Protein AF-0000000069408347 (afdb_homodimer)

Sequence (1266 aa):
MLLSGHFARQALRRQLYFKTQTVCLVPVTSVNNNTSKCRAQSTQAAKESRSFAMNLFRGNVISDQVFPFPEVLNEDQKQTLSELVDPCAKFFEEVNDATKNDQLEKVDNASMDGLKEMGAFGLQVPFDYGGLGLTNTMYARLVEIVGAHDLGVAITLGAHQSIGFKGILLFGNHEQKTKYLPTLATGEKIAAFCLTESSSGSDASSIRTTATLSADGSHYILNGSKLWISNGGLAEIFTVFAQTRVQDKKSGTEKDKVSAFIVERSFGGVTSGSPEKKMGIKASNTAEVYFDNVKVPKENLLGEAGEGFKVAMNILNNGRFGMAACLSGTMKTCIQAAAAHASQRTQFGRRIDSFGTIQEKLARMSMYQYVTESMAYMVSANMDQGSTEFQIEAAISKIYASESAWYCADEAVQILGGMGYMKDAELERVVRDLRIFRIFEGTNDILRLFVALTGIQYAGSHLKELQKALKNPTANLGLIFDVGAVRAKRLVGLNSGPSLKEYVHPDLTKVADKTSKAISLFGSTVESLLMQYGMKIIDEQFILNRVADSAIDIYAMVSILSRSSRSLAQRLPSAQHESLICNVFCDEALENVENKLKAARDPESKKNFQKMSLISRDIVESGCVAAKHPLGFMLLSGHFARQALRRQLYFKTQTVCLVPVTSVNNNTSKCRAQSTQAAKESRSFAMNLFRGNVISDQVFPFPEVLNEDQKQTLSELVDPCAKFFEEVNDATKNDQLEKVDNASMDGLKEMGAFGLQVPFDYGGLGLTNTMYARLVEIVGAHDLGVAITLGAHQSIGFKGILLFGNHEQKTKYLPTLATGEKIAAFCLTESSSGSDASSIRTTATLSADGSHYILNGSKLWISNGGLAEIFTVFAQTRVQDKKSGTEKDKVSAFIVERSFGGVTSGSPEKKMGIKASNTAEVYFDNVKVPKENLLGEAGEGFKVAMNILNNGRFGMAACLSGTMKTCIQAAAAHASQRTQFGRRIDSFGTIQEKLARMSMYQYVTESMAYMVSANMDQGSTEFQIEAAISKIYASESAWYCADEAVQILGGMGYMKDAELERVVRDLRIFRIFEGTNDILRLFVALTGIQYAGSHLKELQKALKNPTANLGLIFDVGAVRAKRLVGLNSGPSLKEYVHPDLTKVADKTSKAISLFGSTVESLLMQYGMKIIDEQFILNRVADSAIDIYAMVSILSRSSRSLAQRLPSAQHESLICNVFCDEALENVENKLKAARDPESKKNFQKMSLISRDIVESGCVAAKHPLGF

Radius of gyration: 33.11 Å; Cα contacts (8 Å, |Δi|>4): 2320; chains: 2; bounding box: 71×125×76 Å

Organism: NCBI:txid2607531

InterPro domains:
  IPR006089 Acyl-CoA dehydrogenase, conserved site [PS00072] (194-206)
  IPR006089 Acyl-CoA dehydrogenase, conserved site [PS00073] (414-433)
  IPR006091 Acyl-CoA dehydrogenase/oxidase, middle domain [PF02770] (192-294)
  IPR009075 Acyl-CoA dehydrogenase/oxidase, C-terminal [PF00441] (306-452)
  IPR009100 Acyl-CoA dehydrogenase/oxidase, N-terminal and middle domain superfamily [SSF56645] (68-319)
  IPR013786 Acyl-CoA dehydrogenase/oxidase, N-terminal [PF02771] (83-188)
  IPR036250 Acyl-CoA dehydrogenase-like, C-terminal [SSF47203] (304-452)
  IPR037069 Acyl-CoA dehydrogenase/oxidase, N-terminal domain superfamily [G3DSA:1.10.540.10] (70-190)
  IPR046373 Acyl-CoA oxidase/dehydrogenase, middle domain superfamily [G3DSA:2.40.110.10] (191-305)
  IPR049448 ACAD9/ACADV-like, C-terminal domain [PF21343] (506-623)

Nearest PDB structures (foldseek):
  8ca1-assembly1_A  TM=9.875E-01  e=2.074E-56  Mus musculus
  3owa-assembly2_C  TM=8.174E-01  e=3.434E-33  Bacillus anthracis str. 'Ames Ancestor'
  1rx0-assembly1_C  TM=9.298E-01  e=2.507E-25  Homo sapiens
  8i4p-assembly1_A  TM=9.357E-01  e=6.987E-25  Thermobifida fusca YX
  3oib-assembly1_A  TM=9.086E-01  e=9.119E-22  Mycolicibacterium smegmatis MC2 155

Secondary structure (DSSP, 8-state):
---GGGGGGSHHHHHT----------------S------------PPP---HHHHHTTT----TTTSSPP----HHHHHHHHHHHHHHHHHHHHT--HHHHHHHTS--HHHHHHHHHHTTT-SSS-GGGTS----HHHHHHHHHHHHHH-HHHHHHHHIIIIIITHHHHHH--HHHHHHHHHHHHHTSS-EEEE---SS-SS-GGG---EEEE-TTSSEEEEEEEEEEEETTTT-SEEEEEEEEEEE-TTT--EEEEEEEEEEEGGGTTEEE-PPPPBSS-TTS-EEEEEEEEEEEEGGGEESSTT-HHHHHHHHHHHHHHHHHHHHHHHHHHHHHHHHHHHHH-EETTEEGGGSHHHHHHHHHHHHHHHHHHHHHHHHHHHHHTT----HHHHHHHHHHHHHHHHHHHHHHHHHHTHHHHBGGGSHHHHHHHHGGGGTSSS-HHHHHHHHHHHHHHHHHHHHHHHHHHHHSTTT-HHHHHHHHHHHHHHHTT----S--GGGS-GGGHHHHHHHHHHHHHHHHHHHHHHHHHGGGGGG-HHHHHHHHHHHHHHHHHHHHHHHHHHHHHTT-TTHHHHHHHHHHHHHHHHHHHHHHHHHHH-HHHHHHHHHHHHHHHHHHHHTS--SPPTT--/----TTGGGSHHHHHT-----------------------------PPP---HHHHHTTT----TTTSSPP----HHHHHHHHHHHHHHHHHHHHT--HHHHHHHTS--HHHHHHHHHHTTT-SSS-GGGTS----HHHHHHHHHHHHHH-HHHHHHHHIIIIIITHHHHHH--HHHHHHHHHHHHHTSS-EEEE---SS-SS-GGG---EEEE-TTSSEEEEEEEEEEEETTTT-SEEEEEEEEEEE-TTT--EEEEEEEEEEEGGGTTEEE-PPPPBSS-TTS-EEEEEEEEEEEEGGGEESSTT-HHHHHHHHHHHHHHHHHHHHHHHHHHHHHHHHHHHHH-EETTEEGGGSHHHHHHHHHHHHHHHHHHHHHHHHHHHHHTT----HHHHHHHHHHHHHHHHHHHHHHHHHHTHHHHBGGGSHHHHHHHHGGGGTSSS-HHHHHHHHHHHHHHHHHHHHHHHHHHHHSTTT-HHHHHHHHHHHHHHHTT----S--GGGS-GGGHHHHHHHHHHHHHHHHHHHHHHHHHGGGGGG-HHHHHHHHHHHHHHHHHHHHHHHHHHHHHTT-TTHHHHHHHHHHHHHHHHHHHHHHHHHHH-HHHHHHHHHHHHHHHHHHHHTS--SPPTT--

Foldseek 3Di:
DPPDPPPPPPPVVPPVPPPPDCPVPPDPPDDDDDPPCPPPPPLPPQDDALDQLLCLLQLDGNCVLFFQQDDFDDPVLVVVLVVLQVVLLVCLVPFFDQLVLFVVLAGDPRNLQVCLVSLLQAACPDVVLPHVNHALLSLLSSLLSCLLRHLLVSLQSCQFDLQFCVLCVPFNDPVSSNPPRNCRSSVVFGGKEFQADPVDDLNRFPDAWAWEQDPVRFWTFTFDKGFFIWCLQPGQKGWYKHWYWDQDPVPRDTDTAIWIFIAGPVLPQKDWDDFDDALASSNIGTTMIGGDRRTGGPSRTGHDHRCHVVSNLVSLLRNLLSLLSSLLSNLVNLLVLLVVQQQPDDDPRGRNCVDPVSVVLSLLSVLLSLLSNLLSNSLSSCVSVPRPPCSLSSLLSLLSSLVSSLSSLVVSLVSNDPVSCDCVSVSSNVNSSSNCSCPPSAHNLRSLLVSLVSSLVSSVSNVVVLVVCVVVVVVNVPSCVVVVVQVVCVVVVVNQADQPCVRFAVVCRVLSSLLSVLSSLLSVLSVVLCVVQPVNVSVVSLLSNLSSLSSSLSSSLSSLRSVLRVCVVVVPPCSVVSSVSSVVSSVVSSVSSVVSSCLSPPPVSVVVVVVVVVLVVCCVVVVHHNDADPVND/DPPDPPPPPPPVVPPVPPPDPCPVPPDPPDCPPPPPPPPPPPLPPQDDALDQLLCLLQLDGNCVLFFQQDDFDDPVLVVVLVVLQVVLLVCLVPFFDQLVLFVVLAGDPRNLQVCLVSLLQAACPDVVLPHVNHALLSLLSSLLSCLLRHLLVSLQSCQFDLFFCVLCVPFNDPVSSNPPRNCRSSVVFGGKEFQADPVDDLNRFPDAWAWEQDPVRFWTFTFDKGFFIWCLQPGQKGWYKHWYWDQDPVPRDTDTAIWIFIAGPVLPQKDWDDFDDALASSNIGTTMIGGDRRTGGPSRTGHDHRCHVVSNLVSLLRNLLSLLSSLLSNLVNLLVLLVVQQQPDDDPRGRNCVDPVSVVLSLLSVLLSLLSNLLSNSLSSCVSVPRPPCSLSSLLSLLSSLVSSLSSLVVSLVSNDPVSCDCVSVSSNVNSSSNCSCPPSAHNLRSLLVSLVVSLVSSVSNVVVLVVCVVVVVVNVPSCVVVVVQVVCVVVVVNQADQPCVRFAVVCRVLSSLLSVLSSLLSVLSVVLCVVQPVNVSVVSLLSNLSSLSSSLSSSLSSLRSVLRVCVVVVPPCSVVSVVSSVVSSVVSSVSSVVSSCLSPPPVSVVVVVVVVVLVVCCVVVVHHNDADPVND

pLDDT: mean 89.81, std 20.33, range [18.75, 98.94]

Solvent-accessible surface area (backbone atoms only — not comparable to full-atom values): 63419 Å² total; per-residue (Å²): 143,82,76,84,76,75,71,74,71,61,59,63,62,53,72,74,44,66,84,65,77,80,73,72,77,68,72,86,63,83,83,74,83,80,73,70,73,71,65,69,70,72,72,72,70,68,79,84,74,64,28,37,60,50,29,34,38,59,32,41,83,43,52,78,59,47,47,63,48,71,81,75,72,50,71,67,54,48,52,53,46,61,66,45,49,57,57,52,49,48,42,55,71,72,59,38,49,52,69,58,14,46,74,66,46,29,66,45,65,68,38,49,52,50,38,31,73,68,35,62,42,8,45,62,36,47,56,93,37,57,21,67,46,37,52,52,47,57,45,28,56,55,37,15,50,38,23,40,65,27,56,22,58,40,48,46,44,36,32,24,47,42,45,8,45,28,51,44,72,76,48,38,53,72,68,55,36,66,67,46,39,38,44,34,10,44,46,77,38,39,24,11,44,40,68,32,25,93,76,12,60,94,33,59,87,62,51,78,24,33,34,45,72,40,94,83,60,58,26,27,40,30,37,40,59,30,40,76,15,39,30,34,67,68,33,43,35,32,32,37,54,25,31,25,82,37,68,36,86,84,78,64,47,73,43,79,26,36,18,27,31,57,41,52,41,84,56,42,45,52,49,51,49,72,68,64,61,53,56,33,34,40,20,28,46,26,7,34,32,39,34,52,71,18,60,36,51,50,86,31,49,41,64,48,89,49,42,16,56,60,52,51,52,50,33,52,50,68,33,28,34,44,50,6,18,15,31,26,20,32,27,43,44,27,46,21,53,30,29,50,43,27,70,64,41,54,46,78,90,34,47,43,52,75,38,41,60,48,13,46,51,50,22,50,43,45,44,44,34,50,36,23,39,36,39,19,48,37,52,20,31,36,46,68,70,62,54,84,62,50,61,52,56,24,43,40,33,32,42,51,15,35,55,39,29,52,49,26,40,51,48,22,28,57,72,43,35,73,53,20,43,21,49,87,61,45,49,34,55,50,47,37,34,53,59,51,55,50,38,56,97,59,29,43,70,56,38,29,50,48,40,28,51,55,19,46,50,54,30,46,50,46,48,51,51,48,50,56,29,62,74,40,42,87,82,25,51,66,59,49,54,53,50,48,51,55,48,52,32,45,73,70,67,57,53,72,27,59,82,42,52,91,68,41,38,80,93,44,38,68,56,29,51,48,50,19,41,46,38,33,53,45,10,52,49,47,51,51,46,44,70,73,40,51,80,58,47,79,70,38,33,65,40,36,47,30,50,19,52,34,52,43,41,50,52,41,40,48,37,34,46,20,44,30,22,48,28,50,73,67,63,42,94,30,19,65,63,34,44,47,43,41,50,45,50,41,56,52,38,39,53,50,32,54,52,33,53,45,45,54,69,33,67,68,44,49,51,41,51,52,44,26,46,51,46,21,49,44,23,47,74,61,43,23,74,54,60,66,50,94,79,73,110,144,81,77,86,76,77,74,73,72,63,62,64,64,52,75,76,44,68,81,65,80,78,74,72,75,66,71,84,60,83,80,68,77,75,71,70,74,70,70,70,71,74,74,75,72,70,80,86,73,65,30,36,61,50,30,34,36,60,33,42,81,44,50,79,61,48,46,63,50,72,79,76,71,50,72,67,55,46,54,53,47,59,66,46,50,58,58,52,50,47,40,54,71,72,58,39,49,53,69,57,14,46,75,66,47,28,65,47,66,68,38,48,52,51,38,30,74,70,35,62,40,8,45,62,36,46,58,93,38,57,22,66,46,38,52,52,47,57,46,27,56,56,37,15,51,37,23,40,64,27,56,21,57,39,49,47,44,36,31,24,45,42,43,8,45,28,51,44,72,76,48,37,52,72,67,54,36,66,68,47,39,38,44,34,10,44,48,77,37,39,25,11,44,40,66,34,27,94,75,12,59,94,34,58,88,63,51,78,25,34,33,44,73,38,94,84,62,60,26,26,40,28,38,40,58,29,39,75,16,41,30,34,66,67,34,43,36,33,32,38,54,25,30,25,82,35,68,36,87,85,77,64,47,76,42,78,25,35,18,28,30,56,41,50,42,84,56,42,45,51,48,52,49,71,68,65,60,51,55,33,34,39,21,27,46,26,7,33,31,38,32,51,69,18,60,37,52,50,86,31,48,42,64,49,89,47,42,15,56,60,52,50,52,51,33,53,50,68,33,29,36,44,48,5,17,16,32,27,20,33,29,42,43,27,45,22,54,29,28,50,42,27,68,65,42,53,46,79,90,33,46,42,53,75,38,40,60,48,15,46,51,49,22,50,41,45,44,44,34,51,35,24,40,35,39,19,48,38,53,21,31,36,46,67,72,63,56,84,64,50,59,54,57,24,43,40,32,31,45,53,15,35,55,40,32,52,50,27,42,51,48,23,29,58,70,44,34,75,54,18,42,20,49,88,61,45,48,34,56,51,48,39,34,51,60,52,55,50,38,56,95,57,28,43,70,57,39,30,49,47,40,29,50,54,20,47,51,54,29,46,50,48,48,51,52,47,52,56,27,61,75,40,40,88,83,25,50,67,59,48,53,53,50,47,52,55,49,52,33,45,73,70,67,59,51,71,29,59,80,43,51,89,68,41,36,78,91,44,39,68,56,28,51,50,50,19,42,47,38,33,54,47,10,52,48,46,51,52,47,44,72,71,41,50,80,58,47,80,69,38,33,65,40,34,47,31,51,20,52,33,52,43,41,49,53,42,40,48,36,33,47,21,44,30,22,47,29,50,73,66,63,41,93,30,19,66,62,35,43,45,43,39,52,46,50,41,56,52,38,39,53,51,34,53,53,32,53,46,45,55,68,34,68,68,44,48,51,40,51,53,43,27,45,51,46,21,50,44,22,48,74,60,43,24,74,54,60,67,51,94,80,73,108

Structure (mmCIF, N/CA/C/O backbone):
data_AF-0000000069408347-model_v1
#
loop_
_entity.id
_entity.type
_entity.pdbx_description
1 polymer 'Very long-chain specific acyl-CoA dehydrogenase, mitochondrial'
#
loop_
_atom_site.group_PDB
_atom_site.id
_atom_site.type_symbol
_atom_site.label_atom_id
_atom_site.label_alt_id
_atom_site.label_comp_id
_atom_site.label_asym_id
_atom_site.label_entity_id
_atom_site.label_seq_id
_atom_site.pdbx_PDB_ins_code
_atom_site.Cartn_x
_atom_site.Cartn_y
_atom_site.Cartn_z
_atom_site.occupancy
_atom_site.B_iso_or_equiv
_atom_site.auth_seq_id
_atom_site.auth_comp_id
_atom_site.auth_asym_id
_atom_site.auth_atom_id
_atom_site.pdbx_PDB_model_num
ATOM 1 N N . MET A 1 1 ? 12.18 -31.609 36.781 1 19.52 1 MET A N 1
ATOM 2 C CA . MET A 1 1 ? 11.18 -32.312 36 1 19.52 1 MET A CA 1
ATOM 3 C C . MET A 1 1 ? 11.383 -32.094 34.5 1 19.52 1 MET A C 1
ATOM 5 O O . MET A 1 1 ? 10.914 -31.078 33.969 1 19.52 1 MET A O 1
ATOM 9 N N . LEU A 1 2 ? 12.609 -32.062 33.969 1 21.55 2 LEU A N 1
ATOM 10 C CA . LEU A 1 2 ? 13.68 -31.453 33.188 1 21.55 2 LEU A CA 1
ATOM 11 C C . LEU A 1 2 ? 13.75 -32.062 31.797 1 21.55 2 LEU A C 1
ATOM 13 O O . LEU A 1 2 ? 14.586 -31.656 30.969 1 21.55 2 LEU A O 1
ATOM 17 N N . LEU A 1 3 ? 13.016 -33.25 31.594 1 20.95 3 LEU A N 1
ATOM 18 C CA . LEU A 1 3 ? 13.5 -34.25 30.641 1 20.95 3 LEU A CA 1
ATOM 19 C C . LEU A 1 3 ? 13.195 -33.844 29.219 1 20.95 3 LEU A C 1
ATOM 21 O O . LEU A 1 3 ? 13.945 -34.156 28.297 1 20.95 3 LEU A O 1
ATOM 25 N N . SER A 1 4 ? 11.961 -33.344 28.891 1 22.08 4 SER A N 1
ATOM 26 C CA . SER A 1 4 ? 11.219 -33.719 27.703 1 22.08 4 SER A CA 1
ATOM 27 C C . SER A 1 4 ? 11.633 -32.906 26.5 1 22.08 4 SER A C 1
ATOM 29 O O . SER A 1 4 ? 10.93 -32.875 25.484 1 22.08 4 SER A O 1
ATOM 31 N N . GLY A 1 5 ? 12.695 -32.094 26.531 1 21.47 5 GLY A N 1
ATOM 32 C CA . GLY A 1 5 ? 12.93 -31 25.609 1 21.47 5 GLY A CA 1
ATOM 33 C C . GLY A 1 5 ? 13.383 -31.469 24.234 1 21.47 5 GLY A C 1
ATOM 34 O O . GLY A 1 5 ? 13.656 -30.641 23.344 1 21.47 5 GLY A O 1
ATOM 35 N N . HIS A 1 6 ? 13.891 -32.719 24.078 1 22.58 6 HIS A N 1
ATOM 36 C CA . HIS A 1 6 ? 14.836 -33.094 23.016 1 22.58 6 HIS A CA 1
ATOM 37 C C . HIS A 1 6 ? 14.117 -33.281 21.688 1 22.58 6 HIS A C 1
ATOM 39 O O . HIS A 1 6 ? 14.758 -33.281 20.625 1 22.58 6 HIS A O 1
ATOM 45 N N . PHE A 1 7 ? 12.781 -33.594 21.562 1 20.23 7 PHE A N 1
ATOM 46 C CA . PHE A 1 7 ? 12.234 -34.281 20.406 1 20.23 7 PHE A CA 1
ATOM 47 C C . PHE A 1 7 ? 11.953 -33.312 19.266 1 20.23 7 PHE A C 1
ATOM 49 O O . PHE A 1 7 ? 11.484 -33.719 18.203 1 20.23 7 PHE A O 1
ATOM 56 N N . ALA A 1 8 ? 11.945 -31.969 19.453 1 22.97 8 ALA A N 1
ATOM 57 C CA . ALA A 1 8 ? 11.289 -31.094 18.484 1 22.97 8 ALA A CA 1
ATOM 58 C C . ALA A 1 8 ? 12.141 -30.938 17.219 1 22.97 8 ALA A C 1
ATOM 60 O O . ALA A 1 8 ? 11.719 -30.297 16.25 1 22.97 8 ALA A O 1
ATOM 61 N N . ARG A 1 9 ? 13.445 -31.234 17.375 1 22.67 9 ARG A N 1
ATOM 62 C CA . ARG A 1 9 ? 14.312 -30.828 16.266 1 22.67 9 ARG A CA 1
ATOM 63 C C . ARG A 1 9 ? 14.047 -31.656 15.023 1 22.67 9 ARG A C 1
ATOM 65 O O . ARG A 1 9 ? 14.484 -31.297 13.93 1 22.67 9 ARG A O 1
ATOM 72 N N . GLN A 1 10 ? 13.516 -32.875 15.25 1 20.92 10 GLN A N 1
ATOM 73 C CA . GLN A 1 10 ? 13.633 -33.844 14.164 1 20.92 10 GLN A CA 1
ATOM 74 C C . GLN A 1 10 ? 12.633 -33.531 13.047 1 20.92 10 GLN A C 1
ATOM 76 O O . GLN A 1 10 ? 12.805 -34 11.914 1 20.92 10 GLN A O 1
ATOM 81 N N . ALA A 1 11 ? 11.5 -32.844 13.336 1 23.72 11 ALA A N 1
ATOM 82 C CA . ALA A 1 11 ? 10.398 -32.938 12.375 1 23.72 11 ALA A CA 1
ATOM 83 C C . ALA A 1 11 ? 10.656 -32.031 11.164 1 23.72 11 ALA A C 1
ATOM 85 O O . ALA A 1 11 ? 10.242 -32.375 10.047 1 23.72 11 ALA A O 1
ATOM 86 N N . LEU A 1 12 ? 11.242 -30.891 11.375 1 26.48 12 LEU A N 1
ATOM 87 C CA . LEU A 1 12 ? 11.312 -30.016 10.211 1 26.48 12 LEU A CA 1
ATOM 88 C C . LEU A 1 12 ? 12.242 -30.594 9.148 1 26.48 12 LEU A C 1
ATOM 90 O O . LEU A 1 12 ? 12.164 -30.219 7.98 1 26.48 12 LEU A O 1
ATOM 94 N N . ARG A 1 13 ? 13.312 -31.422 9.555 1 24.31 13 ARG A N 1
ATOM 95 C CA . ARG A 1 13 ? 14.25 -31.953 8.57 1 24.31 13 ARG A CA 1
ATOM 96 C C . ARG A 1 13 ? 13.539 -32.844 7.559 1 24.31 13 ARG A C 1
ATOM 98 O O . ARG A 1 13 ? 14.016 -33 6.434 1 24.31 13 ARG A O 1
ATOM 105 N N . ARG A 1 14 ? 12.484 -33.5 8.07 1 26.53 14 ARG A N 1
ATOM 106 C CA . ARG A 1 14 ? 11.984 -34.531 7.176 1 26.53 14 ARG A CA 1
ATOM 107 C C . ARG A 1 14 ? 11.227 -33.906 6.004 1 26.53 14 ARG A C 1
ATOM 109 O O . ARG A 1 14 ? 11.156 -34.5 4.926 1 26.53 14 ARG A O 1
ATOM 116 N N . GLN A 1 15 ? 10.359 -32.844 6.32 1 25.91 15 GLN A N 1
ATOM 117 C CA . GLN A 1 15 ? 9.422 -32.531 5.246 1 25.91 15 GLN A CA 1
ATOM 118 C C . GLN A 1 15 ? 10.117 -31.828 4.082 1 25.91 15 GLN A C 1
ATOM 120 O O . GLN A 1 15 ? 9.609 -31.828 2.959 1 25.91 15 GLN A O 1
ATOM 125 N N . LEU A 1 16 ? 11.133 -31.016 4.379 1 27.39 16 LEU A N 1
ATOM 126 C CA . LEU A 1 16 ? 11.812 -30.5 3.195 1 27.39 16 LEU A CA 1
ATOM 127 C C . LEU A 1 16 ? 12.578 -31.625 2.486 1 27.39 16 LEU A C 1
ATOM 129 O O . LEU A 1 16 ? 13.289 -31.375 1.512 1 27.39 16 LEU A O 1
ATOM 133 N N . TYR A 1 17 ? 12.859 -32.812 3.244 1 24.05 17 TYR A N 1
ATOM 134 C CA . TYR A 1 17 ? 13.625 -33.844 2.564 1 24.05 17 TYR A CA 1
ATOM 135 C C . TYR A 1 17 ? 12.836 -34.438 1.398 1 24.05 17 TYR A C 1
ATOM 137 O O . TYR A 1 17 ? 11.82 -35.094 1.601 1 24.05 17 TYR A O 1
ATOM 145 N N . PHE A 1 18 ? 12.664 -33.844 0.317 1 21.59 18 PHE A N 1
ATOM 146 C CA . PHE A 1 18 ? 12.469 -34.688 -0.848 1 21.59 18 PHE A CA 1
ATOM 147 C C . PHE A 1 18 ? 13.289 -35.969 -0.729 1 21.59 18 PHE A C 1
ATOM 149 O O . PHE A 1 18 ? 14.445 -35.938 -0.301 1 21.59 18 PHE A O 1
ATOM 156 N N . LYS A 1 19 ? 12.609 -37.156 -0.572 1 24.44 19 LYS A N 1
ATOM 157 C CA . LYS A 1 19 ? 13.188 -38.5 -0.542 1 24.44 19 LYS A CA 1
ATOM 158 C C . LYS A 1 19 ? 14.375 -38.625 -1.487 1 24.44 19 LYS A C 1
ATOM 160 O O . LYS A 1 19 ? 14.203 -38.781 -2.697 1 24.44 19 LYS A O 1
ATOM 165 N N . THR A 1 20 ? 15.484 -37.75 -1.451 1 22.19 20 THR A N 1
ATOM 166 C CA . THR A 1 20 ? 16.625 -38.312 -2.15 1 22.19 20 THR A CA 1
ATOM 167 C C . THR A 1 20 ? 16.812 -39.781 -1.775 1 22.19 20 THR A C 1
ATOM 169 O O . THR A 1 20 ? 16.375 -40.219 -0.7 1 22.19 20 THR A O 1
ATOM 172 N N . GLN A 1 21 ? 17.031 -40.75 -2.736 1 22.39 21 GLN A N 1
ATOM 173 C CA . GLN A 1 21 ? 17.469 -42.125 -2.639 1 22.39 21 GLN A CA 1
ATOM 174 C C . GLN A 1 21 ? 18.391 -42.344 -1.438 1 22.39 21 GLN A C 1
ATOM 176 O O . GLN A 1 21 ? 19.141 -41.438 -1.066 1 22.39 21 GLN A O 1
ATOM 181 N N . THR A 1 22 ? 17.953 -43.281 -0.49 1 23.42 22 THR A N 1
ATOM 182 C CA . THR A 1 22 ? 18.562 -43.875 0.684 1 23.42 22 THR A CA 1
ATOM 183 C C . THR A 1 22 ? 20.062 -44.094 0.454 1 23.42 22 THR A C 1
ATOM 185 O O . THR A 1 22 ? 20.453 -44.969 -0.313 1 23.42 22 THR A O 1
ATOM 188 N N . VAL A 1 23 ? 20.812 -43.031 0.128 1 22.59 23 VAL A N 1
ATOM 189 C CA . VAL A 1 23 ? 22.219 -43.438 0.184 1 22.59 23 VAL A CA 1
ATOM 190 C C . VAL A 1 23 ? 22.531 -44.062 1.536 1 22.59 23 VAL A C 1
ATOM 192 O O . VAL A 1 23 ? 22.375 -43.438 2.58 1 22.59 23 VAL A O 1
ATOM 195 N N . CYS A 1 24 ? 22.172 -45.438 1.675 1 21.36 24 CYS A N 1
ATOM 196 C CA . CYS A 1 24 ? 22.562 -46.344 2.732 1 21.36 24 CYS A CA 1
ATOM 197 C C . CYS A 1 24 ? 23.969 -46.062 3.232 1 21.36 24 CYS A C 1
ATOM 199 O O . CYS A 1 24 ? 24.938 -46.219 2.494 1 21.36 24 CYS A O 1
ATOM 201 N N . LEU A 1 25 ? 24.062 -45.031 3.943 1 22.59 25 LEU A N 1
ATOM 202 C CA . LEU A 1 25 ? 25.375 -44.938 4.57 1 22.59 25 LEU A CA 1
ATOM 203 C C . LEU A 1 25 ? 25.719 -46.188 5.34 1 22.59 25 LEU A C 1
ATOM 205 O O . LEU A 1 25 ? 25.094 -46.5 6.352 1 22.59 25 LEU A O 1
ATOM 209 N N . VAL A 1 26 ? 26.078 -47.344 4.57 1 23.17 26 VAL A N 1
ATOM 210 C CA . VAL A 1 26 ? 26.562 -48.625 5.09 1 23.17 26 VAL A CA 1
ATOM 211 C C . VAL A 1 26 ? 27.641 -48.375 6.137 1 23.17 26 VAL A C 1
ATOM 213 O O . VAL A 1 26 ? 28.578 -47.594 5.902 1 23.17 26 VAL A O 1
ATOM 216 N N . PRO A 1 27 ? 27.25 -48.656 7.324 1 24.23 27 PRO A N 1
ATOM 217 C CA . PRO A 1 27 ? 28.281 -48.625 8.359 1 24.23 27 PRO A CA 1
ATOM 218 C C . PRO A 1 27 ? 29.516 -49.438 7.984 1 24.23 27 PRO A C 1
ATOM 220 O O . PRO A 1 27 ? 29.391 -50.469 7.32 1 24.23 27 PRO A O 1
ATOM 223 N N . VAL A 1 28 ? 30.672 -48.781 7.855 1 23.3 28 VAL A N 1
ATOM 224 C CA . VAL A 1 28 ? 31.953 -49.406 7.52 1 23.3 28 VAL A CA 1
ATOM 225 C C . VAL A 1 28 ? 32.219 -50.594 8.438 1 23.3 28 VAL A C 1
ATOM 227 O O . VAL A 1 28 ? 32.562 -50.438 9.609 1 23.3 28 VAL A O 1
ATOM 230 N N . THR A 1 29 ? 31.156 -51.594 8.617 1 23.72 29 THR A N 1
ATOM 231 C CA . THR A 1 29 ? 31.688 -52.75 9.344 1 23.72 29 THR A CA 1
ATOM 232 C C . THR A 1 29 ? 33 -53.219 8.742 1 23.72 29 THR A C 1
ATOM 234 O O . THR A 1 29 ? 33.344 -52.844 7.609 1 23.72 29 THR A O 1
ATOM 237 N N . SER A 1 30 ? 33.75 -54.219 9.383 1 24.75 30 SER A N 1
ATOM 238 C CA . SER A 1 30 ? 34.969 -54.969 9.188 1 24.75 30 SER A CA 1
ATOM 239 C C . SER A 1 30 ? 35.094 -55.438 7.75 1 24.75 30 SER A C 1
ATOM 241 O O . SER A 1 30 ? 34.094 -55.656 7.062 1 24.75 30 SER A O 1
ATOM 243 N N . VAL A 1 31 ? 36.375 -55.406 7.113 1 26.66 31 VAL A N 1
ATOM 244 C CA . VAL A 1 31 ? 37.031 -55.438 5.805 1 26.66 31 VAL A CA 1
ATOM 245 C C . VAL A 1 31 ? 36.688 -56.75 5.094 1 26.66 31 VAL A C 1
ATOM 247 O O . VAL A 1 31 ? 37.406 -57.156 4.176 1 26.66 31 VAL A O 1
ATOM 250 N N . ASN A 1 32 ? 35.875 -57.688 5.695 1 23.98 32 ASN A N 1
ATOM 251 C CA . ASN A 1 32 ? 36.125 -58.938 4.98 1 23.98 32 ASN A CA 1
ATOM 252 C C . ASN A 1 32 ? 36.031 -58.75 3.471 1 23.98 32 ASN A C 1
ATOM 254 O O . ASN A 1 32 ? 35.469 -57.781 3.002 1 23.98 32 ASN A O 1
ATOM 258 N N . ASN A 1 33 ? 35.938 -59.938 2.604 1 25.78 33 ASN A N 1
ATOM 259 C CA . ASN A 1 33 ? 36.125 -60.438 1.236 1 25.78 33 ASN A CA 1
ATOM 260 C C . ASN A 1 33 ? 35.281 -59.625 0.251 1 25.78 33 ASN A C 1
ATOM 262 O O . ASN A 1 33 ? 35.781 -59.188 -0.788 1 25.78 33 ASN A O 1
ATOM 266 N N . ASN A 1 34 ? 34.031 -60 0.113 1 24.84 34 ASN A N 1
ATOM 267 C CA . ASN A 1 34 ? 33.281 -60.031 -1.143 1 24.84 34 ASN A CA 1
ATOM 268 C C . ASN A 1 34 ? 32.781 -58.656 -1.559 1 24.84 34 ASN A C 1
ATOM 270 O O . ASN A 1 34 ? 31.781 -58.156 -1.054 1 24.84 34 ASN A O 1
ATOM 274 N N . THR A 1 35 ? 33.656 -57.719 -1.607 1 27.09 35 THR A N 1
ATOM 275 C CA . THR A 1 35 ? 33.188 -56.375 -1.798 1 27.09 35 THR A CA 1
ATOM 276 C C . THR A 1 35 ? 32.344 -56.281 -3.068 1 27.09 35 THR A C 1
ATOM 278 O O . THR A 1 35 ? 32.844 -56.469 -4.172 1 27.09 35 THR A O 1
ATOM 281 N N . SER A 1 36 ? 31.031 -56.75 -3.057 1 23.52 36 SER A N 1
ATOM 282 C CA . SER A 1 36 ? 30.031 -56.406 -4.059 1 23.52 36 SER A CA 1
ATOM 283 C C . SER A 1 36 ? 30.188 -54.969 -4.547 1 23.52 36 SER A C 1
ATOM 285 O O . SER A 1 36 ? 30.391 -54.062 -3.746 1 23.52 36 SER A O 1
ATOM 287 N N . LYS A 1 37 ? 30.625 -54.844 -5.742 1 28.08 37 LYS A N 1
ATOM 288 C CA . LYS A 1 37 ? 30.672 -53.625 -6.523 1 28.08 37 LYS A CA 1
ATOM 289 C C . LYS A 1 37 ? 29.453 -52.75 -6.254 1 28.08 37 LYS A C 1
ATOM 291 O O . LYS A 1 37 ? 28.328 -53.094 -6.605 1 28.08 37 LYS A O 1
ATOM 296 N N . CYS A 1 38 ? 29.375 -52.25 -5.004 1 27.81 38 CYS A N 1
ATOM 297 C CA . CYS A 1 38 ? 28.406 -51.156 -4.957 1 27.81 38 CYS A CA 1
ATOM 298 C C . CYS A 1 38 ? 28.375 -50.406 -6.277 1 27.81 38 CYS A C 1
ATOM 300 O O . CYS A 1 38 ? 29.359 -49.781 -6.676 1 27.81 38 CYS A O 1
ATOM 302 N N . ARG A 1 39 ? 27.734 -51.031 -7.238 1 27.27 39 ARG A N 1
ATOM 303 C CA . ARG A 1 39 ? 27.469 -50.188 -8.406 1 27.27 39 ARG A CA 1
ATOM 304 C C . ARG A 1 39 ? 27.281 -48.719 -8.008 1 27.27 39 ARG A C 1
ATOM 306 O O . ARG A 1 39 ? 26.5 -48.438 -7.094 1 27.27 39 ARG A O 1
ATOM 313 N N . ALA A 1 40 ? 28.359 -48.094 -8.156 1 33.78 40 ALA A N 1
ATOM 314 C CA . ALA A 1 40 ? 28.266 -46.625 -8.203 1 33.78 40 ALA A CA 1
ATOM 315 C C . ALA A 1 40 ? 26.859 -46.188 -8.594 1 33.78 40 ALA A C 1
ATOM 317 O O . ALA A 1 40 ? 26.391 -46.469 -9.703 1 33.78 40 ALA A O 1
ATOM 318 N N . GLN A 1 41 ? 25.906 -46.375 -7.637 1 29.73 41 GLN A N 1
ATOM 319 C CA . GLN A 1 41 ? 24.672 -45.688 -8 1 29.73 41 GLN A CA 1
ATOM 320 C C . GLN A 1 41 ? 24.938 -44.562 -8.992 1 29.73 41 GLN A C 1
ATOM 322 O O . GLN A 1 41 ? 25.812 -43.719 -8.766 1 29.73 41 GLN A O 1
ATOM 327 N N . SER A 1 42 ? 24.766 -44.75 -10.18 1 33.72 42 SER A N 1
ATOM 328 C CA . SER A 1 42 ? 24.828 -43.75 -11.242 1 33.72 42 SER A CA 1
ATOM 329 C C . SER A 1 42 ? 24.406 -42.406 -10.742 1 33.72 42 SER A C 1
ATOM 331 O O . SER A 1 42 ? 23.312 -42.25 -10.18 1 33.72 42 SER A O 1
ATOM 333 N N . THR A 1 43 ? 25.234 -41.656 -10.008 1 41.03 43 THR A N 1
ATOM 334 C CA . THR A 1 43 ? 25.031 -40.25 -9.742 1 41.03 43 THR A CA 1
ATOM 335 C C . THR A 1 43 ? 24.172 -39.594 -10.828 1 41.03 43 THR A C 1
ATOM 337 O O . THR A 1 43 ? 24.578 -39.531 -11.992 1 41.03 43 THR A O 1
ATOM 340 N N . GLN A 1 44 ? 22.938 -39.875 -10.812 1 45.03 44 GLN A N 1
ATOM 341 C CA . GLN A 1 44 ? 22.016 -39.219 -11.727 1 45.03 44 GLN A CA 1
ATOM 342 C C . GLN A 1 44 ? 22.438 -37.75 -11.977 1 45.03 44 GLN A C 1
ATOM 344 O O . GLN A 1 44 ? 22.609 -37 -11.039 1 45.03 44 GLN A O 1
ATOM 349 N N . ALA A 1 45 ? 23.156 -37.5 -13.062 1 56.5 45 ALA A N 1
ATOM 350 C CA . ALA A 1 45 ? 23.516 -36.156 -13.547 1 56.5 45 ALA A CA 1
ATOM 351 C C . ALA A 1 45 ? 22.391 -35.188 -13.305 1 56.5 45 ALA A C 1
ATOM 353 O O . ALA A 1 45 ? 21.219 -35.531 -13.406 1 56.5 45 ALA A O 1
ATOM 354 N N . ALA A 1 46 ? 22.828 -33.969 -12.641 1 68.25 46 ALA A N 1
ATOM 355 C CA . ALA A 1 46 ? 21.844 -32.906 -12.438 1 68.25 46 ALA A CA 1
ATOM 356 C C . ALA A 1 46 ? 21.047 -32.656 -13.711 1 68.25 46 ALA A C 1
ATOM 358 O O . ALA A 1 46 ? 21.625 -32.531 -14.789 1 68.25 46 ALA A O 1
ATOM 359 N N . LYS A 1 47 ? 19.781 -32.906 -13.578 1 80 47 LYS A N 1
ATOM 360 C CA . LYS A 1 47 ? 18.891 -32.688 -14.711 1 80 47 LYS A CA 1
ATOM 361 C C . LYS A 1 47 ? 19 -31.234 -15.219 1 80 47 LYS A C 1
ATOM 363 O O . LYS A 1 47 ? 19 -30.297 -14.43 1 80 47 LYS A O 1
ATOM 368 N N . GLU A 1 48 ? 19.188 -31.062 -16.484 1 89.44 48 GLU A N 1
ATOM 369 C CA . GLU A 1 48 ? 19.25 -29.734 -17.094 1 89.44 48 GLU A CA 1
ATOM 370 C C . GLU A 1 48 ? 17.859 -29.156 -17.312 1 89.44 48 GLU A C 1
ATOM 372 O O . GLU A 1 48 ? 16.922 -29.875 -17.656 1 89.44 48 GLU A O 1
ATOM 377 N N . SER A 1 49 ? 17.797 -27.906 -16.969 1 93.25 49 SER A N 1
ATOM 378 C CA . SER A 1 49 ? 16.531 -27.188 -17.141 1 93.25 49 SER A CA 1
ATOM 379 C C . SER A 1 49 ? 16.641 -26.141 -18.25 1 93.25 49 SER A C 1
ATOM 381 O O . SER A 1 49 ? 17.688 -25.516 -18.422 1 93.25 49 SER A O 1
ATOM 383 N N . ARG A 1 50 ? 15.539 -25.953 -18.938 1 94.56 50 ARG A N 1
ATOM 384 C CA . ARG A 1 50 ? 15.492 -24.906 -19.969 1 94.56 50 ARG A CA 1
ATOM 385 C C . ARG A 1 50 ? 14.875 -23.625 -19.406 1 94.56 50 ARG A C 1
ATOM 387 O O . ARG A 1 50 ? 14.797 -22.625 -20.109 1 94.56 50 ARG A O 1
ATOM 394 N N . SER A 1 51 ? 14.461 -23.719 -18.172 1 96.31 51 SER A N 1
ATOM 395 C CA . SER A 1 51 ? 13.914 -22.547 -17.5 1 96.31 51 SER A CA 1
ATOM 396 C C . SER A 1 51 ? 14.984 -21.469 -17.297 1 96.31 51 SER A C 1
ATOM 398 O O . SER A 1 51 ? 16.078 -21.766 -16.797 1 96.31 51 SER A O 1
ATOM 400 N N . PHE A 1 52 ? 14.672 -20.266 -17.75 1 97.25 52 PHE A N 1
ATOM 401 C CA . PHE A 1 52 ? 15.586 -19.156 -17.516 1 97.25 52 PHE A CA 1
ATOM 402 C C . PHE A 1 52 ? 15.828 -18.953 -16.031 1 97.25 52 PHE A C 1
ATOM 404 O O . PHE A 1 52 ? 16.969 -18.797 -15.594 1 97.25 52 PHE A O 1
ATOM 411 N N . ALA A 1 53 ? 14.742 -18.938 -15.242 1 97.81 53 ALA A N 1
ATOM 412 C CA . ALA A 1 53 ? 14.82 -18.641 -13.82 1 97.81 53 ALA A CA 1
ATOM 413 C C . ALA A 1 53 ? 15.633 -19.703 -13.078 1 97.81 53 ALA A C 1
ATOM 415 O O . ALA A 1 53 ? 16.406 -19.375 -12.172 1 97.81 53 ALA A O 1
ATOM 416 N N . MET A 1 54 ? 15.438 -20.969 -13.414 1 96.88 54 MET A N 1
ATOM 417 C CA . MET A 1 54 ? 16.25 -22.016 -12.805 1 96.88 54 MET A CA 1
ATOM 418 C C . MET A 1 54 ? 17.734 -21.75 -13.055 1 96.88 54 MET A C 1
ATOM 420 O O . MET A 1 54 ? 18.547 -21.828 -12.125 1 96.88 54 MET A O 1
ATOM 424 N N . ASN A 1 55 ? 18.062 -21.422 -14.258 1 96.38 55 ASN A N 1
ATOM 425 C CA . ASN A 1 55 ? 19.453 -21.25 -14.641 1 96.38 55 ASN A CA 1
ATOM 426 C C . ASN A 1 55 ? 20.016 -19.938 -14.125 1 96.38 55 ASN A C 1
ATOM 428 O O . ASN A 1 55 ? 21.234 -19.797 -13.945 1 96.38 55 ASN A O 1
ATOM 432 N N . LEU A 1 56 ? 19.125 -18.953 -13.922 1 97.81 56 LEU A N 1
ATOM 433 C CA . LEU A 1 56 ? 19.516 -17.703 -13.273 1 97.81 56 LEU A CA 1
ATOM 434 C C . LEU A 1 56 ? 20.234 -17.984 -11.961 1 97.81 56 LEU A C 1
ATOM 436 O O . LEU A 1 56 ? 21.234 -17.328 -11.641 1 97.81 56 LEU A O 1
ATOM 440 N N . PHE A 1 57 ? 19.781 -18.922 -11.211 1 97.62 57 PHE A N 1
ATOM 441 C CA . PHE A 1 57 ? 20.344 -19.219 -9.891 1 97.62 57 PHE A CA 1
ATOM 442 C C . PHE A 1 57 ? 21.734 -19.812 -10.016 1 97.62 57 PHE A C 1
ATOM 444 O O . PHE A 1 57 ? 22.484 -19.891 -9.039 1 97.62 57 PHE A O 1
ATOM 451 N N . ARG A 1 58 ? 22.109 -20.219 -11.203 1 94.31 58 ARG A N 1
ATOM 452 C CA . ARG A 1 58 ? 23.453 -20.703 -11.484 1 94.31 58 ARG A CA 1
ATOM 453 C C . ARG A 1 58 ? 24.312 -19.594 -12.102 1 94.31 58 ARG A C 1
ATOM 455 O O . ARG A 1 58 ? 25.484 -19.812 -12.422 1 94.31 58 ARG A O 1
ATOM 462 N N . GLY A 1 59 ? 23.672 -18.438 -12.336 1 94.38 59 GLY A N 1
ATOM 463 C CA . GLY A 1 59 ? 24.359 -17.344 -13.008 1 94.38 59 GLY A CA 1
ATOM 464 C C . GLY A 1 59 ? 24.516 -17.562 -14.5 1 94.38 59 GLY A C 1
ATOM 465 O O . GLY A 1 59 ? 25.391 -16.969 -15.133 1 94.38 59 GLY A O 1
ATOM 466 N N . ASN A 1 60 ? 23.672 -18.453 -15.039 1 91.94 60 ASN A N 1
ATOM 467 C CA . ASN A 1 60 ? 23.703 -18.797 -16.453 1 91.94 60 ASN A CA 1
ATOM 468 C C . ASN A 1 60 ? 22.484 -18.266 -17.203 1 91.94 60 ASN A C 1
ATOM 470 O O . ASN A 1 60 ? 21.453 -18 -16.594 1 91.94 60 ASN A O 1
ATOM 474 N N . VAL A 1 61 ? 22.734 -18.062 -18.5 1 94.06 61 VAL A N 1
ATOM 475 C CA . VAL A 1 61 ? 21.625 -17.625 -19.328 1 94.06 61 VAL A CA 1
ATOM 476 C C . VAL A 1 61 ? 21.25 -18.734 -20.328 1 94.06 61 VAL A C 1
ATOM 478 O O . VAL A 1 61 ? 22.031 -19.062 -21.219 1 94.06 61 VAL A O 1
ATOM 481 N N . ILE A 1 62 ? 20.203 -19.375 -20.047 1 94.19 62 ILE A N 1
ATOM 482 C CA . ILE A 1 62 ? 19.5 -20.156 -21.062 1 94.19 62 ILE A CA 1
ATOM 483 C C . ILE A 1 62 ? 18.359 -19.344 -21.656 1 94.19 62 ILE A C 1
ATOM 485 O O . ILE A 1 62 ? 17.375 -19.062 -20.953 1 94.19 62 ILE A O 1
ATOM 489 N N . SER A 1 63 ? 18.469 -19.031 -22.906 1 94.38 63 SER A N 1
ATOM 490 C CA . SER A 1 63 ? 17.656 -17.938 -23.469 1 94.38 63 SER A CA 1
ATOM 491 C C . SER A 1 63 ? 16.375 -18.469 -24.094 1 94.38 63 SER A C 1
ATOM 493 O O . SER A 1 63 ? 15.484 -17.688 -24.438 1 94.38 63 SER A O 1
ATOM 495 N N . ASP A 1 64 ? 16.109 -19.719 -24.156 1 92.12 64 ASP A N 1
ATOM 496 C CA . ASP A 1 64 ? 15.062 -20.344 -24.953 1 92.12 64 ASP A CA 1
ATOM 497 C C . ASP A 1 64 ? 13.68 -19.812 -24.578 1 92.12 64 ASP A C 1
ATOM 499 O O . ASP A 1 64 ? 12.805 -19.656 -25.422 1 92.12 64 ASP A O 1
ATOM 503 N N . GLN A 1 65 ? 13.578 -19.516 -23.344 1 95.88 65 GLN A N 1
ATOM 504 C CA . GLN A 1 65 ? 12.25 -19.172 -22.844 1 95.88 65 GLN A CA 1
ATOM 505 C C . GLN A 1 65 ? 12.086 -17.656 -22.703 1 95.88 65 GLN A C 1
ATOM 507 O O . GLN A 1 65 ? 11.047 -17.188 -22.25 1 95.88 65 GLN A O 1
ATOM 512 N N . VAL A 1 66 ? 13.133 -16.859 -23.156 1 97.75 66 VAL A N 1
ATOM 513 C CA . VAL A 1 66 ? 13.008 -15.43 -22.875 1 97.75 66 VAL A CA 1
ATOM 514 C C . VAL A 1 66 ? 13.375 -14.617 -24.109 1 97.75 66 VAL A C 1
ATOM 516 O O . VAL A 1 66 ? 12.961 -13.461 -24.25 1 97.75 66 VAL A O 1
ATOM 519 N N . PHE A 1 67 ? 14.148 -15.117 -25.047 1 97.25 67 PHE A N 1
ATOM 520 C CA . PHE A 1 67 ? 14.508 -14.406 -26.266 1 97.25 67 PHE A CA 1
ATOM 521 C C . PHE A 1 67 ? 14.305 -15.289 -27.484 1 97.25 67 PHE A C 1
ATOM 523 O O . PHE A 1 67 ? 14.711 -16.453 -27.5 1 97.25 67 PHE A O 1
ATOM 530 N N . PRO A 1 68 ? 13.836 -14.773 -28.531 1 97.31 68 PRO A N 1
ATOM 531 C CA . PRO A 1 68 ? 13.125 -13.492 -28.578 1 97.31 68 PRO A CA 1
ATOM 532 C C . PRO A 1 68 ? 11.805 -13.523 -27.812 1 97.31 68 PRO A C 1
ATOM 534 O O . PRO A 1 68 ? 11.367 -14.586 -27.375 1 97.31 68 PRO A O 1
ATOM 537 N N . PHE A 1 69 ? 11.25 -12.367 -27.609 1 98.31 69 PHE A N 1
ATOM 538 C CA . PHE A 1 69 ? 9.93 -12.344 -27 1 98.31 69 PHE A CA 1
ATOM 539 C C . PHE A 1 69 ? 8.953 -13.195 -27.797 1 98.31 69 PHE A C 1
ATOM 541 O O . PHE A 1 69 ? 8.805 -13.023 -29 1 98.31 69 PHE A O 1
ATOM 548 N N . PRO A 1 70 ? 8.242 -14.039 -27.172 1 96.06 70 PRO A N 1
ATOM 549 C CA . PRO A 1 70 ? 7.574 -15.117 -27.906 1 96.06 70 PRO A CA 1
ATOM 550 C C . PRO A 1 70 ? 6.344 -14.633 -28.672 1 96.06 70 PRO A C 1
ATOM 552 O O . PRO A 1 70 ? 5.621 -13.758 -28.188 1 96.06 70 PRO A O 1
ATOM 555 N N . GLU A 1 71 ? 6.152 -15.141 -29.781 1 94.75 71 GLU A N 1
ATOM 556 C CA . GLU A 1 71 ? 4.965 -15.062 -30.625 1 94.75 71 GLU A CA 1
ATOM 557 C C . GLU A 1 71 ? 4.445 -16.453 -30.984 1 94.75 71 GLU A C 1
ATOM 559 O O . GLU A 1 71 ? 4.879 -17.047 -31.969 1 94.75 71 GLU A O 1
ATOM 564 N N . VAL A 1 72 ? 3.4 -16.844 -30.328 1 96.81 72 VAL A N 1
ATOM 565 C CA . VAL A 1 72 ? 3.123 -18.281 -30.344 1 96.81 72 VAL A CA 1
ATOM 566 C C . VAL A 1 72 ? 1.818 -18.547 -31.094 1 96.81 72 VAL A C 1
ATOM 568 O O . VAL A 1 72 ? 1.573 -19.656 -31.562 1 96.81 72 VAL A O 1
ATOM 571 N N . LEU A 1 73 ? 1 -17.531 -31.328 1 97.88 73 LEU A N 1
ATOM 572 C CA . LEU A 1 73 ? -0.296 -17.75 -31.953 1 97.88 73 LEU A CA 1
ATOM 573 C C . LEU A 1 73 ? -0.144 -17.938 -33.469 1 97.88 73 LEU A C 1
ATOM 575 O O . LEU A 1 73 ? 0.545 -17.141 -34.125 1 97.88 73 LEU A O 1
ATOM 579 N N . ASN A 1 74 ? -0.749 -18.906 -34.031 1 96.94 74 ASN A N 1
ATOM 580 C CA . ASN A 1 74 ? -0.848 -19 -35.469 1 96.94 74 ASN A CA 1
ATOM 581 C C . ASN A 1 74 ? -1.958 -18.094 -36.031 1 96.94 74 ASN A C 1
ATOM 583 O O . ASN A 1 74 ? -2.67 -17.453 -35.25 1 96.94 74 ASN A O 1
ATOM 587 N N . GLU A 1 75 ? -2.07 -18.047 -37.281 1 97 75 GLU A N 1
ATOM 588 C CA . GLU A 1 75 ? -2.982 -17.094 -37.906 1 97 75 GLU A CA 1
ATOM 589 C C . GLU A 1 75 ? -4.434 -17.406 -37.562 1 97 75 GLU A C 1
ATOM 591 O O . GLU A 1 75 ? -5.227 -16.484 -37.344 1 97 75 GLU A O 1
ATOM 596 N N . ASP A 1 76 ? -4.777 -18.625 -37.5 1 96.94 76 ASP A N 1
ATOM 597 C CA . ASP A 1 76 ? -6.141 -19.016 -37.125 1 96.94 76 ASP A CA 1
ATOM 598 C C . ASP A 1 76 ? -6.465 -18.625 -35.688 1 96.94 76 ASP A C 1
ATOM 600 O O . ASP A 1 76 ? -7.555 -18.125 -35.406 1 96.94 76 ASP A O 1
ATOM 604 N N . GLN A 1 77 ? -5.523 -18.891 -34.812 1 97.5 77 GLN A N 1
ATOM 605 C CA . GLN A 1 77 ? -5.691 -18.547 -33.406 1 97.5 77 GLN A CA 1
ATOM 606 C C . GLN A 1 77 ? -5.809 -17.047 -33.219 1 97.5 77 GLN A C 1
ATOM 608 O O . GLN A 1 77 ? -6.629 -16.562 -32.438 1 97.5 77 GLN A O 1
ATOM 613 N N . LYS A 1 78 ? -5 -16.328 -33.906 1 97.38 78 LYS A N 1
ATOM 614 C CA . LYS A 1 78 ? -5.051 -14.867 -33.875 1 97.38 78 LYS A CA 1
ATOM 615 C C . LYS A 1 78 ? -6.406 -14.344 -34.344 1 97.38 78 LYS A C 1
ATOM 617 O O . LYS A 1 78 ? -6.973 -13.445 -33.719 1 97.38 78 LYS A O 1
ATOM 622 N N . GLN A 1 79 ? -6.836 -14.844 -35.438 1 96.94 79 GLN A N 1
ATOM 623 C CA . GLN A 1 79 ? -8.125 -14.43 -35.969 1 96.94 79 GLN A CA 1
ATOM 624 C C . GLN A 1 79 ? -9.258 -14.75 -35 1 96.94 79 GLN A C 1
ATOM 626 O O . GLN A 1 79 ? -10.109 -13.898 -34.75 1 96.94 79 GLN A O 1
ATOM 631 N N . THR A 1 80 ? -9.234 -15.914 -34.469 1 96.62 80 THR A N 1
ATOM 632 C CA . THR A 1 80 ? -10.25 -16.328 -33.5 1 96.62 80 THR A CA 1
ATOM 633 C C . THR A 1 80 ? -10.25 -15.406 -32.281 1 96.62 80 THR A C 1
ATOM 635 O O . THR A 1 80 ? -11.305 -14.945 -31.859 1 96.62 80 THR A O 1
ATOM 638 N N . LEU A 1 81 ? -9.102 -15.211 -31.781 1 97.81 81 LEU A N 1
ATOM 639 C CA . LEU A 1 81 ? -8.969 -14.383 -30.594 1 97.81 81 LEU A CA 1
ATOM 640 C C . LEU A 1 81 ? -9.422 -12.953 -30.859 1 97.81 81 LEU A C 1
ATOM 642 O O . LEU A 1 81 ? -10.094 -12.344 -30.047 1 97.81 81 LEU A O 1
ATOM 646 N N . SER A 1 82 ? -9.031 -12.406 -31.969 1 96.62 82 SER A N 1
ATOM 647 C CA . SER A 1 82 ? -9.406 -11.039 -32.344 1 96.62 82 SER A CA 1
ATOM 648 C C . SER A 1 82 ? -10.922 -10.883 -32.406 1 96.62 82 SER A C 1
ATOM 650 O O . SER A 1 82 ? -11.453 -9.812 -32.094 1 96.62 82 SER A O 1
ATOM 652 N N . GLU A 1 83 ? -11.609 -11.938 -32.75 1 96.44 83 GLU A N 1
ATOM 653 C CA . GLU A 1 83 ? -13.07 -11.906 -32.844 1 96.44 83 GLU A CA 1
ATOM 654 C C . GLU A 1 83 ? -13.711 -11.984 -31.453 1 96.44 83 GLU A C 1
ATOM 656 O O . GLU A 1 83 ? -14.867 -11.602 -31.281 1 96.44 83 GLU A O 1
ATOM 661 N N . LEU A 1 84 ? -12.984 -12.453 -30.5 1 97.5 84 LEU A N 1
ATOM 662 C CA . LEU A 1 84 ? -13.508 -12.625 -29.141 1 97.5 84 LEU A CA 1
ATOM 663 C C . LEU A 1 84 ? -13.258 -11.375 -28.297 1 97.5 84 LEU A C 1
ATOM 665 O O . LEU A 1 84 ? -14.023 -11.086 -27.375 1 97.5 84 LEU A O 1
ATOM 669 N N . VAL A 1 85 ? -12.25 -10.688 -28.578 1 97.94 85 VAL A N 1
ATOM 670 C CA . VAL A 1 85 ? -11.742 -9.617 -27.734 1 97.94 85 VAL A CA 1
ATOM 671 C C . VAL A 1 85 ? -12.781 -8.5 -27.641 1 97.94 85 VAL A C 1
ATOM 673 O O . VAL A 1 85 ? -13.18 -8.094 -26.547 1 97.94 85 VAL A O 1
ATOM 676 N N . ASP A 1 86 ? -13.289 -7.988 -28.75 1 96.88 86 ASP A N 1
ATOM 677 C CA . ASP A 1 86 ? -14.195 -6.844 -28.766 1 96.88 86 ASP A CA 1
ATOM 678 C C . ASP A 1 86 ? -15.531 -7.191 -28.109 1 96.88 86 ASP A C 1
ATOM 680 O O . ASP A 1 86 ? -16.031 -6.438 -27.266 1 96.88 86 ASP A O 1
ATOM 684 N N . PRO A 1 87 ? -16.109 -8.336 -28.484 1 96.88 87 PRO A N 1
ATOM 685 C CA . PRO A 1 87 ? -17.344 -8.711 -27.797 1 96.88 87 PRO A CA 1
ATOM 686 C C . PRO A 1 87 ? -17.172 -8.875 -26.297 1 96.88 87 PRO A C 1
ATOM 688 O O . PRO A 1 87 ? -18.062 -8.508 -25.516 1 96.88 87 PRO A O 1
ATOM 691 N N . CYS A 1 88 ? -16.109 -9.422 -25.922 1 97.88 88 CYS A N 1
ATOM 692 C CA . CYS A 1 88 ? -15.828 -9.578 -24.5 1 97.88 88 CYS A CA 1
ATOM 693 C C . CYS A 1 88 ? -15.742 -8.219 -23.797 1 97.88 88 CYS A C 1
ATOM 695 O O . CYS A 1 88 ? -16.391 -8 -22.766 1 97.88 88 CYS A O 1
ATOM 697 N N . ALA A 1 89 ? -14.984 -7.332 -24.344 1 97.81 89 ALA A N 1
ATOM 698 C CA . ALA A 1 89 ? -14.852 -5.992 -23.797 1 97.81 89 ALA A CA 1
ATOM 699 C C . ALA A 1 89 ? -16.203 -5.285 -23.734 1 97.81 89 ALA A C 1
ATOM 701 O O . ALA A 1 89 ? -16.547 -4.66 -22.719 1 97.81 89 ALA A O 1
ATOM 702 N N . LYS A 1 90 ? -16.984 -5.371 -24.797 1 97.81 90 LYS A N 1
ATOM 703 C CA . LYS A 1 90 ? -18.297 -4.723 -24.875 1 97.81 90 LYS A CA 1
ATOM 704 C C . LYS A 1 90 ? -19.25 -5.277 -23.812 1 97.81 90 LYS A C 1
ATOM 706 O O . LYS A 1 90 ? -20.047 -4.535 -23.25 1 97.81 90 LYS A O 1
ATOM 711 N N . PHE A 1 91 ? -19.203 -6.555 -23.625 1 98.06 91 PHE A N 1
ATOM 712 C CA . PHE A 1 91 ? -20.031 -7.18 -22.594 1 98.06 91 PHE A CA 1
ATOM 713 C C . PHE A 1 91 ? -19.75 -6.551 -21.219 1 98.06 91 PHE A C 1
ATOM 715 O O . PHE A 1 91 ? -20.688 -6.238 -20.484 1 98.06 91 PHE A O 1
ATOM 722 N N . PHE A 1 92 ? -18.531 -6.332 -20.891 1 98.19 92 PHE A N 1
ATOM 723 C CA . PHE A 1 92 ? -18.188 -5.805 -19.578 1 98.19 92 PHE A CA 1
ATOM 724 C C . PHE A 1 92 ? -18.484 -4.312 -19.5 1 98.19 92 PHE A C 1
ATOM 726 O O . PHE A 1 92 ? -18.688 -3.779 -18.406 1 98.19 92 PHE A O 1
ATOM 733 N N . GLU A 1 93 ? -18.562 -3.641 -20.609 1 97.12 93 GLU A N 1
ATOM 734 C CA . GLU A 1 93 ? -18.875 -2.215 -20.641 1 97.12 93 GLU A CA 1
ATOM 735 C C . GLU A 1 93 ? -20.391 -1.979 -20.594 1 97.12 93 GLU A C 1
ATOM 737 O O . GLU A 1 93 ? -20.844 -0.996 -20 1 97.12 93 GLU A O 1
ATOM 742 N N . GLU A 1 94 ? -21.109 -2.961 -21.156 1 97.5 94 GLU A N 1
ATOM 743 C CA . GLU A 1 94 ? -22.5 -2.641 -21.422 1 97.5 94 GLU A CA 1
ATOM 744 C C . GLU A 1 94 ? -23.438 -3.521 -20.594 1 97.5 94 GLU A C 1
ATOM 746 O O . GLU A 1 94 ? -24.578 -3.146 -20.312 1 97.5 94 GLU A O 1
ATOM 751 N N . VAL A 1 95 ? -22.938 -4.672 -20.219 1 97.81 95 VAL A N 1
ATOM 752 C CA . VAL A 1 95 ? -23.828 -5.629 -19.547 1 97.81 95 VAL A CA 1
ATOM 753 C C . VAL A 1 95 ? -23.391 -5.824 -18.109 1 97.81 95 VAL A C 1
ATOM 755 O O . VAL A 1 95 ? -24.188 -5.66 -17.172 1 97.81 95 VAL A O 1
ATOM 758 N N . ASN A 1 96 ? -22.172 -6.176 -17.938 1 98.38 96 ASN A N 1
ATOM 759 C CA . ASN A 1 96 ? -21.656 -6.332 -16.578 1 98.38 96 ASN A CA 1
ATOM 760 C C . ASN A 1 96 ? -21.641 -5 -15.828 1 98.38 96 ASN A C 1
ATOM 762 O O . ASN A 1 96 ? -21.391 -3.951 -16.422 1 98.38 96 ASN A O 1
ATOM 766 N N . ASP A 1 97 ? -22 -5.027 -14.586 1 98.06 97 ASP A N 1
ATOM 767 C CA . ASP A 1 97 ? -21.938 -3.865 -13.703 1 98.06 97 ASP A CA 1
ATOM 768 C C . ASP A 1 97 ? -21.203 -4.199 -12.406 1 98.06 97 ASP A C 1
ATOM 770 O O . ASP A 1 97 ? -21.812 -4.691 -11.453 1 98.06 97 ASP A O 1
ATOM 774 N N . ALA A 1 98 ? -19.922 -3.85 -12.406 1 98.38 98 ALA A N 1
ATOM 775 C CA . ALA A 1 98 ? -19.062 -4.23 -11.281 1 98.38 98 ALA A CA 1
ATOM 776 C C . ALA A 1 98 ? -19.562 -3.605 -9.984 1 98.38 98 ALA A C 1
ATOM 778 O O . ALA A 1 98 ? -19.484 -4.227 -8.922 1 98.38 98 ALA A O 1
ATOM 779 N N . THR A 1 99 ? -19.953 -2.352 -10.047 1 97.62 99 THR A N 1
ATOM 780 C CA . THR A 1 99 ? -20.453 -1.661 -8.867 1 97.62 99 THR A CA 1
ATOM 781 C C . THR A 1 99 ? -21.703 -2.355 -8.336 1 97.62 99 THR A C 1
ATOM 783 O O . THR A 1 99 ? -21.844 -2.557 -7.125 1 97.62 99 THR A O 1
ATOM 786 N N . LYS A 1 100 ? -22.594 -2.689 -9.211 1 98.06 100 LYS A N 1
ATOM 787 C CA . LYS A 1 100 ? -23.812 -3.398 -8.82 1 98.06 100 LYS A CA 1
ATOM 788 C C . LYS A 1 100 ? -23.484 -4.762 -8.219 1 98.06 100 LYS A C 1
ATOM 790 O O . LYS A 1 100 ? -24.062 -5.148 -7.199 1 98.06 100 LYS A O 1
ATOM 795 N N . ASN A 1 101 ? -22.578 -5.504 -8.867 1 98.75 101 ASN A N 1
ATOM 796 C CA . ASN A 1 101 ? -22.141 -6.793 -8.344 1 98.75 101 ASN A CA 1
ATOM 797 C C . ASN A 1 101 ? -21.594 -6.66 -6.922 1 98.75 101 ASN A C 1
ATOM 799 O O . ASN A 1 101 ? -21.891 -7.496 -6.062 1 98.75 101 ASN A O 1
ATOM 803 N N . ASP A 1 102 ? -20.844 -5.641 -6.672 1 98.31 102 ASP A N 1
ATOM 804 C CA . ASP A 1 102 ? -20.266 -5.371 -5.359 1 98.31 102 ASP A CA 1
ATOM 805 C C . ASP A 1 102 ? -21.359 -5.086 -4.328 1 98.31 102 ASP A C 1
ATOM 807 O O . ASP A 1 102 ? -21.312 -5.605 -3.211 1 98.31 102 ASP A O 1
ATOM 811 N N . GLN A 1 103 ? -22.297 -4.289 -4.676 1 97.25 103 GLN A N 1
ATOM 812 C CA . GLN A 1 103 ? -23.391 -3.906 -3.785 1 97.25 103 GLN A CA 1
ATOM 813 C C . GLN A 1 103 ? -24.266 -5.105 -3.445 1 97.25 103 GLN A C 1
ATOM 815 O O . GLN A 1 103 ? -24.703 -5.266 -2.301 1 97.25 103 GLN A O 1
ATOM 820 N N . LEU A 1 104 ? -24.453 -5.977 -4.43 1 97.94 104 LEU A N 1
ATOM 821 C CA . LEU A 1 104 ? -25.312 -7.145 -4.258 1 97.94 104 LEU A CA 1
ATOM 822 C C . LEU A 1 104 ? -24.578 -8.258 -3.516 1 97.94 104 LEU A C 1
ATOM 824 O O . LEU A 1 104 ? -25.203 -9.195 -3.014 1 97.94 104 LEU A O 1
ATOM 828 N N . GLU A 1 105 ? -23.266 -8.203 -3.518 1 98 105 GLU A N 1
ATOM 829 C CA . GLU A 1 105 ? -22.391 -9.258 -3.008 1 98 105 GLU A CA 1
ATOM 830 C C . GLU A 1 105 ? -22.641 -10.578 -3.725 1 98 105 GLU A C 1
ATOM 832 O O . GLU A 1 105 ? -22.703 -11.633 -3.088 1 98 105 GLU A O 1
ATOM 837 N N . LYS A 1 106 ? -22.891 -10.469 -4.969 1 98.06 106 LYS A N 1
ATOM 838 C CA . LYS A 1 106 ? -23.016 -11.562 -5.926 1 98.06 106 LYS A CA 1
ATOM 839 C C . LYS A 1 106 ? -22.953 -11.055 -7.359 1 98.06 106 LYS A C 1
ATOM 841 O O . LYS A 1 106 ? -23.172 -9.867 -7.609 1 98.06 106 LYS A O 1
ATOM 846 N N . VAL A 1 107 ? -22.656 -11.883 -8.289 1 98.44 107 VAL A N 1
ATOM 847 C CA . VAL A 1 107 ? -22.75 -11.508 -9.695 1 98.44 107 VAL A CA 1
ATOM 848 C C . VAL A 1 107 ? -24.219 -11.391 -10.102 1 98.44 107 VAL A C 1
ATOM 850 O O . VAL A 1 107 ? -24.984 -12.336 -9.938 1 98.44 107 VAL A O 1
ATOM 853 N N . ASP A 1 108 ? -24.531 -10.289 -10.609 1 97.88 108 ASP A N 1
ATOM 854 C CA . ASP A 1 108 ? -25.906 -10.047 -11.023 1 97.88 108 ASP A CA 1
ATOM 855 C C . ASP A 1 108 ? -26.359 -11.062 -12.07 1 97.88 108 ASP A C 1
ATOM 857 O O . ASP A 1 108 ? -25.547 -11.523 -12.883 1 97.88 108 ASP A O 1
ATOM 861 N N . ASN A 1 109 ? -27.656 -11.406 -12.078 1 97.38 109 ASN A N 1
ATOM 862 C CA . ASN A 1 109 ? -28.188 -12.469 -12.922 1 97.38 109 ASN A CA 1
ATOM 863 C C . ASN A 1 109 ? -27.922 -12.203 -14.398 1 97.38 109 ASN A C 1
ATOM 865 O O . ASN A 1 109 ? -27.578 -13.117 -15.148 1 97.38 109 ASN A O 1
ATOM 869 N N . ALA A 1 110 ? -28.109 -11.023 -14.766 1 97.5 110 ALA A N 1
ATOM 870 C CA . ALA A 1 110 ? -27.875 -10.68 -16.172 1 97.5 110 ALA A CA 1
ATOM 871 C C . ALA A 1 110 ? -26.422 -10.883 -16.547 1 97.5 110 ALA A C 1
ATOM 873 O O . ALA A 1 110 ? -26.125 -11.391 -17.641 1 97.5 110 ALA A O 1
ATOM 874 N N . SER A 1 111 ? -25.531 -10.461 -15.688 1 98.12 111 SER A N 1
ATOM 875 C CA . SER A 1 111 ? -24.094 -10.664 -15.914 1 98.12 111 SER A CA 1
ATOM 876 C C . SER A 1 111 ? -23.75 -12.156 -15.938 1 98.12 111 SER A C 1
ATOM 878 O O . SER A 1 111 ? -23.016 -12.609 -16.812 1 98.12 111 SER A O 1
ATOM 880 N N . MET A 1 112 ? -24.297 -12.898 -15.047 1 98.12 112 MET A N 1
ATOM 881 C CA . MET A 1 112 ? -24.047 -14.328 -14.961 1 98.12 112 MET A CA 1
ATOM 882 C C . MET A 1 112 ? -24.516 -15.055 -16.219 1 98.12 112 MET A C 1
ATOM 884 O O . MET A 1 112 ? -23.797 -15.867 -16.781 1 98.12 112 MET A O 1
ATOM 888 N N . ASP A 1 113 ? -25.734 -14.758 -16.594 1 97.81 113 ASP A N 1
ATOM 889 C CA . ASP A 1 113 ? -26.297 -15.375 -17.781 1 97.81 113 ASP A CA 1
ATOM 890 C C . ASP A 1 113 ? -25.5 -15.016 -19.031 1 97.81 113 ASP A C 1
ATOM 892 O O . ASP A 1 113 ? -25.25 -15.867 -19.891 1 97.81 113 ASP A O 1
ATOM 896 N N . GLY A 1 114 ? -25.156 -13.75 -19.109 1 98.06 114 GLY A N 1
ATOM 897 C CA . GLY A 1 114 ? -24.344 -13.312 -20.234 1 98.06 114 GLY A CA 1
ATOM 898 C C . GLY A 1 114 ? -23 -14 -20.297 1 98.06 114 GLY A C 1
ATOM 899 O O . GLY A 1 114 ? -22.516 -14.336 -21.391 1 98.06 114 GLY A O 1
ATOM 900 N N . LEU A 1 115 ? -22.359 -14.203 -19.172 1 98.44 115 LEU A N 1
ATOM 901 C CA . LEU A 1 115 ? -21.078 -14.906 -19.109 1 98.44 115 LEU A CA 1
ATOM 902 C C . LEU A 1 115 ? -21.219 -16.344 -19.594 1 98.44 115 LEU A C 1
ATOM 904 O O . LEU A 1 115 ? -20.375 -16.859 -20.328 1 98.44 115 LEU A O 1
ATOM 908 N N . LYS A 1 116 ? -22.297 -16.969 -19.188 1 98.12 116 LYS A N 1
ATOM 909 C CA . LYS A 1 116 ? -22.562 -18.344 -19.625 1 98.12 116 LYS A CA 1
ATOM 910 C C . LYS A 1 116 ? -22.766 -18.391 -21.141 1 98.12 116 LYS A C 1
ATOM 912 O O . LYS A 1 116 ? -22.188 -19.25 -21.812 1 98.12 116 LYS A O 1
ATOM 917 N N . GLU A 1 117 ? -23.5 -17.469 -21.625 1 97.19 117 GLU A N 1
ATOM 918 C CA . GLU A 1 117 ? -23.812 -17.422 -23.062 1 97.19 117 GLU A CA 1
ATOM 919 C C . GLU A 1 117 ? -22.562 -17.188 -23.891 1 97.19 117 GLU A C 1
ATOM 921 O O . GLU A 1 117 ? -22.422 -17.734 -24.984 1 97.19 117 GLU A O 1
ATOM 926 N N . MET A 1 118 ? -21.641 -16.5 -23.312 1 96.88 118 MET A N 1
ATOM 927 C CA . MET A 1 118 ? -20.422 -16.156 -24.047 1 96.88 118 MET A CA 1
ATOM 928 C C . MET A 1 118 ? -19.406 -17.281 -23.969 1 96.88 118 MET A C 1
ATOM 930 O O . MET A 1 118 ? -18.391 -17.266 -24.656 1 96.88 118 MET A O 1
ATOM 934 N N . GLY A 1 119 ? -19.688 -18.297 -23.172 1 97.56 119 GLY A N 1
ATOM 935 C CA . GLY A 1 119 ? -18.75 -19.406 -23.016 1 97.56 119 GLY A CA 1
ATOM 936 C C . GLY A 1 119 ? -17.625 -19.094 -22.031 1 97.56 119 GLY A C 1
ATOM 937 O O . GLY A 1 119 ? -16.594 -19.75 -22.062 1 97.56 119 GLY A O 1
ATOM 938 N N . ALA A 1 120 ? -17.828 -18.125 -21.156 1 98.44 120 ALA A N 1
ATOM 939 C CA . ALA A 1 120 ? -16.781 -17.609 -20.281 1 98.44 120 ALA A CA 1
ATOM 940 C C . ALA A 1 120 ? -16.406 -18.641 -19.203 1 98.44 120 ALA A C 1
ATOM 942 O O . ALA A 1 120 ? -15.375 -18.516 -18.547 1 98.44 120 ALA A O 1
ATOM 943 N N . PHE A 1 121 ? -17.125 -19.688 -19.031 1 98.62 121 PHE A N 1
ATOM 944 C CA . PHE A 1 121 ? -16.906 -20.672 -17.969 1 98.62 121 PHE A CA 1
ATOM 945 C C . PHE A 1 121 ? -16.062 -21.844 -18.469 1 98.62 121 PHE A C 1
ATOM 947 O O . PHE A 1 121 ? -15.633 -22.688 -17.688 1 98.62 121 PHE A O 1
ATOM 954 N N . GLY A 1 122 ? -15.812 -21.969 -19.75 1 98.56 122 GLY A N 1
ATOM 955 C CA . GLY A 1 122 ? -15.047 -23.078 -20.312 1 98.56 122 GLY A CA 1
ATOM 956 C C . GLY A 1 122 ? -14.062 -22.641 -21.375 1 98.56 122 GLY A C 1
ATOM 957 O O . GLY A 1 122 ? -14.023 -23.219 -22.469 1 98.56 122 GLY A O 1
ATOM 958 N N . LEU A 1 123 ? -13.273 -21.578 -21.078 1 98.38 123 LEU A N 1
ATOM 959 C CA . LEU A 1 123 ? -12.422 -20.938 -22.094 1 98.38 123 LEU A CA 1
ATOM 960 C C . LEU A 1 123 ? -11.383 -21.922 -22.609 1 98.38 123 LEU A C 1
ATOM 962 O O . LEU A 1 123 ? -11.125 -21.984 -23.812 1 98.38 123 LEU A O 1
ATOM 966 N N . GLN A 1 124 ? -10.781 -22.75 -21.719 1 97.88 124 GLN A N 1
ATOM 967 C CA . GLN A 1 124 ? -9.703 -23.625 -22.156 1 97.88 124 GLN A CA 1
ATOM 968 C C . GLN A 1 124 ? -10.18 -25.062 -22.281 1 97.88 124 GLN A C 1
ATOM 970 O O . GLN A 1 124 ? -9.398 -25.969 -22.594 1 97.88 124 GLN A O 1
ATOM 975 N N . VAL A 1 125 ? -11.492 -25.359 -22.031 1 98.62 125 VAL A N 1
ATOM 976 C CA . VAL A 1 125 ? -12.055 -26.688 -22.234 1 98.62 125 VAL A CA 1
ATOM 977 C C . VAL A 1 125 ? -12.094 -27 -23.734 1 98.62 125 VAL A C 1
ATOM 979 O O . VAL A 1 125 ? -12.523 -26.172 -24.531 1 98.62 125 VAL A O 1
ATOM 982 N N . PRO A 1 126 ? -11.648 -28.234 -24.109 1 97.94 126 PRO A N 1
ATOM 983 C CA . PRO A 1 126 ? -11.695 -28.594 -25.531 1 97.94 126 PRO A CA 1
ATOM 984 C C . PRO A 1 126 ? -13.102 -28.5 -26.125 1 97.94 126 PRO A C 1
ATOM 986 O O . PRO A 1 126 ? -14.086 -28.719 -25.406 1 97.94 126 PRO A O 1
ATOM 989 N N . PHE A 1 127 ? -13.125 -28.344 -27.391 1 97.12 127 PHE A N 1
ATOM 990 C CA . PHE A 1 127 ? -14.383 -28.203 -28.125 1 97.12 127 PHE A CA 1
ATOM 991 C C . PHE A 1 127 ? -15.242 -29.438 -27.953 1 97.12 127 PHE A C 1
ATOM 993 O O . PHE A 1 127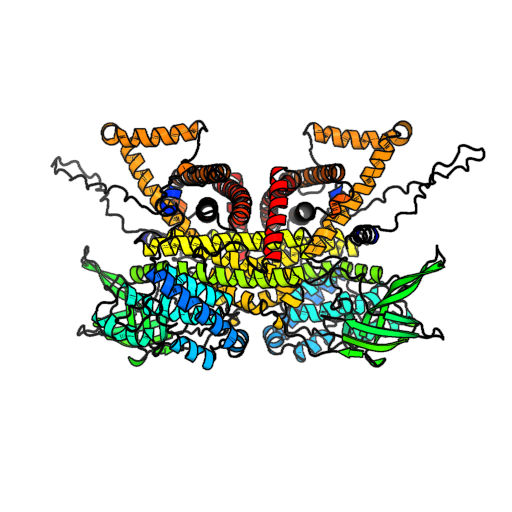 ? -16.469 -29.344 -27.844 1 97.12 127 PHE A O 1
ATOM 1000 N N . ASP A 1 128 ? -14.555 -30.531 -27.922 1 97.25 128 ASP A N 1
ATOM 1001 C CA . ASP A 1 128 ? -15.258 -31.812 -27.812 1 97.25 128 ASP A CA 1
ATOM 1002 C C . ASP A 1 128 ? -16.031 -31.922 -26.516 1 97.25 128 ASP A C 1
ATOM 1004 O O . ASP A 1 128 ? -16.969 -32.719 -26.406 1 97.25 128 ASP A O 1
ATOM 1008 N N . TYR A 1 129 ? -15.711 -31.078 -25.562 1 98.12 129 TYR A N 1
ATOM 1009 C CA . TYR A 1 129 ? -16.391 -31.094 -24.281 1 98.12 129 TYR A CA 1
ATOM 1010 C C . TYR A 1 129 ? -17.203 -29.812 -24.078 1 98.12 129 TYR A C 1
ATOM 1012 O O . TYR A 1 129 ? -17.594 -29.5 -22.953 1 98.12 129 TYR A O 1
ATOM 1020 N N . GLY A 1 130 ? -17.359 -29.062 -25.125 1 97.06 130 GLY A N 1
ATOM 1021 C CA . GLY A 1 130 ? -18.25 -27.922 -25.078 1 97.06 130 GLY A CA 1
ATOM 1022 C C . GLY A 1 130 ? -17.547 -26.625 -24.719 1 97.06 130 GLY A C 1
ATOM 1023 O O . GLY A 1 130 ? -18.203 -25.609 -24.469 1 97.06 130 GLY A O 1
ATOM 1024 N N . GLY A 1 131 ? -16.234 -26.641 -24.672 1 98.31 131 GLY A N 1
ATOM 1025 C CA . GLY A 1 131 ? -15.5 -25.422 -24.375 1 98.31 131 GLY A CA 1
ATOM 1026 C C . GLY A 1 131 ? -15.055 -24.656 -25.609 1 98.31 131 GLY A C 1
ATOM 1027 O O . GLY A 1 131 ? -15.547 -24.922 -26.703 1 98.31 131 GLY A O 1
ATOM 1028 N N . LEU A 1 132 ? -14.219 -23.594 -25.375 1 97.69 132 LEU A N 1
ATOM 1029 C CA . LEU A 1 132 ? -13.766 -22.75 -26.484 1 97.69 132 LEU A CA 1
ATOM 1030 C C . LEU A 1 132 ? -12.398 -23.203 -26.969 1 97.69 132 LEU A C 1
ATOM 1032 O O . LEU A 1 132 ? -11.914 -22.719 -28 1 97.69 132 LEU A O 1
ATOM 1036 N N . GLY A 1 133 ? -11.719 -24.078 -26.266 1 97.62 133 GLY A N 1
ATOM 1037 C CA . GLY A 1 133 ? -10.461 -24.672 -26.703 1 97.62 133 GLY A CA 1
ATOM 1038 C C . GLY A 1 133 ? -9.328 -23.656 -26.781 1 97.62 133 GLY A C 1
ATOM 1039 O O . GLY A 1 133 ? -8.406 -23.828 -27.594 1 97.62 133 GLY A O 1
ATOM 1040 N N . LEU A 1 134 ? -9.32 -22.641 -26 1 98.06 134 LEU A N 1
ATOM 1041 C CA . LEU A 1 134 ? -8.312 -21.594 -26.078 1 98.06 134 LEU A CA 1
ATOM 1042 C C . LEU A 1 134 ? -6.992 -22.062 -25.469 1 98.06 134 LEU A C 1
ATOM 1044 O O . LEU A 1 134 ? -6.984 -22.844 -24.516 1 98.06 134 LEU A O 1
ATOM 1048 N N . THR A 1 135 ? -5.883 -21.594 -26.047 1 97.56 135 THR A N 1
ATOM 1049 C CA . THR A 1 135 ? -4.562 -21.812 -25.469 1 97.56 135 THR A CA 1
ATOM 1050 C C . THR A 1 135 ? -4.355 -20.906 -24.25 1 97.56 135 THR A C 1
ATOM 1052 O O . THR A 1 135 ? -5.211 -20.078 -23.938 1 97.56 135 THR A O 1
ATOM 1055 N N . ASN A 1 136 ? -3.217 -21.062 -23.562 1 97.62 136 ASN A N 1
ATOM 1056 C CA . ASN A 1 136 ? -2.916 -20.234 -22.406 1 97.62 136 ASN A CA 1
ATOM 1057 C C . ASN A 1 136 ? -2.799 -18.766 -22.797 1 97.62 136 ASN A C 1
ATOM 1059 O O . ASN A 1 136 ? -3.271 -17.875 -22.078 1 97.62 136 ASN A O 1
ATOM 1063 N N . THR A 1 137 ? -2.168 -18.453 -23.875 1 98.5 137 THR A N 1
ATOM 1064 C CA . THR A 1 137 ? -1.995 -17.078 -24.344 1 98.5 137 THR A CA 1
ATOM 1065 C C . THR A 1 137 ? -3.344 -16.453 -24.688 1 98.5 137 THR A C 1
ATOM 1067 O O . THR A 1 137 ? -3.598 -15.289 -24.359 1 98.5 137 THR A O 1
ATOM 1070 N N . MET A 1 138 ? -4.191 -17.234 -25.391 1 98.44 138 MET A N 1
ATOM 1071 C CA . MET A 1 138 ? -5.527 -16.734 -25.719 1 98.44 138 MET A CA 1
ATOM 1072 C C . MET A 1 138 ? -6.352 -16.5 -24.453 1 98.44 138 MET A C 1
ATOM 1074 O O . MET A 1 138 ? -7.047 -15.492 -24.344 1 98.44 138 MET A O 1
ATOM 1078 N N . TYR A 1 139 ? -6.262 -17.422 -23.531 1 98.25 139 TYR A N 1
ATOM 1079 C CA . TYR A 1 139 ? -6.898 -17.281 -22.234 1 98.25 139 TYR A CA 1
ATOM 1080 C C . TYR A 1 139 ? -6.434 -16.016 -21.531 1 98.25 139 TYR A C 1
ATOM 1082 O O . TYR A 1 139 ? -7.25 -15.25 -21 1 98.25 139 TYR A O 1
ATOM 1090 N N . ALA A 1 140 ? -5.16 -15.789 -21.547 1 98.25 140 ALA A N 1
ATOM 1091 C CA . ALA A 1 140 ? -4.566 -14.625 -20.891 1 98.25 140 ALA A CA 1
ATOM 1092 C C . ALA A 1 140 ? -5.168 -13.328 -21.422 1 98.25 140 ALA A C 1
ATOM 1094 O O . ALA A 1 140 ? -5.445 -12.406 -20.656 1 98.25 140 ALA A O 1
ATOM 1095 N N . ARG A 1 141 ? -5.398 -13.242 -22.672 1 98.62 141 ARG A N 1
ATOM 1096 C CA . ARG A 1 141 ? -5.902 -12.023 -23.297 1 98.62 141 ARG A CA 1
ATOM 1097 C C . ARG A 1 141 ? -7.316 -11.711 -22.812 1 98.62 141 ARG A C 1
ATOM 1099 O O . ARG A 1 141 ? -7.648 -10.555 -22.562 1 98.62 141 ARG A O 1
ATOM 1106 N N . LEU A 1 142 ? -8.156 -12.711 -22.734 1 98.62 142 LEU A N 1
ATOM 1107 C CA . LEU A 1 142 ? -9.523 -12.484 -22.297 1 98.62 142 LEU A CA 1
ATOM 1108 C C . LEU A 1 142 ? -9.578 -12.172 -20.812 1 98.62 142 LEU A C 1
ATOM 1110 O O . LEU A 1 142 ? -10.352 -11.32 -20.375 1 98.62 142 LEU A O 1
ATOM 1114 N N . VAL A 1 143 ? -8.742 -12.82 -20.047 1 98.31 143 VAL A N 1
ATOM 1115 C CA . VAL A 1 143 ? -8.703 -12.602 -18.609 1 98.31 143 VAL A CA 1
ATOM 1116 C C . VAL A 1 143 ? -8.211 -11.188 -18.312 1 98.31 143 VAL A C 1
ATOM 1118 O O . VAL A 1 143 ? -8.656 -10.555 -17.359 1 98.31 143 VAL A O 1
ATOM 1121 N N . GLU A 1 144 ? -7.328 -10.703 -19.125 1 98.44 144 GLU A N 1
ATOM 1122 C CA . GLU A 1 144 ? -6.883 -9.312 -19.031 1 98.44 144 GLU A CA 1
ATOM 1123 C C . GLU A 1 144 ? -8.055 -8.344 -19.125 1 98.44 144 GLU A C 1
ATOM 1125 O O . GLU A 1 144 ? -8.125 -7.371 -18.375 1 98.44 144 GLU A O 1
ATOM 1130 N N . ILE A 1 145 ? -8.984 -8.617 -20 1 98.62 145 ILE A N 1
ATOM 1131 C CA . ILE A 1 145 ? -10.172 -7.777 -20.172 1 98.62 145 ILE A CA 1
ATOM 1132 C C . ILE A 1 145 ? -11.047 -7.855 -18.938 1 98.62 145 ILE A C 1
ATOM 1134 O O . ILE A 1 145 ? -11.539 -6.832 -18.453 1 98.62 145 ILE A O 1
ATOM 1138 N N . VAL A 1 146 ? -11.25 -9.039 -18.422 1 98.69 146 VAL A N 1
ATOM 1139 C CA . VAL A 1 146 ? -12.055 -9.203 -17.219 1 98.69 146 VAL A CA 1
ATOM 1140 C C . VAL A 1 146 ? -11.438 -8.406 -16.062 1 98.69 146 VAL A C 1
ATOM 1142 O O . VAL A 1 146 ? -12.141 -7.684 -15.359 1 98.69 146 VAL A O 1
ATOM 1145 N N . GLY A 1 147 ? -10.094 -8.523 -15.914 1 98.75 147 GLY A N 1
ATOM 1146 C CA . GLY A 1 147 ? -9.383 -7.836 -14.844 1 98.75 147 GLY A CA 1
ATOM 1147 C C . GLY A 1 147 ? -9.477 -6.324 -14.945 1 98.75 147 GLY A C 1
ATOM 1148 O O . GLY A 1 147 ? -9.445 -5.629 -13.922 1 98.75 147 GLY A O 1
ATOM 1149 N N . ALA A 1 148 ? -9.609 -5.836 -16.141 1 98.75 148 ALA A N 1
ATOM 1150 C CA . ALA A 1 148 ? -9.727 -4.398 -16.359 1 98.75 148 ALA A CA 1
ATOM 1151 C C . ALA A 1 148 ? -11.07 -3.873 -15.867 1 98.75 148 ALA A C 1
ATOM 1153 O O . ALA A 1 148 ? -11.234 -2.672 -15.648 1 98.75 148 ALA A O 1
ATOM 1154 N N . HIS A 1 149 ? -12.039 -4.801 -15.672 1 98.62 149 HIS A N 1
ATOM 1155 C CA . HIS A 1 149 ? -13.398 -4.309 -15.469 1 98.62 149 HIS A CA 1
ATOM 1156 C C . HIS A 1 149 ? -13.945 -4.746 -14.117 1 98.62 149 HIS A C 1
ATOM 1158 O O . HIS A 1 149 ? -14.625 -3.973 -13.438 1 98.62 149 HIS A O 1
ATOM 1164 N N . ASP A 1 150 ? -13.703 -6.039 -13.742 1 98.81 150 ASP A N 1
ATOM 1165 C CA . ASP A 1 150 ? -14.383 -6.535 -12.547 1 98.81 150 ASP A CA 1
ATOM 1166 C C . ASP A 1 150 ? -13.617 -7.703 -11.93 1 98.81 150 ASP A C 1
ATOM 1168 O O . ASP A 1 150 ? -13.781 -8.852 -12.344 1 98.81 150 ASP A O 1
ATOM 1172 N N . LEU A 1 151 ? -12.945 -7.434 -10.828 1 98.81 151 LEU A N 1
ATOM 1173 C CA . LEU A 1 151 ? -12.117 -8.445 -10.18 1 98.81 151 LEU A CA 1
ATOM 1174 C C . LEU A 1 151 ? -12.984 -9.461 -9.445 1 98.81 151 LEU A C 1
ATOM 1176 O O . LEU A 1 151 ? -12.594 -10.617 -9.281 1 98.81 151 LEU A O 1
ATOM 1180 N N . GLY A 1 152 ? -14.211 -9.055 -8.953 1 98.69 152 GLY A N 1
ATOM 1181 C CA . GLY A 1 152 ? -15.125 -10.023 -8.383 1 98.69 152 GLY A CA 1
ATOM 1182 C C . GLY A 1 152 ? -15.547 -11.109 -9.359 1 98.69 152 GLY A C 1
ATOM 1183 O O . GLY A 1 152 ? -15.547 -12.297 -9.023 1 98.69 152 GLY A O 1
ATOM 1184 N N . VAL A 1 153 ? -15.844 -10.711 -10.562 1 98.81 153 VAL A N 1
ATOM 1185 C CA . VAL A 1 153 ? -16.203 -11.648 -11.617 1 98.81 153 VAL A CA 1
ATOM 1186 C C . VAL A 1 153 ? -14.984 -12.477 -12.016 1 98.81 153 VAL A C 1
ATOM 1188 O O . VAL A 1 153 ? -15.094 -13.68 -12.266 1 98.81 153 VAL A O 1
ATOM 1191 N N . ALA A 1 154 ? -13.828 -11.828 -12.055 1 98.69 154 ALA A N 1
ATOM 1192 C CA . ALA A 1 154 ? -12.594 -12.547 -12.391 1 98.69 154 ALA A CA 1
ATOM 1193 C C . ALA A 1 154 ? -12.367 -13.711 -11.438 1 98.69 154 ALA A C 1
ATOM 1195 O O . ALA A 1 154 ? -11.992 -14.812 -11.867 1 98.69 154 ALA A O 1
ATOM 1196 N N . ILE A 1 155 ? -12.602 -13.469 -10.172 1 98.31 155 ILE A N 1
ATOM 1197 C CA . ILE A 1 155 ? -12.367 -14.516 -9.188 1 98.31 155 ILE A CA 1
ATOM 1198 C C . ILE A 1 155 ? -13.445 -15.586 -9.305 1 98.31 155 ILE A C 1
ATOM 1200 O O . ILE A 1 155 ? -13.164 -16.781 -9.156 1 98.31 155 ILE A O 1
ATOM 1204 N N . THR A 1 156 ? -14.656 -15.203 -9.586 1 98.62 156 THR A N 1
ATOM 1205 C CA . THR A 1 156 ? -15.719 -16.172 -9.797 1 98.62 156 THR A CA 1
ATOM 1206 C C . THR A 1 156 ? -15.367 -17.125 -10.938 1 98.62 156 THR A C 1
ATOM 1208 O O . THR A 1 156 ? -15.469 -18.344 -10.797 1 98.62 156 THR A O 1
ATOM 1211 N N . LEU A 1 157 ? -14.961 -16.547 -12.016 1 98.62 157 LEU A N 1
ATOM 1212 C CA . LEU A 1 157 ? -14.609 -17.328 -13.195 1 98.62 157 LEU A CA 1
ATOM 1213 C C . LEU A 1 157 ? -13.328 -18.125 -12.961 1 98.62 157 LEU A C 1
ATOM 1215 O O . LEU A 1 157 ? -13.242 -19.297 -13.328 1 98.62 157 LEU A O 1
ATOM 1219 N N . GLY A 1 158 ? -12.32 -17.469 -12.336 1 97.94 158 GLY A N 1
ATOM 1220 C CA . GLY A 1 158 ? -11.047 -18.125 -12.086 1 97.94 158 GLY A CA 1
ATOM 1221 C C . GLY A 1 158 ? -11.164 -19.297 -11.133 1 97.94 158 GLY A C 1
ATOM 1222 O O . GLY A 1 158 ? -10.602 -20.359 -11.383 1 97.94 158 GLY A O 1
ATOM 1223 N N . ALA A 1 159 ? -11.898 -19.109 -10.07 1 98.06 159 ALA A N 1
ATOM 1224 C CA . ALA A 1 159 ? -12.094 -20.188 -9.102 1 98.06 159 ALA A CA 1
ATOM 1225 C C . ALA A 1 159 ? -12.789 -21.391 -9.742 1 98.06 159 ALA A C 1
ATOM 1227 O O . ALA A 1 159 ? -12.547 -22.531 -9.359 1 98.06 159 ALA A O 1
ATOM 1228 N N . HIS A 1 160 ? -13.57 -21.109 -10.727 1 98.56 160 HIS A N 1
ATOM 1229 C CA . HIS A 1 160 ? -14.305 -22.141 -11.445 1 98.56 160 HIS A CA 1
ATOM 1230 C C . HIS A 1 160 ? -13.391 -22.906 -12.406 1 98.56 160 HIS A C 1
ATOM 1232 O O . HIS A 1 160 ? -13.328 -24.141 -12.367 1 98.56 160 HIS A O 1
ATOM 1238 N N . GLN A 1 161 ? -12.594 -22.188 -13.133 1 97.88 161 GLN A N 1
ATOM 1239 C CA . GLN A 1 161 ? -12.023 -22.859 -14.289 1 97.88 161 GLN A CA 1
ATOM 1240 C C . GLN A 1 161 ? -10.5 -22.875 -14.219 1 97.88 161 GLN A C 1
ATOM 1242 O O . GLN A 1 161 ? -9.852 -23.719 -14.836 1 97.88 161 GLN A O 1
ATOM 1247 N N . SER A 1 162 ? -9.898 -21.953 -13.43 1 96.69 162 SER A N 1
ATOM 1248 C CA . SER A 1 162 ? -8.445 -21.938 -13.312 1 96.69 162 SER A CA 1
ATOM 1249 C C . SER A 1 162 ? -7.973 -22.875 -12.203 1 96.69 162 SER A C 1
ATOM 1251 O O . SER A 1 162 ? -6.82 -23.312 -12.203 1 96.69 162 SER A O 1
ATOM 1253 N N . ILE A 1 163 ? -8.867 -23.141 -11.234 1 96.56 163 ILE A N 1
ATOM 1254 C CA . ILE A 1 163 ? -8.461 -24.062 -10.18 1 96.56 163 ILE A CA 1
ATOM 1255 C C . ILE A 1 163 ? -9.57 -25.078 -9.93 1 96.56 163 ILE A C 1
ATOM 1257 O O . ILE A 1 163 ? -9.312 -26.281 -9.812 1 96.56 163 ILE A O 1
ATOM 1261 N N . GLY A 1 164 ? -10.812 -24.703 -10.031 1 98.25 164 GLY A N 1
ATOM 1262 C CA . GLY A 1 164 ? -11.938 -25.547 -9.656 1 98.25 164 GLY A CA 1
ATOM 1263 C C . GLY A 1 164 ? -11.969 -26.875 -10.406 1 98.25 164 GLY A C 1
ATOM 1264 O O . GLY A 1 164 ? -11.883 -27.938 -9.797 1 98.25 164 GLY A O 1
ATOM 1265 N N . PHE A 1 165 ? -12.078 -26.781 -11.719 1 98.62 165 PHE A N 1
ATOM 1266 C CA . PHE A 1 165 ? -12.125 -28.031 -12.453 1 98.62 165 PHE A CA 1
ATOM 1267 C C . PHE A 1 165 ? -10.844 -28.25 -13.242 1 98.62 165 PHE A C 1
ATOM 1269 O O . PHE A 1 165 ? -10.773 -29.141 -14.094 1 98.62 165 PHE A O 1
ATOM 1276 N N . LYS A 1 166 ? -9.797 -27.453 -12.961 1 97.88 166 LYS A N 1
ATOM 1277 C CA . LYS A 1 166 ? -8.531 -27.578 -13.68 1 97.88 166 LYS A CA 1
ATOM 1278 C C . LYS A 1 166 ? -7.906 -28.953 -13.484 1 97.88 166 LYS A C 1
ATOM 1280 O O . LYS A 1 166 ? -7.273 -29.484 -14.398 1 97.88 166 LYS A O 1
ATOM 1285 N N . GLY A 1 167 ? -8.109 -29.469 -12.289 1 97.69 167 GLY A N 1
ATOM 1286 C CA . GLY A 1 167 ? -7.621 -30.828 -12.047 1 97.69 167 GLY A CA 1
ATOM 1287 C C . GLY A 1 167 ? -8.211 -31.844 -13 1 97.69 167 GLY A C 1
ATOM 1288 O O . GLY A 1 167 ? -7.512 -32.75 -13.445 1 97.69 167 GLY A O 1
ATOM 1289 N N . ILE A 1 168 ? -9.477 -31.719 -13.297 1 98.56 168 ILE A N 1
ATOM 1290 C CA . ILE A 1 168 ? -10.133 -32.625 -14.227 1 98.56 168 ILE A CA 1
ATOM 1291 C C . ILE A 1 168 ? -9.547 -32.438 -15.625 1 98.56 168 ILE A C 1
ATOM 1293 O O . ILE A 1 168 ? -9.297 -33.438 -16.328 1 98.56 168 ILE A O 1
ATOM 1297 N N . LEU A 1 169 ? -9.32 -31.25 -15.938 1 97.19 169 LEU A N 1
ATOM 1298 C CA . LEU A 1 169 ? -8.758 -30.938 -17.25 1 97.19 169 LEU A CA 1
ATOM 1299 C C . LEU A 1 169 ? -7.355 -31.531 -17.391 1 97.19 169 LEU A C 1
ATOM 1301 O O . LEU A 1 169 ? -7.012 -32.094 -18.438 1 97.19 169 LEU A O 1
ATOM 1305 N N . LEU A 1 170 ? -6.516 -31.453 -16.359 1 95.81 170 LEU A N 1
ATOM 1306 C CA . LEU A 1 170 ? -5.102 -31.797 -16.438 1 95.81 170 LEU A CA 1
ATOM 1307 C C . LEU A 1 170 ? -4.898 -33.281 -16.172 1 95.81 170 LEU A C 1
ATOM 1309 O O . LEU A 1 170 ? -4.043 -33.938 -16.781 1 95.81 170 LEU A O 1
ATOM 1313 N N . PHE A 1 171 ? -5.723 -33.844 -15.281 1 97.31 171 PHE A N 1
ATOM 1314 C CA . PHE A 1 171 ? -5.391 -35.156 -14.773 1 97.31 171 PHE A CA 1
ATOM 1315 C C . PHE A 1 171 ? -6.562 -36.125 -14.953 1 97.31 171 PHE A C 1
ATOM 1317 O O . PHE A 1 171 ? -6.418 -37.344 -14.742 1 97.31 171 PHE A O 1
ATOM 1324 N N . GLY A 1 172 ? -7.691 -35.688 -15.359 1 98.44 172 GLY A N 1
ATOM 1325 C CA . GLY A 1 172 ? -8.844 -36.531 -15.531 1 98.44 172 GLY A CA 1
ATOM 1326 C C . GLY A 1 172 ? -8.664 -37.562 -16.641 1 98.44 172 GLY A C 1
ATOM 1327 O O . GLY A 1 172 ? -8.047 -37.281 -17.672 1 98.44 172 GLY A O 1
ATOM 1328 N N . ASN A 1 173 ? -9.188 -38.75 -16.375 1 97.94 173 ASN A N 1
ATOM 1329 C CA . ASN A 1 173 ? -9.258 -39.719 -17.469 1 97.94 173 ASN A CA 1
ATOM 1330 C C . ASN A 1 173 ? -10.406 -39.406 -18.422 1 97.94 173 ASN A C 1
ATOM 1332 O O . ASN A 1 173 ? -11.148 -38.469 -18.219 1 97.94 173 ASN A O 1
ATOM 1336 N N . HIS A 1 174 ? -10.547 -40.219 -19.438 1 97.81 174 HIS A N 1
ATOM 1337 C CA . HIS A 1 174 ? -11.539 -39.969 -20.469 1 97.81 174 HIS A CA 1
ATOM 1338 C C . HIS A 1 174 ? -12.953 -39.969 -19.891 1 97.81 174 HIS A C 1
ATOM 1340 O O . HIS A 1 174 ? -13.766 -39.094 -20.234 1 97.81 174 HIS A O 1
ATOM 1346 N N . GLU A 1 175 ? -13.258 -40.875 -19.031 1 98.44 175 GLU A N 1
ATOM 1347 C CA . GLU A 1 175 ? -14.586 -41 -18.438 1 98.44 175 GLU A CA 1
ATOM 1348 C C . GLU A 1 175 ? -14.906 -39.781 -17.562 1 98.44 175 GLU A C 1
ATOM 1350 O O . GLU A 1 175 ? -16.016 -39.25 -17.609 1 98.44 175 GLU A O 1
ATOM 1355 N N . GLN A 1 176 ? -13.977 -39.406 -16.75 1 98.75 176 GLN A N 1
ATOM 1356 C CA . GLN A 1 176 ? -14.148 -38.25 -15.875 1 98.75 176 GLN A CA 1
ATOM 1357 C C . GLN A 1 176 ? -14.367 -36.969 -16.688 1 98.75 176 GLN A C 1
ATOM 1359 O O . GLN A 1 176 ? -15.273 -36.188 -16.391 1 98.75 176 GLN A O 1
ATOM 1364 N N . LYS A 1 177 ? -13.562 -36.75 -17.703 1 98.81 177 LYS A N 1
ATOM 1365 C CA . LYS A 1 177 ? -13.695 -35.562 -18.547 1 98.81 177 LYS A CA 1
ATOM 1366 C C . LYS A 1 177 ? -15.047 -35.531 -19.266 1 98.81 177 LYS A C 1
ATOM 1368 O O . LYS A 1 177 ? -15.711 -34.5 -19.312 1 98.81 177 LYS A O 1
ATOM 1373 N N . THR A 1 178 ? -15.398 -36.688 -19.781 1 98.56 178 THR A N 1
ATOM 1374 C CA . THR A 1 178 ? -16.656 -36.781 -20.5 1 98.56 178 THR A CA 1
ATOM 1375 C C . THR A 1 178 ? -17.828 -36.5 -19.578 1 98.56 178 THR A C 1
ATOM 1377 O O . THR A 1 178 ? -18.828 -35.875 -19.984 1 98.56 178 THR A O 1
ATOM 1380 N N . LYS A 1 179 ? -17.688 -36.906 -18.406 1 98.62 179 LYS A N 1
ATOM 1381 C CA . LYS A 1 179 ? -18.781 -36.781 -17.453 1 98.62 179 LYS A CA 1
ATOM 1382 C C . LYS A 1 179 ? -18.922 -35.344 -16.953 1 98.62 179 LYS A C 1
ATOM 1384 O O . LYS A 1 179 ? -20.031 -34.844 -16.766 1 98.62 179 LYS A O 1
ATOM 1389 N N . TYR A 1 180 ? -17.875 -34.656 -16.734 1 98.81 180 TYR A N 1
ATOM 1390 C CA . TYR A 1 180 ? -17.953 -33.438 -15.914 1 98.81 180 TYR A CA 1
ATOM 1391 C C . TYR A 1 180 ? -17.719 -32.188 -16.766 1 98.81 180 TYR A C 1
ATOM 1393 O O . TYR A 1 180 ? -18.344 -31.156 -16.547 1 98.81 180 TYR A O 1
ATOM 1401 N N . LEU A 1 181 ? -16.875 -32.188 -17.75 1 98.81 181 LEU A N 1
ATOM 1402 C CA . LEU A 1 181 ? -16.406 -30.984 -18.422 1 98.81 181 LEU A CA 1
ATOM 1403 C C . LEU A 1 181 ? -17.531 -30.312 -19.188 1 98.81 181 LEU A C 1
ATOM 1405 O O . LEU A 1 181 ? -17.625 -29.094 -19.234 1 98.81 181 LEU A O 1
ATOM 1409 N N . PRO A 1 182 ? -18.422 -31.078 -19.844 1 98.69 182 PRO A N 1
ATOM 1410 C CA . PRO A 1 182 ? -19.453 -30.406 -20.641 1 98.69 182 PRO A CA 1
ATOM 1411 C C . PRO A 1 182 ? -20.328 -29.469 -19.812 1 98.69 182 PRO A C 1
ATOM 1413 O O . PRO A 1 182 ? -20.562 -28.328 -20.219 1 98.69 182 PRO A O 1
ATOM 1416 N N . THR A 1 183 ? -20.797 -29.844 -18.641 1 98.69 183 THR A N 1
ATOM 1417 C CA . THR A 1 183 ? -21.672 -29 -17.828 1 98.69 183 THR A CA 1
ATOM 1418 C C . THR A 1 183 ? -20.875 -27.891 -17.156 1 98.69 183 THR A C 1
ATOM 1420 O O . THR A 1 183 ? -21.391 -26.797 -16.922 1 98.69 183 THR A O 1
ATOM 1423 N N . LEU A 1 184 ? -19.625 -28.156 -16.875 1 98.81 184 LEU A N 1
ATOM 1424 C CA . LEU A 1 184 ? -18.75 -27.141 -16.297 1 98.81 184 LEU A CA 1
ATOM 1425 C C . LEU A 1 184 ? -18.406 -26.078 -17.344 1 98.81 184 LEU A C 1
ATOM 1427 O O . LEU A 1 184 ? -18.375 -24.891 -17.016 1 98.81 184 LEU A O 1
ATOM 1431 N N . ALA A 1 185 ? -18.203 -26.484 -18.578 1 98.69 185 ALA A N 1
ATOM 1432 C CA . ALA A 1 185 ? -17.797 -25.578 -19.656 1 98.69 185 ALA A CA 1
ATOM 1433 C C . ALA A 1 185 ? -18.906 -24.562 -19.953 1 98.69 185 ALA A C 1
ATOM 1435 O O . ALA A 1 185 ? -18.625 -23.422 -20.281 1 98.69 185 ALA A O 1
ATOM 1436 N N . THR A 1 186 ? -20.188 -24.984 -19.766 1 98.12 186 THR A N 1
ATOM 1437 C CA . THR A 1 186 ? -21.312 -24.125 -20.094 1 98.12 186 THR A CA 1
ATOM 1438 C C . THR A 1 186 ? -21.688 -23.25 -18.891 1 98.12 186 THR A C 1
ATOM 1440 O O . THR A 1 186 ? -22.422 -22.266 -19.047 1 98.12 186 THR A O 1
ATOM 1443 N N . GLY A 1 187 ? -21.203 -23.578 -17.781 1 98.25 187 GLY A N 1
ATOM 1444 C CA . GLY A 1 187 ? -21.578 -22.875 -16.578 1 98.25 187 GLY A CA 1
ATOM 1445 C C . GLY A 1 187 ? -22.859 -23.391 -15.953 1 98.25 187 GLY A C 1
ATOM 1446 O O . GLY A 1 187 ? -23.406 -22.781 -15.023 1 98.25 187 GLY A O 1
ATOM 1447 N N . GLU A 1 188 ? -23.359 -24.453 -16.484 1 98.31 188 GLU A N 1
ATOM 1448 C CA . GLU A 1 188 ? -24.516 -25.078 -15.867 1 98.31 188 GLU A CA 1
ATOM 1449 C C . GLU A 1 188 ? -24.219 -25.5 -14.43 1 98.31 188 GLU A C 1
ATOM 1451 O O . GLU A 1 188 ? -25.047 -25.344 -13.539 1 98.31 188 GLU A O 1
ATOM 1456 N N . LYS A 1 189 ? -23.109 -26.078 -14.258 1 98.69 189 LYS A N 1
ATOM 1457 C CA . LYS A 1 189 ? -22.594 -26.375 -12.922 1 98.69 189 LYS A CA 1
ATOM 1458 C C . LYS A 1 189 ? -21.328 -25.578 -12.633 1 98.69 189 LYS A C 1
ATOM 1460 O O . LYS A 1 189 ? -20.516 -25.344 -13.539 1 98.69 189 LYS A O 1
ATOM 1465 N N . ILE A 1 190 ? -21.234 -25.172 -11.414 1 98.75 190 ILE A N 1
ATOM 1466 C CA . ILE A 1 190 ? -20.078 -24.406 -10.961 1 98.75 190 ILE A CA 1
ATOM 1467 C C . ILE A 1 190 ? -19.141 -25.312 -10.156 1 98.75 190 ILE A C 1
ATOM 1469 O O . ILE A 1 190 ? -19.609 -26.188 -9.414 1 98.75 190 ILE A O 1
ATOM 1473 N N . ALA A 1 191 ? -17.875 -25.078 -10.352 1 98.94 191 ALA A N 1
ATOM 1474 C CA . ALA A 1 191 ? -16.891 -25.875 -9.648 1 98.94 191 ALA A CA 1
ATOM 1475 C C . ALA A 1 191 ? -16.156 -25.047 -8.586 1 98.94 191 ALA A C 1
ATOM 1477 O O . ALA A 1 191 ? -16.172 -23.812 -8.633 1 98.94 191 ALA A O 1
ATOM 1478 N N . ALA A 1 192 ? -15.562 -25.703 -7.605 1 98.88 192 ALA A N 1
ATOM 1479 C CA . ALA A 1 192 ? -14.734 -25.094 -6.566 1 98.88 192 ALA A CA 1
ATOM 1480 C C . ALA A 1 192 ? -13.523 -25.953 -6.238 1 98.88 192 ALA A C 1
ATOM 1482 O O . ALA A 1 192 ? -13.562 -27.172 -6.43 1 98.88 192 ALA A O 1
ATOM 1483 N N . PHE A 1 193 ? -12.469 -25.359 -5.848 1 98.62 193 PHE A N 1
ATOM 1484 C CA . PHE A 1 193 ? -11.211 -25.969 -5.418 1 98.62 193 PHE A CA 1
ATOM 1485 C C . PHE A 1 193 ? -11.125 -26.016 -3.896 1 98.62 193 PHE A C 1
ATOM 1487 O O . PHE A 1 193 ? -11.117 -24.984 -3.236 1 98.62 193 PHE A O 1
ATOM 1494 N N . CYS A 1 194 ? -11.031 -27.203 -3.293 1 98.75 194 CYS A N 1
ATOM 1495 C CA . CYS A 1 194 ? -11.117 -27.375 -1.847 1 98.75 194 CYS A CA 1
ATOM 1496 C C . CYS A 1 194 ? -9.812 -27.922 -1.278 1 98.75 194 CYS A C 1
ATOM 1498 O O . CYS A 1 194 ? -9.664 -29.125 -1.099 1 98.75 194 CYS A O 1
ATOM 1500 N N . LEU A 1 195 ? -8.953 -27 -0.807 1 98.44 195 LEU A N 1
ATOM 1501 C CA . LEU A 1 195 ? -7.656 -27.375 -0.258 1 98.44 195 LEU A CA 1
ATOM 1502 C C . LEU A 1 195 ? -7.484 -26.844 1.159 1 98.44 195 LEU A C 1
ATOM 1504 O O . LEU A 1 195 ? -7.32 -27.609 2.105 1 98.44 195 LEU A O 1
ATOM 1508 N N . THR A 1 196 ? -7.664 -25.562 1.391 1 98.19 196 THR A N 1
ATOM 1509 C CA . THR A 1 196 ? -7.344 -24.859 2.623 1 98.19 196 THR A CA 1
ATOM 1510 C C . THR A 1 196 ? -8.25 -25.312 3.762 1 98.19 196 THR A C 1
ATOM 1512 O O . THR A 1 196 ? -9.453 -25.516 3.562 1 98.19 196 THR A O 1
ATOM 1515 N N . GLU A 1 197 ? -7.672 -25.578 4.828 1 98.25 197 GLU A N 1
ATOM 1516 C CA . GLU A 1 197 ? -8.391 -25.891 6.059 1 98.25 197 GLU A CA 1
ATOM 1517 C C . GLU A 1 197 ? -8.016 -24.938 7.18 1 98.25 197 GLU A C 1
ATOM 1519 O O . GLU A 1 197 ? -7.074 -24.156 7.047 1 98.25 197 GLU A O 1
ATOM 1524 N N . SER A 1 198 ? -8.766 -24.938 8.258 1 96.25 198 SER A N 1
ATOM 1525 C CA . SER A 1 198 ? -8.523 -24.031 9.375 1 96.25 198 SER A CA 1
ATOM 1526 C C . SER A 1 198 ? -7.109 -24.188 9.914 1 96.25 198 SER A C 1
ATOM 1528 O O . SER A 1 198 ? -6.465 -23.188 10.273 1 96.25 198 SER A O 1
ATOM 1530 N N . SER A 1 199 ? -6.586 -25.344 9.938 1 95.5 199 SER A N 1
ATOM 1531 C CA . SER A 1 199 ? -5.266 -25.594 10.508 1 95.5 199 SER A CA 1
ATOM 1532 C C . SER A 1 199 ? -4.195 -25.641 9.422 1 95.5 199 SER A C 1
ATOM 1534 O O . SER A 1 199 ? -2.998 -25.609 9.719 1 95.5 199 SER A O 1
ATOM 1536 N N . SER A 1 200 ? -4.621 -25.703 8.133 1 95.88 200 SER A N 1
ATOM 1537 C CA . SER A 1 200 ? -3.676 -25.906 7.039 1 95.88 200 SER A CA 1
ATOM 1538 C C . SER A 1 200 ? -3.895 -24.891 5.922 1 95.88 200 SER A C 1
ATOM 1540 O O . SER A 1 200 ? -4.879 -24.969 5.188 1 95.88 200 SER A O 1
ATOM 1542 N N . GLY A 1 201 ? -2.971 -23.953 5.801 1 95.38 201 GLY A N 1
ATOM 1543 C CA . GLY A 1 201 ? -2.918 -23 4.703 1 95.38 201 GLY A CA 1
ATOM 1544 C C . GLY A 1 201 ? -1.71 -23.188 3.807 1 95.38 201 GLY A C 1
ATOM 1545 O O . GLY A 1 201 ? -1.702 -24.078 2.943 1 95.38 201 GLY A O 1
ATOM 1546 N N . SER A 1 202 ? -0.662 -22.453 4.082 1 93.75 202 SER A N 1
ATOM 1547 C CA . SER A 1 202 ? 0.587 -22.578 3.338 1 93.75 202 SER A CA 1
ATOM 1548 C C . SER A 1 202 ? 1.186 -23.969 3.488 1 93.75 202 SER A C 1
ATOM 1550 O O . SER A 1 202 ? 1.844 -24.469 2.574 1 93.75 202 SER A O 1
ATOM 1552 N N . ASP A 1 203 ? 0.956 -24.547 4.586 1 93.56 203 ASP A N 1
ATOM 1553 C CA . ASP A 1 203 ? 1.368 -25.938 4.828 1 93.56 203 ASP A CA 1
ATOM 1554 C C . ASP A 1 203 ? 0.31 -26.922 4.332 1 93.56 203 ASP A C 1
ATOM 1556 O O . ASP A 1 203 ? -0.237 -27.688 5.117 1 93.56 203 ASP A O 1
ATOM 1560 N N . ALA A 1 204 ? 0.147 -27.031 3.078 1 92.31 204 ALA A N 1
ATOM 1561 C CA . ALA A 1 204 ? -0.976 -27.719 2.453 1 92.31 204 ALA A CA 1
ATOM 1562 C C . ALA A 1 204 ? -0.858 -29.234 2.633 1 92.31 204 ALA A C 1
ATOM 1564 O O . ALA A 1 204 ? -1.859 -29.953 2.58 1 92.31 204 ALA A O 1
ATOM 1565 N N . SER A 1 205 ? 0.287 -29.719 2.891 1 92.06 205 SER A N 1
ATOM 1566 C CA . SER A 1 205 ? 0.47 -31.156 3.045 1 92.06 205 SER A CA 1
ATOM 1567 C C . SER A 1 205 ? -0.07 -31.641 4.387 1 92.06 205 SER A C 1
ATOM 1569 O O . SER A 1 205 ? -0.243 -32.844 4.594 1 92.06 205 SER A O 1
ATOM 1571 N N . SER A 1 206 ? -0.387 -30.688 5.258 1 94.81 206 SER A N 1
ATOM 1572 C CA . SER A 1 206 ? -0.8 -31.062 6.605 1 94.81 206 SER A CA 1
ATOM 1573 C C . SER A 1 206 ? -2.32 -31.094 6.727 1 94.81 206 SER A C 1
ATOM 1575 O O . SER A 1 206 ? -2.857 -31.141 7.836 1 94.81 206 SER A O 1
ATOM 1577 N N . ILE A 1 207 ? -3.02 -31.109 5.668 1 97.69 207 ILE A N 1
ATOM 1578 C CA . ILE A 1 207 ? -4.477 -31.109 5.727 1 97.69 207 ILE A CA 1
ATOM 1579 C C . ILE A 1 207 ? -4.957 -32.344 6.512 1 97.69 207 ILE A C 1
ATOM 1581 O O . ILE A 1 207 ? -4.25 -33.344 6.598 1 97.69 207 ILE A O 1
ATOM 1585 N N . ARG A 1 208 ? -6.25 -32.219 7.086 1 97.81 208 ARG A N 1
ATOM 1586 C CA . ARG A 1 208 ? -6.723 -33.219 8.016 1 97.81 208 ARG A CA 1
ATOM 1587 C C . ARG A 1 208 ? -7.957 -33.938 7.469 1 97.81 208 ARG A C 1
ATOM 1589 O O . ARG A 1 208 ? -8.359 -34.969 7.984 1 97.81 208 ARG A O 1
ATOM 1596 N N . THR A 1 209 ? -8.578 -33.375 6.422 1 98.75 209 THR A N 1
ATOM 1597 C CA . THR A 1 209 ? -9.656 -34.094 5.758 1 98.75 209 THR A CA 1
ATOM 1598 C C . THR A 1 209 ? -9.195 -35.5 5.367 1 98.75 209 THR A C 1
ATOM 1600 O O . THR A 1 209 ? -8.086 -35.688 4.875 1 98.75 209 THR A O 1
ATOM 1603 N N . THR A 1 210 ? -10.125 -36.469 5.602 1 98.69 210 THR A N 1
ATOM 1604 C CA . THR A 1 210 ? -9.742 -37.875 5.336 1 98.69 210 THR A CA 1
ATOM 1605 C C . THR A 1 210 ? -10.695 -38.5 4.34 1 98.69 210 THR A C 1
ATOM 1607 O O . THR A 1 210 ? -11.875 -38.156 4.27 1 98.69 210 THR A O 1
ATOM 1610 N N . ALA A 1 211 ? -10.141 -39.344 3.545 1 98.75 211 ALA A N 1
ATOM 1611 C CA . ALA A 1 211 ? -10.891 -40.25 2.684 1 98.75 211 ALA A CA 1
ATOM 1612 C C . ALA A 1 211 ? -10.477 -41.719 2.92 1 98.75 211 ALA A C 1
ATOM 1614 O O . ALA A 1 211 ? -9.344 -42.094 2.623 1 98.75 211 ALA A O 1
ATOM 1615 N N . THR A 1 212 ? -11.391 -42.469 3.447 1 98.19 212 THR A N 1
ATOM 1616 C CA . THR A 1 212 ? -11.117 -43.875 3.766 1 98.19 212 THR A CA 1
ATOM 1617 C C . THR A 1 212 ? -11.836 -44.812 2.791 1 98.19 212 THR A C 1
ATOM 1619 O O . THR A 1 212 ? -13.047 -44.688 2.598 1 98.19 212 THR A O 1
ATOM 1622 N N . LEU A 1 213 ? -11.062 -45.75 2.199 1 97.12 213 LEU A N 1
ATOM 1623 C CA . LEU A 1 213 ? -11.656 -46.688 1.271 1 97.12 213 LEU A CA 1
ATOM 1624 C C . LEU A 1 213 ? -12.617 -47.625 1.995 1 97.12 213 LEU A C 1
ATOM 1626 O O . LEU A 1 213 ? -12.305 -48.125 3.074 1 97.12 213 LEU A O 1
ATOM 1630 N N . SER A 1 214 ? -13.797 -47.812 1.379 1 97.31 214 SER A N 1
ATOM 1631 C CA . SER A 1 214 ? -14.789 -48.719 1.958 1 97.31 214 SER A CA 1
ATOM 1632 C C . SER A 1 214 ? -14.289 -50.156 1.959 1 97.31 214 SER A C 1
ATOM 1634 O O . SER A 1 214 ? -13.391 -50.5 1.188 1 97.31 214 SER A O 1
ATOM 1636 N N . ALA A 1 215 ? -14.922 -50.938 2.76 1 96.25 215 ALA A N 1
ATOM 1637 C CA . ALA A 1 215 ? -14.508 -52.344 2.902 1 96.25 215 ALA A CA 1
ATOM 1638 C C . ALA A 1 215 ? -14.625 -53.094 1.573 1 96.25 215 ALA A C 1
ATOM 1640 O O . ALA A 1 215 ? -13.805 -53.938 1.268 1 96.25 215 ALA A O 1
ATOM 1641 N N . ASP A 1 216 ? -15.578 -52.75 0.819 1 96.75 216 ASP A N 1
ATOM 1642 C CA . ASP A 1 216 ? -15.805 -53.438 -0.449 1 96.75 216 ASP A CA 1
ATOM 1643 C C . ASP A 1 216 ? -15.016 -52.781 -1.58 1 96.75 216 ASP A C 1
ATOM 1645 O O . ASP A 1 216 ? -15.086 -53.219 -2.729 1 96.75 216 ASP A O 1
ATOM 1649 N N . GLY A 1 217 ? -14.367 -51.688 -1.342 1 96.06 217 GLY A N 1
ATOM 1650 C CA . GLY A 1 217 ? -13.492 -51.031 -2.301 1 96.06 217 GLY A CA 1
ATOM 1651 C C . GLY A 1 217 ? -14.242 -50.219 -3.336 1 96.06 217 GLY A C 1
ATOM 1652 O O . GLY A 1 217 ? -13.648 -49.719 -4.297 1 96.06 217 GLY A O 1
ATOM 1653 N N . SER A 1 218 ? -15.484 -50 -3.1 1 97.44 218 SER A N 1
ATOM 1654 C CA . SER A 1 218 ? -16.312 -49.375 -4.133 1 97.44 218 SER A CA 1
ATOM 1655 C C . SER A 1 218 ? -16.281 -47.875 -4.055 1 97.44 218 SER A C 1
ATOM 1657 O O . SER A 1 218 ? -16.531 -47.188 -5.047 1 97.44 218 SER A O 1
ATOM 1659 N N . HIS A 1 219 ? -16.078 -47.375 -2.908 1 98.38 219 HIS A N 1
ATOM 1660 C CA . HIS A 1 219 ? -16.094 -45.938 -2.717 1 98.38 219 HIS A CA 1
ATOM 1661 C C . HIS A 1 219 ? -15.219 -45.531 -1.535 1 98.38 219 HIS A C 1
ATOM 1663 O O . HIS A 1 219 ? -14.758 -46.375 -0.774 1 98.38 219 HIS A O 1
ATOM 1669 N N . TYR A 1 220 ? -14.852 -44.219 -1.472 1 98.62 220 TYR A N 1
ATOM 1670 C CA . TYR A 1 220 ? -14.211 -43.594 -0.315 1 98.62 220 TYR A CA 1
ATOM 1671 C C . TYR A 1 220 ? -15.227 -42.906 0.565 1 98.62 220 TYR A C 1
ATOM 1673 O O . TYR A 1 220 ? -16.203 -42.344 0.065 1 98.62 220 TYR A O 1
ATOM 1681 N N . ILE A 1 221 ? -15 -42.906 1.856 1 98.81 221 ILE A N 1
ATOM 1682 C CA . ILE A 1 221 ? -15.773 -42.125 2.799 1 98.81 221 ILE A CA 1
ATOM 1683 C C . ILE A 1 221 ? -14.992 -40.875 3.18 1 98.81 221 ILE A C 1
ATOM 1685 O O . ILE A 1 221 ? -13.961 -40.938 3.85 1 98.81 221 ILE A O 1
ATOM 1689 N N . LEU A 1 222 ? -15.539 -39.719 2.752 1 98.88 222 LEU A N 1
ATOM 1690 C CA . LEU A 1 222 ? -14.867 -38.438 2.904 1 98.88 222 LEU A CA 1
ATOM 1691 C C . LEU A 1 222 ? -15.406 -37.688 4.109 1 98.88 222 LEU A C 1
ATOM 1693 O O . LEU A 1 222 ? -16.625 -37.5 4.242 1 98.88 222 LEU A O 1
ATOM 1697 N N . ASN A 1 223 ? -14.547 -37.281 5.047 1 98.88 223 ASN A N 1
ATOM 1698 C CA . ASN A 1 223 ? -14.883 -36.469 6.223 1 98.88 223 ASN A CA 1
ATOM 1699 C C . ASN A 1 223 ? -13.914 -35.312 6.418 1 98.88 223 ASN A C 1
ATOM 1701 O O . ASN A 1 223 ? -12.695 -35.5 6.285 1 98.88 223 ASN A O 1
ATOM 1705 N N . GLY A 1 224 ? -14.469 -34.188 6.641 1 98.75 224 GLY A N 1
ATOM 1706 C CA . GLY A 1 224 ? -13.617 -33.031 6.926 1 98.75 224 GLY A CA 1
ATOM 1707 C C . GLY A 1 224 ? -14.273 -31.719 6.578 1 98.75 224 GLY A C 1
ATOM 1708 O O . GLY A 1 224 ? -15.492 -31.641 6.441 1 98.75 224 GLY A O 1
ATOM 1709 N N . SER A 1 225 ? -13.508 -30.641 6.582 1 98.75 225 SER A N 1
ATOM 1710 C CA . SER A 1 225 ? -13.984 -29.297 6.234 1 98.75 225 SER A CA 1
ATOM 1711 C C . SER A 1 225 ? -12.883 -28.484 5.566 1 98.75 225 SER A C 1
ATOM 1713 O O . SER A 1 225 ? -11.695 -28.688 5.832 1 98.75 225 SER A O 1
ATOM 1715 N N . LYS A 1 226 ? -13.297 -27.719 4.711 1 98.81 226 LYS A N 1
ATOM 1716 C CA . LYS A 1 226 ? -12.422 -26.781 3.992 1 98.81 226 LYS A CA 1
ATOM 1717 C C . LYS A 1 226 ? -12.852 -25.344 4.223 1 98.81 226 LYS A C 1
ATOM 1719 O O . LYS A 1 226 ? -14.031 -25.062 4.406 1 98.81 226 LYS A O 1
ATOM 1724 N N . LEU A 1 227 ? -11.859 -24.453 4.215 1 98.25 227 LEU A N 1
ATOM 1725 C CA . LEU A 1 227 ? -12.062 -23.047 4.562 1 98.25 227 LEU A CA 1
ATOM 1726 C C . LEU A 1 227 ? -11.664 -22.141 3.41 1 98.25 227 LEU A C 1
ATOM 1728 O O . LEU A 1 227 ? -10.734 -22.453 2.662 1 98.25 227 LEU A O 1
ATOM 1732 N N . TRP A 1 228 ? -12.391 -21 3.225 1 98.25 228 TRP A N 1
ATOM 1733 C CA . TRP A 1 228 ? -12.125 -19.969 2.229 1 98.25 228 TRP A CA 1
ATOM 1734 C C . TRP A 1 228 ? -12.328 -20.516 0.817 1 98.25 228 TRP A C 1
ATOM 1736 O O . TRP A 1 228 ? -11.508 -20.266 -0.071 1 98.25 228 TRP A O 1
ATOM 1746 N N . ILE A 1 229 ? -13.312 -21.219 0.633 1 98.75 229 ILE A N 1
ATOM 1747 C CA . ILE A 1 229 ? -13.508 -21.859 -0.667 1 98.75 229 ILE A CA 1
ATOM 1748 C C . ILE A 1 229 ? -14.297 -20.922 -1.581 1 98.75 229 ILE A C 1
ATOM 1750 O O . ILE A 1 229 ? -15.5 -20.719 -1.388 1 98.75 229 ILE A O 1
ATOM 1754 N N . SER A 1 230 ? -13.594 -20.344 -2.574 1 98.56 230 SER A N 1
ATOM 1755 C CA . SER A 1 230 ? -14.281 -19.547 -3.582 1 98.56 230 SER A CA 1
ATOM 1756 C C . SER A 1 230 ? -15.289 -20.391 -4.363 1 98.56 230 SER A C 1
ATOM 1758 O O . SER A 1 230 ? -14.961 -21.484 -4.828 1 98.56 230 SER A O 1
ATOM 1760 N N . ASN A 1 231 ? -16.484 -19.953 -4.488 1 98.75 231 ASN A N 1
ATOM 1761 C CA . ASN A 1 231 ? -17.641 -20.609 -5.105 1 98.75 231 ASN A CA 1
ATOM 1762 C C . ASN A 1 231 ? -18.172 -21.734 -4.234 1 98.75 231 ASN A C 1
ATOM 1764 O O . ASN A 1 231 ? -19.031 -22.5 -4.668 1 98.75 231 ASN A O 1
ATOM 1768 N N . GLY A 1 232 ? -17.672 -21.891 -3.02 1 98.75 232 GLY A N 1
ATOM 1769 C CA . GLY A 1 232 ? -18.062 -23 -2.172 1 98.75 232 GLY A CA 1
ATOM 1770 C C . GLY A 1 232 ? -19.547 -23.062 -1.893 1 98.75 232 GLY A C 1
ATOM 1771 O O . GLY A 1 232 ? -20.109 -24.141 -1.711 1 98.75 232 GLY A O 1
ATOM 1772 N N . GLY A 1 233 ? -20.172 -21.922 -1.86 1 98.38 233 GLY A N 1
ATOM 1773 C CA . GLY A 1 233 ? -21.609 -21.859 -1.603 1 98.38 233 GLY A CA 1
ATOM 1774 C C . GLY A 1 233 ? -22.453 -22.125 -2.836 1 98.38 233 GLY A C 1
ATOM 1775 O O . GLY A 1 233 ? -23.641 -22.391 -2.73 1 98.38 233 GLY A O 1
ATOM 1776 N N . LEU A 1 234 ? -21.828 -22.125 -3.971 1 97.81 234 LEU A N 1
ATOM 1777 C CA . LEU A 1 234 ? -22.547 -22.203 -5.238 1 97.81 234 LEU A CA 1
ATOM 1778 C C . LEU A 1 234 ? -22.219 -23.516 -5.957 1 97.81 234 LEU A C 1
ATOM 1780 O O . LEU A 1 234 ? -23 -23.969 -6.789 1 97.81 234 LEU A O 1
ATOM 1784 N N . ALA A 1 235 ? -21.141 -24.125 -5.68 1 98.81 235 ALA A N 1
ATOM 1785 C CA . ALA A 1 235 ? -20.547 -25.172 -6.504 1 98.81 235 ALA A CA 1
ATOM 1786 C C . ALA A 1 235 ? -21.359 -26.469 -6.387 1 98.81 235 ALA A C 1
ATOM 1788 O O . ALA A 1 235 ? -21.875 -26.781 -5.312 1 98.81 235 ALA A O 1
ATOM 1789 N N . GLU A 1 236 ? -21.391 -27.172 -7.504 1 98.81 236 GLU A N 1
ATOM 1790 C CA . GLU A 1 236 ? -21.953 -28.516 -7.555 1 98.81 236 GLU A CA 1
ATOM 1791 C C . GLU A 1 236 ? -20.859 -29.562 -7.719 1 98.81 236 GLU A C 1
ATOM 1793 O O . GLU A 1 236 ? -21.078 -30.75 -7.465 1 98.81 236 GLU A O 1
ATOM 1798 N N . ILE A 1 237 ? -19.766 -29.125 -8.203 1 98.94 237 ILE A N 1
ATOM 1799 C CA . ILE A 1 237 ? -18.609 -30 -8.391 1 98.94 237 ILE A CA 1
ATOM 1800 C C . ILE A 1 237 ? -17.406 -29.438 -7.641 1 98.94 237 ILE A C 1
ATOM 1802 O O . ILE A 1 237 ? -17.094 -28.25 -7.762 1 98.94 237 ILE A O 1
ATOM 1806 N N . PHE A 1 238 ? -16.75 -30.297 -6.883 1 98.94 238 PHE A N 1
ATOM 1807 C CA . PHE A 1 238 ? -15.617 -29.891 -6.07 1 98.94 238 PHE A CA 1
ATOM 1808 C C . PHE A 1 238 ? -14.383 -30.719 -6.387 1 98.94 238 PHE A C 1
ATOM 1810 O O . PHE A 1 238 ? -14.484 -31.938 -6.57 1 98.94 238 PHE A O 1
ATOM 1817 N N . THR A 1 239 ? -13.25 -30.109 -6.574 1 98.88 239 THR A N 1
ATOM 1818 C CA . THR A 1 239 ? -11.977 -30.797 -6.434 1 98.88 239 THR A CA 1
ATOM 1819 C C . THR A 1 239 ? -11.492 -30.766 -4.984 1 98.88 239 THR A C 1
ATOM 1821 O O . THR A 1 239 ? -11.117 -29.703 -4.477 1 98.88 239 THR A O 1
ATOM 1824 N N . VAL A 1 240 ? -11.484 -31.922 -4.332 1 98.94 240 VAL A N 1
ATOM 1825 C CA . VAL A 1 240 ? -11.227 -31.984 -2.896 1 98.94 240 VAL A CA 1
ATOM 1826 C C . VAL A 1 240 ? -9.945 -32.781 -2.639 1 98.94 240 VAL A C 1
ATOM 1828 O O . VAL A 1 240 ? -9.711 -33.812 -3.26 1 98.94 240 VAL A O 1
ATOM 1831 N N . PHE A 1 241 ? -9.141 -32.312 -1.747 1 98.88 241 PHE A N 1
ATOM 1832 C CA . PHE A 1 241 ? -7.914 -32.969 -1.343 1 98.88 241 PHE A CA 1
ATOM 1833 C C . PHE A 1 241 ? -8.047 -33.531 0.066 1 98.88 241 PHE A C 1
ATOM 1835 O O . PHE A 1 241 ? -8.508 -32.844 0.977 1 98.88 241 PHE A O 1
ATOM 1842 N N . ALA A 1 242 ? -7.66 -34.781 0.212 1 98.81 242 ALA A N 1
ATOM 1843 C CA . ALA A 1 242 ? -7.836 -35.469 1.488 1 98.81 242 ALA A CA 1
ATOM 1844 C C . ALA A 1 242 ? -6.723 -36.5 1.715 1 98.81 242 ALA A C 1
ATOM 1846 O O . ALA A 1 242 ? -6.148 -37 0.759 1 98.81 242 ALA A O 1
ATOM 1847 N N . GLN A 1 243 ? -6.5 -36.75 2.992 1 98.19 243 GLN A N 1
ATOM 1848 C CA . GLN A 1 243 ? -5.562 -37.781 3.369 1 98.19 243 GLN A CA 1
ATOM 1849 C C . GLN A 1 243 ? -6.156 -39.156 3.111 1 98.19 243 GLN A C 1
ATOM 1851 O O . GLN A 1 243 ? -7.305 -39.438 3.469 1 98.19 243 GLN A O 1
ATOM 1856 N N . THR A 1 244 ? -5.332 -40 2.473 1 97.75 244 THR A N 1
ATOM 1857 C CA . THR A 1 244 ? -5.664 -41.406 2.264 1 97.75 244 THR A CA 1
ATOM 1858 C C . THR A 1 244 ? -4.535 -42.312 2.756 1 97.75 244 THR A C 1
ATOM 1860 O O . THR A 1 244 ? -3.369 -41.938 2.738 1 97.75 244 THR A O 1
ATOM 1863 N N . ARG A 1 245 ? -4.988 -43.469 3.24 1 94.75 245 ARG A N 1
ATOM 1864 C CA . ARG A 1 245 ? -3.99 -44.5 3.594 1 94.75 245 ARG A CA 1
ATOM 1865 C C . ARG A 1 245 ? -3.49 -45.219 2.355 1 94.75 245 ARG A C 1
ATOM 1867 O O . ARG A 1 245 ? -4.277 -45.844 1.64 1 94.75 245 ARG A O 1
ATOM 1874 N N . VAL A 1 246 ? -2.197 -45.031 2.117 1 93.94 246 VAL A N 1
ATOM 1875 C CA . VAL A 1 246 ? -1.612 -45.688 0.944 1 93.94 246 VAL A CA 1
ATOM 1876 C C . VAL A 1 246 ? -0.437 -46.562 1.367 1 93.94 246 VAL A C 1
ATOM 1878 O O . VAL A 1 246 ? 0.274 -46.219 2.322 1 93.94 246 VAL A O 1
ATOM 1881 N N . GLN A 1 247 ? -0.341 -47.719 0.722 1 88.88 247 GLN A N 1
ATOM 1882 C CA . GLN A 1 247 ? 0.78 -48.594 0.988 1 88.88 247 GLN A CA 1
ATOM 1883 C C . GLN A 1 247 ? 2.031 -48.156 0.239 1 88.88 247 GLN A C 1
ATOM 1885 O O . GLN A 1 247 ? 1.986 -47.906 -0.969 1 88.88 247 GLN A O 1
ATOM 1890 N N . ASP A 1 248 ? 3.059 -47.938 1.028 1 83.69 248 ASP A N 1
ATOM 1891 C CA . ASP A 1 248 ? 4.336 -47.625 0.391 1 83.69 248 ASP A CA 1
ATOM 1892 C C . ASP A 1 248 ? 4.828 -48.812 -0.435 1 83.69 248 ASP A C 1
ATOM 1894 O O . ASP A 1 248 ? 4.891 -49.938 0.063 1 83.69 248 ASP A O 1
ATOM 1898 N N . LYS A 1 249 ? 5.195 -48.625 -1.63 1 75.94 249 LYS A N 1
ATOM 1899 C CA . LYS A 1 249 ? 5.57 -49.719 -2.529 1 75.94 249 LYS A CA 1
ATOM 1900 C C . LYS A 1 249 ? 6.898 -50.344 -2.111 1 75.94 249 LYS A C 1
ATOM 1902 O O . LYS A 1 249 ? 7.16 -51.5 -2.406 1 75.94 249 LYS A O 1
ATOM 1907 N N . LYS A 1 250 ? 7.672 -49.406 -1.521 1 71.19 250 LYS A N 1
ATOM 1908 C CA . LYS A 1 250 ? 9 -49.906 -1.161 1 71.19 250 LYS A CA 1
ATOM 1909 C C . LYS A 1 250 ? 8.984 -50.594 0.197 1 71.19 250 LYS A C 1
ATOM 1911 O O . LYS A 1 250 ? 9.516 -51.688 0.342 1 71.19 250 LYS A O 1
ATOM 1916 N N . SER A 1 251 ? 8.422 -50.25 1.117 1 81.12 251 SER A N 1
ATOM 1917 C CA . SER A 1 251 ? 8.508 -50.719 2.492 1 81.12 251 SER A CA 1
ATOM 1918 C C . SER A 1 251 ? 7.293 -51.562 2.857 1 81.12 251 SER A C 1
ATOM 1920 O O . SER A 1 251 ? 7.32 -52.312 3.848 1 81.12 251 SER A O 1
ATOM 1922 N N . GLY A 1 252 ? 6.285 -51.438 2.047 1 82.88 252 GLY A N 1
ATOM 1923 C CA . GLY A 1 252 ? 5.047 -52.156 2.354 1 82.88 252 GLY A CA 1
ATOM 1924 C C . GLY A 1 252 ? 4.277 -51.531 3.502 1 82.88 252 GLY A C 1
ATOM 1925 O O . GLY A 1 252 ? 3.16 -51.938 3.811 1 82.88 252 GLY A O 1
ATOM 1926 N N . THR A 1 253 ? 4.863 -50.531 4.145 1 89.06 253 THR A N 1
ATOM 1927 C CA . THR A 1 253 ? 4.211 -49.844 5.266 1 89.06 253 THR A CA 1
ATOM 1928 C C . THR A 1 253 ? 3.158 -48.875 4.77 1 89.06 253 THR A C 1
ATOM 1930 O O . THR A 1 253 ? 3.295 -48.312 3.684 1 89.06 253 THR A O 1
ATOM 1933 N N . GLU A 1 254 ? 2.08 -48.719 5.535 1 90.31 254 GLU A N 1
ATOM 1934 C CA . GLU A 1 254 ? 1.016 -47.781 5.211 1 90.31 254 GLU A CA 1
ATOM 1935 C C . GLU A 1 254 ? 1.351 -46.375 5.711 1 90.31 254 GLU A C 1
ATOM 1937 O O . GLU A 1 254 ? 1.869 -46.219 6.816 1 90.31 254 GLU A O 1
ATOM 1942 N N . LYS A 1 255 ? 1.164 -45.438 4.828 1 92.12 255 LYS A N 1
ATOM 1943 C CA . LYS A 1 255 ? 1.369 -44.031 5.18 1 92.12 255 LYS A CA 1
ATOM 1944 C C . LYS A 1 255 ? 0.212 -43.156 4.688 1 92.12 255 LYS A C 1
ATOM 1946 O O . LYS A 1 255 ? -0.435 -43.5 3.689 1 92.12 255 LYS A O 1
ATOM 1951 N N . ASP A 1 256 ? -0.102 -42.156 5.43 1 94.38 256 ASP A N 1
ATOM 1952 C CA . ASP A 1 256 ? -1.086 -41.156 4.977 1 94.38 256 ASP A CA 1
ATOM 1953 C C . ASP A 1 256 ? -0.492 -40.219 3.922 1 94.38 256 ASP A C 1
ATOM 1955 O O . ASP A 1 256 ? 0.596 -39.688 4.109 1 94.38 256 ASP A O 1
ATOM 1959 N N . LYS A 1 257 ? -1.131 -40.156 2.783 1 96.38 257 LYS A N 1
ATOM 1960 C CA . LYS A 1 257 ? -0.761 -39.219 1.707 1 96.38 257 LYS A CA 1
ATOM 1961 C C . LYS A 1 257 ? -1.989 -38.531 1.138 1 96.38 257 LYS A C 1
ATOM 1963 O O . LYS A 1 257 ? -3.086 -39.094 1.127 1 96.38 257 LYS A O 1
ATOM 1968 N N . VAL A 1 258 ? -1.751 -37.375 0.643 1 97.81 258 VAL A N 1
ATOM 1969 C CA . VAL A 1 258 ? -2.852 -36.562 0.098 1 97.81 258 VAL A CA 1
ATOM 1970 C C . VAL A 1 258 ? -3.275 -37.156 -1.254 1 97.81 258 VAL A C 1
ATOM 1972 O O . VAL A 1 258 ? -2.43 -37.469 -2.092 1 97.81 258 VAL A O 1
ATOM 1975 N N . SER A 1 259 ? -4.5 -37.344 -1.439 1 98.44 259 SER A N 1
ATOM 1976 C CA . SER A 1 259 ? -5.113 -37.719 -2.713 1 98.44 259 SER A CA 1
ATOM 1977 C C . SER A 1 259 ? -6.109 -36.656 -3.168 1 98.44 259 SER A C 1
ATOM 1979 O O . SER A 1 259 ? -6.535 -35.812 -2.371 1 98.44 259 SER A O 1
ATOM 1981 N N . ALA A 1 260 ? -6.438 -36.656 -4.465 1 98.81 260 ALA A N 1
ATOM 1982 C CA . ALA A 1 260 ? -7.383 -35.719 -5.047 1 98.81 260 ALA A CA 1
ATOM 1983 C C . ALA A 1 260 ? -8.656 -36.406 -5.5 1 98.81 260 ALA A C 1
ATOM 1985 O O . ALA A 1 260 ? -8.602 -37.5 -6.047 1 98.81 260 ALA A O 1
ATOM 1986 N N . PHE A 1 261 ? -9.82 -35.75 -5.293 1 98.88 261 PHE A N 1
ATOM 1987 C CA . PHE A 1 261 ? -11.109 -36.344 -5.621 1 98.88 261 PHE A CA 1
ATOM 1988 C C . PHE A 1 261 ? -12.008 -35.344 -6.344 1 98.88 261 PHE A C 1
ATOM 1990 O O . PHE A 1 261 ? -12.008 -34.156 -6.02 1 98.88 261 PHE A O 1
ATOM 1997 N N . ILE A 1 262 ? -12.758 -35.844 -7.301 1 98.94 262 ILE A N 1
ATOM 1998 C CA . ILE A 1 262 ? -13.922 -35.125 -7.805 1 98.94 262 ILE A CA 1
ATOM 1999 C C . ILE A 1 262 ? -15.141 -35.438 -6.941 1 98.94 262 ILE A C 1
ATOM 2001 O O . ILE A 1 262 ? -15.57 -36.594 -6.863 1 98.94 262 ILE A O 1
ATOM 2005 N N . VAL A 1 263 ? -15.703 -34.469 -6.301 1 98.94 263 VAL A N 1
ATOM 2006 C CA . VAL A 1 263 ? -16.828 -34.688 -5.398 1 98.94 263 VAL A CA 1
ATOM 2007 C C . VAL A 1 263 ? -18.031 -33.875 -5.883 1 98.94 263 VAL A C 1
ATOM 2009 O O . VAL A 1 263 ? -17.906 -32.719 -6.23 1 98.94 263 VAL A O 1
ATOM 2012 N N . GLU A 1 264 ? -19.188 -34.5 -5.918 1 98.88 264 GLU A N 1
ATOM 2013 C CA . GLU A 1 264 ? -20.422 -33.812 -6.262 1 98.88 264 GLU A CA 1
ATOM 2014 C C . GLU A 1 264 ? -21.219 -33.438 -5.008 1 98.88 264 GLU A C 1
ATOM 2016 O O . GLU A 1 264 ? -21.25 -34.188 -4.039 1 98.88 264 GLU A O 1
ATOM 2021 N N . ARG A 1 265 ? -21.734 -32.281 -5.059 1 98.75 265 ARG A N 1
ATOM 2022 C CA . ARG A 1 265 ? -22.609 -31.891 -3.951 1 98.75 265 ARG A CA 1
ATOM 2023 C C . ARG A 1 265 ? -23.75 -32.906 -3.771 1 98.75 265 ARG A C 1
ATOM 2025 O O . ARG A 1 265 ? -24.172 -33.156 -2.648 1 98.75 265 ARG A O 1
ATOM 2032 N N . SER A 1 266 ? -24.219 -33.531 -4.785 1 98.38 266 SER A N 1
ATOM 2033 C CA . SER A 1 266 ? -25.375 -34.406 -4.801 1 98.38 266 SER A CA 1
ATOM 2034 C C . SER A 1 266 ? -25.031 -35.781 -4.199 1 98.38 266 SER A C 1
ATOM 2036 O O . SER A 1 266 ? -25.922 -36.594 -3.988 1 98.38 266 SER A O 1
ATOM 2038 N N . PHE A 1 267 ? -23.797 -36.031 -3.891 1 98.56 267 PHE A N 1
ATOM 2039 C CA . PHE A 1 267 ? -23.422 -37.312 -3.287 1 98.56 267 PHE A CA 1
ATOM 2040 C C . PHE A 1 267 ? -24.016 -37.438 -1.89 1 98.56 267 PHE A C 1
ATOM 2042 O O . PHE A 1 267 ? -24.031 -38.531 -1.321 1 98.56 267 PHE A O 1
ATOM 2049 N N . GLY A 1 268 ? -24.562 -36.312 -1.359 1 97.94 268 GLY A N 1
ATOM 2050 C CA . GLY A 1 268 ? -25.016 -36.281 0.019 1 97.94 268 GLY A CA 1
ATOM 2051 C C . GLY A 1 268 ? -23.906 -36.094 1.022 1 97.94 268 GLY A C 1
ATOM 2052 O O . GLY A 1 268 ? -22.797 -36.562 0.834 1 97.94 268 GLY A O 1
ATOM 2053 N N . GLY A 1 269 ? -24.203 -35.281 2.035 1 98.62 269 GLY A N 1
ATOM 2054 C CA . GLY A 1 269 ? -23.234 -35.031 3.084 1 98.62 269 GLY A CA 1
ATOM 2055 C C . GLY A 1 269 ? -22.359 -33.812 2.809 1 98.62 269 GLY A C 1
ATOM 2056 O O . GLY A 1 269 ? -21.484 -33.5 3.613 1 98.62 269 GLY A O 1
ATOM 2057 N N . VAL A 1 270 ? -22.5 -33.188 1.683 1 98.88 270 VAL A N 1
ATOM 2058 C CA . VAL A 1 270 ? -21.766 -31.984 1.349 1 98.88 270 VAL A CA 1
ATOM 2059 C C . VAL A 1 270 ? -22.609 -30.766 1.678 1 98.88 270 VAL A C 1
ATOM 2061 O O . VAL A 1 270 ? -23.703 -30.578 1.128 1 98.88 270 VAL A O 1
ATOM 2064 N N . THR A 1 271 ? -22.094 -29.859 2.613 1 98.75 271 THR A N 1
ATOM 2065 C CA . THR A 1 271 ? -22.797 -28.625 2.967 1 98.75 271 THR A CA 1
ATOM 2066 C C . THR A 1 271 ? -21.812 -27.453 3.014 1 98.75 271 THR A C 1
ATOM 2068 O O . THR A 1 271 ? -20.594 -27.656 2.986 1 98.75 271 THR A O 1
ATOM 2071 N N . SER A 1 272 ? -22.344 -26.266 2.924 1 98.62 272 SER A N 1
ATOM 2072 C CA . SER A 1 272 ? -21.516 -25.078 3.014 1 98.62 272 SER A CA 1
ATOM 2073 C C . SER A 1 272 ? -22.047 -24.109 4.066 1 98.62 272 SER A C 1
ATOM 2075 O O . SER A 1 272 ? -23.25 -24.094 4.348 1 98.62 272 SER A O 1
ATOM 2077 N N . GLY A 1 273 ? -21.188 -23.359 4.684 1 97.88 273 GLY A N 1
ATOM 2078 C CA . GLY A 1 273 ? -21.594 -22.266 5.543 1 97.88 273 GLY A CA 1
ATOM 2079 C C . GLY A 1 273 ? -22.125 -21.078 4.773 1 97.88 273 GLY A C 1
ATOM 2080 O O . GLY A 1 273 ? -22.234 -21.125 3.545 1 97.88 273 GLY A O 1
ATOM 2081 N N . SER A 1 274 ? -22.516 -20.031 5.535 1 97.62 274 SER A N 1
ATOM 2082 C CA . SER A 1 274 ? -22.906 -18.766 4.914 1 97.62 274 SER A CA 1
ATOM 2083 C C . SER A 1 274 ? -21.734 -18.125 4.188 1 97.62 274 SER A C 1
ATOM 2085 O O . SER A 1 274 ? -20.578 -18.344 4.551 1 97.62 274 SER A O 1
ATOM 2087 N N . PRO A 1 275 ? -21.984 -17.328 3.152 1 98 275 PRO A N 1
ATOM 2088 C CA . PRO A 1 275 ? -20.891 -16.625 2.488 1 98 275 PRO A CA 1
ATOM 2089 C C . PRO A 1 275 ? -20.109 -15.727 3.445 1 98 275 PRO A C 1
ATOM 2091 O O . PRO A 1 275 ? -20.703 -15.023 4.27 1 98 275 PRO A O 1
ATOM 2094 N N . GLU A 1 276 ? -18.812 -15.758 3.311 1 97.81 276 GLU A N 1
ATOM 2095 C CA . GLU A 1 276 ? -17.938 -14.922 4.121 1 97.81 276 GLU A CA 1
ATOM 2096 C C . GLU A 1 276 ? -18.172 -13.438 3.836 1 97.81 276 GLU A C 1
ATOM 2098 O O . GLU A 1 276 ? -18.453 -13.055 2.703 1 97.81 276 GLU A O 1
ATOM 2103 N N . LYS A 1 277 ? -18.094 -12.57 4.855 1 98 277 LYS A N 1
ATOM 2104 C CA . LYS A 1 277 ? -18.031 -11.117 4.695 1 98 277 LYS A CA 1
ATOM 2105 C C . LYS A 1 277 ? -16.594 -10.641 4.586 1 98 277 LYS A C 1
ATOM 2107 O O . LYS A 1 277 ? -15.812 -10.781 5.531 1 98 277 LYS A O 1
ATOM 2112 N N . LYS A 1 278 ? -16.266 -10.008 3.457 1 98.25 278 LYS A N 1
ATOM 2113 C CA . LYS A 1 278 ? -14.867 -9.773 3.096 1 98.25 278 LYS A CA 1
ATOM 2114 C C . LYS A 1 278 ? -14.602 -8.289 2.846 1 98.25 278 LYS A C 1
ATOM 2116 O O . LYS A 1 278 ? -15.547 -7.5 2.73 1 98.25 278 LYS A O 1
ATOM 2121 N N . MET A 1 279 ? -13.344 -7.922 2.768 1 98.25 279 MET A N 1
ATOM 2122 C CA . MET A 1 279 ? -12.898 -6.586 2.389 1 98.25 279 MET A CA 1
ATOM 2123 C C . MET A 1 279 ? -13.367 -6.227 0.984 1 98.25 279 MET A C 1
ATOM 2125 O O . MET A 1 279 ? -13.828 -5.109 0.743 1 98.25 279 MET A O 1
ATOM 2129 N N . GLY A 1 280 ? -13.203 -7.133 0.09 1 98.56 280 GLY A N 1
ATOM 2130 C CA . GLY A 1 280 ? -13.523 -6.949 -1.316 1 98.56 280 GLY A CA 1
ATOM 2131 C C . GLY A 1 280 ? -13.891 -8.25 -2.018 1 98.56 280 GLY A C 1
ATOM 2132 O O . GLY A 1 280 ? -14.289 -9.219 -1.37 1 98.56 280 GLY A O 1
ATOM 2133 N N . ILE A 1 281 ? -13.922 -8.156 -3.365 1 98.69 281 ILE A N 1
ATOM 2134 C CA . ILE A 1 281 ? -14.398 -9.227 -4.238 1 98.69 281 ILE A CA 1
ATOM 2135 C C . ILE A 1 281 ? -15.734 -9.75 -3.719 1 98.69 281 ILE A C 1
ATOM 2137 O O . ILE A 1 281 ? -15.922 -10.969 -3.605 1 98.69 281 ILE A O 1
ATOM 2141 N N . LYS A 1 282 ? -16.516 -8.891 -3.355 1 98.25 282 LYS A N 1
ATOM 2142 C CA . LYS A 1 282 ? -17.766 -9.258 -2.689 1 98.25 282 LYS A CA 1
ATOM 2143 C C . LYS A 1 282 ? -18.672 -10.055 -3.621 1 98.25 282 LYS A C 1
ATOM 2145 O O . LYS A 1 282 ? -19.484 -10.867 -3.166 1 98.25 282 LYS A O 1
ATOM 2150 N N . ALA A 1 283 ? -18.5 -9.828 -4.914 1 98.38 283 ALA A N 1
ATOM 2151 C CA . ALA A 1 283 ? -19.312 -10.547 -5.891 1 98.38 283 ALA A CA 1
ATOM 2152 C C . ALA A 1 283 ? -18.953 -12.031 -5.914 1 98.38 283 ALA A C 1
ATOM 2154 O O . ALA A 1 283 ? -19.781 -12.867 -6.285 1 98.38 283 ALA A O 1
ATOM 2155 N N . SER A 1 284 ? -17.734 -12.375 -5.605 1 98.5 284 SER A N 1
ATOM 2156 C CA . SER A 1 284 ? -17.297 -13.758 -5.562 1 98.5 284 SER A CA 1
ATOM 2157 C C . SER A 1 284 ? -17.719 -14.438 -4.27 1 98.5 284 SER A C 1
ATOM 2159 O O . SER A 1 284 ? -17.406 -13.969 -3.176 1 98.5 284 SER A O 1
ATOM 2161 N N . ASN A 1 285 ? -18.406 -15.508 -4.41 1 98.56 285 ASN A N 1
ATOM 2162 C CA . ASN A 1 285 ? -18.812 -16.297 -3.248 1 98.56 285 ASN A CA 1
ATOM 2163 C C . ASN A 1 285 ? -17.625 -17 -2.602 1 98.56 285 ASN A C 1
ATOM 2165 O O . ASN A 1 285 ? -16.75 -17.516 -3.299 1 98.56 285 ASN A O 1
ATOM 2169 N N . THR A 1 286 ? -17.438 -16.922 -1.351 1 98.69 286 THR A N 1
ATOM 2170 C CA . THR A 1 286 ? -16.469 -17.656 -0.544 1 98.69 286 THR A CA 1
ATOM 2171 C C . THR A 1 286 ? -17.141 -18.281 0.673 1 98.69 286 THR A C 1
ATOM 2173 O O . THR A 1 286 ? -17.875 -17.609 1.402 1 98.69 286 THR A O 1
ATOM 2176 N N . ALA A 1 287 ? -16.922 -19.562 0.901 1 98.75 287 ALA A N 1
ATOM 2177 C CA . ALA A 1 287 ? -17.594 -20.234 2.01 1 98.75 287 ALA A CA 1
ATOM 2178 C C . ALA A 1 287 ? -16.766 -21.391 2.551 1 98.75 287 ALA A C 1
ATOM 2180 O O . ALA A 1 287 ? -15.828 -21.844 1.896 1 98.75 287 ALA A O 1
ATOM 2181 N N . GLU A 1 288 ? -17.078 -21.75 3.754 1 98.56 288 GLU A N 1
ATOM 2182 C CA . GLU A 1 288 ? -16.641 -23.047 4.27 1 98.56 288 GLU A CA 1
ATOM 2183 C C . GLU A 1 288 ? -17.422 -24.188 3.646 1 98.56 288 GLU A C 1
ATOM 2185 O O . GLU A 1 288 ? -18.625 -24.047 3.371 1 98.56 288 GLU A O 1
ATOM 2190 N N . VAL A 1 289 ? -16.766 -25.25 3.424 1 98.88 289 VAL A N 1
ATOM 2191 C CA . VAL A 1 289 ? -17.438 -26.453 2.904 1 98.88 289 VAL A CA 1
ATOM 2192 C C . VAL A 1 289 ? -17.188 -27.625 3.85 1 98.88 289 VAL A C 1
ATOM 2194 O O . VAL A 1 289 ? -16.062 -27.844 4.309 1 98.88 289 VAL A O 1
ATOM 2197 N N . TYR A 1 290 ? -18.219 -28.359 4.121 1 98.88 290 TYR A N 1
ATOM 2198 C CA . TYR A 1 290 ? -18.172 -29.484 5.051 1 98.88 290 TYR A CA 1
ATOM 2199 C C . TYR A 1 290 ? -18.469 -30.797 4.336 1 98.88 290 TYR A C 1
ATOM 2201 O O . TYR A 1 290 ? -19.328 -30.844 3.457 1 98.88 290 TYR A O 1
ATOM 2209 N N . PHE A 1 291 ? -17.766 -31.797 4.723 1 98.94 291 PHE A N 1
ATOM 2210 C CA . PHE A 1 291 ? -17.984 -33.156 4.258 1 98.94 291 PHE A CA 1
ATOM 2211 C C . PHE A 1 291 ? -18.281 -34.094 5.43 1 98.94 291 PHE A C 1
ATOM 2213 O O . PHE A 1 291 ? -17.422 -34.281 6.305 1 98.94 291 PHE A O 1
ATOM 2220 N N . ASP A 1 292 ? -19.438 -34.656 5.395 1 98.88 292 ASP A N 1
ATOM 2221 C CA . ASP A 1 292 ? -19.891 -35.562 6.449 1 98.88 292 ASP A CA 1
ATOM 2222 C C . ASP A 1 292 ? -20.25 -36.938 5.887 1 98.88 292 ASP A C 1
ATOM 2224 O O . ASP A 1 292 ? -21.359 -37.125 5.414 1 98.88 292 ASP A O 1
ATOM 2228 N N . ASN A 1 293 ? -19.375 -37.812 6.016 1 98.69 293 ASN A N 1
ATOM 2229 C CA . ASN A 1 293 ? -19.531 -39.188 5.535 1 98.69 293 ASN A CA 1
ATOM 2230 C C . ASN A 1 293 ? -19.984 -39.219 4.082 1 98.69 293 ASN A C 1
ATOM 2232 O O . ASN A 1 293 ? -20.953 -39.906 3.752 1 98.69 293 ASN A O 1
ATOM 2236 N N . VAL A 1 294 ? -19.312 -38.5 3.258 1 98.88 294 VAL A N 1
ATOM 2237 C CA . VAL A 1 294 ? -19.656 -38.438 1.843 1 98.88 294 VAL A CA 1
ATOM 2238 C C . VAL A 1 294 ? -19.125 -39.688 1.126 1 98.88 294 VAL A C 1
ATOM 2240 O O . VAL A 1 294 ? -17.922 -39.969 1.197 1 98.88 294 VAL A O 1
ATOM 2243 N N . LYS A 1 295 ? -19.953 -40.344 0.471 1 98.81 295 LYS A N 1
ATOM 2244 C CA . LYS A 1 295 ? -19.516 -41.5 -0.326 1 98.81 295 LYS A CA 1
ATOM 2245 C C . LYS A 1 295 ? -19.062 -41.062 -1.713 1 98.81 295 LYS A C 1
ATOM 2247 O O . LYS A 1 295 ? -19.875 -40.688 -2.551 1 98.81 295 LYS A O 1
ATOM 2252 N N . VAL A 1 296 ? -17.797 -41.156 -1.922 1 98.88 296 VAL A N 1
ATOM 2253 C CA . VAL A 1 296 ? -17.203 -40.781 -3.197 1 98.88 296 VAL A CA 1
ATOM 2254 C C . VAL A 1 296 ? -16.828 -42.031 -3.994 1 98.88 296 VAL A C 1
ATOM 2256 O O . VAL A 1 296 ? -15.969 -42.812 -3.58 1 98.88 296 VAL A O 1
ATOM 2259 N N . PRO A 1 297 ? -17.406 -42.219 -5.086 1 98.75 297 PRO A N 1
ATOM 2260 C CA . PRO A 1 297 ? -17.078 -43.406 -5.875 1 98.75 297 PRO A CA 1
ATOM 2261 C C . PRO A 1 297 ? -15.57 -43.531 -6.145 1 98.75 297 PRO A C 1
ATOM 2263 O O . PRO A 1 297 ? -14.898 -42.531 -6.379 1 98.75 297 PRO A O 1
ATOM 2266 N N . LYS A 1 298 ? -15.102 -44.719 -6.227 1 98.19 298 LYS A N 1
ATOM 2267 C CA . LYS A 1 298 ? -13.688 -45 -6.457 1 98.19 298 LYS A CA 1
ATOM 2268 C C . LYS A 1 298 ? -13.211 -44.375 -7.762 1 98.19 298 LYS A C 1
ATOM 2270 O O . LYS A 1 298 ? -12.078 -43.875 -7.848 1 98.19 298 LYS A O 1
ATOM 2275 N N . GLU A 1 299 ? -14.047 -44.344 -8.742 1 98.25 299 GLU A N 1
ATOM 2276 C CA . GLU A 1 299 ? -13.703 -43.812 -10.062 1 98.25 299 GLU A CA 1
ATOM 2277 C C . GLU A 1 299 ? -13.539 -42.312 -10.039 1 98.25 299 GLU A C 1
ATOM 2279 O O . GLU A 1 299 ? -13.031 -41.719 -11 1 98.25 299 GLU A O 1
ATOM 2284 N N . ASN A 1 300 ? -13.844 -41.688 -8.914 1 98.81 300 ASN A N 1
ATOM 2285 C CA . ASN A 1 300 ? -13.727 -40.25 -8.805 1 98.81 300 ASN A CA 1
ATOM 2286 C C . ASN A 1 300 ? -12.383 -39.844 -8.195 1 98.81 300 ASN A C 1
ATOM 2288 O O . ASN A 1 300 ? -12.117 -38.656 -8 1 98.81 300 ASN A O 1
ATOM 2292 N N . LEU A 1 301 ? -11.578 -40.781 -7.902 1 98.56 301 LEU A N 1
ATOM 2293 C CA . LEU A 1 301 ? -10.188 -40.469 -7.605 1 98.56 301 LEU A CA 1
ATOM 2294 C C . LEU A 1 301 ? -9.508 -39.812 -8.797 1 98.56 301 LEU A C 1
ATOM 2296 O O . LEU A 1 301 ? -9.539 -40.344 -9.906 1 98.56 301 LEU A O 1
ATOM 2300 N N . LEU A 1 302 ? -9.062 -38.656 -8.617 1 98.44 302 LEU A N 1
ATOM 2301 C CA . LEU A 1 302 ? -8.375 -37.906 -9.664 1 98.44 302 LEU A CA 1
ATOM 2302 C C . LEU A 1 302 ? -6.875 -38.219 -9.641 1 98.44 302 LEU A C 1
ATOM 2304 O O . LEU A 1 302 ? -6.176 -37.812 -8.711 1 98.44 302 LEU A O 1
ATOM 2308 N N . GLY A 1 303 ? -6.363 -38.812 -10.641 1 96.94 303 GLY A N 1
ATOM 2309 C CA . GLY A 1 303 ? -5 -39.312 -10.609 1 96.94 303 GLY A CA 1
ATOM 2310 C C . GLY A 1 303 ? -4.855 -40.594 -9.781 1 96.94 303 GLY A C 1
ATOM 2311 O O . GLY A 1 303 ? -5.691 -41.469 -9.867 1 96.94 303 GLY A O 1
ATOM 2312 N N . GLU A 1 304 ? -3.719 -40.625 -9.07 1 96 304 GLU A N 1
ATOM 2313 C CA . GLU A 1 304 ? -3.443 -41.812 -8.266 1 96 304 GLU A CA 1
ATOM 2314 C C . GLU A 1 304 ? -3.527 -41.5 -6.773 1 96 304 GLU A C 1
ATOM 2316 O O . GLU A 1 304 ? -3.301 -40.344 -6.363 1 96 304 GLU A O 1
ATOM 2321 N N . ALA A 1 305 ? -3.924 -42.594 -6.039 1 96.31 305 ALA A N 1
ATOM 2322 C CA . ALA A 1 305 ? -3.945 -42.438 -4.59 1 96.31 305 ALA A CA 1
ATOM 2323 C C . ALA A 1 305 ? -2.576 -42 -4.062 1 96.31 305 ALA A C 1
ATOM 2325 O O . ALA A 1 305 ? -1.551 -42.562 -4.473 1 96.31 305 ALA A O 1
ATOM 2326 N N . GLY A 1 306 ? -2.584 -41 -3.297 1 96 306 GLY A N 1
ATOM 2327 C CA . GLY A 1 306 ? -1.349 -40.531 -2.688 1 96 306 GLY A CA 1
ATOM 2328 C C . GLY A 1 306 ? -0.636 -39.5 -3.514 1 96 306 GLY A C 1
ATOM 2329 O O . GLY A 1 306 ? 0.357 -38.906 -3.068 1 96 306 GLY A O 1
ATOM 2330 N N . GLU A 1 307 ? -1.179 -39.125 -4.637 1 96.25 307 GLU A N 1
ATOM 2331 C CA . GLU A 1 307 ? -0.508 -38.156 -5.512 1 96.25 307 GLU A CA 1
ATOM 2332 C C . GLU A 1 307 ? -1.241 -36.812 -5.527 1 96.25 307 GLU A C 1
ATOM 2334 O O . GLU A 1 307 ? -1.005 -36 -6.406 1 96.25 307 GLU A O 1
ATOM 2339 N N . GLY A 1 308 ? -2.119 -36.656 -4.617 1 97.06 308 GLY A N 1
ATOM 2340 C CA . GLY A 1 308 ? -2.965 -35.469 -4.582 1 97.06 308 GLY A CA 1
ATOM 2341 C C . GLY A 1 308 ? -2.182 -34.188 -4.41 1 97.06 308 GLY A C 1
ATOM 2342 O O . GLY A 1 308 ? -2.566 -33.156 -4.949 1 97.06 308 GLY A O 1
ATOM 2343 N N . PHE A 1 309 ? -1.138 -34.219 -3.658 1 94.44 309 PHE A N 1
ATOM 2344 C CA . PHE A 1 309 ? -0.339 -33.031 -3.447 1 94.44 309 PHE A CA 1
ATOM 2345 C C . PHE A 1 309 ? 0.298 -32.562 -4.75 1 94.44 309 PHE A C 1
ATOM 2347 O O . PHE A 1 309 ? 0.33 -31.375 -5.043 1 94.44 309 PHE A O 1
ATOM 2354 N N . LYS A 1 310 ? 0.786 -33.438 -5.461 1 93.69 310 LYS A N 1
ATOM 2355 C CA . LYS A 1 310 ? 1.327 -33.125 -6.781 1 93.69 310 LYS A CA 1
ATOM 2356 C C . LYS A 1 310 ? 0.256 -32.531 -7.688 1 93.69 310 LYS A C 1
ATOM 2358 O O . LYS A 1 310 ? 0.517 -31.562 -8.414 1 93.69 310 LYS A O 1
ATOM 2363 N N . VAL A 1 311 ? -0.91 -33.125 -7.645 1 95.5 311 VAL A N 1
ATOM 2364 C CA . VAL A 1 311 ? -2.039 -32.594 -8.422 1 95.5 311 VAL A CA 1
ATOM 2365 C C . VAL A 1 311 ? -2.332 -31.156 -8.023 1 95.5 311 VAL A C 1
ATOM 2367 O O . VAL A 1 311 ? -2.467 -30.297 -8.891 1 95.5 311 VAL A O 1
ATOM 2370 N N . ALA A 1 312 ? -2.365 -30.922 -6.746 1 95.69 312 ALA A N 1
ATOM 2371 C CA . ALA A 1 312 ? -2.654 -29.578 -6.238 1 95.69 312 ALA A CA 1
ATOM 2372 C C . ALA A 1 312 ? -1.606 -28.578 -6.711 1 95.69 312 ALA A C 1
ATOM 2374 O O . ALA A 1 312 ? -1.947 -27.5 -7.203 1 95.69 312 ALA A O 1
ATOM 2375 N N . MET A 1 313 ? -0.374 -28.859 -6.621 1 91.81 313 MET A N 1
ATOM 2376 C CA . MET A 1 313 ? 0.71 -27.953 -6.984 1 91.81 313 MET A CA 1
ATOM 2377 C C . MET A 1 313 ? 0.692 -27.656 -8.477 1 91.81 313 MET A C 1
ATOM 2379 O O . MET A 1 313 ? 0.938 -26.531 -8.898 1 91.81 313 MET A O 1
ATOM 2383 N N . ASN A 1 314 ? 0.42 -28.672 -9.211 1 92.69 314 ASN A N 1
ATOM 2384 C CA . ASN A 1 314 ? 0.357 -28.484 -10.656 1 92.69 314 ASN A CA 1
ATOM 2385 C C . ASN A 1 314 ? -0.801 -27.562 -11.047 1 92.69 314 ASN A C 1
ATOM 2387 O O . ASN A 1 314 ? -0.666 -26.734 -11.953 1 92.69 314 ASN A O 1
ATOM 2391 N N . ILE A 1 315 ? -1.931 -27.75 -10.406 1 94.75 315 ILE A N 1
ATOM 2392 C CA . ILE A 1 315 ? -3.086 -26.906 -10.656 1 94.75 315 ILE A CA 1
ATOM 2393 C C . ILE A 1 315 ? -2.729 -25.453 -10.352 1 94.75 315 ILE A C 1
ATOM 2395 O O . ILE A 1 315 ? -2.963 -24.562 -11.164 1 94.75 315 ILE A O 1
ATOM 2399 N N . LEU A 1 316 ? -2.096 -25.219 -9.211 1 91.94 316 LEU A N 1
ATOM 2400 C CA . LEU A 1 316 ? -1.781 -23.875 -8.758 1 91.94 316 LEU A CA 1
ATOM 2401 C C . LEU A 1 316 ? -0.704 -23.234 -9.641 1 91.94 316 LEU A C 1
ATOM 2403 O O . LEU A 1 316 ? -0.797 -22.062 -10 1 91.94 316 LEU A O 1
ATOM 2407 N N . ASN A 1 317 ? 0.236 -23.953 -10.023 1 88.31 317 ASN A N 1
ATOM 2408 C CA . ASN A 1 317 ? 1.283 -23.438 -10.906 1 88.31 317 ASN A CA 1
ATOM 2409 C C . ASN A 1 317 ? 0.738 -23.109 -12.289 1 88.31 317 ASN A C 1
ATOM 2411 O O . ASN A 1 317 ? 1.174 -22.141 -12.914 1 88.31 317 ASN A O 1
ATOM 2415 N N . ASN A 1 318 ? -0.183 -23.828 -12.695 1 88.12 318 ASN A N 1
ATOM 2416 C CA . ASN A 1 318 ? -0.752 -23.656 -14.023 1 88.12 318 ASN A CA 1
ATOM 2417 C C . ASN A 1 318 ? -1.673 -22.438 -14.086 1 88.12 318 ASN A C 1
ATOM 2419 O O . ASN A 1 318 ? -1.891 -21.859 -15.156 1 88.12 318 ASN A O 1
ATOM 2423 N N . GLY A 1 319 ? -2.133 -22.031 -12.969 1 86.88 319 GLY A N 1
ATOM 2424 C CA . GLY A 1 319 ? -3.117 -20.953 -12.961 1 86.88 319 GLY A CA 1
ATOM 2425 C C . GLY A 1 319 ? -2.51 -19.594 -12.703 1 86.88 319 GLY A C 1
ATOM 2426 O O . GLY A 1 319 ? -3.107 -18.578 -13.047 1 86.88 319 GLY A O 1
ATOM 2427 N N . ARG A 1 320 ? -1.292 -19.5 -12.273 1 87.06 320 ARG A N 1
ATOM 2428 C CA . ARG A 1 320 ? -0.709 -18.266 -11.758 1 87.06 320 ARG A CA 1
ATOM 2429 C C . ARG A 1 320 ? -0.461 -17.266 -12.875 1 87.06 320 ARG A C 1
ATOM 2431 O O . ARG A 1 320 ? -0.544 -16.047 -12.664 1 87.06 320 ARG A O 1
ATOM 2438 N N . PHE A 1 321 ? -0.143 -17.703 -14.117 1 87.25 321 PHE A N 1
ATOM 2439 C CA . PHE A 1 321 ? 0.077 -16.766 -15.211 1 87.25 321 PHE A CA 1
ATOM 2440 C C . PHE A 1 321 ? -1.177 -15.953 -15.484 1 87.25 321 PHE A C 1
ATOM 2442 O O . PHE A 1 321 ? -1.088 -14.789 -15.883 1 87.25 321 PHE A O 1
ATOM 2449 N N . GLY A 1 322 ? -2.309 -16.547 -15.312 1 94.94 322 GLY A N 1
ATOM 2450 C CA . GLY A 1 322 ? -3.568 -15.852 -15.531 1 94.94 322 GLY A CA 1
ATOM 2451 C C . GLY A 1 322 ? -3.756 -14.648 -14.625 1 94.94 322 GLY A C 1
ATOM 2452 O O . GLY A 1 322 ? -4.391 -13.664 -15.016 1 94.94 322 GLY A O 1
ATOM 2453 N N . MET A 1 323 ? -3.145 -14.727 -13.508 1 96.94 323 MET A N 1
ATOM 2454 C CA . MET A 1 323 ? -3.268 -13.617 -12.562 1 96.94 323 MET A CA 1
ATOM 2455 C C . MET A 1 323 ? -2.461 -12.414 -13.031 1 96.94 323 MET A C 1
ATOM 2457 O O . MET A 1 323 ? -2.873 -11.266 -12.836 1 96.94 323 MET A O 1
ATOM 2461 N N . ALA A 1 324 ? -1.3 -12.68 -13.648 1 98.19 324 ALA A N 1
ATOM 2462 C CA . ALA A 1 324 ? -0.509 -11.586 -14.203 1 98.19 324 ALA A CA 1
ATOM 2463 C C . ALA A 1 324 ? -1.271 -10.867 -15.312 1 98.19 324 ALA A C 1
ATOM 2465 O O . ALA A 1 324 ? -1.287 -9.633 -15.359 1 98.19 324 ALA A O 1
ATOM 2466 N N . ALA A 1 325 ? -1.922 -11.648 -16.156 1 98.62 325 ALA A N 1
ATOM 2467 C CA . ALA A 1 325 ? -2.717 -11.047 -17.219 1 98.62 325 ALA A CA 1
ATOM 2468 C C . ALA A 1 325 ? -3.887 -10.25 -16.656 1 98.62 325 ALA A C 1
ATOM 2470 O O . ALA A 1 325 ? -4.125 -9.117 -17.062 1 98.62 325 ALA A O 1
ATOM 2471 N N . CYS A 1 326 ? -4.582 -10.844 -15.734 1 98.75 326 CYS A N 1
ATOM 2472 C CA . CYS A 1 326 ? -5.73 -10.219 -15.086 1 98.75 326 CYS A CA 1
ATOM 2473 C C . CYS A 1 326 ? -5.348 -8.875 -14.477 1 98.75 326 CYS A C 1
ATOM 2475 O O . CYS A 1 326 ? -5.996 -7.863 -14.742 1 98.75 326 CYS A O 1
ATOM 2477 N N . LEU A 1 327 ? -4.273 -8.867 -13.773 1 98.88 327 LEU A N 1
ATOM 2478 C CA . LEU A 1 327 ? -3.885 -7.684 -13.016 1 98.88 327 LEU A CA 1
ATOM 2479 C C . LEU A 1 327 ? -3.234 -6.648 -13.93 1 98.88 327 LEU A C 1
ATOM 2481 O O . LEU A 1 327 ? -3.264 -5.453 -13.633 1 98.88 327 LEU A O 1
ATOM 2485 N N . SER A 1 328 ? -2.633 -7.094 -15.031 1 98.81 328 SER A N 1
ATOM 2486 C CA . SER A 1 328 ? -2.215 -6.125 -16.031 1 98.81 328 SER A CA 1
ATOM 2487 C C . SER A 1 328 ? -3.396 -5.301 -16.531 1 98.81 328 SER A C 1
ATOM 2489 O O . SER A 1 328 ? -3.279 -4.086 -16.719 1 98.81 328 SER A O 1
ATOM 2491 N N . GLY A 1 329 ? -4.531 -5.98 -16.75 1 98.88 329 GLY A N 1
ATOM 2492 C CA . GLY A 1 329 ? -5.75 -5.273 -17.109 1 98.88 329 GLY A CA 1
ATOM 2493 C C . GLY A 1 329 ? -6.223 -4.305 -16.047 1 98.88 329 GLY A C 1
ATOM 2494 O O . GLY A 1 329 ? -6.602 -3.174 -16.344 1 98.88 329 GLY A O 1
ATOM 2495 N N . THR A 1 330 ? -6.164 -4.738 -14.828 1 98.94 330 THR A N 1
ATOM 2496 C CA . THR A 1 330 ? -6.543 -3.885 -13.711 1 98.94 330 THR A CA 1
ATOM 2497 C C . THR A 1 330 ? -5.691 -2.619 -13.68 1 98.94 330 THR A C 1
ATOM 2499 O O . THR A 1 330 ? -6.211 -1.519 -13.492 1 98.94 330 THR A O 1
ATOM 2502 N N . MET A 1 331 ? -4.395 -2.789 -13.883 1 98.94 331 MET A N 1
ATOM 2503 C CA . MET A 1 331 ? -3.469 -1.661 -13.867 1 98.94 331 MET A CA 1
ATOM 2504 C C . MET A 1 331 ? -3.787 -0.682 -14.992 1 98.94 331 MET A C 1
ATOM 2506 O O . MET A 1 331 ? -3.68 0.532 -14.812 1 98.94 331 MET A O 1
ATOM 2510 N N . LYS A 1 332 ? -4.164 -1.203 -16.125 1 98.81 332 LYS A N 1
ATOM 2511 C CA . LYS A 1 332 ? -4.52 -0.337 -17.25 1 98.81 332 LYS A CA 1
ATOM 2512 C C . LYS A 1 332 ? -5.688 0.578 -16.891 1 98.81 332 LYS A C 1
ATOM 2514 O O . LYS A 1 332 ? -5.672 1.768 -17.203 1 98.81 332 LYS A O 1
ATOM 2519 N N . THR A 1 333 ? -6.641 0.018 -16.234 1 98.75 333 THR A N 1
ATOM 2520 C CA . THR A 1 333 ? -7.797 0.807 -15.82 1 98.75 333 THR A CA 1
ATOM 2521 C C . THR A 1 333 ? -7.387 1.874 -14.805 1 98.75 333 THR A C 1
ATOM 2523 O O . THR A 1 333 ? -7.852 3.014 -14.875 1 98.75 333 THR A O 1
ATOM 2526 N N . CYS A 1 334 ? -6.578 1.553 -13.898 1 98.88 334 CYS A N 1
ATOM 2527 C CA . CYS A 1 334 ? -6.082 2.51 -12.914 1 98.88 334 CYS A CA 1
ATOM 2528 C C . CYS A 1 334 ? -5.297 3.629 -13.586 1 98.88 334 CYS A C 1
ATOM 2530 O O . CYS A 1 334 ? -5.477 4.805 -13.266 1 98.88 334 CYS A O 1
ATOM 2532 N N . ILE A 1 335 ? -4.422 3.281 -14.539 1 98.94 335 ILE A N 1
ATOM 2533 C CA . ILE A 1 335 ? -3.6 4.246 -15.258 1 98.94 335 ILE A CA 1
ATOM 2534 C C . ILE A 1 335 ? -4.492 5.168 -16.078 1 98.94 335 ILE A C 1
ATOM 2536 O O . ILE A 1 335 ? -4.262 6.379 -16.141 1 98.94 335 ILE A O 1
ATOM 2540 N N . GLN A 1 336 ? -5.457 4.59 -16.672 1 98.88 336 GLN A N 1
ATOM 2541 C CA . GLN A 1 336 ? -6.398 5.379 -17.469 1 98.88 336 GLN A CA 1
ATOM 2542 C C . GLN A 1 336 ? -7.109 6.418 -16.609 1 98.88 336 GLN A C 1
ATOM 2544 O O . GLN A 1 336 ? -7.223 7.582 -16.984 1 98.88 336 GLN A O 1
ATOM 2549 N N . ALA A 1 337 ? -7.609 6.008 -15.477 1 98.88 337 ALA A N 1
ATOM 2550 C CA . ALA A 1 337 ? -8.297 6.922 -14.57 1 98.88 337 ALA A CA 1
ATOM 2551 C C . ALA A 1 337 ? -7.359 8.031 -14.094 1 98.88 337 ALA A C 1
ATOM 2553 O O . ALA A 1 337 ? -7.746 9.203 -14.062 1 98.88 337 ALA A O 1
ATOM 2554 N N . ALA A 1 338 ? -6.164 7.688 -13.758 1 98.88 338 ALA A N 1
ATOM 2555 C CA . ALA A 1 338 ? -5.176 8.648 -13.273 1 98.88 338 ALA A CA 1
ATOM 2556 C C . ALA A 1 338 ? -4.809 9.648 -14.367 1 98.88 338 ALA A C 1
ATOM 2558 O O . ALA A 1 338 ? -4.738 10.852 -14.125 1 98.88 338 ALA A O 1
ATOM 2559 N N . ALA A 1 339 ? -4.539 9.133 -15.539 1 98.88 339 ALA A N 1
ATOM 2560 C CA . ALA A 1 339 ? -4.168 9.984 -16.672 1 98.88 339 ALA A CA 1
ATOM 2561 C C . ALA A 1 339 ? -5.297 10.938 -17.031 1 98.88 339 ALA A C 1
ATOM 2563 O O . ALA A 1 339 ? -5.059 12.117 -17.312 1 98.88 339 ALA A O 1
ATOM 2564 N N . ALA A 1 340 ? -6.496 10.398 -17.062 1 98.75 340 ALA A N 1
ATOM 2565 C CA . ALA A 1 340 ? -7.652 11.234 -17.375 1 98.75 340 ALA A CA 1
ATOM 2566 C C . ALA A 1 340 ? -7.789 12.375 -16.375 1 98.75 340 ALA A C 1
ATOM 2568 O O . ALA A 1 340 ? -8.008 13.523 -16.766 1 98.75 340 ALA A O 1
ATOM 2569 N N . HIS A 1 341 ? -7.672 12.07 -15.148 1 98.56 341 HIS A N 1
ATOM 2570 C CA . HIS A 1 341 ? -7.773 13.094 -14.117 1 98.56 341 HIS A CA 1
ATOM 2571 C C . HIS A 1 341 ? -6.633 14.109 -14.234 1 98.56 341 HIS A C 1
ATOM 2573 O O . HIS A 1 341 ? -6.859 15.312 -14.148 1 98.56 341 HIS A O 1
ATOM 2579 N N . ALA A 1 342 ? -5.445 13.633 -14.391 1 98.62 342 ALA A N 1
ATOM 2580 C CA . ALA A 1 342 ? -4.262 14.484 -14.422 1 98.62 342 ALA A CA 1
ATOM 2581 C C . ALA A 1 342 ? -4.301 15.438 -15.609 1 98.62 342 ALA A C 1
ATOM 2583 O O . ALA A 1 342 ? -3.801 16.562 -15.531 1 98.62 342 ALA A O 1
ATOM 2584 N N . SER A 1 343 ? -4.906 14.984 -16.688 1 98.19 343 SER A N 1
ATOM 2585 C CA . SER A 1 343 ? -4.93 15.781 -17.922 1 98.19 343 SER A CA 1
ATOM 2586 C C . SER A 1 343 ? -6.047 16.828 -17.875 1 98.19 343 SER A C 1
ATOM 2588 O O . SER A 1 343 ? -6.105 17.703 -18.734 1 98.19 343 SER A O 1
ATOM 2590 N N . GLN A 1 344 ? -6.887 16.766 -16.891 1 97.81 344 GLN A N 1
ATOM 2591 C CA . GLN A 1 344 ? -8.031 17.672 -16.828 1 97.81 344 GLN A CA 1
ATOM 2592 C C . GLN A 1 344 ? -7.945 18.594 -15.609 1 97.81 344 GLN A C 1
ATOM 2594 O O . GLN A 1 344 ? -8.344 19.75 -15.672 1 97.81 344 GLN A O 1
ATOM 2599 N N . ARG A 1 345 ? -7.461 18.094 -14.562 1 97.81 345 ARG A N 1
ATOM 2600 C CA . ARG A 1 345 ? -7.426 18.828 -13.297 1 97.81 345 ARG A CA 1
ATOM 2601 C C . ARG A 1 345 ? -6.363 19.922 -13.328 1 97.81 345 ARG A C 1
ATOM 2603 O O . ARG A 1 345 ? -5.215 19.672 -13.711 1 97.81 345 ARG A O 1
ATOM 2610 N N . THR A 1 346 ? -6.758 21.125 -12.992 1 97.31 346 THR A N 1
ATOM 2611 C CA . THR A 1 346 ? -5.836 22.25 -12.93 1 97.31 346 THR A CA 1
ATOM 2612 C C . THR A 1 346 ? -5.645 22.719 -11.492 1 97.31 346 THR A C 1
ATOM 2614 O O . THR A 1 346 ? -6.617 22.875 -10.742 1 97.31 346 THR A O 1
ATOM 2617 N N . GLN A 1 347 ? -4.488 22.875 -11.031 1 96.38 347 GLN A N 1
ATOM 2618 C CA . GLN A 1 347 ? -4.039 23.484 -9.797 1 96.38 347 GLN A CA 1
ATOM 2619 C C . GLN A 1 347 ? -2.816 24.375 -10.031 1 96.38 347 GLN A C 1
ATOM 2621 O O . GLN A 1 347 ? -1.995 24.078 -10.906 1 96.38 347 GLN A O 1
ATOM 2626 N N . PHE A 1 348 ? -2.715 25.438 -9.312 1 94.94 348 PHE A N 1
ATOM 2627 C CA . PHE A 1 348 ? -1.613 26.391 -9.43 1 94.94 348 PHE A CA 1
ATOM 2628 C C . PHE A 1 348 ? -1.475 26.891 -10.859 1 94.94 348 PHE A C 1
ATOM 2630 O O . PHE A 1 348 ? -0.36 27.047 -11.367 1 94.94 348 PHE A O 1
ATOM 2637 N N . GLY A 1 349 ? -2.576 26.938 -11.523 1 94.56 349 GLY A N 1
ATOM 2638 C CA . GLY A 1 349 ? -2.646 27.562 -12.836 1 94.56 349 GLY A CA 1
ATOM 2639 C C . GLY A 1 349 ? -2.244 26.641 -13.961 1 94.56 349 GLY A C 1
ATOM 2640 O O . GLY A 1 349 ? -2.201 27.031 -15.125 1 94.56 349 GLY A O 1
ATOM 2641 N N . ARG A 1 350 ? -1.999 25.391 -13.594 1 96.19 350 ARG A N 1
ATOM 2642 C CA . ARG A 1 350 ? -1.58 24.438 -14.609 1 96.19 350 ARG A CA 1
ATOM 2643 C C . ARG A 1 350 ? -2.26 23.078 -14.414 1 96.19 350 ARG A C 1
ATOM 2645 O O . ARG A 1 350 ? -2.695 22.766 -13.305 1 96.19 350 ARG A O 1
ATOM 2652 N N . ARG A 1 351 ? -2.33 22.344 -15.562 1 97.81 351 ARG A N 1
ATOM 2653 C CA . ARG A 1 351 ? -2.77 20.953 -15.422 1 97.81 351 ARG A CA 1
ATOM 2654 C C . ARG A 1 351 ? -1.81 20.172 -14.539 1 97.81 351 ARG A C 1
ATOM 2656 O O . ARG A 1 351 ? -0.592 20.344 -14.633 1 97.81 351 ARG A O 1
ATOM 2663 N N . ILE A 1 352 ? -2.371 19.234 -13.773 1 98.19 352 ILE A N 1
ATOM 2664 C CA . ILE A 1 352 ? -1.499 18.625 -12.781 1 98.19 352 ILE A CA 1
ATOM 2665 C C . ILE A 1 352 ? -0.559 17.641 -13.453 1 98.19 352 ILE A C 1
ATOM 2667 O O . ILE A 1 352 ? 0.454 17.234 -12.875 1 98.19 352 ILE A O 1
ATOM 2671 N N . ASP A 1 353 ? -0.812 17.156 -14.703 1 98.5 353 ASP A N 1
ATOM 2672 C CA . ASP A 1 353 ? 0.108 16.266 -15.406 1 98.5 353 ASP A CA 1
ATOM 2673 C C . ASP A 1 353 ? 1.413 16.969 -15.75 1 98.5 353 ASP A C 1
ATOM 2675 O O . ASP A 1 353 ? 2.398 16.344 -16.125 1 98.5 353 ASP A O 1
ATOM 2679 N N . SER A 1 354 ? 1.488 18.297 -15.586 1 98.19 354 SER A N 1
ATOM 2680 C CA . SER A 1 354 ? 2.689 19.062 -15.891 1 98.19 354 SER A CA 1
ATOM 2681 C C . SER A 1 354 ? 3.668 19.047 -14.719 1 98.19 354 SER A C 1
ATOM 2683 O O . SER A 1 354 ? 4.832 19.438 -14.875 1 98.19 354 SER A O 1
ATOM 2685 N N . PHE A 1 355 ? 3.271 18.641 -13.539 1 98.06 355 PHE A N 1
ATOM 2686 C CA . PHE A 1 355 ? 4.117 18.625 -12.352 1 98.06 355 PHE A CA 1
ATOM 2687 C C . PHE A 1 355 ? 4.926 17.344 -12.281 1 98.06 355 PHE A C 1
ATOM 2689 O O . PHE A 1 355 ? 4.391 16.25 -12.492 1 98.06 355 PHE A O 1
ATOM 2696 N N . GLY A 1 356 ? 6.23 17.5 -11.93 1 98.62 356 GLY A N 1
ATOM 2697 C CA . GLY A 1 356 ? 7.156 16.375 -11.898 1 98.62 356 GLY A CA 1
ATOM 2698 C C . GLY A 1 356 ? 6.707 15.25 -10.992 1 98.62 356 GLY A C 1
ATOM 2699 O O . GLY A 1 356 ? 6.906 14.07 -11.297 1 98.62 356 GLY A O 1
ATOM 2700 N N . THR A 1 357 ? 6.09 15.531 -9.898 1 98.56 357 THR A N 1
ATOM 2701 C CA . THR A 1 357 ? 5.613 14.523 -8.961 1 98.56 357 THR A CA 1
ATOM 2702 C C . THR A 1 357 ? 4.574 13.617 -9.617 1 98.56 357 THR A C 1
ATOM 2704 O O . THR A 1 357 ? 4.629 12.391 -9.484 1 98.56 357 THR A O 1
ATOM 2707 N N . ILE A 1 358 ? 3.623 14.211 -10.352 1 98.81 358 ILE A N 1
ATOM 2708 C CA . ILE A 1 358 ? 2.572 13.461 -11.031 1 98.81 358 ILE A CA 1
ATOM 2709 C C . ILE A 1 358 ? 3.166 12.68 -12.203 1 98.81 358 ILE A C 1
ATOM 2711 O O . ILE A 1 358 ? 2.793 11.523 -12.438 1 98.81 358 ILE A O 1
ATOM 2715 N N . GLN A 1 359 ? 4.102 13.305 -12.898 1 98.88 359 GLN A N 1
ATOM 2716 C CA . GLN A 1 359 ? 4.766 12.648 -14.016 1 98.88 359 GLN A CA 1
ATOM 2717 C C . GLN A 1 359 ? 5.488 11.383 -13.555 1 98.88 359 GLN A C 1
ATOM 2719 O O . GLN A 1 359 ? 5.434 10.352 -14.227 1 98.88 359 GLN A O 1
ATOM 2724 N N . GLU A 1 360 ? 6.164 11.477 -12.445 1 98.88 360 GLU A N 1
ATOM 2725 C CA . GLU A 1 360 ? 6.863 10.305 -11.938 1 98.88 360 GLU A CA 1
ATOM 2726 C C . GLU A 1 360 ? 5.883 9.18 -11.594 1 98.88 360 GLU A C 1
ATOM 2728 O O . GLU A 1 360 ? 6.148 8.016 -11.883 1 98.88 360 GLU A O 1
ATOM 2733 N N . LYS A 1 361 ? 4.773 9.516 -10.992 1 98.88 361 LYS A N 1
ATOM 2734 C CA . LYS A 1 361 ? 3.775 8.516 -10.633 1 98.88 361 LYS A CA 1
ATOM 2735 C C . LYS A 1 361 ? 3.236 7.805 -11.875 1 98.88 361 LYS A C 1
ATOM 2737 O O . LYS A 1 361 ? 3.189 6.574 -11.922 1 98.88 361 LYS A O 1
ATOM 2742 N N . LEU A 1 362 ? 2.877 8.578 -12.867 1 98.94 362 LEU A N 1
ATOM 2743 C CA . LEU A 1 362 ? 2.326 8.008 -14.086 1 98.94 362 LEU A CA 1
ATOM 2744 C C . LEU A 1 362 ? 3.361 7.137 -14.797 1 98.94 362 LEU A C 1
ATOM 2746 O O . LEU A 1 362 ? 3.033 6.055 -15.289 1 98.94 362 LEU A O 1
ATOM 2750 N N . ALA A 1 363 ? 4.582 7.594 -14.805 1 98.94 363 ALA A N 1
ATOM 2751 C CA . ALA A 1 363 ? 5.648 6.84 -15.461 1 98.94 363 ALA A CA 1
ATOM 2752 C C . ALA A 1 363 ? 5.875 5.5 -14.766 1 98.94 363 ALA A C 1
ATOM 2754 O O . ALA A 1 363 ? 5.988 4.465 -15.422 1 98.94 363 ALA A O 1
ATOM 2755 N N . ARG A 1 364 ? 5.949 5.523 -13.477 1 98.88 364 ARG A N 1
ATOM 2756 C CA . ARG A 1 364 ? 6.199 4.301 -12.727 1 98.88 364 ARG A CA 1
ATOM 2757 C C . ARG A 1 364 ? 5.035 3.322 -12.867 1 98.88 364 ARG A C 1
ATOM 2759 O O . ARG A 1 364 ? 5.242 2.115 -12.992 1 98.88 364 ARG A O 1
ATOM 2766 N N . MET A 1 365 ? 3.773 3.82 -12.805 1 98.88 365 MET A N 1
ATOM 2767 C CA . MET A 1 365 ? 2.609 2.969 -13.039 1 98.88 365 MET A CA 1
ATOM 2768 C C . MET A 1 365 ? 2.711 2.268 -14.391 1 98.88 365 MET A C 1
ATOM 2770 O O . MET A 1 365 ? 2.477 1.062 -14.492 1 98.88 365 MET A O 1
ATOM 2774 N N . SER A 1 366 ? 3.129 2.998 -15.328 1 98.81 366 SER A N 1
ATOM 2775 C CA . SER A 1 366 ? 3.256 2.451 -16.672 1 98.81 366 SER A CA 1
ATOM 2776 C C . SER A 1 366 ? 4.355 1.397 -16.75 1 98.81 366 SER A C 1
ATOM 2778 O O . SER A 1 366 ? 4.191 0.363 -17.391 1 98.81 366 SER A O 1
ATOM 2780 N N . MET A 1 367 ? 5.449 1.655 -16.141 1 98.88 367 MET A N 1
ATOM 2781 C CA . MET A 1 367 ? 6.555 0.703 -16.125 1 98.88 367 MET A CA 1
ATOM 2782 C C . MET A 1 367 ? 6.129 -0.619 -15.492 1 98.88 367 MET A C 1
ATOM 2784 O O . MET A 1 367 ? 6.398 -1.688 -16.047 1 98.88 367 MET A O 1
ATOM 2788 N N . TYR A 1 368 ? 5.449 -0.529 -14.383 1 98.94 368 TYR A N 1
ATOM 2789 C CA . TYR A 1 368 ? 5.047 -1.732 -13.664 1 98.94 368 TYR A CA 1
ATOM 2790 C C . TYR A 1 368 ? 4.012 -2.52 -14.461 1 98.94 368 TYR A C 1
ATOM 2792 O O . TYR A 1 368 ? 4.039 -3.752 -14.477 1 98.94 368 TYR A O 1
ATOM 2800 N N . GLN A 1 369 ? 3.141 -1.771 -15.078 1 98.94 369 GLN A N 1
ATOM 2801 C CA . GLN A 1 369 ? 2.164 -2.439 -15.938 1 98.94 369 GLN A CA 1
ATOM 2802 C C . GLN A 1 369 ? 2.844 -3.119 -17.125 1 98.94 369 GLN A C 1
ATOM 2804 O O . GLN A 1 369 ? 2.5 -4.25 -17.469 1 98.94 369 GLN A O 1
ATOM 2809 N N . TYR A 1 370 ? 3.816 -2.473 -17.719 1 98.94 370 TYR A N 1
ATOM 2810 C CA . TYR A 1 370 ? 4.539 -3.002 -18.875 1 98.94 370 TYR A CA 1
ATOM 2811 C C . TYR A 1 370 ? 5.289 -4.281 -18.5 1 98.94 370 TYR A C 1
ATOM 2813 O O . TYR A 1 370 ? 5.262 -5.258 -19.25 1 98.94 370 TYR A O 1
ATOM 2821 N N . VAL A 1 371 ? 5.891 -4.289 -17.391 1 98.94 371 VAL A N 1
ATOM 2822 C CA . VAL A 1 371 ? 6.613 -5.465 -16.922 1 98.94 371 VAL A CA 1
ATOM 2823 C C . VAL A 1 371 ? 5.633 -6.609 -16.672 1 98.94 371 VAL A C 1
ATOM 2825 O O . VAL A 1 371 ? 5.863 -7.738 -17.109 1 98.94 371 VAL A O 1
ATOM 2828 N N . THR A 1 372 ? 4.531 -6.34 -16.016 1 98.88 372 THR A N 1
ATOM 2829 C CA . THR A 1 372 ? 3.535 -7.348 -15.672 1 98.88 372 THR A CA 1
ATOM 2830 C C . THR A 1 372 ? 2.967 -8 -16.938 1 98.88 372 THR A C 1
ATOM 2832 O O . THR A 1 372 ? 2.873 -9.227 -17.016 1 98.88 372 THR A O 1
ATOM 2835 N N . GLU A 1 373 ? 2.637 -7.125 -17.797 1 98.81 373 GLU A N 1
ATOM 2836 C CA . GLU A 1 373 ? 2.084 -7.625 -19.047 1 98.81 373 GLU A CA 1
ATOM 2837 C C . GLU A 1 373 ? 3.111 -8.453 -19.812 1 98.81 373 GLU A C 1
ATOM 2839 O O . GLU A 1 373 ? 2.771 -9.484 -20.406 1 98.81 373 GLU A O 1
ATOM 2844 N N . SER A 1 374 ? 4.352 -8.039 -19.812 1 98.88 374 SER A N 1
ATOM 2845 C CA . SER A 1 374 ? 5.422 -8.789 -20.469 1 98.88 374 SER A CA 1
ATOM 2846 C C . SER A 1 374 ? 5.582 -10.172 -19.844 1 98.88 374 SER A C 1
ATOM 2848 O O . SER A 1 374 ? 5.719 -11.172 -20.547 1 98.88 374 SER A O 1
ATOM 2850 N N . MET A 1 375 ? 5.531 -10.266 -18.547 1 98.62 375 MET A N 1
ATOM 2851 C CA . MET A 1 375 ? 5.656 -11.547 -17.875 1 98.62 375 MET A CA 1
ATOM 2852 C C . MET A 1 375 ? 4.484 -12.461 -18.219 1 98.62 375 MET A C 1
ATOM 2854 O O . MET A 1 375 ? 4.672 -13.656 -18.469 1 98.62 375 MET A O 1
ATOM 2858 N N . ALA A 1 376 ? 3.275 -11.891 -18.203 1 98.38 376 ALA A N 1
ATOM 2859 C CA . ALA A 1 376 ? 2.08 -12.688 -18.453 1 98.38 376 ALA A CA 1
ATOM 2860 C C . ALA A 1 376 ? 2.174 -13.406 -19.812 1 98.38 376 ALA A C 1
ATOM 2862 O O . ALA A 1 376 ? 1.924 -14.609 -19.891 1 98.38 376 ALA A O 1
ATOM 2863 N N . TYR A 1 377 ? 2.588 -12.68 -20.766 1 98.44 377 TYR A N 1
ATOM 2864 C CA . TYR A 1 377 ? 2.551 -13.234 -22.109 1 98.44 377 TYR A CA 1
ATOM 2865 C C . TYR A 1 377 ? 3.826 -14.008 -22.422 1 98.44 377 TYR A C 1
ATOM 2867 O O . TYR A 1 377 ? 3.846 -14.859 -23.312 1 98.44 377 TYR A O 1
ATOM 2875 N N . MET A 1 378 ? 4.918 -13.773 -21.656 1 98.31 378 MET A N 1
ATOM 2876 C CA . MET A 1 378 ? 6.098 -14.625 -21.75 1 98.31 378 MET A CA 1
ATOM 2877 C C . MET A 1 378 ? 5.816 -16 -21.172 1 98.31 378 MET A C 1
ATOM 2879 O O . MET A 1 378 ? 6.082 -17.016 -21.812 1 98.31 378 MET A O 1
ATOM 2883 N N . VAL A 1 379 ? 5.215 -16.062 -20.016 1 97.94 379 VAL A N 1
ATOM 2884 C CA . VAL A 1 379 ? 4.965 -17.328 -19.328 1 97.94 379 VAL A CA 1
ATOM 2885 C C . VAL A 1 379 ? 3.898 -18.125 -20.094 1 97.94 379 VAL A C 1
ATOM 2887 O O . VAL A 1 379 ? 4.062 -19.328 -20.328 1 97.94 379 VAL A O 1
ATOM 2890 N N . SER A 1 380 ? 2.791 -17.453 -20.5 1 97.81 380 SER A N 1
ATOM 2891 C CA . SER A 1 380 ? 1.73 -18.172 -21.219 1 97.81 380 SER A CA 1
ATOM 2892 C C . SER A 1 380 ? 2.227 -18.719 -22.547 1 97.81 380 SER A C 1
ATOM 2894 O O . SER A 1 380 ? 1.879 -19.844 -22.938 1 97.81 380 SER A O 1
ATOM 2896 N N . ALA A 1 381 ? 3.051 -17.938 -23.219 1 98.06 381 ALA A N 1
ATOM 2897 C CA . ALA A 1 381 ? 3.598 -18.391 -24.484 1 98.06 381 ALA A CA 1
ATOM 2898 C C . ALA A 1 381 ? 4.52 -19.594 -24.297 1 98.06 381 ALA A C 1
ATOM 2900 O O . ALA A 1 381 ? 4.512 -20.531 -25.094 1 98.06 381 ALA A O 1
ATOM 2901 N N . ASN A 1 382 ? 5.355 -19.547 -23.281 1 96.94 382 ASN A N 1
ATOM 2902 C CA . ASN A 1 382 ? 6.227 -20.672 -22.984 1 96.94 382 ASN A CA 1
ATOM 2903 C C . ASN A 1 382 ? 5.418 -21.938 -22.719 1 96.94 382 ASN A C 1
ATOM 2905 O O . ASN A 1 382 ? 5.781 -23.016 -23.172 1 96.94 382 ASN A O 1
ATOM 2909 N N . MET A 1 383 ? 4.348 -21.781 -22.031 1 96.31 383 MET A N 1
ATOM 2910 C CA . MET A 1 383 ? 3.459 -22.922 -21.766 1 96.31 383 MET A CA 1
ATOM 2911 C C . MET A 1 383 ? 2.883 -23.469 -23.062 1 96.31 383 MET A C 1
ATOM 2913 O O . MET A 1 383 ? 2.859 -24.688 -23.281 1 96.31 383 MET A O 1
ATOM 2917 N N . ASP A 1 384 ? 2.447 -22.578 -23.922 1 97.25 384 ASP A N 1
ATOM 2918 C CA . ASP A 1 384 ? 1.839 -22.969 -25.188 1 97.25 384 ASP A CA 1
ATOM 2919 C C . ASP A 1 384 ? 2.859 -23.656 -26.094 1 97.25 384 ASP A C 1
ATOM 2921 O O . ASP A 1 384 ? 2.494 -24.469 -26.938 1 97.25 384 ASP A O 1
ATOM 2925 N N . GLN A 1 385 ? 4.113 -23.297 -25.844 1 96.38 385 GLN A N 1
ATOM 2926 C CA . GLN A 1 385 ? 5.176 -23.891 -26.656 1 96.38 385 GLN A CA 1
ATOM 2927 C C . GLN A 1 385 ? 5.645 -25.219 -26.078 1 96.38 385 GLN A C 1
ATOM 2929 O O . GLN A 1 385 ? 6.566 -25.844 -26.609 1 96.38 385 GLN A O 1
ATOM 2934 N N . GLY A 1 386 ? 5.125 -25.609 -24.984 1 93.81 386 GLY A N 1
ATOM 2935 C CA . GLY A 1 386 ? 5.371 -26.953 -24.484 1 93.81 386 GLY A CA 1
ATOM 2936 C C . GLY A 1 386 ? 6.309 -26.984 -23.297 1 93.81 386 GLY A C 1
ATOM 2937 O O . GLY A 1 386 ? 6.648 -28.062 -22.797 1 93.81 386 GLY A O 1
ATOM 2938 N N . SER A 1 387 ? 6.68 -25.797 -22.828 1 93.56 387 SER A N 1
ATOM 2939 C CA . SER A 1 387 ? 7.535 -25.781 -21.641 1 93.56 387 SER A CA 1
ATOM 2940 C C . SER A 1 387 ? 6.836 -26.406 -20.438 1 93.56 387 SER A C 1
ATOM 2942 O O . SER A 1 387 ? 5.668 -26.125 -20.188 1 93.56 387 SER A O 1
ATOM 2944 N N . THR A 1 388 ? 7.609 -27.281 -19.734 1 90.81 388 THR A N 1
ATOM 2945 C CA . THR A 1 388 ? 7.039 -27.938 -18.562 1 90.81 388 THR A CA 1
ATOM 2946 C C . THR A 1 388 ? 7.629 -27.359 -17.281 1 90.81 388 THR A C 1
ATOM 2948 O O . THR A 1 388 ? 7.094 -27.578 -16.188 1 90.81 388 THR A O 1
ATOM 2951 N N . GLU A 1 389 ? 8.719 -26.672 -17.469 1 92.94 389 GLU A N 1
ATOM 2952 C CA . GLU A 1 389 ? 9.336 -26.031 -16.297 1 92.94 389 GLU A CA 1
ATOM 2953 C C . GLU A 1 389 ? 9.172 -24.516 -16.359 1 92.94 389 GLU A C 1
ATOM 2955 O O . GLU A 1 389 ? 9.898 -23.844 -17.078 1 92.94 389 GLU A O 1
ATOM 2960 N N . PHE A 1 390 ? 8.227 -24 -15.594 1 94.88 390 PHE A N 1
ATOM 2961 C CA . PHE A 1 390 ? 7.945 -22.578 -15.547 1 94.88 390 PHE A CA 1
ATOM 2962 C C . PHE A 1 390 ? 7.48 -22.156 -14.164 1 94.88 390 PHE A C 1
ATOM 2964 O O . PHE A 1 390 ? 6.926 -21.062 -13.984 1 94.88 390 PHE A O 1
ATOM 2971 N N . GLN A 1 391 ? 7.637 -23.031 -13.203 1 94.88 391 GLN A N 1
ATOM 2972 C CA . GLN A 1 391 ? 7.027 -22.812 -11.891 1 94.88 391 GLN A CA 1
ATOM 2973 C C . GLN A 1 391 ? 7.613 -21.578 -11.203 1 94.88 391 GLN A C 1
ATOM 2975 O O . GLN A 1 391 ? 6.891 -20.828 -10.547 1 94.88 391 GLN A O 1
ATOM 2980 N N . ILE A 1 392 ? 8.945 -21.312 -11.344 1 97.44 392 ILE A N 1
ATOM 2981 C CA . ILE A 1 392 ? 9.555 -20.141 -10.727 1 97.44 392 ILE A CA 1
ATOM 2982 C C . ILE A 1 392 ? 9.086 -18.875 -11.438 1 97.44 392 ILE A C 1
ATOM 2984 O O . ILE A 1 392 ? 8.711 -17.891 -10.789 1 97.44 392 ILE A O 1
ATOM 2988 N N . GLU A 1 393 ? 9.039 -18.938 -12.789 1 97.94 393 GLU A N 1
ATOM 2989 C CA . GLU A 1 393 ? 8.57 -17.797 -13.578 1 97.94 393 GLU A CA 1
ATOM 2990 C C . GLU A 1 393 ? 7.121 -17.469 -13.25 1 97.94 393 GLU A C 1
ATOM 2992 O O . GLU A 1 393 ? 6.766 -16.297 -13.125 1 97.94 393 GLU A O 1
ATOM 2997 N N . ALA A 1 394 ? 6.289 -18.5 -13.07 1 97.31 394 ALA A N 1
ATOM 2998 C CA . ALA A 1 394 ? 4.883 -18.297 -12.727 1 97.31 394 ALA A CA 1
ATOM 2999 C C . ALA A 1 394 ? 4.734 -17.672 -11.344 1 97.31 394 ALA A C 1
ATOM 3001 O O . ALA A 1 394 ? 3.928 -16.75 -11.156 1 97.31 394 ALA A O 1
ATOM 3002 N N . ALA A 1 395 ? 5.523 -18.141 -10.414 1 97.94 395 ALA A N 1
ATOM 3003 C CA . ALA A 1 395 ? 5.496 -17.578 -9.062 1 97.94 395 ALA A CA 1
ATOM 3004 C C . ALA A 1 395 ? 5.938 -16.109 -9.07 1 97.94 395 ALA A C 1
ATOM 3006 O O . ALA A 1 395 ? 5.305 -15.266 -8.43 1 97.94 395 ALA A O 1
ATOM 3007 N N . ILE A 1 396 ? 6.996 -15.828 -9.805 1 98.62 396 ILE A N 1
ATOM 3008 C CA . ILE A 1 396 ? 7.508 -14.469 -9.922 1 98.62 396 ILE A CA 1
ATOM 3009 C C . ILE A 1 396 ? 6.43 -13.562 -10.516 1 98.62 396 ILE A C 1
ATOM 3011 O O . ILE A 1 396 ? 6.203 -12.453 -10.023 1 98.62 396 ILE A O 1
ATOM 3015 N N . SER A 1 397 ? 5.773 -14.039 -11.531 1 98.38 397 SER A N 1
ATOM 3016 C CA . SER A 1 397 ? 4.777 -13.227 -12.219 1 98.38 397 SER A CA 1
ATOM 3017 C C . SER A 1 397 ? 3.617 -12.875 -11.289 1 98.38 397 SER A C 1
ATOM 3019 O O . SER A 1 397 ? 3.09 -11.766 -11.336 1 98.38 397 SER A O 1
ATOM 3021 N N . LYS A 1 398 ? 3.203 -13.812 -10.453 1 98 398 LYS A N 1
ATOM 3022 C CA . LYS A 1 398 ? 2.123 -13.531 -9.508 1 98 398 LYS A CA 1
ATOM 3023 C C . LYS A 1 398 ? 2.553 -12.5 -8.469 1 98 398 LYS A C 1
ATOM 3025 O O . LYS A 1 398 ? 1.812 -11.562 -8.18 1 98 398 LYS A O 1
ATOM 3030 N N . ILE A 1 399 ? 3.75 -12.719 -7.883 1 98.69 399 ILE A N 1
ATOM 3031 C CA . ILE A 1 399 ? 4.25 -11.789 -6.875 1 98.69 399 ILE A CA 1
ATOM 3032 C C . ILE A 1 399 ? 4.316 -10.375 -7.465 1 98.69 399 ILE A C 1
ATOM 3034 O O . ILE A 1 399 ? 3.766 -9.438 -6.895 1 98.69 399 ILE A O 1
ATOM 3038 N N . TYR A 1 400 ? 4.953 -10.273 -8.648 1 98.75 400 TYR A N 1
ATOM 3039 C CA . TYR A 1 400 ? 5.191 -8.977 -9.266 1 98.75 400 TYR A CA 1
ATOM 3040 C C . TYR A 1 400 ? 3.877 -8.312 -9.656 1 98.75 400 TYR A C 1
ATOM 3042 O O . TYR A 1 400 ? 3.688 -7.113 -9.43 1 98.75 400 TYR A O 1
ATOM 3050 N N . ALA A 1 401 ? 2.992 -9.07 -10.219 1 98.88 401 ALA A N 1
ATOM 3051 C CA . ALA A 1 401 ? 1.724 -8.531 -10.703 1 98.88 401 ALA A CA 1
ATOM 3052 C C . ALA A 1 401 ? 0.874 -8 -9.555 1 98.88 401 ALA A C 1
ATOM 3054 O O . ALA A 1 401 ? 0.342 -6.891 -9.625 1 98.88 401 ALA A O 1
ATOM 3055 N N . SER A 1 402 ? 0.736 -8.789 -8.555 1 98.75 402 SER A N 1
ATOM 3056 C CA . SER A 1 402 ? -0.144 -8.422 -7.449 1 98.75 402 SER A CA 1
ATOM 3057 C C . SER A 1 402 ? 0.397 -7.211 -6.695 1 98.75 402 SER A C 1
ATOM 3059 O O . SER A 1 402 ? -0.358 -6.297 -6.352 1 98.75 402 SER A O 1
ATOM 3061 N N . GLU A 1 403 ? 1.702 -7.129 -6.48 1 98.81 403 GLU A N 1
ATOM 3062 C CA . GLU A 1 403 ? 2.295 -5.992 -5.785 1 98.81 403 GLU A CA 1
ATOM 3063 C C . GLU A 1 403 ? 2.318 -4.75 -6.676 1 98.81 403 GLU A C 1
ATOM 3065 O O . GLU A 1 403 ? 2.119 -3.633 -6.195 1 98.81 403 GLU A O 1
ATOM 3070 N N . SER A 1 404 ? 2.541 -4.93 -7.973 1 98.88 404 SER A N 1
ATOM 3071 C CA . SER A 1 404 ? 2.514 -3.811 -8.906 1 98.88 404 SER A CA 1
ATOM 3072 C C . SER A 1 404 ? 1.104 -3.25 -9.062 1 98.88 404 SER A C 1
ATOM 3074 O O . SER A 1 404 ? 0.92 -2.033 -9.148 1 98.88 404 SER A O 1
ATOM 3076 N N . ALA A 1 405 ? 0.149 -4.141 -9.117 1 98.94 405 ALA A N 1
ATOM 3077 C CA . ALA A 1 405 ? -1.235 -3.686 -9.219 1 98.94 405 ALA A CA 1
ATOM 3078 C C . ALA A 1 405 ? -1.657 -2.92 -7.969 1 98.94 405 ALA A C 1
ATOM 3080 O O . ALA A 1 405 ? -2.395 -1.936 -8.055 1 98.94 405 ALA A O 1
ATOM 3081 N N . TRP A 1 406 ? -1.223 -3.424 -6.82 1 98.81 406 TRP A N 1
ATOM 3082 C CA . TRP A 1 406 ? -1.467 -2.721 -5.566 1 98.81 406 TRP A CA 1
ATOM 3083 C C . TRP A 1 406 ? -0.912 -1.301 -5.621 1 98.81 406 TRP A C 1
ATOM 3085 O O . TRP A 1 406 ? -1.595 -0.345 -5.246 1 98.81 406 TRP A O 1
ATOM 3095 N N . TYR A 1 407 ? 0.273 -1.162 -6.113 1 98.75 407 TYR A N 1
ATOM 3096 C CA . TYR A 1 407 ? 0.906 0.143 -6.266 1 98.75 407 TYR A CA 1
ATOM 3097 C C . TYR A 1 407 ? 0.102 1.03 -7.211 1 98.75 407 TYR A C 1
ATOM 3099 O O . TYR A 1 407 ? -0.161 2.195 -6.902 1 98.75 407 TYR A O 1
ATOM 3107 N N . CYS A 1 408 ? -0.274 0.542 -8.359 1 98.88 408 CYS A N 1
ATOM 3108 C CA . CYS A 1 408 ? -0.971 1.322 -9.383 1 98.88 408 CYS A CA 1
ATOM 3109 C C . CYS A 1 408 ? -2.322 1.807 -8.867 1 98.88 408 CYS A C 1
ATOM 3111 O O . CYS A 1 408 ? -2.688 2.967 -9.07 1 98.88 408 CYS A O 1
ATOM 3113 N N . ALA A 1 409 ? -3.068 0.899 -8.227 1 98.88 409 ALA A N 1
ATOM 3114 C CA . ALA A 1 409 ? -4.371 1.289 -7.691 1 98.88 409 ALA A CA 1
ATOM 3115 C C . ALA A 1 409 ? -4.227 2.35 -6.605 1 98.88 409 ALA A C 1
ATOM 3117 O O . ALA A 1 409 ? -4.984 3.32 -6.57 1 98.88 409 ALA A O 1
ATOM 3118 N N . ASP A 1 410 ? -3.289 2.191 -5.785 1 98.62 410 ASP A N 1
ATOM 3119 C CA . ASP A 1 410 ? -3.025 3.133 -4.703 1 98.62 410 ASP A CA 1
ATOM 3120 C C . ASP A 1 410 ? -2.656 4.512 -5.25 1 98.62 410 ASP A C 1
ATOM 3122 O O . ASP A 1 410 ? -3.168 5.527 -4.781 1 98.62 410 ASP A O 1
ATOM 3126 N N . GLU A 1 411 ? -1.742 4.527 -6.215 1 98.75 411 GLU A N 1
ATOM 3127 C CA . GLU A 1 411 ? -1.297 5.797 -6.781 1 98.75 411 GLU A CA 1
ATOM 3128 C C . GLU A 1 411 ? -2.412 6.469 -7.578 1 98.75 411 GLU A C 1
ATOM 3130 O O . GLU A 1 411 ? -2.504 7.695 -7.613 1 98.75 411 GLU A O 1
ATOM 3135 N N . ALA A 1 412 ? -3.25 5.656 -8.211 1 98.94 412 ALA A N 1
ATOM 3136 C CA . ALA A 1 412 ? -4.395 6.246 -8.906 1 98.94 412 ALA A CA 1
ATOM 3137 C C . ALA A 1 412 ? -5.301 6.988 -7.93 1 98.94 412 ALA A C 1
ATOM 3139 O O . ALA A 1 412 ? -5.715 8.117 -8.195 1 98.94 412 ALA A O 1
ATOM 3140 N N . VAL A 1 413 ? -5.551 6.355 -6.809 1 98.88 413 VAL A N 1
ATOM 3141 C CA . VAL A 1 413 ? -6.34 7.012 -5.77 1 98.88 413 VAL A CA 1
ATOM 3142 C C . VAL A 1 413 ? -5.656 8.312 -5.352 1 98.88 413 VAL A C 1
ATOM 3144 O O . VAL A 1 413 ? -6.316 9.344 -5.191 1 98.88 413 VAL A O 1
ATOM 3147 N N . GLN A 1 414 ? -4.367 8.258 -5.23 1 98.81 414 GLN A N 1
ATOM 3148 C CA . GLN A 1 414 ? -3.613 9.414 -4.762 1 98.81 414 GLN A CA 1
ATOM 3149 C C . GLN A 1 414 ? -3.678 10.555 -5.773 1 98.81 414 GLN A C 1
ATOM 3151 O O . GLN A 1 414 ? -3.85 11.719 -5.395 1 98.81 414 GLN A O 1
ATOM 3156 N N . ILE A 1 415 ? -3.533 10.25 -7.016 1 98.81 415 ILE A N 1
ATOM 3157 C CA . ILE A 1 415 ? -3.531 11.258 -8.07 1 98.81 415 ILE A CA 1
ATOM 3158 C C . ILE A 1 415 ? -4.91 11.914 -8.164 1 98.81 415 ILE A C 1
ATOM 3160 O O . ILE A 1 415 ? -5.016 13.125 -8.367 1 98.81 415 ILE A O 1
ATOM 3164 N N . LEU A 1 416 ? -5.938 11.133 -7.949 1 98.69 416 LEU A N 1
ATOM 3165 C CA . LEU A 1 416 ? -7.293 11.672 -8.039 1 98.69 416 LEU A CA 1
ATOM 3166 C C . LEU A 1 416 ? -7.652 12.453 -6.785 1 98.69 416 LEU A C 1
ATOM 3168 O O . LEU A 1 416 ? -8.633 13.203 -6.777 1 98.69 416 LEU A O 1
ATOM 3172 N N . GLY A 1 417 ? -6.922 12.289 -5.684 1 97.94 417 GLY A N 1
ATOM 3173 C CA . GLY A 1 417 ? -7.203 13.008 -4.449 1 97.94 417 GLY A CA 1
ATOM 3174 C C . GLY A 1 417 ? -8.523 12.609 -3.811 1 97.94 417 GLY A C 1
ATOM 3175 O O . GLY A 1 417 ? -8.805 11.414 -3.664 1 97.94 417 GLY A O 1
ATOM 3176 N N . GLY A 1 418 ? -9.305 13.57 -3.371 1 97.94 418 GLY A N 1
ATOM 3177 C CA . GLY A 1 418 ? -10.594 13.312 -2.758 1 97.94 418 GLY A CA 1
ATOM 3178 C C . GLY A 1 418 ? -11.508 12.469 -3.629 1 97.94 418 GLY A C 1
ATOM 3179 O O . GLY A 1 418 ? -12.195 11.57 -3.133 1 97.94 418 GLY A O 1
ATOM 3180 N N . MET A 1 419 ? -11.438 12.734 -4.887 1 97.88 419 MET A N 1
ATOM 3181 C CA . MET A 1 419 ? -12.281 11.992 -5.82 1 97.88 419 MET A CA 1
ATOM 3182 C C . MET A 1 419 ? -11.93 10.508 -5.805 1 97.88 419 MET A C 1
ATOM 3184 O O . MET A 1 419 ? -12.82 9.656 -5.867 1 97.88 419 MET A O 1
ATOM 3188 N N . GLY A 1 420 ? -10.672 10.195 -5.754 1 98.38 420 GLY A N 1
ATOM 3189 C CA . GLY A 1 420 ? -10.227 8.812 -5.766 1 98.38 420 GLY A CA 1
ATOM 3190 C C . GLY A 1 420 ? -10.703 8.023 -4.562 1 98.38 420 GLY A C 1
ATOM 3191 O O . GLY A 1 420 ? -10.781 6.793 -4.613 1 98.38 420 GLY A O 1
ATOM 3192 N N . TYR A 1 421 ? -11.047 8.719 -3.494 1 98.44 421 TYR A N 1
ATOM 3193 C CA . TYR A 1 421 ? -11.469 8.086 -2.248 1 98.44 421 TYR A CA 1
ATOM 3194 C C . TYR A 1 421 ? -12.977 7.84 -2.248 1 98.44 421 TYR A C 1
ATOM 3196 O O . TYR A 1 421 ? -13.492 7.117 -1.391 1 98.44 421 TYR A O 1
ATOM 3204 N N . MET A 1 422 ? -13.695 8.398 -3.234 1 98.44 422 MET A N 1
ATOM 3205 C CA . MET A 1 422 ? -15.148 8.266 -3.33 1 98.44 422 MET A CA 1
ATOM 3206 C C . MET A 1 422 ? -15.531 7.023 -4.129 1 98.44 422 MET A C 1
ATOM 3208 O O . MET A 1 422 ? -14.836 6.656 -5.078 1 98.44 422 MET A O 1
ATOM 3212 N N . LYS A 1 423 ? -16.672 6.461 -3.812 1 97.81 423 LYS A N 1
ATOM 3213 C CA . LYS A 1 423 ? -17.156 5.266 -4.496 1 97.81 423 LYS A CA 1
ATOM 3214 C C . LYS A 1 423 ? -17.422 5.547 -5.973 1 97.81 423 LYS A C 1
ATOM 3216 O O . LYS A 1 423 ? -17.266 4.66 -6.816 1 97.81 423 LYS A O 1
ATOM 3221 N N . ASP A 1 424 ? -17.781 6.781 -6.246 1 96.19 424 ASP A N 1
ATOM 3222 C CA . ASP A 1 424 ? -18.156 7.148 -7.605 1 96.19 424 ASP A CA 1
ATOM 3223 C C . ASP A 1 424 ? -16.984 6.965 -8.57 1 96.19 424 ASP A C 1
ATOM 3225 O O . ASP A 1 424 ? -17.188 6.691 -9.758 1 96.19 424 ASP A O 1
ATOM 3229 N N . ALA A 1 425 ? -15.789 7.109 -8.047 1 97.44 425 ALA A N 1
ATOM 3230 C CA . ALA A 1 425 ? -14.617 6.941 -8.898 1 97.44 425 ALA A CA 1
ATOM 3231 C C . ALA A 1 425 ? -14.344 5.465 -9.172 1 97.44 425 ALA A C 1
ATOM 3233 O O . ALA A 1 425 ? -13.562 5.125 -10.062 1 97.44 425 ALA A O 1
ATOM 3234 N N . GLU A 1 426 ? -14.898 4.59 -8.375 1 97.75 426 GLU A N 1
ATOM 3235 C CA . GLU A 1 426 ? -14.883 3.135 -8.516 1 97.75 426 GLU A CA 1
ATOM 3236 C C . GLU A 1 426 ? -13.508 2.566 -8.156 1 97.75 426 GLU A C 1
ATOM 3238 O O . GLU A 1 426 ? -13.367 1.355 -7.973 1 97.75 426 GLU A O 1
ATOM 3243 N N . LEU A 1 427 ? -12.461 3.406 -7.957 1 98.69 427 LEU A N 1
ATOM 3244 C CA . LEU A 1 427 ? -11.109 2.943 -7.656 1 98.69 427 LEU A CA 1
ATOM 3245 C C . LEU A 1 427 ? -11.047 2.309 -6.27 1 98.69 427 LEU A C 1
ATOM 3247 O O . LEU A 1 427 ? -10.258 1.389 -6.039 1 98.69 427 LEU A O 1
ATOM 3251 N N . GLU A 1 428 ? -11.867 2.855 -5.348 1 98.25 428 GLU A N 1
ATOM 3252 C CA . GLU A 1 428 ? -11.875 2.287 -4.004 1 98.25 428 GLU A CA 1
ATOM 3253 C C . GLU A 1 428 ? -12.258 0.81 -4.027 1 98.25 428 GLU A C 1
ATOM 3255 O O . GLU A 1 428 ? -11.695 0.005 -3.283 1 98.25 428 GLU A O 1
ATOM 3260 N N . ARG A 1 429 ? -13.195 0.381 -4.879 1 98.5 429 ARG A N 1
ATOM 3261 C CA . ARG A 1 429 ? -13.547 -1.025 -5.035 1 98.5 429 ARG A CA 1
ATOM 3262 C C . ARG A 1 429 ? -12.367 -1.834 -5.555 1 98.5 429 ARG A C 1
ATOM 3264 O O . ARG A 1 429 ? -12.102 -2.939 -5.078 1 98.5 429 ARG A O 1
ATOM 3271 N N . VAL A 1 430 ? -11.68 -1.272 -6.531 1 98.88 430 VAL A N 1
ATOM 3272 C CA . VAL A 1 430 ? -10.523 -1.943 -7.109 1 98.88 430 VAL A CA 1
ATOM 3273 C C . VAL A 1 430 ? -9.477 -2.197 -6.027 1 98.88 430 VAL A C 1
ATOM 3275 O O . VAL A 1 430 ? -8.914 -3.293 -5.941 1 98.88 430 VAL A O 1
ATOM 3278 N N . VAL A 1 431 ? -9.234 -1.21 -5.156 1 98.75 431 VAL A N 1
ATOM 3279 C CA . VAL A 1 431 ? -8.266 -1.342 -4.074 1 98.75 431 VAL A CA 1
ATOM 3280 C C . VAL A 1 431 ? -8.688 -2.473 -3.139 1 98.75 431 VAL A C 1
ATOM 3282 O O . VAL A 1 431 ? -7.875 -3.33 -2.787 1 98.75 431 VAL A O 1
ATOM 3285 N N . ARG A 1 432 ? -9.906 -2.51 -2.783 1 98.56 432 ARG A N 1
ATOM 3286 C CA . ARG A 1 432 ? -10.398 -3.533 -1.869 1 98.56 432 ARG A CA 1
ATOM 3287 C C . ARG A 1 432 ? -10.312 -4.918 -2.5 1 98.56 432 ARG A C 1
ATOM 3289 O O . ARG A 1 432 ? -9.875 -5.875 -1.855 1 98.56 432 ARG A O 1
ATOM 3296 N N . ASP A 1 433 ? -10.688 -5 -3.748 1 98.75 433 ASP A N 1
ATOM 3297 C CA . ASP A 1 433 ? -10.711 -6.281 -4.445 1 98.75 433 ASP A CA 1
ATOM 3298 C C . ASP A 1 433 ? -9.289 -6.82 -4.641 1 98.75 433 ASP A C 1
ATOM 3300 O O . ASP A 1 433 ? -9.055 -8.023 -4.492 1 98.75 433 ASP A O 1
ATOM 3304 N N . LEU A 1 434 ? -8.438 -5.941 -4.949 1 98.38 434 LEU A N 1
ATOM 3305 C CA . LEU A 1 434 ? -7.102 -6.316 -5.41 1 98.38 434 LEU A CA 1
ATOM 3306 C C . LEU A 1 434 ? -6.254 -6.84 -4.254 1 98.38 434 LEU A C 1
ATOM 3308 O O . LEU A 1 434 ? -5.316 -7.613 -4.469 1 98.38 434 LEU A O 1
ATOM 3312 N N . ARG A 1 435 ? -6.621 -6.516 -3.035 1 98.44 435 ARG A N 1
ATOM 3313 C CA . ARG A 1 435 ? -5.754 -6.773 -1.893 1 98.44 435 ARG A CA 1
ATOM 3314 C C . ARG A 1 435 ? -5.598 -8.273 -1.646 1 98.44 435 ARG A C 1
ATOM 3316 O O . ARG A 1 435 ? -4.566 -8.719 -1.15 1 98.44 435 ARG A O 1
ATOM 3323 N N . ILE A 1 436 ? -6.48 -9.086 -2.037 1 98.56 436 ILE A N 1
ATOM 3324 C CA . ILE A 1 436 ? -6.48 -10.523 -1.753 1 98.56 436 ILE A CA 1
ATOM 3325 C C . ILE A 1 436 ? -5.461 -11.227 -2.648 1 98.56 436 ILE A C 1
ATOM 3327 O O . ILE A 1 436 ? -5.02 -12.336 -2.344 1 98.56 436 ILE A O 1
ATOM 3331 N N . PHE A 1 437 ? -5.027 -10.648 -3.732 1 98.56 437 PHE A N 1
ATOM 3332 C CA . PHE A 1 437 ? -4.184 -11.305 -4.727 1 98.56 437 PHE A CA 1
ATOM 3333 C C . PHE A 1 437 ? -2.789 -11.562 -4.164 1 98.56 437 PHE A C 1
ATOM 3335 O O . PHE A 1 437 ? -2.033 -12.367 -4.715 1 98.56 437 PHE A O 1
ATOM 3342 N N . ARG A 1 438 ? -2.418 -10.938 -3.08 1 98.56 438 ARG A N 1
ATOM 3343 C CA . ARG A 1 438 ? -1.12 -11.172 -2.455 1 98.56 438 ARG A CA 1
ATOM 3344 C C . ARG A 1 438 ? -1.206 -12.281 -1.414 1 98.56 438 ARG A C 1
ATOM 3346 O O . ARG A 1 438 ? -0.204 -12.633 -0.788 1 98.56 438 ARG A O 1
ATOM 3353 N N . ILE A 1 439 ? -2.422 -12.898 -1.271 1 98.25 439 ILE A N 1
ATOM 3354 C CA . ILE A 1 439 ? -2.635 -13.883 -0.215 1 98.25 439 ILE A CA 1
ATOM 3355 C C . ILE A 1 439 ? -3.014 -15.227 -0.831 1 98.25 439 ILE A C 1
ATOM 3357 O O . ILE A 1 439 ? -2.357 -16.234 -0.575 1 98.25 439 ILE A O 1
ATOM 3361 N N . PHE A 1 440 ? -4.012 -15.242 -1.692 1 95.62 440 PHE A N 1
ATOM 3362 C CA . PHE A 1 440 ? -4.535 -16.531 -2.113 1 95.62 440 PHE A CA 1
ATOM 3363 C C . PHE A 1 440 ? -3.637 -17.156 -3.17 1 95.62 440 PHE A C 1
ATOM 3365 O O . PHE A 1 440 ? -2.734 -16.516 -3.697 1 95.62 440 PHE A O 1
ATOM 3372 N N . GLU A 1 441 ? -3.828 -18.531 -3.383 1 92.19 441 GLU A N 1
ATOM 3373 C CA . GLU A 1 441 ? -3.066 -19.359 -4.316 1 92.19 441 GLU A CA 1
ATOM 3374 C C . GLU A 1 441 ? -1.57 -19.281 -4.027 1 92.19 441 GLU A C 1
ATOM 3376 O O . GLU A 1 441 ? -0.756 -19.219 -4.949 1 92.19 441 GLU A O 1
ATOM 3381 N N . GLY A 1 442 ? -1.254 -19.25 -2.713 1 94.56 442 GLY A N 1
ATOM 3382 C CA . GLY A 1 442 ? 0.098 -19.031 -2.225 1 94.56 442 GLY A CA 1
ATOM 3383 C C . GLY A 1 442 ? 0.399 -17.578 -1.929 1 94.56 442 GLY A C 1
ATOM 3384 O O . GLY A 1 442 ? 0.461 -16.75 -2.844 1 94.56 442 GLY A O 1
ATOM 3385 N N . THR A 1 443 ? 0.598 -17.281 -0.621 1 97.44 443 THR A N 1
ATOM 3386 C CA . THR A 1 443 ? 0.913 -15.898 -0.273 1 97.44 443 THR A CA 1
ATOM 3387 C C . THR A 1 443 ? 2.209 -15.453 -0.943 1 97.44 443 THR A C 1
ATOM 3389 O O . THR A 1 443 ? 3.074 -16.281 -1.243 1 97.44 443 THR A O 1
ATOM 3392 N N . ASN A 1 444 ? 2.332 -14.156 -1.18 1 98.44 444 ASN A N 1
ATOM 3393 C CA . ASN A 1 444 ? 3.568 -13.641 -1.764 1 98.44 444 ASN A CA 1
ATOM 3394 C C . ASN A 1 444 ? 4.781 -14 -0.91 1 98.44 444 ASN A C 1
ATOM 3396 O O . ASN A 1 444 ? 5.879 -14.195 -1.435 1 98.44 444 ASN A O 1
ATOM 3400 N N . ASP A 1 445 ? 4.629 -14.172 0.39 1 97.81 445 ASP A N 1
ATOM 3401 C CA . ASP A 1 445 ? 5.719 -14.555 1.282 1 97.81 445 ASP A CA 1
ATOM 3402 C C . ASP A 1 445 ? 6.176 -15.984 1 1 97.81 445 ASP A C 1
ATOM 3404 O O . ASP A 1 445 ? 7.371 -16.25 0.885 1 97.81 445 ASP A O 1
ATOM 3408 N N . ILE A 1 446 ? 5.215 -16.828 0.862 1 97.06 446 ILE A N 1
ATOM 3409 C CA . ILE A 1 446 ? 5.527 -18.234 0.613 1 97.06 446 ILE A CA 1
ATOM 3410 C C . ILE A 1 446 ? 6.09 -18.391 -0.798 1 97.06 446 ILE A C 1
ATOM 3412 O O . ILE A 1 446 ? 6.996 -19.203 -1.024 1 97.06 446 ILE A O 1
ATOM 3416 N N . LEU A 1 447 ? 5.574 -17.625 -1.7 1 97.75 447 LEU A N 1
ATOM 3417 C CA . LEU A 1 447 ? 6.051 -17.719 -3.074 1 97.75 447 LEU A CA 1
ATOM 3418 C C . LEU A 1 447 ? 7.477 -17.203 -3.195 1 97.75 447 LEU A C 1
ATOM 3420 O O . LEU A 1 447 ? 8.266 -17.703 -4 1 97.75 447 LEU A O 1
ATOM 3424 N N . ARG A 1 448 ? 7.82 -16.203 -2.414 1 98.38 448 ARG A N 1
ATOM 3425 C CA . ARG A 1 448 ? 9.211 -15.758 -2.383 1 98.38 448 ARG A CA 1
ATOM 3426 C C . ARG A 1 448 ? 10.133 -16.891 -1.909 1 98.38 448 ARG A C 1
ATOM 3428 O O . ARG A 1 448 ? 11.188 -17.109 -2.492 1 98.38 448 ARG A O 1
ATOM 3435 N N . LEU A 1 449 ? 9.766 -17.531 -0.883 1 97.25 449 LEU A N 1
ATOM 3436 C CA . LEU A 1 449 ? 10.555 -18.656 -0.4 1 97.25 449 LEU A CA 1
ATOM 3437 C C . LEU A 1 449 ? 10.609 -19.766 -1.445 1 97.25 449 LEU A C 1
ATOM 3439 O O . LEU A 1 449 ? 11.656 -20.391 -1.638 1 97.25 449 LEU A O 1
ATOM 3443 N N . PHE A 1 450 ? 9.484 -20.016 -2.078 1 96.62 450 PHE A N 1
ATOM 3444 C CA . PHE A 1 450 ? 9.43 -21 -3.146 1 96.62 450 PHE A CA 1
ATOM 3445 C C . PHE A 1 450 ? 10.422 -20.656 -4.254 1 96.62 450 PHE A C 1
ATOM 3447 O O . PHE A 1 450 ? 11.164 -21.516 -4.719 1 96.62 450 PHE A O 1
ATOM 3454 N N . VAL A 1 451 ? 10.43 -19.375 -4.688 1 98.25 451 VAL A N 1
ATOM 3455 C CA . VAL A 1 451 ? 11.328 -18.906 -5.734 1 98.25 451 VAL A CA 1
ATOM 3456 C C . VAL A 1 451 ? 12.781 -19.141 -5.309 1 98.25 451 VAL A C 1
ATOM 3458 O O . VAL A 1 451 ? 13.555 -19.766 -6.035 1 98.25 451 VAL A O 1
ATOM 3461 N N . ALA A 1 452 ? 13.109 -18.688 -4.137 1 98.38 452 ALA A N 1
ATOM 3462 C CA . ALA A 1 452 ? 14.492 -18.75 -3.668 1 98.38 452 ALA A CA 1
ATOM 3463 C C . ALA A 1 452 ? 14.93 -20.203 -3.449 1 98.38 452 ALA A C 1
ATOM 3465 O O . ALA A 1 452 ? 16 -20.609 -3.92 1 98.38 452 ALA A O 1
ATOM 3466 N N . LEU A 1 453 ? 14.141 -20.969 -2.805 1 96.69 453 LEU A N 1
ATOM 3467 C CA . LEU A 1 453 ? 14.555 -22.297 -2.387 1 96.69 453 LEU A CA 1
ATOM 3468 C C . LEU A 1 453 ? 14.57 -23.266 -3.57 1 96.69 453 LEU A C 1
ATOM 3470 O O . LEU A 1 453 ? 15.445 -24.125 -3.662 1 96.69 453 LEU A O 1
ATOM 3474 N N . THR A 1 454 ? 13.57 -23.172 -4.461 1 96.12 454 THR A N 1
ATOM 3475 C CA . THR A 1 454 ? 13.578 -24 -5.66 1 96.12 454 THR A CA 1
ATOM 3476 C C . THR A 1 454 ? 14.797 -23.688 -6.527 1 96.12 454 THR A C 1
ATOM 3478 O O . THR A 1 454 ? 15.461 -24.594 -7.02 1 96.12 454 THR A O 1
ATOM 3481 N N . GLY A 1 455 ? 15.07 -22.422 -6.676 1 97.5 455 GLY A N 1
ATOM 3482 C CA . GLY A 1 455 ? 16.234 -22.031 -7.445 1 97.5 455 GLY A CA 1
ATOM 3483 C C . GLY A 1 455 ? 17.547 -22.453 -6.812 1 97.5 455 GLY A C 1
ATOM 3484 O O . GLY A 1 455 ? 18.438 -22.969 -7.496 1 97.5 455 GLY A O 1
ATOM 3485 N N . ILE A 1 456 ? 17.656 -22.25 -5.523 1 96.19 456 ILE A N 1
ATOM 3486 C CA . ILE A 1 456 ? 18.875 -22.594 -4.801 1 96.19 456 ILE A CA 1
ATOM 3487 C C . ILE A 1 456 ? 19.094 -24.109 -4.832 1 96.19 456 ILE A C 1
ATOM 3489 O O . ILE A 1 456 ? 20.219 -24.578 -4.941 1 96.19 456 ILE A O 1
ATOM 3493 N N . GLN A 1 457 ? 18.016 -24.844 -4.66 1 94.56 457 GLN A N 1
ATOM 3494 C CA . GLN A 1 457 ? 18.109 -26.297 -4.746 1 94.56 457 GLN A CA 1
ATOM 3495 C C . GLN A 1 457 ? 18.672 -26.734 -6.098 1 94.56 457 GLN A C 1
ATOM 3497 O O . GLN A 1 457 ? 19.516 -27.625 -6.168 1 94.56 457 GLN A O 1
ATOM 3502 N N . TYR A 1 458 ? 18.156 -26.156 -7.129 1 94.81 458 TYR A N 1
ATOM 3503 C CA . TYR A 1 458 ? 18.656 -26.453 -8.461 1 94.81 458 TYR A CA 1
ATOM 3504 C C . TYR A 1 458 ? 20.141 -26.125 -8.578 1 94.81 458 TYR A C 1
ATOM 3506 O O . TYR A 1 458 ? 20.938 -26.953 -9.055 1 94.81 458 TYR A O 1
ATOM 3514 N N . ALA A 1 459 ? 20.547 -24.938 -8.148 1 93.38 459 ALA A N 1
ATOM 3515 C CA . ALA A 1 459 ? 21.938 -24.516 -8.188 1 93.38 459 ALA A CA 1
ATOM 3516 C C . ALA A 1 459 ? 22.812 -25.438 -7.34 1 93.38 459 ALA A C 1
ATOM 3518 O O . ALA A 1 459 ? 23.938 -25.781 -7.734 1 93.38 459 ALA A O 1
ATOM 3519 N N . GLY A 1 460 ? 22.312 -25.766 -6.176 1 90.62 460 GLY A N 1
ATOM 3520 C CA . GLY A 1 460 ? 23.047 -26.641 -5.27 1 90.62 460 GLY A CA 1
ATOM 3521 C C . GLY A 1 460 ? 23.312 -28.016 -5.852 1 90.62 460 GLY A C 1
ATOM 3522 O O . GLY A 1 460 ? 24.375 -28.594 -5.641 1 90.62 460 GLY A O 1
ATOM 3523 N N . SER A 1 461 ? 22.359 -28.594 -6.504 1 88.94 461 SER A N 1
ATOM 3524 C CA . SER A 1 461 ? 22.531 -29.891 -7.125 1 88.94 461 SER A CA 1
ATOM 3525 C C . SER A 1 461 ? 23.641 -29.875 -8.164 1 88.94 461 SER A C 1
ATOM 3527 O O . SER A 1 461 ? 24.406 -30.844 -8.289 1 88.94 461 SER A O 1
ATOM 3529 N N . HIS A 1 462 ? 23.781 -28.797 -8.812 1 82.25 462 HIS A N 1
ATOM 3530 C CA . HIS A 1 462 ? 24.844 -28.656 -9.797 1 82.25 462 HIS A CA 1
ATOM 3531 C C . HIS A 1 462 ? 26.188 -28.406 -9.133 1 82.25 462 HIS A C 1
ATOM 3533 O O . HIS A 1 462 ? 27.219 -28.891 -9.609 1 82.25 462 HIS A O 1
ATOM 3539 N N . LEU A 1 463 ? 26.125 -27.672 -8.086 1 80.62 463 LEU A N 1
ATOM 3540 C CA . LEU A 1 463 ? 27.359 -27.406 -7.355 1 80.62 463 LEU A CA 1
ATOM 3541 C C . LEU A 1 463 ? 27.906 -28.688 -6.73 1 80.62 463 LEU A C 1
ATOM 3543 O O . LEU A 1 463 ? 29.125 -28.891 -6.688 1 80.62 463 LEU A O 1
ATOM 3547 N N . LYS A 1 464 ? 27.078 -29.484 -6.191 1 78.62 464 LYS A N 1
ATOM 3548 C CA . LYS A 1 464 ? 27.469 -30.766 -5.633 1 78.62 464 LYS A CA 1
ATOM 3549 C C . LYS A 1 464 ? 28.125 -31.656 -6.691 1 78.62 464 LYS A C 1
ATOM 3551 O O . LYS A 1 464 ? 29.125 -32.312 -6.426 1 78.62 464 LYS A O 1
ATOM 3556 N N . GLU A 1 465 ? 27.562 -31.625 -7.801 1 70.5 465 GLU A N 1
ATOM 3557 C CA . GLU A 1 465 ? 28.141 -32.375 -8.906 1 70.5 465 GLU A CA 1
ATOM 3558 C C . GLU A 1 465 ? 29.531 -31.844 -9.273 1 70.5 465 GLU A C 1
ATOM 3560 O O . GLU A 1 465 ? 30.438 -32.625 -9.57 1 70.5 465 GLU A O 1
ATOM 3565 N N . LEU A 1 466 ? 29.578 -30.562 -9.18 1 63.47 466 LEU A N 1
ATOM 3566 C CA . LEU A 1 466 ? 30.859 -29.953 -9.469 1 63.47 466 LEU A CA 1
ATOM 3567 C C . LEU A 1 466 ? 31.891 -30.312 -8.398 1 63.47 466 LEU A C 1
ATOM 3569 O O . LEU A 1 466 ? 33.062 -30.594 -8.719 1 63.47 466 LEU A O 1
ATOM 3573 N N . GLN A 1 467 ? 31.531 -30.297 -7.227 1 67.69 467 GLN A N 1
ATOM 3574 C CA . GLN A 1 467 ? 32.406 -30.656 -6.125 1 67.69 467 GLN A CA 1
ATOM 3575 C C . GLN A 1 467 ? 32.875 -32.094 -6.234 1 67.69 467 GLN A C 1
ATOM 3577 O O . GLN A 1 467 ? 34.031 -32.406 -6 1 67.69 467 GLN A O 1
ATOM 3582 N N . LYS A 1 468 ? 31.969 -32.938 -6.598 1 65.25 468 LYS A N 1
ATOM 3583 C CA . LYS A 1 468 ? 32.312 -34.344 -6.797 1 65.25 468 LYS A CA 1
ATOM 3584 C C . LYS A 1 468 ? 33.312 -34.5 -7.934 1 65.25 468 LYS A C 1
ATOM 3586 O O . LYS A 1 468 ? 34.25 -35.312 -7.828 1 65.25 468 LYS A O 1
ATOM 3591 N N . ALA A 1 469 ? 33.062 -33.688 -8.891 1 61.31 469 ALA A N 1
ATOM 3592 C CA . ALA A 1 469 ? 33.969 -33.75 -10.047 1 61.31 469 ALA A CA 1
ATOM 3593 C C . ALA A 1 469 ? 35.375 -33.25 -9.695 1 61.31 469 ALA A C 1
ATOM 3595 O O . ALA A 1 469 ? 36.375 -33.781 -10.18 1 61.31 469 ALA A O 1
ATOM 3596 N N . LEU A 1 470 ? 35.438 -32.219 -8.875 1 60.69 470 LEU A N 1
ATOM 3597 C CA . LEU A 1 470 ? 36.688 -31.641 -8.469 1 60.69 470 LEU A CA 1
ATOM 3598 C C . LEU A 1 470 ? 37.469 -32.594 -7.547 1 60.69 470 LEU A C 1
ATOM 3600 O O . LEU A 1 470 ? 38.688 -32.531 -7.484 1 60.69 470 LEU A O 1
ATOM 3604 N N . LYS A 1 471 ? 36.844 -33.406 -6.875 1 63.47 471 LYS A N 1
ATOM 3605 C CA . LYS A 1 471 ? 37.5 -34.406 -6.023 1 63.47 471 LYS A CA 1
ATOM 3606 C C . LYS A 1 471 ? 38.125 -35.531 -6.859 1 63.47 471 LYS A C 1
ATOM 3608 O O . LYS A 1 471 ? 39.062 -36.188 -6.406 1 63.47 471 LYS A O 1
ATOM 3613 N N . ASN A 1 472 ? 37.594 -35.781 -8.031 1 61.19 472 ASN A N 1
ATOM 3614 C CA . ASN A 1 472 ? 38.156 -36.75 -8.961 1 61.19 472 ASN A CA 1
ATOM 3615 C C . ASN A 1 472 ? 38.438 -36.125 -10.328 1 61.19 472 ASN A C 1
ATOM 3617 O O . ASN A 1 472 ? 37.781 -36.469 -11.312 1 61.19 472 ASN A O 1
ATOM 3621 N N . PRO A 1 473 ? 39.438 -35.219 -10.312 1 58.66 473 PRO A N 1
ATOM 3622 C CA . PRO A 1 473 ? 39.688 -34.375 -11.492 1 58.66 473 PRO A CA 1
ATOM 3623 C C . PRO A 1 473 ? 40 -35.188 -12.742 1 58.66 473 PRO A C 1
ATOM 3625 O O . PRO A 1 473 ? 39.719 -34.75 -13.859 1 58.66 473 PRO A O 1
ATOM 3628 N N . THR A 1 474 ? 40.688 -36.25 -12.57 1 56.69 474 THR A N 1
ATOM 3629 C CA . THR A 1 474 ? 41.094 -37.031 -13.719 1 56.69 474 THR A CA 1
ATOM 3630 C C . THR A 1 474 ? 39.875 -37.531 -14.5 1 56.69 474 THR A C 1
ATOM 3632 O O . THR A 1 474 ? 39.938 -37.625 -15.727 1 56.69 474 THR A O 1
ATOM 3635 N N . ALA A 1 475 ? 38.875 -37.781 -13.797 1 53.47 475 ALA A N 1
ATOM 3636 C CA . ALA A 1 475 ? 37.719 -38.375 -14.445 1 53.47 475 ALA A CA 1
ATOM 3637 C C . ALA A 1 475 ? 36.781 -37.281 -14.953 1 53.47 475 ALA A C 1
ATOM 3639 O O . ALA A 1 475 ? 35.844 -37.531 -15.727 1 53.47 475 ALA A O 1
ATOM 3640 N N . ASN A 1 476 ? 37.031 -36 -14.453 1 56.25 476 ASN A N 1
ATOM 3641 C CA . ASN A 1 476 ? 36.031 -34.969 -14.734 1 56.25 476 ASN A CA 1
ATOM 3642 C C . ASN A 1 476 ? 36.688 -33.719 -15.297 1 56.25 476 ASN A C 1
ATOM 3644 O O . ASN A 1 476 ? 36.281 -32.594 -14.961 1 56.25 476 ASN A O 1
ATOM 3648 N N . LEU A 1 477 ? 37.719 -33.812 -15.984 1 52.06 477 LEU A N 1
ATOM 3649 C CA . LEU A 1 477 ? 38.562 -32.719 -16.484 1 52.06 477 LEU A CA 1
ATOM 3650 C C . LEU A 1 477 ? 37.719 -31.688 -17.234 1 52.06 477 LEU A C 1
ATOM 3652 O O . LEU A 1 477 ? 37.969 -30.484 -17.125 1 52.06 477 LEU A O 1
ATOM 3656 N N . GLY A 1 478 ? 36.75 -32.094 -17.891 1 46.88 478 GLY A N 1
ATOM 3657 C CA . GLY A 1 478 ? 35.938 -31.172 -18.688 1 46.88 478 GLY A CA 1
ATOM 3658 C C . GLY A 1 478 ? 35.125 -30.219 -17.844 1 46.88 478 GLY A C 1
ATOM 3659 O O . GLY A 1 478 ? 35.094 -29.016 -18.094 1 46.88 478 GLY A O 1
ATOM 3660 N N . LEU A 1 479 ? 34.562 -30.766 -16.922 1 51.12 479 LEU A N 1
ATOM 3661 C CA . LEU A 1 479 ? 33.719 -29.969 -16.047 1 51.12 479 LEU A CA 1
ATOM 3662 C C . LEU A 1 479 ? 34.531 -28.984 -15.242 1 51.12 479 LEU A C 1
ATOM 3664 O O . LEU A 1 479 ? 34.156 -27.828 -15.062 1 51.12 479 LEU A O 1
ATOM 3668 N N . ILE A 1 480 ? 35.656 -29.391 -14.758 1 49.94 480 ILE A N 1
ATOM 3669 C CA . ILE A 1 480 ? 36.562 -28.578 -13.945 1 49.94 480 ILE A CA 1
ATOM 3670 C C . ILE A 1 480 ? 37.094 -27.422 -14.773 1 49.94 480 ILE A C 1
ATOM 3672 O O . ILE A 1 480 ? 37.188 -26.297 -14.297 1 49.94 480 ILE A O 1
ATOM 3676 N N . PHE A 1 481 ? 37.375 -27.688 -16.016 1 47.62 481 PHE A N 1
ATOM 3677 C CA . PHE A 1 481 ? 37.906 -26.656 -16.906 1 47.62 481 PHE A CA 1
ATOM 3678 C C . PHE A 1 481 ? 36.844 -25.609 -17.203 1 47.62 481 PHE A C 1
ATOM 3680 O O . PHE A 1 481 ? 37.125 -24.406 -17.234 1 47.62 481 PHE A O 1
ATOM 3687 N N . ASP A 1 482 ? 35.656 -26.031 -17.281 1 51.12 482 ASP A N 1
ATOM 3688 C CA . ASP A 1 482 ? 34.562 -25.125 -17.609 1 51.12 482 ASP A CA 1
ATOM 3689 C C . ASP A 1 482 ? 34.188 -24.234 -16.422 1 51.12 482 ASP A C 1
ATOM 3691 O O . ASP A 1 482 ? 34.031 -23.016 -16.578 1 51.12 482 ASP A O 1
ATOM 3695 N N . VAL A 1 483 ? 34.125 -24.797 -15.359 1 55.81 483 VAL A N 1
ATOM 3696 C CA . VAL A 1 483 ? 33.781 -24.062 -14.148 1 55.81 483 VAL A CA 1
ATOM 3697 C C . VAL A 1 483 ? 34.938 -23.188 -13.719 1 55.81 483 VAL A C 1
ATOM 3699 O O . VAL A 1 483 ? 34.781 -22.062 -13.273 1 55.81 483 VAL A O 1
ATOM 3702 N N . GLY A 1 484 ? 36.156 -23.766 -13.797 1 49.94 484 GLY A N 1
ATOM 3703 C CA . GLY A 1 484 ? 37.344 -23.016 -13.469 1 49.94 484 GLY A CA 1
ATOM 3704 C C . GLY A 1 484 ? 37.5 -21.75 -14.305 1 49.94 484 GLY A C 1
ATOM 3705 O O . GLY A 1 484 ? 37.875 -20.703 -13.781 1 49.94 484 GLY A O 1
ATOM 3706 N N . ALA A 1 485 ? 37.125 -21.859 -15.5 1 48.69 485 ALA A N 1
ATOM 3707 C CA . ALA A 1 485 ? 37.25 -20.719 -16.406 1 48.69 485 ALA A CA 1
ATOM 3708 C C . ALA A 1 485 ? 36.219 -19.641 -16.031 1 48.69 485 ALA A C 1
ATOM 3710 O O . ALA A 1 485 ? 36.531 -18.453 -16.016 1 48.69 485 ALA A O 1
ATOM 3711 N N . VAL A 1 486 ? 35.031 -20.094 -15.633 1 55.62 486 VAL A N 1
ATOM 3712 C CA . VAL A 1 486 ? 33.969 -19.156 -15.297 1 55.62 486 VAL A CA 1
ATOM 3713 C C . VAL A 1 486 ? 34.281 -18.469 -13.969 1 55.62 486 VAL A C 1
ATOM 3715 O O . VAL A 1 486 ? 34.156 -17.25 -13.844 1 55.62 486 VAL A O 1
ATOM 3718 N N . ARG A 1 487 ? 34.812 -19.281 -13.086 1 55.84 487 ARG A N 1
ATOM 3719 C CA . ARG A 1 487 ? 35.156 -18.734 -11.773 1 55.84 487 ARG A CA 1
ATOM 3720 C C . ARG A 1 487 ? 36.375 -17.828 -11.852 1 55.84 487 ARG A C 1
ATOM 3722 O O . ARG A 1 487 ? 36.438 -16.797 -11.188 1 55.84 487 ARG A O 1
ATOM 3729 N N . ALA A 1 488 ? 37.344 -18.25 -12.578 1 50.44 488 ALA A N 1
ATOM 3730 C CA . ALA A 1 488 ? 38.562 -17.438 -12.734 1 50.44 488 ALA A CA 1
ATOM 3731 C C . ALA A 1 488 ? 38.219 -16.062 -13.328 1 50.44 488 ALA A C 1
ATOM 3733 O O . ALA A 1 488 ? 38.781 -15.055 -12.898 1 50.44 488 ALA A O 1
ATOM 3734 N N . LYS A 1 489 ? 37.312 -16.125 -14.227 1 53 489 LYS A N 1
ATOM 3735 C CA . LYS A 1 489 ? 36.906 -14.867 -14.836 1 53 489 LYS A CA 1
ATOM 3736 C C . LYS A 1 489 ? 36.156 -13.992 -13.836 1 53 489 LYS A C 1
ATOM 3738 O O . LYS A 1 489 ? 36.344 -12.773 -13.812 1 53 489 LYS A O 1
ATOM 3743 N N . ARG A 1 490 ? 35.469 -14.664 -13 1 57.62 490 ARG A N 1
ATOM 3744 C CA . ARG A 1 490 ? 34.719 -13.953 -11.969 1 57.62 490 ARG A CA 1
ATOM 3745 C C . ARG A 1 490 ? 35.656 -13.336 -10.938 1 57.62 490 ARG A C 1
ATOM 3747 O O . ARG A 1 490 ? 35.438 -12.203 -10.492 1 57.62 490 ARG A O 1
ATOM 3754 N N . LEU A 1 491 ? 36.719 -14.039 -10.555 1 49.97 491 LEU A N 1
ATOM 3755 C CA . LEU A 1 491 ? 37.656 -13.633 -9.523 1 49.97 491 LEU A CA 1
ATOM 3756 C C . LEU A 1 491 ? 38.469 -12.414 -9.977 1 49.97 491 LEU A C 1
ATOM 3758 O O . LEU A 1 491 ? 38.875 -11.609 -9.148 1 49.97 491 LEU A O 1
ATOM 3762 N N . VAL A 1 492 ? 38.844 -12.375 -11.266 1 48.59 492 VAL A N 1
ATOM 3763 C CA . VAL A 1 492 ? 39.656 -11.258 -11.695 1 48.59 492 VAL A CA 1
ATOM 3764 C C . VAL 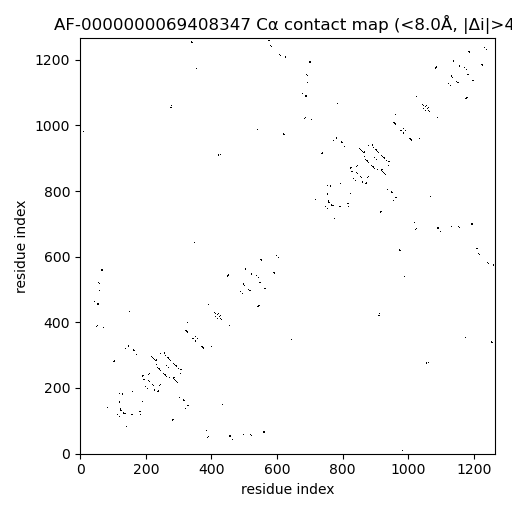A 1 492 ? 38.781 -10.078 -12.094 1 48.59 492 VAL A C 1
ATOM 3766 O O . VAL A 1 492 ? 39.25 -9.109 -12.688 1 48.59 492 VAL A O 1
ATOM 3769 N N . GLY A 1 493 ? 37.594 -10.117 -11.625 1 49.62 493 GLY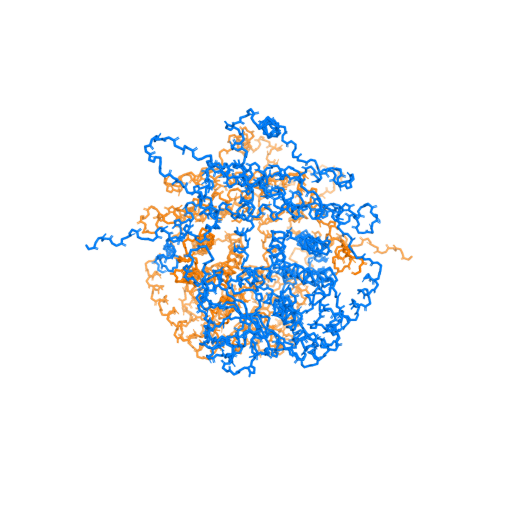 A N 1
ATOM 3770 C CA . GLY A 1 493 ? 36.719 -8.977 -11.82 1 49.62 493 GLY A CA 1
ATOM 3771 C C . GLY A 1 493 ? 36.25 -8.812 -13.258 1 49.62 493 GLY A C 1
ATOM 3772 O O . GLY A 1 493 ? 35.75 -7.746 -13.641 1 49.62 493 GLY A O 1
ATOM 3773 N N . LEU A 1 494 ? 36.844 -9.609 -14.109 1 48.22 494 LEU A N 1
ATOM 3774 C CA . LEU A 1 494 ? 36.406 -9.562 -15.508 1 48.22 494 LEU A CA 1
ATOM 3775 C C . LEU A 1 494 ? 35 -10.164 -15.664 1 48.22 494 LEU A C 1
ATOM 3777 O O . LEU A 1 494 ? 34.844 -11.195 -16.312 1 48.22 494 LEU A O 1
ATOM 3781 N N . ASN A 1 495 ? 34.219 -10.172 -14.766 1 50.38 495 ASN A N 1
ATOM 3782 C CA . ASN A 1 495 ? 32.906 -10.789 -14.68 1 50.38 495 ASN A CA 1
ATOM 3783 C C . ASN A 1 495 ? 31.953 -10.211 -15.727 1 50.38 495 ASN A C 1
ATOM 3785 O O . ASN A 1 495 ? 31.141 -9.328 -15.414 1 50.38 495 ASN A O 1
ATOM 3789 N N . SER A 1 496 ? 32.438 -10.242 -16.906 1 57.94 496 SER A N 1
ATOM 3790 C CA . SER A 1 496 ? 31.406 -9.859 -17.875 1 57.94 496 SER A CA 1
ATOM 3791 C C . SER A 1 496 ? 30.344 -10.945 -18 1 57.94 496 SER A C 1
ATOM 3793 O O . SER A 1 496 ? 30.656 -12.117 -18.219 1 57.94 496 SER A O 1
ATOM 3795 N N . GLY A 1 497 ? 29.328 -11.07 -17.125 1 63.62 497 GLY A N 1
ATOM 3796 C CA . GLY A 1 497 ? 28.172 -11.945 -17.234 1 63.62 497 GLY A CA 1
ATOM 3797 C C . GLY A 1 497 ? 27.938 -12.453 -18.656 1 63.62 497 GLY A C 1
ATOM 3798 O O . GLY A 1 497 ? 28.672 -12.094 -19.578 1 63.62 497 GLY A O 1
ATOM 3799 N N . PRO A 1 498 ? 27.109 -13.57 -18.734 1 78.19 498 PRO A N 1
ATOM 3800 C CA . PRO A 1 498 ? 26.766 -14.047 -20.062 1 78.19 498 PRO A CA 1
ATOM 3801 C C . PRO A 1 498 ? 26.234 -12.93 -20.969 1 78.19 498 PRO A C 1
ATOM 3803 O O . PRO A 1 498 ? 25.453 -12.086 -20.516 1 78.19 498 PRO A O 1
ATOM 3806 N N . SER A 1 499 ? 26.797 -12.812 -22.094 1 87.88 499 SER A N 1
ATOM 3807 C CA . SER A 1 499 ? 26.391 -11.742 -23 1 87.88 499 SER A CA 1
ATOM 3808 C C . SER A 1 499 ? 24.938 -11.938 -23.453 1 87.88 499 SER A C 1
ATOM 3810 O O . SER A 1 499 ? 24.547 -13.047 -23.812 1 87.88 499 SER A O 1
ATOM 3812 N N . LEU A 1 500 ? 24.172 -10.883 -23.328 1 95.25 500 LEU A N 1
ATOM 3813 C CA . LEU A 1 500 ? 22.812 -10.859 -23.828 1 95.25 500 LEU A CA 1
ATOM 3814 C C . LEU A 1 500 ? 22.719 -10.062 -25.125 1 95.25 500 LEU A C 1
ATOM 3816 O O . LEU A 1 500 ? 21.641 -9.984 -25.734 1 95.25 500 LEU A O 1
ATOM 3820 N N . LYS A 1 501 ? 23.812 -9.555 -25.625 1 94.69 501 LYS A N 1
ATOM 3821 C CA . LYS A 1 501 ? 23.844 -8.617 -26.734 1 94.69 501 LYS A CA 1
ATOM 3822 C C . LYS A 1 501 ? 23.312 -9.266 -28.016 1 94.69 501 LYS A C 1
ATOM 3824 O O . LYS A 1 501 ? 22.672 -8.609 -28.828 1 94.69 501 LYS A O 1
ATOM 3829 N N . GLU A 1 502 ? 23.594 -10.477 -28.172 1 94.5 502 GLU A N 1
ATOM 3830 C CA . GLU A 1 502 ? 23.203 -11.164 -29.406 1 94.5 502 GLU A CA 1
ATOM 3831 C C . GLU A 1 502 ? 21.703 -11.359 -29.484 1 94.5 502 GLU A C 1
ATOM 3833 O O . GLU A 1 502 ? 21.156 -11.609 -30.562 1 94.5 502 GLU A O 1
ATOM 3838 N N . TYR A 1 503 ? 21.047 -11.219 -28.359 1 96.44 503 TYR A N 1
ATOM 3839 C CA . TYR A 1 503 ? 19.625 -11.516 -28.312 1 96.44 503 TYR A CA 1
ATOM 3840 C C . TYR A 1 503 ? 18.797 -10.234 -28.406 1 96.44 503 TYR A C 1
ATOM 3842 O O . TYR A 1 503 ? 17.578 -10.289 -28.547 1 96.44 503 TYR A O 1
ATOM 3850 N N . VAL A 1 504 ? 19.406 -9.078 -28.328 1 98.12 504 VAL A N 1
ATOM 3851 C CA . VAL A 1 504 ? 18.625 -7.859 -28.156 1 98.12 504 VAL A CA 1
ATOM 3852 C C . VAL A 1 504 ? 18.891 -6.906 -29.328 1 98.12 504 VAL A C 1
ATOM 3854 O O . VAL A 1 504 ? 19.875 -7.055 -30.047 1 98.12 504 VAL A O 1
ATOM 3857 N N . HIS A 1 505 ? 17.953 -5.961 -29.547 1 98.38 505 HIS A N 1
ATOM 3858 C CA . HIS A 1 505 ? 18.156 -4.883 -30.5 1 98.38 505 HIS A CA 1
ATOM 3859 C C . HIS A 1 505 ? 19.406 -4.066 -30.156 1 98.38 505 HIS A C 1
ATOM 3861 O O . HIS A 1 505 ? 19.672 -3.797 -28.984 1 98.38 505 HIS A O 1
ATOM 3867 N N . PRO A 1 506 ? 20.156 -3.566 -31.125 1 97.94 506 PRO A N 1
ATOM 3868 C CA . PRO A 1 506 ? 21.406 -2.826 -30.891 1 97.94 506 PRO A CA 1
ATOM 3869 C C . PRO A 1 506 ? 21.188 -1.599 -30 1 97.94 506 PRO A C 1
ATOM 3871 O O . PRO A 1 506 ? 22.078 -1.23 -29.234 1 97.94 506 PRO A O 1
ATOM 3874 N N . ASP A 1 507 ? 20.047 -1.033 -30.031 1 98.19 507 ASP A N 1
ATOM 3875 C CA . ASP A 1 507 ? 19.766 0.172 -29.25 1 98.19 507 ASP A CA 1
ATOM 3876 C C . ASP A 1 507 ? 19.688 -0.138 -27.766 1 98.19 507 ASP A C 1
ATOM 3878 O O . ASP A 1 507 ? 19.703 0.772 -26.938 1 98.19 507 ASP A O 1
ATOM 3882 N N . LEU A 1 508 ? 19.609 -1.426 -27.438 1 98.56 508 LEU A N 1
ATOM 3883 C CA . LEU A 1 508 ? 19.422 -1.797 -26.047 1 98.56 508 LEU A CA 1
ATOM 3884 C C . LEU A 1 508 ? 20.625 -2.553 -25.516 1 98.56 508 LEU A C 1
ATOM 3886 O O . LEU A 1 508 ? 20.547 -3.232 -24.484 1 98.56 508 LEU A O 1
ATOM 3890 N N . THR A 1 509 ? 21.766 -2.422 -26.172 1 97.81 509 THR A N 1
ATOM 3891 C CA . THR A 1 509 ? 22.984 -3.146 -25.812 1 97.81 509 THR A CA 1
ATOM 3892 C C . THR A 1 509 ? 23.438 -2.75 -24.406 1 97.81 509 THR A C 1
ATOM 3894 O O . THR A 1 509 ? 23.906 -3.594 -23.641 1 97.81 509 THR A O 1
ATOM 3897 N N . LYS A 1 510 ? 23.328 -1.467 -24.109 1 97.25 510 LYS A N 1
ATOM 3898 C CA . LYS A 1 510 ? 23.734 -1.013 -22.781 1 97.25 510 LYS A CA 1
ATOM 3899 C C . LYS A 1 510 ? 22.844 -1.613 -21.703 1 97.25 510 LYS A C 1
ATOM 3901 O O . LYS A 1 510 ? 23.328 -1.965 -20.625 1 97.25 510 LYS A O 1
ATOM 3906 N N . VAL A 1 511 ? 21.578 -1.667 -21.984 1 98.06 511 VAL A N 1
ATOM 3907 C CA . VAL A 1 511 ? 20.641 -2.27 -21.047 1 98.06 511 VAL A CA 1
ATOM 3908 C C . VAL A 1 511 ? 20.938 -3.758 -20.891 1 98.06 511 VAL A C 1
ATOM 3910 O O . VAL A 1 511 ? 20.859 -4.301 -19.797 1 98.06 511 VAL A O 1
ATOM 3913 N N . ALA A 1 512 ? 21.25 -4.406 -21.969 1 98.06 512 ALA A N 1
ATOM 3914 C CA . ALA A 1 512 ? 21.641 -5.812 -21.938 1 98.06 512 ALA A CA 1
ATOM 3915 C C . ALA A 1 512 ? 22.859 -6.035 -21.047 1 98.06 512 ALA A C 1
ATOM 3917 O O . ALA A 1 512 ? 22.906 -7.016 -20.297 1 98.06 512 ALA A O 1
ATOM 3918 N N . ASP A 1 513 ? 23.812 -5.141 -21.141 1 97.31 513 ASP A N 1
ATOM 3919 C CA . ASP A 1 513 ? 25.016 -5.23 -20.312 1 97.31 513 ASP A CA 1
ATOM 3920 C C . ASP A 1 513 ? 24.672 -5.133 -18.828 1 97.31 513 ASP A C 1
ATOM 3922 O O . ASP A 1 513 ? 25.219 -5.863 -18 1 97.31 513 ASP A O 1
ATOM 3926 N N . LYS A 1 514 ? 23.781 -4.215 -18.547 1 97.62 514 LYS A N 1
ATOM 3927 C CA . LYS A 1 514 ? 23.344 -4.047 -17.156 1 97.62 514 LYS A CA 1
ATOM 3928 C C . LYS A 1 514 ? 22.641 -5.293 -16.656 1 97.62 514 LYS A C 1
ATOM 3930 O O . LYS A 1 514 ? 22.828 -5.711 -15.508 1 97.62 514 LYS A O 1
ATOM 3935 N N . THR A 1 515 ? 21.797 -5.863 -17.453 1 98.31 515 THR A N 1
ATOM 3936 C CA . THR A 1 515 ? 21.078 -7.082 -17.094 1 98.31 515 THR A CA 1
ATOM 3937 C C . THR A 1 515 ? 22.047 -8.242 -16.891 1 98.31 515 THR A C 1
ATOM 3939 O O . THR A 1 515 ? 21.891 -9.023 -15.953 1 98.31 515 THR A O 1
ATOM 3942 N N . SER A 1 516 ? 23 -8.328 -17.781 1 97.19 516 SER A N 1
ATOM 3943 C CA . SER A 1 516 ? 24.031 -9.344 -17.672 1 97.19 516 SER A CA 1
ATOM 3944 C C . SER A 1 516 ? 24.797 -9.211 -16.359 1 97.19 516 SER A C 1
ATOM 3946 O O . SER A 1 516 ? 25.125 -10.211 -15.719 1 97.19 516 SER A O 1
ATOM 3948 N N . LYS A 1 517 ? 25.094 -8 -16 1 96.75 517 LYS A N 1
ATOM 3949 C CA . LYS A 1 517 ? 25.781 -7.742 -14.742 1 96.75 517 LYS A CA 1
ATOM 3950 C C . LYS A 1 517 ? 24.938 -8.227 -13.555 1 96.75 517 LYS A C 1
ATOM 3952 O O . LYS A 1 517 ? 25.469 -8.844 -12.633 1 96.75 517 LYS A O 1
ATOM 3957 N N . ALA A 1 518 ? 23.672 -7.953 -13.586 1 98.25 518 ALA A N 1
ATOM 3958 C CA . ALA A 1 518 ? 22.781 -8.398 -12.523 1 98.25 518 ALA A CA 1
ATOM 3959 C C . ALA A 1 518 ? 22.781 -9.922 -12.414 1 98.25 518 ALA A C 1
ATOM 3961 O O . ALA A 1 518 ? 22.797 -10.469 -11.305 1 98.25 518 ALA A O 1
ATOM 3962 N N . ILE A 1 519 ? 22.719 -10.57 -13.508 1 98 519 ILE A N 1
ATOM 3963 C CA . ILE A 1 519 ? 22.688 -12.031 -13.555 1 98 519 ILE A CA 1
ATOM 3964 C C . ILE A 1 519 ? 23.969 -12.602 -12.953 1 98 519 ILE A C 1
ATOM 3966 O O . ILE A 1 519 ? 23.922 -13.539 -12.156 1 98 519 ILE A O 1
ATOM 3970 N N . SER A 1 520 ? 25.078 -12.047 -13.344 1 96.25 520 SER A N 1
ATOM 3971 C CA . SER A 1 520 ? 26.375 -12.508 -12.867 1 96.25 520 SER A CA 1
ATOM 3972 C C . SER A 1 520 ? 26.5 -12.336 -11.359 1 96.25 520 SER A C 1
ATOM 3974 O O . SER A 1 520 ? 26.938 -13.25 -10.656 1 96.25 520 SER A O 1
ATOM 3976 N N . LEU A 1 521 ? 26.125 -11.133 -10.922 1 97.25 521 LEU A N 1
ATOM 3977 C CA . LEU A 1 521 ? 26.172 -10.852 -9.484 1 97.25 521 LEU A CA 1
ATOM 3978 C C . LEU A 1 521 ? 25.266 -11.805 -8.711 1 97.25 521 LEU A C 1
ATOM 3980 O O . LEU A 1 521 ? 25.641 -12.273 -7.633 1 97.25 521 LEU A O 1
ATOM 3984 N N . PHE A 1 522 ? 24.203 -12.109 -9.227 1 98.19 522 PHE A N 1
ATOM 3985 C CA . PHE A 1 522 ? 23.234 -12.992 -8.594 1 98.19 522 PHE A CA 1
ATOM 3986 C C . PHE A 1 522 ? 23.781 -14.398 -8.453 1 98.19 522 PHE A C 1
ATOM 3988 O O . PHE A 1 522 ? 23.75 -14.977 -7.367 1 98.19 522 PHE A O 1
ATOM 3995 N N . GLY A 1 523 ? 24.234 -14.945 -9.547 1 96.69 523 GLY A N 1
ATOM 3996 C CA . GLY A 1 523 ? 24.812 -16.281 -9.516 1 96.69 523 GLY A CA 1
ATOM 3997 C C . GLY A 1 523 ? 25.938 -16.406 -8.508 1 96.69 523 GLY A C 1
ATOM 3998 O O . GLY A 1 523 ? 26 -17.391 -7.77 1 96.69 523 GLY A O 1
ATOM 3999 N N . SER A 1 524 ? 26.797 -15.414 -8.5 1 95.62 524 SER A N 1
ATOM 4000 C CA . SER A 1 524 ? 27.922 -15.43 -7.574 1 95.62 524 SER A CA 1
ATOM 4001 C C . SER A 1 524 ? 27.438 -15.383 -6.125 1 95.62 524 SER A C 1
ATOM 4003 O O . SER A 1 524 ? 28.031 -16.031 -5.254 1 95.62 524 SER A O 1
ATOM 4005 N N . THR A 1 525 ? 26.438 -14.586 -5.906 1 97.44 525 THR A N 1
ATOM 4006 C CA . THR A 1 525 ? 25.891 -14.477 -4.559 1 97.44 525 THR A CA 1
ATOM 4007 C C . THR A 1 525 ? 25.281 -15.805 -4.117 1 97.44 525 THR A C 1
ATOM 4009 O O . THR A 1 525 ? 25.484 -16.25 -2.988 1 97.44 525 THR A O 1
ATOM 4012 N N . VAL A 1 526 ? 24.516 -16.438 -4.977 1 97.38 526 VAL A N 1
ATOM 4013 C CA . VAL A 1 526 ? 23.891 -17.719 -4.66 1 97.38 526 VAL A CA 1
ATOM 4014 C C . VAL A 1 526 ? 24.953 -18.75 -4.328 1 97.38 526 VAL A C 1
ATOM 4016 O O . VAL A 1 526 ? 24.828 -19.5 -3.35 1 97.38 526 VAL A O 1
ATOM 4019 N N . GLU A 1 527 ? 25.984 -18.797 -5.117 1 94.56 527 GLU A N 1
ATOM 4020 C CA . GLU A 1 527 ? 27.094 -19.719 -4.863 1 94.56 527 GLU A CA 1
ATOM 4021 C C . GLU A 1 527 ? 27.719 -19.469 -3.496 1 94.56 527 GLU A C 1
ATOM 4023 O O . GLU A 1 527 ? 27.984 -20.406 -2.742 1 94.56 527 GLU A O 1
ATOM 4028 N N . SER A 1 528 ? 27.953 -18.203 -3.238 1 95.56 528 SER A N 1
ATOM 4029 C CA . SER A 1 528 ? 28.547 -17.844 -1.957 1 95.56 528 SER A CA 1
ATOM 4030 C C . SER A 1 528 ? 27.641 -18.25 -0.792 1 95.56 528 SER A C 1
ATOM 4032 O O . SER A 1 528 ? 28.141 -18.734 0.23 1 95.56 528 SER A O 1
ATOM 4034 N N . LEU A 1 529 ? 26.406 -18.062 -0.895 1 96.31 529 LEU A N 1
ATOM 4035 C CA . LEU A 1 529 ? 25.469 -18.406 0.162 1 96.31 529 LEU A CA 1
ATOM 4036 C C . LEU A 1 529 ? 25.406 -19.922 0.365 1 96.31 529 LEU A C 1
ATOM 4038 O O . LEU A 1 529 ? 25.312 -20.391 1.499 1 96.31 529 LEU A O 1
ATOM 4042 N N . LEU A 1 530 ? 25.438 -20.672 -0.728 1 94.25 530 LEU A N 1
ATOM 4043 C CA . LEU A 1 530 ? 25.422 -22.125 -0.645 1 94.25 530 LEU A CA 1
ATOM 4044 C C . LEU A 1 530 ? 26.672 -22.641 0.051 1 94.25 530 LEU A C 1
ATOM 4046 O O . LEU A 1 530 ? 26.609 -23.609 0.814 1 94.25 530 LEU A O 1
ATOM 4050 N N . MET A 1 531 ? 27.766 -22.016 -0.217 1 93.75 531 MET A N 1
ATOM 4051 C CA . MET A 1 531 ? 29.016 -22.406 0.433 1 93.75 531 MET A CA 1
ATOM 4052 C C . MET A 1 531 ? 28.969 -22.078 1.922 1 93.75 531 MET A C 1
ATOM 4054 O O . MET A 1 531 ? 29.469 -22.844 2.744 1 93.75 531 MET A O 1
ATOM 4058 N N . GLN A 1 532 ? 28.375 -21.016 2.217 1 93.81 532 GLN A N 1
ATOM 4059 C CA . GLN A 1 532 ? 28.359 -20.531 3.594 1 93.81 532 GLN A CA 1
ATOM 4060 C C . GLN A 1 532 ? 27.344 -21.312 4.438 1 93.81 532 GLN A C 1
ATOM 4062 O O . GLN A 1 532 ? 27.641 -21.656 5.59 1 93.81 532 GLN A O 1
ATOM 4067 N N . TYR A 1 533 ? 26.188 -21.594 3.928 1 93.62 533 TYR A N 1
ATOM 4068 C CA . TYR A 1 533 ? 25.094 -22.094 4.766 1 93.62 533 TYR A CA 1
ATOM 4069 C C . TYR A 1 533 ? 24.797 -23.562 4.457 1 93.62 533 TYR A C 1
ATOM 4071 O O . TYR A 1 533 ? 24.203 -24.266 5.281 1 93.62 533 TYR A O 1
ATOM 4079 N N . GLY A 1 534 ? 25.141 -24.062 3.23 1 91.31 534 GLY A N 1
ATOM 4080 C CA . GLY A 1 534 ? 24.688 -25.391 2.836 1 91.31 534 GLY A CA 1
ATOM 4081 C C . GLY A 1 534 ? 23.188 -25.562 2.969 1 91.31 534 GLY A C 1
ATOM 4082 O O . GLY A 1 534 ? 22.406 -24.734 2.49 1 91.31 534 GLY A O 1
ATOM 4083 N N . MET A 1 535 ? 22.812 -26.594 3.611 1 89.88 535 MET A N 1
ATOM 4084 C CA . MET A 1 535 ? 21.391 -26.891 3.775 1 89.88 535 MET A CA 1
ATOM 4085 C C . MET A 1 535 ? 20.75 -25.953 4.785 1 89.88 535 MET A C 1
ATOM 4087 O O . MET A 1 535 ? 19.531 -25.734 4.746 1 89.88 535 MET A O 1
ATOM 4091 N N . LYS A 1 536 ? 21.484 -25.359 5.59 1 93.56 536 LYS A N 1
ATOM 4092 C CA . LYS A 1 536 ? 20.969 -24.484 6.641 1 93.56 536 LYS A CA 1
ATOM 4093 C C . LYS A 1 536 ? 20.406 -23.188 6.051 1 93.56 536 LYS A C 1
ATOM 4095 O O . LYS A 1 536 ? 19.703 -22.438 6.734 1 93.56 536 LYS A O 1
ATOM 4100 N N . ILE A 1 537 ? 20.609 -22.953 4.73 1 95.31 537 ILE A N 1
ATOM 4101 C CA . ILE A 1 537 ? 20.125 -21.75 4.062 1 95.31 537 ILE A CA 1
ATOM 4102 C C . ILE A 1 537 ? 18.594 -21.688 4.145 1 95.31 537 ILE A C 1
ATOM 4104 O O . ILE A 1 537 ? 18.016 -20.609 4.09 1 95.31 537 ILE A O 1
ATOM 4108 N N . ILE A 1 538 ? 17.969 -22.828 4.336 1 93.81 538 ILE A N 1
ATOM 4109 C CA . ILE A 1 538 ? 16.516 -22.922 4.348 1 93.81 538 ILE A CA 1
ATOM 4110 C C . ILE A 1 538 ? 15.953 -22.109 5.52 1 93.81 538 ILE A C 1
ATOM 4112 O O . ILE A 1 538 ? 14.82 -21.641 5.473 1 93.81 538 ILE A O 1
ATOM 4116 N N . ASP A 1 539 ? 16.781 -21.844 6.543 1 93.94 539 ASP A N 1
ATOM 4117 C CA . ASP A 1 539 ? 16.344 -21.156 7.758 1 93.94 539 ASP A CA 1
ATOM 4118 C C . ASP A 1 539 ? 16.672 -19.672 7.699 1 93.94 539 ASP A C 1
ATOM 4120 O O . ASP A 1 539 ? 16.297 -18.906 8.594 1 93.94 539 ASP A O 1
ATOM 4124 N N . GLU A 1 540 ? 17.344 -19.25 6.66 1 97.62 540 GLU A N 1
ATOM 4125 C CA . GLU A 1 540 ? 17.797 -17.859 6.551 1 97.62 540 GLU A CA 1
ATOM 4126 C C . GLU A 1 540 ? 16.828 -17.031 5.703 1 97.62 540 GLU A C 1
ATOM 4128 O O . GLU A 1 540 ? 17.219 -16.5 4.66 1 97.62 540 GLU A O 1
ATOM 4133 N N . GLN A 1 541 ? 15.594 -16.859 6.25 1 97.94 541 GLN A N 1
ATOM 4134 C CA . GLN A 1 541 ? 14.539 -16.266 5.43 1 97.94 541 GLN A CA 1
ATOM 4135 C C . GLN A 1 541 ? 14.789 -14.781 5.188 1 97.94 541 GLN A C 1
ATOM 4137 O O . GLN A 1 541 ? 14.375 -14.242 4.16 1 97.94 541 GLN A O 1
ATOM 4142 N N . PHE A 1 542 ? 15.523 -14.062 6.152 1 98.69 542 PHE A N 1
ATOM 4143 C CA . PHE A 1 542 ? 15.93 -12.688 5.883 1 98.69 542 PHE A CA 1
ATOM 4144 C C . PHE A 1 542 ? 16.734 -12.602 4.594 1 98.69 542 PHE A C 1
ATOM 4146 O O . PHE A 1 542 ? 16.516 -11.719 3.768 1 98.69 542 PHE A O 1
ATOM 4153 N N . ILE A 1 543 ? 17.625 -13.523 4.402 1 98.5 543 ILE A N 1
ATOM 4154 C CA . ILE A 1 543 ? 18.516 -13.586 3.25 1 98.5 543 ILE A CA 1
ATOM 4155 C C . ILE A 1 543 ? 17.75 -14.07 2.023 1 98.5 543 ILE A C 1
ATOM 4157 O O . ILE A 1 543 ? 17.859 -13.484 0.942 1 98.5 543 ILE A O 1
ATOM 4161 N N . LEU A 1 544 ? 16.938 -15.117 2.215 1 98.38 544 LEU A N 1
ATOM 4162 C CA . LEU A 1 544 ? 16.203 -15.727 1.114 1 98.38 544 LEU A CA 1
ATOM 4163 C C . LEU A 1 544 ? 15.242 -14.727 0.478 1 98.38 544 LEU A C 1
ATOM 4165 O O . LEU A 1 544 ? 15.031 -14.75 -0.737 1 98.38 544 LEU A O 1
ATOM 4169 N N . ASN A 1 545 ? 14.68 -13.883 1.269 1 98.62 545 ASN A N 1
ATOM 4170 C CA . ASN A 1 545 ? 13.797 -12.859 0.73 1 98.62 545 ASN A CA 1
ATOM 4171 C C . ASN A 1 545 ? 14.539 -11.906 -0.198 1 98.62 545 ASN A C 1
ATOM 4173 O O . ASN A 1 545 ? 14 -11.477 -1.218 1 98.62 545 ASN A O 1
ATOM 4177 N N . ARG A 1 546 ? 15.805 -11.547 0.124 1 98.81 546 ARG A N 1
ATOM 4178 C CA . ARG A 1 546 ? 16.625 -10.695 -0.732 1 98.81 546 ARG A CA 1
ATOM 4179 C C . ARG A 1 546 ? 16.969 -11.398 -2.037 1 98.81 546 ARG A C 1
ATOM 4181 O O . ARG A 1 546 ? 17.047 -10.766 -3.092 1 98.81 546 ARG A O 1
ATOM 4188 N N . VAL A 1 547 ? 17.188 -12.664 -1.906 1 98.69 547 VAL A N 1
ATOM 4189 C CA . VAL A 1 547 ? 17.516 -13.461 -3.082 1 98.69 547 VAL A CA 1
ATOM 4190 C C . VAL A 1 547 ? 16.297 -13.555 -3.996 1 98.69 547 VAL A C 1
ATOM 4192 O O . VAL A 1 547 ? 16.406 -13.336 -5.203 1 98.69 547 VAL A O 1
ATOM 4195 N N . ALA A 1 548 ? 15.164 -13.852 -3.438 1 98.81 548 ALA A N 1
ATOM 4196 C CA . ALA A 1 548 ? 13.93 -13.961 -4.215 1 98.81 548 ALA A CA 1
ATOM 4197 C C . ALA A 1 548 ? 13.609 -12.641 -4.922 1 98.81 548 ALA A C 1
ATOM 4199 O O . ALA A 1 548 ? 13.273 -12.633 -6.109 1 98.81 548 ALA A O 1
ATOM 4200 N N . ASP A 1 549 ? 13.734 -11.57 -4.203 1 98.88 549 ASP A N 1
ATOM 4201 C CA . ASP A 1 549 ? 13.422 -10.266 -4.77 1 98.88 549 ASP A CA 1
ATOM 4202 C C . ASP A 1 549 ? 14.375 -9.914 -5.91 1 98.88 549 ASP A C 1
ATOM 4204 O O . ASP A 1 549 ? 13.984 -9.266 -6.879 1 98.88 549 ASP A O 1
ATOM 4208 N N . SER A 1 550 ? 15.602 -10.281 -5.754 1 98.88 550 SER A N 1
ATOM 4209 C CA . SER A 1 550 ? 16.562 -10.047 -6.82 1 98.88 550 SER A CA 1
ATOM 4210 C C . SER A 1 550 ? 16.234 -10.867 -8.062 1 98.88 550 SER A C 1
ATOM 4212 O O . SER A 1 550 ? 16.344 -10.375 -9.188 1 98.88 550 SER A O 1
ATOM 4214 N N . ALA A 1 551 ? 15.828 -12.133 -7.82 1 98.94 551 ALA A N 1
ATOM 4215 C CA . ALA A 1 551 ? 15.406 -12.969 -8.938 1 98.94 551 ALA A CA 1
ATOM 4216 C C . ALA A 1 551 ? 14.203 -12.359 -9.656 1 98.94 551 ALA A C 1
ATOM 4218 O O . ALA A 1 551 ? 14.133 -12.375 -10.891 1 98.94 551 ALA A O 1
ATOM 4219 N N . ILE A 1 552 ? 13.289 -11.797 -8.938 1 98.94 552 ILE A N 1
ATOM 4220 C CA . ILE A 1 552 ? 12.094 -11.18 -9.477 1 98.94 552 ILE A CA 1
ATOM 4221 C C . ILE A 1 552 ? 12.477 -9.977 -10.336 1 98.94 552 ILE A C 1
ATOM 4223 O O . ILE A 1 552 ? 11.977 -9.82 -11.453 1 98.94 552 ILE A O 1
ATOM 4227 N N . ASP A 1 553 ? 13.414 -9.141 -9.836 1 98.94 553 ASP A N 1
ATOM 4228 C CA . ASP A 1 553 ? 13.859 -7.969 -10.578 1 98.94 553 ASP A CA 1
ATOM 4229 C C . ASP A 1 553 ? 14.562 -8.367 -11.875 1 98.94 553 ASP A C 1
ATOM 4231 O O . ASP A 1 553 ? 14.359 -7.738 -12.914 1 98.94 553 ASP A O 1
ATOM 4235 N N . ILE A 1 554 ? 15.352 -9.367 -11.781 1 98.88 554 ILE A N 1
ATOM 4236 C CA . ILE A 1 554 ? 16.125 -9.773 -12.953 1 98.88 554 ILE A CA 1
ATOM 4237 C C . ILE A 1 554 ? 15.188 -10.359 -14.008 1 98.88 554 ILE A C 1
ATOM 4239 O O . ILE A 1 554 ? 15.336 -10.094 -15.203 1 98.88 554 ILE A O 1
ATOM 4243 N N . TYR A 1 555 ? 14.266 -11.188 -13.562 1 98.88 555 TYR A N 1
ATOM 4244 C CA . TYR A 1 555 ? 13.289 -11.711 -14.516 1 98.88 555 TYR A CA 1
ATOM 4245 C C . TYR A 1 555 ? 12.477 -10.578 -15.133 1 98.88 555 TYR A C 1
ATOM 4247 O O . TYR A 1 555 ? 12.125 -10.641 -16.312 1 98.88 555 TYR A O 1
ATOM 4255 N N . ALA A 1 556 ? 12.156 -9.562 -14.383 1 98.94 556 ALA A N 1
ATOM 4256 C CA . ALA A 1 556 ? 11.484 -8.383 -14.914 1 98.94 556 ALA A CA 1
ATOM 4257 C C . ALA A 1 556 ? 12.344 -7.695 -15.977 1 98.94 556 ALA A C 1
ATOM 4259 O O . ALA A 1 556 ? 11.844 -7.348 -17.047 1 98.94 556 ALA A O 1
ATOM 4260 N N . MET A 1 557 ? 13.609 -7.492 -15.68 1 98.88 557 MET A N 1
ATOM 4261 C CA . MET A 1 557 ? 14.539 -6.871 -16.625 1 98.88 557 MET A CA 1
ATOM 4262 C C . MET A 1 557 ? 14.562 -7.629 -17.938 1 98.88 557 MET A C 1
ATOM 4264 O O . MET A 1 557 ? 14.414 -7.027 -19.016 1 98.88 557 MET A O 1
ATOM 4268 N N . VAL A 1 558 ? 14.672 -8.938 -17.844 1 98.75 558 VAL A N 1
ATOM 4269 C CA . VAL A 1 558 ? 14.844 -9.742 -19.047 1 98.75 558 VAL A CA 1
ATOM 4270 C C . VAL A 1 558 ? 13.547 -9.758 -19.844 1 98.75 558 VAL A C 1
ATOM 4272 O O . VAL A 1 558 ? 13.57 -9.742 -21.078 1 98.75 558 VAL A O 1
ATOM 4275 N N . SER A 1 559 ? 12.43 -9.812 -19.172 1 98.81 559 SER A N 1
ATOM 4276 C CA . SER A 1 559 ? 11.141 -9.844 -19.844 1 98.81 559 SER A CA 1
ATOM 4277 C C . SER A 1 559 ? 10.922 -8.594 -20.688 1 98.81 559 SER A C 1
ATOM 4279 O O . SER A 1 559 ? 10.508 -8.688 -21.844 1 98.81 559 SER A O 1
ATOM 4281 N N . ILE A 1 560 ? 11.242 -7.418 -20.156 1 98.81 560 ILE A N 1
ATOM 4282 C CA . ILE A 1 560 ? 10.93 -6.203 -20.891 1 98.81 560 ILE A CA 1
ATOM 4283 C C . ILE A 1 560 ? 12.062 -5.891 -21.875 1 98.81 560 ILE A C 1
ATOM 4285 O O . ILE A 1 560 ? 11.844 -5.242 -22.891 1 98.81 560 ILE A O 1
ATOM 4289 N N . LEU A 1 561 ? 13.289 -6.328 -21.531 1 98.81 561 LEU A N 1
ATOM 4290 C CA . LEU A 1 561 ? 14.367 -6.234 -22.5 1 98.81 561 LEU A CA 1
ATOM 4291 C C . LEU A 1 561 ? 14.023 -7 -23.766 1 98.81 561 LEU A C 1
ATOM 4293 O O . LEU A 1 561 ? 14.25 -6.508 -24.875 1 98.81 561 LEU A O 1
ATOM 4297 N N . SER A 1 562 ? 13.508 -8.188 -23.594 1 98.81 562 SER A N 1
ATOM 4298 C CA . SER A 1 562 ? 13.078 -9.031 -24.703 1 98.81 562 SER A CA 1
ATOM 4299 C C . SER A 1 562 ? 11.961 -8.367 -25.5 1 98.81 562 SER A C 1
ATOM 4301 O O . SER A 1 562 ? 12.055 -8.25 -26.719 1 98.81 562 SER A O 1
ATOM 4303 N N . ARG A 1 563 ? 10.922 -7.906 -24.828 1 98.81 563 ARG A N 1
ATOM 4304 C CA . ARG A 1 563 ? 9.758 -7.32 -25.484 1 98.81 563 ARG A CA 1
ATOM 4305 C C . ARG A 1 563 ? 10.133 -6.027 -26.203 1 98.81 563 ARG A C 1
ATOM 4307 O O . ARG A 1 563 ? 9.734 -5.809 -27.359 1 98.81 563 ARG A O 1
ATOM 4314 N N . SER A 1 564 ? 10.844 -5.164 -25.516 1 98.88 564 SER A N 1
ATOM 4315 C CA . SER A 1 564 ? 11.258 -3.9 -26.109 1 98.88 564 SER A CA 1
ATOM 4316 C C . SER A 1 564 ? 12.141 -4.129 -27.328 1 98.88 564 SER A C 1
ATOM 4318 O O . SER A 1 564 ? 12.039 -3.406 -28.328 1 98.88 564 SER A O 1
ATOM 4320 N N . SER A 1 565 ? 13.047 -5.102 -27.25 1 98.75 565 SER A N 1
ATOM 4321 C CA . SER A 1 565 ? 13.883 -5.453 -28.406 1 98.75 565 SER A CA 1
ATOM 4322 C C . SER A 1 565 ? 13.031 -5.848 -29.609 1 98.75 565 SER A C 1
ATOM 4324 O O . SER A 1 565 ? 13.312 -5.434 -30.734 1 98.75 565 SER A O 1
ATOM 4326 N N . ARG A 1 566 ? 12.086 -6.66 -29.344 1 98.31 566 ARG A N 1
ATOM 4327 C CA . ARG A 1 566 ? 11.188 -7.062 -30.422 1 98.31 566 ARG A CA 1
ATOM 4328 C C . ARG A 1 566 ? 10.469 -5.855 -31.016 1 98.31 566 ARG A C 1
ATOM 4330 O O . ARG A 1 566 ? 10.336 -5.75 -32.25 1 98.31 566 ARG A O 1
ATOM 4337 N N . SER A 1 567 ? 9.953 -4.988 -30.188 1 98.56 567 SER A N 1
ATOM 4338 C CA . SER A 1 567 ? 9.234 -3.807 -30.656 1 98.56 567 SER A CA 1
ATOM 4339 C C . SER A 1 567 ? 10.125 -2.926 -31.516 1 98.56 567 SER A C 1
ATOM 4341 O O . SER A 1 567 ? 9.68 -2.4 -32.531 1 98.56 567 SER A O 1
ATOM 4343 N N . LEU A 1 568 ? 11.336 -2.727 -31.094 1 98.69 568 LEU A N 1
ATOM 4344 C CA . LEU A 1 568 ? 12.297 -1.955 -31.875 1 98.69 568 LEU A CA 1
ATOM 4345 C C . LEU A 1 568 ? 12.594 -2.639 -33.188 1 98.69 568 LEU A C 1
ATOM 4347 O O . LEU A 1 568 ? 12.625 -1.984 -34.25 1 98.69 568 LEU A O 1
ATOM 4351 N N . ALA A 1 569 ? 12.805 -3.938 -33.219 1 98.25 569 ALA A N 1
ATOM 4352 C CA . ALA A 1 569 ? 13.109 -4.707 -34.406 1 98.25 569 ALA A CA 1
ATOM 4353 C C . ALA A 1 569 ? 11.953 -4.645 -35.406 1 98.25 569 ALA A C 1
ATOM 4355 O O . ALA A 1 569 ? 12.18 -4.609 -36.625 1 98.25 569 ALA A O 1
ATOM 4356 N N . GLN A 1 570 ? 10.766 -4.652 -34.875 1 97.75 570 GLN A N 1
ATOM 4357 C CA . GLN A 1 570 ? 9.578 -4.633 -35.719 1 97.75 570 GLN A CA 1
ATOM 4358 C C . GLN A 1 570 ? 9.156 -3.203 -36.031 1 97.75 570 GLN A C 1
ATOM 4360 O O . GLN A 1 570 ? 8.164 -2.984 -36.75 1 97.75 570 GLN A O 1
ATOM 4365 N N . ARG A 1 571 ? 9.836 -2.25 -35.531 1 97.88 571 ARG A N 1
ATOM 4366 C CA . ARG A 1 571 ? 9.57 -0.833 -35.75 1 97.88 571 ARG A CA 1
ATOM 4367 C C . ARG A 1 571 ? 8.125 -0.485 -35.438 1 97.88 571 ARG A C 1
ATOM 4369 O O . ARG A 1 571 ? 7.438 0.156 -36.219 1 97.88 571 ARG A O 1
ATOM 4376 N N . LEU A 1 572 ? 7.676 -0.989 -34.312 1 97.75 572 LEU A N 1
ATOM 4377 C CA . LEU A 1 572 ? 6.328 -0.653 -33.844 1 97.75 572 LEU A CA 1
ATOM 4378 C C . LEU A 1 572 ? 6.227 0.825 -33.5 1 97.75 572 LEU A C 1
ATOM 4380 O O . LEU A 1 572 ? 7.215 1.435 -33.062 1 97.75 572 LEU A O 1
ATOM 4384 N N . PRO A 1 573 ? 5.035 1.413 -33.625 1 97 573 PRO A N 1
ATOM 4385 C CA . PRO A 1 573 ? 4.863 2.826 -33.281 1 97 573 PRO A CA 1
ATOM 4386 C C . PRO A 1 573 ? 5.219 3.129 -31.812 1 97 573 PRO A C 1
ATOM 4388 O O . PRO A 1 573 ? 5.66 4.238 -31.5 1 97 573 PRO A O 1
ATOM 4391 N N . SER A 1 574 ? 5.094 2.156 -30.969 1 97.88 574 SER A N 1
ATOM 4392 C CA . SER A 1 574 ? 5.336 2.367 -29.547 1 97.88 574 SER A CA 1
ATOM 4393 C C . SER A 1 574 ? 6.77 2.018 -29.172 1 97.88 574 SER A C 1
ATOM 4395 O O . SER A 1 574 ? 7.145 2.08 -28 1 97.88 574 SER A O 1
ATOM 4397 N N . ALA A 1 575 ? 7.637 1.645 -30.062 1 98.56 575 ALA A N 1
ATOM 4398 C CA . ALA A 1 575 ? 8.953 1.076 -29.797 1 98.56 575 ALA A CA 1
ATOM 4399 C C . ALA A 1 575 ? 9.812 2.039 -28.984 1 98.56 575 ALA A C 1
ATOM 4401 O O . ALA A 1 575 ? 10.508 1.623 -28.047 1 98.56 575 ALA A O 1
ATOM 4402 N N . GLN A 1 576 ? 9.734 3.338 -29.328 1 98.31 576 GLN A N 1
ATOM 4403 C CA . GLN A 1 576 ? 10.555 4.316 -28.625 1 98.31 576 GLN A CA 1
ATOM 4404 C C . GLN A 1 576 ? 10.078 4.488 -27.172 1 98.31 576 GLN A C 1
ATOM 4406 O O . GLN A 1 576 ? 10.898 4.648 -26.266 1 98.31 576 GLN A O 1
ATOM 4411 N N . HIS A 1 577 ? 8.781 4.543 -27 1 98.62 577 HIS A N 1
ATOM 4412 C CA . HIS A 1 577 ? 8.203 4.594 -25.656 1 98.62 577 HIS A CA 1
ATOM 4413 C C . HIS A 1 577 ? 8.633 3.387 -24.828 1 98.62 577 HIS A C 1
ATOM 4415 O O . HIS A 1 577 ? 9.016 3.533 -23.672 1 98.62 577 HIS A O 1
ATOM 4421 N N . GLU A 1 578 ? 8.578 2.229 -25.391 1 98.88 578 GLU A N 1
ATOM 4422 C CA . GLU A 1 578 ? 8.977 0.995 -24.719 1 98.88 578 GLU A CA 1
ATOM 4423 C C . GLU A 1 578 ? 10.461 1.006 -24.375 1 98.88 578 GLU A C 1
ATOM 4425 O O . GLU A 1 578 ? 10.859 0.523 -23.312 1 98.88 578 GLU A O 1
ATOM 4430 N N . SER A 1 579 ? 11.234 1.548 -25.281 1 98.81 579 SER A N 1
ATOM 4431 C CA . SER A 1 579 ? 12.672 1.668 -25.047 1 98.81 579 SER A CA 1
ATOM 4432 C C . SER A 1 579 ? 12.961 2.588 -23.859 1 98.81 579 SER A C 1
ATOM 4434 O O . SER A 1 579 ? 13.867 2.32 -23.078 1 98.81 579 SER A O 1
ATOM 4436 N N . LEU A 1 580 ? 12.18 3.719 -23.75 1 98.69 580 LEU A N 1
ATOM 4437 C CA . LEU A 1 580 ? 12.32 4.602 -22.594 1 98.69 580 LEU A CA 1
ATOM 4438 C C . LEU A 1 580 ? 12.055 3.842 -21.297 1 98.69 580 LEU A C 1
ATOM 4440 O O . LEU A 1 580 ? 12.836 3.939 -20.344 1 98.69 580 LEU A O 1
ATOM 4444 N N . ILE A 1 581 ? 11.008 3.082 -21.281 1 98.88 581 ILE A N 1
ATOM 4445 C CA . ILE A 1 581 ? 10.617 2.299 -20.109 1 98.88 581 ILE A CA 1
ATOM 4446 C C . ILE A 1 581 ? 11.727 1.311 -19.766 1 98.88 581 ILE A C 1
ATOM 4448 O O . ILE A 1 581 ? 12.133 1.209 -18.594 1 98.88 581 ILE A O 1
ATOM 4452 N N . CYS A 1 582 ? 12.18 0.622 -20.75 1 98.88 582 CYS A N 1
ATOM 4453 C CA . CYS A 1 582 ? 13.188 -0.415 -20.562 1 98.88 582 CYS A CA 1
ATOM 4454 C C . CYS A 1 582 ? 14.461 0.167 -19.953 1 98.88 582 CYS A C 1
ATOM 4456 O O . CYS A 1 582 ? 15.047 -0.421 -19.047 1 98.88 582 CYS A O 1
ATOM 4458 N N . ASN A 1 583 ? 14.867 1.331 -20.453 1 98.69 583 ASN A N 1
ATOM 4459 C CA . ASN A 1 583 ? 16.078 1.983 -19.953 1 98.69 583 ASN A CA 1
ATOM 4460 C C . ASN A 1 583 ? 15.938 2.395 -18.5 1 98.69 583 ASN A C 1
ATOM 4462 O O . ASN A 1 583 ? 16.797 2.068 -17.672 1 98.69 583 ASN A O 1
ATOM 4466 N N . VAL A 1 584 ? 14.875 3.059 -18.156 1 98.81 584 VAL A N 1
ATOM 4467 C CA . VAL A 1 584 ? 14.688 3.561 -16.812 1 98.81 584 VAL A CA 1
ATOM 4468 C C . VAL A 1 584 ? 14.531 2.389 -15.836 1 98.81 584 VAL A C 1
ATOM 4470 O O . VAL A 1 584 ? 15.188 2.35 -14.797 1 98.81 584 VAL A O 1
ATOM 4473 N N . PHE A 1 585 ? 13.688 1.462 -16.203 1 98.81 585 PHE A N 1
ATOM 4474 C CA . PHE A 1 585 ? 13.383 0.352 -15.312 1 98.81 585 PHE A CA 1
ATOM 4475 C C . PHE A 1 585 ? 14.633 -0.476 -15.023 1 98.81 585 PHE A C 1
ATOM 4477 O O . PHE A 1 585 ? 14.906 -0.818 -13.875 1 98.81 585 PHE A O 1
ATOM 4484 N N . CYS A 1 586 ? 15.391 -0.834 -16.031 1 98.81 586 CYS A N 1
ATOM 4485 C CA . CYS A 1 586 ? 16.516 -1.735 -15.859 1 98.81 586 CYS A CA 1
ATOM 4486 C C . CYS A 1 586 ? 17.656 -1.049 -15.102 1 98.81 586 CYS A C 1
ATOM 4488 O O . CYS A 1 586 ? 18.375 -1.693 -14.344 1 98.81 586 CYS A O 1
ATOM 4490 N N . ASP A 1 587 ? 17.781 0.283 -15.32 1 98.25 587 ASP A N 1
ATOM 4491 C CA . ASP A 1 587 ? 18.734 1.035 -14.516 1 98.25 587 ASP A CA 1
ATOM 4492 C C . ASP A 1 587 ? 18.422 0.907 -13.023 1 98.25 587 ASP A C 1
ATOM 4494 O O . ASP A 1 587 ? 19.312 0.59 -12.219 1 98.25 587 ASP A O 1
ATOM 4498 N N . GLU A 1 588 ? 17.234 1.111 -12.742 1 97.88 588 GLU A N 1
ATOM 4499 C CA . GLU A 1 588 ? 16.812 1.104 -11.344 1 97.88 588 GLU A CA 1
ATOM 4500 C C . GLU A 1 588 ? 16.781 -0.316 -10.781 1 97.88 588 GLU A C 1
ATOM 4502 O O . GLU A 1 588 ? 17.125 -0.542 -9.617 1 97.88 588 GLU A O 1
ATOM 4507 N N . ALA A 1 589 ? 16.359 -1.265 -11.586 1 98.69 589 ALA A N 1
ATOM 4508 C CA . ALA A 1 589 ? 16.328 -2.658 -11.148 1 98.69 589 ALA A CA 1
ATOM 4509 C C . ALA A 1 589 ? 17.719 -3.17 -10.828 1 98.69 589 ALA A C 1
ATOM 4511 O O . ALA A 1 589 ? 17.906 -3.941 -9.883 1 98.69 589 ALA A O 1
ATOM 4512 N N . LEU A 1 590 ? 18.703 -2.807 -11.648 1 98.56 590 LEU A N 1
ATOM 4513 C CA . LEU A 1 590 ? 20.078 -3.207 -11.359 1 98.56 590 LEU A CA 1
ATOM 4514 C C . LEU A 1 590 ? 20.531 -2.68 -10 1 98.56 590 LEU A C 1
ATOM 4516 O O . LEU A 1 590 ? 21.141 -3.41 -9.219 1 98.56 590 LEU A O 1
ATOM 4520 N N . GLU A 1 591 ? 20.219 -1.427 -9.773 1 97.38 591 GLU A N 1
ATOM 4521 C CA . GLU A 1 591 ? 20.578 -0.839 -8.484 1 97.38 591 GLU A CA 1
ATOM 4522 C C . GLU A 1 591 ? 19.906 -1.594 -7.336 1 97.38 591 GLU A C 1
ATOM 4524 O O . GLU A 1 591 ? 20.531 -1.821 -6.297 1 97.38 591 GLU A O 1
ATOM 4529 N N . ASN A 1 592 ? 18.719 -1.929 -7.496 1 98 592 ASN A N 1
ATOM 4530 C CA . ASN A 1 592 ? 18 -2.689 -6.484 1 98 592 ASN A CA 1
ATOM 4531 C C . ASN A 1 592 ? 18.641 -4.055 -6.242 1 98 592 ASN A C 1
ATOM 4533 O O . ASN A 1 592 ? 18.781 -4.48 -5.098 1 98 592 ASN A O 1
ATOM 4537 N N . VAL A 1 593 ? 18.922 -4.715 -7.301 1 98.69 593 VAL A N 1
ATOM 4538 C CA . VAL A 1 593 ? 19.531 -6.035 -7.223 1 98.69 593 VAL A CA 1
ATOM 4539 C C . VAL A 1 593 ? 20.875 -5.938 -6.492 1 98.69 593 VAL A C 1
ATOM 4541 O O . VAL A 1 593 ? 21.156 -6.734 -5.594 1 98.69 593 VAL A O 1
ATOM 4544 N N . GLU A 1 594 ? 21.688 -4.957 -6.875 1 98.06 594 GLU A N 1
ATOM 4545 C CA . GLU A 1 594 ? 22.984 -4.766 -6.246 1 98.06 594 GLU A CA 1
ATOM 4546 C C . GLU A 1 594 ? 22.844 -4.539 -4.742 1 98.06 594 GLU A C 1
ATOM 4548 O O . GLU A 1 594 ? 23.578 -5.133 -3.949 1 98.06 594 GLU A O 1
ATOM 4553 N N . ASN A 1 595 ? 21.906 -3.723 -4.41 1 97.44 595 ASN A N 1
ATOM 4554 C CA . ASN A 1 595 ? 21.703 -3.408 -3.002 1 97.44 595 ASN A CA 1
ATOM 4555 C C . ASN A 1 595 ? 21.219 -4.629 -2.221 1 97.44 595 ASN A C 1
ATOM 4557 O O . ASN A 1 595 ? 21.688 -4.891 -1.116 1 97.44 595 ASN A O 1
ATOM 4561 N N . LYS A 1 596 ? 20.297 -5.367 -2.764 1 98.38 596 LYS A N 1
ATOM 4562 C CA . LYS A 1 596 ? 19.719 -6.523 -2.078 1 98.38 596 LYS A CA 1
ATOM 4563 C C . LYS A 1 596 ? 20.75 -7.645 -1.945 1 98.38 596 LYS A C 1
ATOM 4565 O O . LYS A 1 596 ? 20.828 -8.297 -0.902 1 98.38 596 LYS A O 1
ATOM 4570 N N . LEU A 1 597 ? 21.453 -7.855 -2.982 1 98.44 597 LEU A N 1
ATOM 4571 C CA . LEU A 1 597 ? 22.453 -8.914 -2.938 1 98.44 597 LEU A CA 1
ATOM 4572 C C . LEU A 1 597 ? 23.609 -8.539 -2.004 1 98.44 597 LEU A C 1
ATOM 4574 O O . LEU A 1 597 ? 24.188 -9.406 -1.347 1 98.44 597 LEU A O 1
ATOM 4578 N N . LYS A 1 598 ? 23.953 -7.23 -1.971 1 97.62 598 LYS A N 1
ATOM 4579 C CA . LYS A 1 598 ? 24.922 -6.77 -0.979 1 97.62 598 LYS A CA 1
ATOM 4580 C C . LYS A 1 598 ? 24.438 -7.047 0.438 1 97.62 598 LYS A C 1
ATOM 4582 O O . LYS A 1 598 ? 25.188 -7.559 1.272 1 97.62 598 LYS A O 1
ATOM 4587 N N . ALA A 1 599 ? 23.219 -6.758 0.7 1 97.62 599 ALA A N 1
ATOM 4588 C CA . ALA A 1 599 ? 22.641 -6.977 2.023 1 97.62 599 ALA A CA 1
ATOM 4589 C C . ALA A 1 599 ? 22.625 -8.461 2.379 1 97.62 599 ALA A C 1
ATOM 4591 O O . ALA A 1 599 ? 22.797 -8.828 3.547 1 97.62 599 ALA A O 1
ATOM 4592 N N . ALA A 1 600 ? 22.438 -9.305 1.404 1 97.75 600 ALA A N 1
ATOM 4593 C CA . ALA A 1 600 ? 22.344 -10.75 1.623 1 97.75 600 ALA A CA 1
ATOM 4594 C C . ALA A 1 600 ? 23.688 -11.32 2.057 1 97.75 600 ALA A C 1
ATOM 4596 O O . ALA A 1 600 ? 23.75 -12.398 2.662 1 97.75 600 ALA A O 1
ATOM 4597 N N . ARG A 1 601 ? 24.781 -10.586 1.816 1 95.88 601 ARG A N 1
ATOM 4598 C CA . ARG A 1 601 ? 26.109 -11.141 2.074 1 95.88 601 ARG A CA 1
ATOM 4599 C C . ARG A 1 601 ? 26.844 -10.336 3.141 1 95.88 601 ARG A C 1
ATOM 4601 O O . ARG A 1 601 ? 27.781 -10.836 3.768 1 95.88 601 ARG A O 1
ATOM 4608 N N . ASP A 1 602 ? 26.406 -9.102 3.367 1 95.19 602 ASP A N 1
ATOM 4609 C CA . ASP A 1 602 ? 27.125 -8.148 4.207 1 95.19 602 ASP A CA 1
ATOM 4610 C C . ASP A 1 602 ? 26.953 -8.477 5.688 1 95.19 602 ASP A C 1
ATOM 4612 O O . ASP A 1 602 ? 25.828 -8.617 6.168 1 95.19 602 ASP A O 1
ATOM 4616 N N . PRO A 1 603 ? 28.078 -8.539 6.398 1 95.75 603 PRO A N 1
ATOM 4617 C CA . PRO A 1 603 ? 28 -8.859 7.824 1 95.75 603 PRO A CA 1
ATOM 4618 C C . PRO A 1 603 ? 27.188 -7.84 8.617 1 95.75 603 PRO A C 1
ATOM 4620 O O . PRO A 1 603 ? 26.516 -8.203 9.586 1 95.75 603 PRO A O 1
ATOM 4623 N N . GLU A 1 604 ? 27.25 -6.609 8.227 1 95.25 604 GLU A N 1
ATOM 4624 C CA . GLU A 1 604 ? 26.484 -5.586 8.945 1 95.25 604 GLU A CA 1
ATOM 4625 C C . GLU A 1 604 ? 24.984 -5.789 8.766 1 95.25 604 GLU A C 1
ATOM 4627 O O . GLU A 1 604 ? 24.203 -5.59 9.703 1 95.25 604 GLU A O 1
ATOM 4632 N N . SER A 1 605 ? 24.625 -6.117 7.582 1 96.88 605 SER A N 1
ATOM 4633 C CA . SER A 1 605 ? 23.219 -6.43 7.336 1 96.88 605 SER A CA 1
ATOM 4634 C C . SER A 1 605 ? 22.781 -7.648 8.133 1 96.88 605 SER A C 1
ATOM 4636 O O . SER A 1 605 ? 21.656 -7.688 8.648 1 96.88 605 SER A O 1
ATOM 4638 N N . LYS A 1 606 ? 23.609 -8.625 8.227 1 97 606 LYS A N 1
ATOM 4639 C CA . LYS A 1 606 ? 23.297 -9.828 8.984 1 97 606 LYS A CA 1
ATOM 4640 C C . LYS A 1 606 ? 23.062 -9.492 10.461 1 97 606 LYS A C 1
ATOM 4642 O O . LYS A 1 606 ? 22.172 -10.062 11.094 1 97 606 LYS A O 1
ATOM 4647 N N . LYS A 1 607 ? 23.891 -8.602 10.961 1 98.06 607 LYS A N 1
ATOM 4648 C CA . LYS A 1 607 ? 23.688 -8.156 12.336 1 98.06 607 LYS A CA 1
ATOM 4649 C C . LYS A 1 607 ? 22.344 -7.469 12.5 1 98.06 607 LYS A C 1
ATOM 4651 O O . LYS A 1 607 ? 21.656 -7.66 13.508 1 98.06 607 LYS A O 1
ATOM 4656 N N . ASN A 1 608 ? 21.953 -6.664 11.531 1 98.5 608 ASN A N 1
ATOM 4657 C CA . ASN A 1 608 ? 20.656 -6.016 11.555 1 98.5 608 ASN A CA 1
ATOM 4658 C C . ASN A 1 608 ? 19.516 -7.031 11.484 1 98.5 608 ASN A C 1
ATOM 4660 O O . ASN A 1 608 ? 18.484 -6.867 12.141 1 98.5 608 ASN A O 1
ATOM 4664 N N . PHE A 1 609 ? 19.703 -8.094 10.703 1 98.56 609 PHE A N 1
ATOM 4665 C CA . PHE A 1 609 ? 18.703 -9.156 10.633 1 98.56 609 PHE A CA 1
ATOM 4666 C C . PHE A 1 609 ? 18.531 -9.82 11.992 1 98.56 609 PHE A C 1
ATOM 4668 O O . PHE A 1 609 ? 17.391 -10.086 12.414 1 98.56 609 PHE A O 1
ATOM 4675 N N . GLN A 1 610 ? 19.609 -10.039 12.664 1 98.5 610 GLN A N 1
ATOM 4676 C CA . GLN A 1 610 ? 19.547 -10.625 14 1 98.5 610 GLN A CA 1
ATOM 4677 C C . GLN A 1 610 ? 18.828 -9.703 14.977 1 98.5 610 GLN A C 1
ATOM 4679 O O . GLN A 1 610 ? 18.031 -10.156 15.797 1 98.5 610 GLN A O 1
ATOM 4684 N N . LYS A 1 611 ? 19.156 -8.43 14.859 1 98.81 611 LYS A N 1
ATOM 4685 C CA . LYS A 1 611 ? 18.484 -7.457 15.719 1 98.81 611 LYS A CA 1
ATOM 4686 C C . LYS A 1 611 ? 16.984 -7.422 15.445 1 98.81 611 LYS A C 1
ATOM 4688 O O . LYS A 1 611 ? 16.188 -7.293 16.375 1 98.81 611 LYS A O 1
ATOM 4693 N N . MET A 1 612 ? 16.594 -7.555 14.219 1 98.88 612 MET A N 1
ATOM 4694 C CA . MET A 1 612 ? 15.18 -7.555 13.883 1 98.88 612 MET A CA 1
ATOM 4695 C C . MET A 1 612 ? 14.484 -8.789 14.438 1 98.88 612 MET A C 1
ATOM 4697 O O . MET A 1 612 ? 13.328 -8.727 14.852 1 98.88 612 MET A O 1
ATOM 4701 N N . SER A 1 613 ? 15.18 -9.914 14.43 1 98.75 613 SER A N 1
ATOM 4702 C CA . SER A 1 613 ? 14.625 -11.109 15.062 1 98.75 613 SER A CA 1
ATOM 4703 C C . SER A 1 613 ? 14.375 -10.875 16.547 1 98.75 613 SER A C 1
ATOM 4705 O O . SER A 1 613 ? 13.359 -11.328 17.094 1 98.75 613 SER A O 1
ATOM 4707 N N . LEU A 1 614 ? 15.297 -10.172 17.172 1 98.81 614 LEU A N 1
ATOM 4708 C CA . LEU A 1 614 ? 15.148 -9.875 18.594 1 98.81 614 LEU A CA 1
ATOM 4709 C C . LEU A 1 614 ? 13.992 -8.906 18.828 1 98.81 614 LEU A C 1
ATOM 4711 O O . LEU A 1 614 ? 13.219 -9.078 19.781 1 98.81 614 LEU A O 1
ATOM 4715 N N . ILE A 1 615 ? 13.883 -7.91 17.984 1 98.88 615 ILE A N 1
ATOM 4716 C CA . ILE A 1 615 ? 12.781 -6.957 18.078 1 98.88 615 ILE A CA 1
ATOM 4717 C C . ILE A 1 615 ? 11.445 -7.688 17.953 1 98.88 615 ILE A C 1
ATOM 4719 O O . ILE A 1 615 ? 10.523 -7.449 18.734 1 98.88 615 ILE A O 1
ATOM 4723 N N . SER A 1 616 ? 11.383 -8.562 16.984 1 98.81 616 SER A N 1
ATOM 4724 C CA . SER A 1 616 ? 10.164 -9.336 16.781 1 98.81 616 SER A CA 1
ATOM 4725 C C . SER A 1 616 ? 9.82 -10.172 18 1 98.81 616 SER A C 1
ATOM 4727 O O . SER A 1 616 ? 8.656 -10.266 18.391 1 98.81 616 SER A O 1
ATOM 4729 N N . ARG A 1 617 ? 10.797 -10.797 18.578 1 98.5 617 ARG A N 1
ATOM 4730 C CA . ARG A 1 617 ? 10.594 -11.602 19.781 1 98.5 617 ARG A CA 1
ATOM 4731 C C . ARG A 1 617 ? 10.008 -10.75 20.922 1 98.5 617 ARG A C 1
ATOM 4733 O O . ARG A 1 617 ? 9.086 -11.18 21.609 1 98.5 617 ARG A O 1
ATOM 4740 N N . ASP A 1 618 ? 10.555 -9.562 21.047 1 98.69 618 ASP A N 1
ATOM 4741 C CA . ASP A 1 618 ? 10.047 -8.648 22.078 1 98.69 618 ASP A CA 1
ATOM 4742 C C . ASP A 1 618 ? 8.578 -8.32 21.844 1 98.69 618 ASP A C 1
ATOM 4744 O O . ASP A 1 618 ? 7.797 -8.227 22.781 1 98.69 618 ASP A O 1
ATOM 4748 N N . ILE A 1 619 ? 8.203 -8.109 20.625 1 98.69 619 ILE A N 1
ATOM 4749 C CA . ILE A 1 619 ? 6.836 -7.75 20.25 1 98.69 619 ILE A CA 1
ATOM 4750 C C . ILE A 1 619 ? 5.895 -8.906 20.578 1 98.69 619 ILE A C 1
ATOM 4752 O O . ILE A 1 619 ? 4.82 -8.695 21.141 1 98.69 619 ILE A O 1
ATOM 4756 N N . VAL A 1 620 ? 6.262 -10.094 20.203 1 98.5 620 VAL A N 1
ATOM 4757 C CA . VAL A 1 620 ? 5.43 -11.273 20.422 1 98.5 620 VAL A CA 1
ATOM 4758 C C . VAL A 1 620 ? 5.281 -11.516 21.922 1 98.5 620 VAL A C 1
ATOM 4760 O O . VAL A 1 620 ? 4.184 -11.812 22.406 1 98.5 620 VAL A O 1
ATOM 4763 N N . GLU A 1 621 ? 6.352 -11.367 22.688 1 98 621 GLU A N 1
ATOM 4764 C CA . GLU A 1 621 ? 6.324 -11.57 24.125 1 98 621 GLU A CA 1
ATOM 4765 C C . GLU A 1 621 ? 5.453 -10.523 24.812 1 98 621 GLU A C 1
ATOM 4767 O O . GLU A 1 621 ? 4.727 -10.836 25.766 1 98 621 GLU A O 1
ATOM 4772 N N . SER A 1 622 ? 5.539 -9.305 24.281 1 97.5 622 SER A N 1
ATOM 4773 C CA . SER A 1 622 ? 4.773 -8.211 24.875 1 97.5 622 SER A CA 1
ATOM 4774 C C . SER A 1 622 ? 3.326 -8.227 24.406 1 97.5 622 SER A C 1
ATOM 4776 O O . SER A 1 622 ? 2.453 -7.629 25.031 1 97.5 622 SER A O 1
ATOM 4778 N N . GLY A 1 623 ? 3.062 -8.867 23.266 1 97 623 GLY A N 1
ATOM 4779 C CA . GLY A 1 623 ? 1.735 -8.906 22.672 1 97 623 GLY A CA 1
ATOM 4780 C C . GLY A 1 623 ? 1.395 -7.652 21.875 1 97 623 GLY A C 1
ATOM 4781 O O . GLY A 1 623 ? 0.323 -7.566 21.281 1 97 623 GLY A O 1
ATOM 4782 N N . CYS A 1 624 ? 2.23 -6.715 21.906 1 96.19 624 CYS A N 1
ATOM 4783 C CA . CYS A 1 624 ? 2.125 -5.43 21.219 1 96.19 624 CYS A CA 1
ATOM 4784 C C . CYS A 1 624 ? 3.486 -4.758 21.109 1 96.19 624 CYS A C 1
ATOM 4786 O O . CYS A 1 624 ? 4.516 -5.43 21.062 1 96.19 624 CYS A O 1
ATOM 4788 N N . VAL A 1 625 ? 3.527 -3.387 20.938 1 97.56 625 VAL A N 1
ATOM 4789 C CA . VAL A 1 625 ? 4.805 -2.676 20.922 1 97.56 625 VAL A CA 1
ATOM 4790 C C . VAL A 1 625 ? 5.492 -2.84 22.281 1 97.56 625 VAL A C 1
ATOM 4792 O O . VAL A 1 625 ? 4.836 -2.842 23.328 1 97.56 625 VAL A O 1
ATOM 4795 N N . ALA A 1 626 ? 6.781 -2.992 22.25 1 97.88 626 ALA A N 1
ATOM 4796 C CA . ALA A 1 626 ? 7.531 -3.305 23.469 1 97.88 626 ALA A CA 1
ATOM 4797 C C . ALA A 1 626 ? 8.117 -2.041 24.094 1 97.88 626 ALA A C 1
ATOM 4799 O O . ALA A 1 626 ? 8.469 -2.035 25.266 1 97.88 626 ALA A O 1
ATOM 4800 N N . ALA A 1 627 ? 8.273 -0.986 23.281 1 97.94 627 ALA A N 1
ATOM 4801 C CA . ALA A 1 627 ? 8.781 0.275 23.828 1 97.94 627 ALA A CA 1
ATOM 4802 C C . ALA A 1 627 ? 7.781 0.903 24.781 1 97.94 627 ALA A C 1
ATOM 4804 O O . ALA A 1 627 ? 6.57 0.881 24.547 1 97.94 627 ALA A O 1
ATOM 4805 N N . LYS A 1 628 ? 8.289 1.413 25.859 1 96.69 628 LYS A N 1
ATOM 4806 C CA . LYS A 1 628 ? 7.422 2.154 26.766 1 96.69 628 LYS A CA 1
ATOM 4807 C C . LYS A 1 628 ? 6.93 3.447 26.125 1 96.69 628 LYS A C 1
ATOM 4809 O O . LYS A 1 628 ? 7.66 4.09 25.375 1 96.69 628 LYS A O 1
ATOM 4814 N N . HIS A 1 629 ? 5.703 3.746 26.469 1 97.38 629 HIS A N 1
ATOM 4815 C CA . HIS A 1 629 ? 5.148 4.996 25.953 1 97.38 629 HIS A CA 1
ATOM 4816 C C . HIS A 1 629 ? 6 6.188 26.391 1 97.38 629 HIS A C 1
ATOM 4818 O O . HIS A 1 629 ? 6.512 6.223 27.5 1 97.38 629 HIS A O 1
ATOM 4824 N N . PRO A 1 630 ? 6.145 7.199 25.531 1 96.88 630 PRO A N 1
ATOM 4825 C CA . PRO A 1 630 ? 7.039 8.312 25.859 1 96.88 630 PRO A CA 1
ATOM 4826 C C . PRO A 1 630 ? 6.605 9.062 27.109 1 96.88 630 PRO A C 1
ATOM 4828 O O . PRO A 1 630 ? 7.438 9.664 27.797 1 96.88 630 PRO A O 1
ATOM 4831 N N . LEU A 1 631 ? 5.324 8.961 27.438 1 97.19 631 LEU A N 1
ATOM 4832 C CA . LEU A 1 631 ? 4.824 9.648 28.625 1 97.19 631 LEU A CA 1
ATOM 4833 C C . LEU A 1 631 ? 4.785 8.703 29.812 1 97.19 631 LEU A C 1
ATOM 4835 O O . LEU A 1 631 ? 4.441 9.117 30.938 1 97.19 631 LEU A O 1
ATOM 4839 N N . GLY A 1 632 ? 5.07 7.461 29.609 1 94.56 632 GLY A N 1
ATOM 4840 C CA . GLY A 1 632 ? 5.16 6.484 30.672 1 94.56 632 GLY A CA 1
ATOM 4841 C C . GLY A 1 632 ? 3.844 5.789 30.953 1 94.56 632 GLY A C 1
ATOM 4842 O O . GLY A 1 632 ? 3.779 4.895 31.812 1 94.56 632 GLY A O 1
ATOM 4843 N N . PHE A 1 633 ? 2.777 6.375 30.312 1 92.31 633 PHE A N 1
ATOM 4844 C CA . PHE A 1 633 ? 1.468 5.766 30.516 1 92.31 633 PHE A CA 1
ATOM 4845 C C . PHE A 1 633 ? 0.589 5.961 29.281 1 92.31 633 PHE A C 1
ATOM 4847 O O . PHE A 1 633 ? 0.856 6.832 28.453 1 92.31 633 PHE A O 1
ATOM 4854 N N . MET B 1 1 ? -5.008 33.156 -38.625 1 18.75 1 MET B N 1
ATOM 4855 C CA . MET B 1 1 ? -5.797 33.688 -37.5 1 18.75 1 MET B CA 1
ATOM 4856 C C . MET B 1 1 ? -5.113 33.375 -36.188 1 18.75 1 MET B C 1
ATOM 4858 O O . MET B 1 1 ? -5.27 32.281 -35.625 1 18.75 1 MET B O 1
ATOM 4862 N N . LEU B 1 2 ? -3.801 33.469 -36 1 20.67 2 LEU B N 1
ATOM 4863 C CA . LEU B 1 2 ? -2.449 33.062 -35.625 1 20.67 2 LEU B CA 1
ATOM 4864 C C . LEU B 1 2 ? -2.053 33.688 -34.281 1 20.67 2 LEU B C 1
ATOM 4866 O O . LEU B 1 2 ? -1.007 33.344 -33.719 1 20.67 2 LEU B O 1
ATOM 4870 N N . LEU B 1 3 ? -2.766 34.812 -33.875 1 20.3 3 LEU B N 1
ATOM 4871 C CA . LEU B 1 3 ? -2.07 35.875 -33.188 1 20.3 3 LEU B CA 1
ATOM 4872 C C . LEU B 1 3 ? -1.813 35.5 -31.719 1 20.3 3 LEU B C 1
ATOM 4874 O O . LEU B 1 3 ? -0.747 35.812 -31.188 1 20.3 3 LEU B O 1
ATOM 4878 N N . SER B 1 4 ? -2.84 35.094 -30.891 1 21.75 4 SER B N 1
ATOM 4879 C CA . SER B 1 4 ? -3.09 35.594 -29.547 1 21.75 4 SER B CA 1
ATOM 4880 C C . SER B 1 4 ? -2.316 34.812 -28.5 1 21.75 4 SER B C 1
ATOM 4882 O O . SER B 1 4 ? -2.744 34.719 -27.359 1 21.75 4 SER B O 1
ATOM 4884 N N . GLY B 1 5 ? -1.254 34.094 -28.797 1 20.53 5 GLY B N 1
ATOM 4885 C CA . GLY B 1 5 ? -0.653 33 -28.047 1 20.53 5 GLY B CA 1
ATOM 4886 C C . GLY B 1 5 ? 0.121 33.469 -26.828 1 20.53 5 GLY B C 1
ATOM 4887 O O . GLY B 1 5 ? 0.72 32.688 -26.109 1 20.53 5 GLY B O 1
ATOM 4888 N N . HIS B 1 6 ? 0.523 34.781 -26.734 1 22.16 6 HIS B N 1
ATOM 4889 C CA . HIS B 1 6 ? 1.698 35.25 -26 1 22.16 6 HIS B CA 1
ATOM 4890 C C . HIS B 1 6 ? 1.423 35.281 -24.5 1 22.16 6 HIS B C 1
ATOM 4892 O O . HIS B 1 6 ? 2.355 35.375 -23.688 1 22.16 6 HIS B O 1
ATOM 4898 N N . PHE B 1 7 ? 0.194 35.406 -23.922 1 19.44 7 PHE B N 1
ATOM 4899 C CA . PHE B 1 7 ? -0.056 36.031 -22.625 1 19.44 7 PHE B CA 1
ATOM 4900 C C . PHE B 1 7 ? 0.155 35.031 -21.5 1 19.44 7 PHE B C 1
ATOM 4902 O O . PHE B 1 7 ? -0.068 35.375 -20.328 1 19.44 7 PHE B O 1
ATOM 4909 N N . ALA B 1 8 ? 0.279 33.719 -21.703 1 21.86 8 ALA B N 1
ATOM 4910 C CA . ALA B 1 8 ? 0.047 32.75 -20.625 1 21.86 8 ALA B CA 1
ATOM 4911 C C . ALA B 1 8 ? 1.228 32.719 -19.656 1 21.86 8 ALA B C 1
ATOM 4913 O O . ALA B 1 8 ? 1.191 32 -18.641 1 21.86 8 ALA B O 1
ATOM 4914 N N . ARG B 1 9 ? 2.396 33.219 -20.109 1 22.88 9 ARG B N 1
ATOM 4915 C CA . ARG B 1 9 ? 3.594 32.906 -19.344 1 22.88 9 ARG B CA 1
ATOM 4916 C C . ARG B 1 9 ? 3.592 33.656 -18.016 1 22.88 9 ARG B C 1
ATOM 4918 O O . ARG B 1 9 ? 4.395 33.375 -17.125 1 22.88 9 ARG B O 1
ATOM 4925 N N . GLN B 1 10 ? 2.854 34.781 -17.984 1 20.3 10 GLN B N 1
ATOM 4926 C CA . GLN B 1 10 ? 3.156 35.719 -16.922 1 20.3 10 GLN B CA 1
ATOM 4927 C C . GLN B 1 10 ? 2.592 35.25 -15.586 1 20.3 10 GLN B C 1
ATOM 4929 O O . GLN B 1 10 ? 2.984 35.719 -14.523 1 20.3 10 GLN B O 1
ATOM 4934 N N . ALA B 1 11 ? 1.528 34.438 -15.602 1 22.59 11 ALA B N 1
ATOM 4935 C CA . ALA B 1 11 ? 0.752 34.375 -14.367 1 22.59 11 ALA B CA 1
ATOM 4936 C C . ALA B 1 11 ? 1.448 33.531 -13.312 1 22.59 11 ALA B C 1
ATOM 4938 O O . ALA B 1 11 ? 1.32 33.781 -12.109 1 22.59 11 ALA B O 1
ATOM 4939 N N . LEU B 1 12 ? 2.148 32.469 -13.695 1 26.05 12 LEU B N 1
ATOM 4940 C CA . LEU B 1 12 ? 2.621 31.578 -12.648 1 26.05 12 LEU B CA 1
ATOM 4941 C C . LEU B 1 12 ? 3.717 32.25 -11.812 1 26.05 12 LEU B C 1
ATOM 4943 O O . LEU B 1 12 ? 3.982 31.812 -10.688 1 26.05 12 LEU B O 1
ATOM 4947 N N . ARG B 1 13 ? 4.531 33.219 -12.391 1 24.38 13 ARG B N 1
ATOM 4948 C CA . ARG B 1 13 ? 5.625 33.812 -11.641 1 24.38 13 ARG B CA 1
ATOM 4949 C C . ARG B 1 13 ? 5.102 34.531 -10.398 1 24.38 13 ARG B C 1
ATOM 4951 O O . ARG B 1 13 ? 5.848 34.781 -9.445 1 24.38 13 ARG B O 1
ATOM 4958 N N . ARG B 1 14 ? 3.854 35 -10.484 1 26.55 14 ARG B N 1
ATOM 4959 C CA . ARG B 1 14 ? 3.455 35.875 -9.398 1 26.55 14 ARG B CA 1
ATOM 4960 C C . ARG B 1 14 ? 3.174 35.094 -8.125 1 26.55 14 ARG B C 1
ATOM 4962 O O . ARG B 1 14 ? 3.295 35.625 -7.02 1 26.55 14 ARG B O 1
ATOM 4969 N N . GLN B 1 15 ? 2.445 33.938 -8.297 1 25.83 15 GLN B N 1
ATOM 4970 C CA . GLN B 1 15 ? 1.888 33.438 -7.035 1 25.83 15 GLN B CA 1
ATOM 4971 C C . GLN B 1 15 ? 2.979 32.875 -6.133 1 25.83 15 GLN B C 1
ATOM 4973 O O . GLN B 1 15 ? 2.789 32.75 -4.922 1 25.83 15 GLN B O 1
ATOM 4978 N N . LEU B 1 16 ? 3.998 32.281 -6.75 1 27.5 16 LEU B N 1
ATOM 4979 C CA . LEU B 1 16 ? 5.055 31.875 -5.828 1 27.5 16 LEU B CA 1
ATOM 4980 C C . LEU B 1 16 ? 5.801 33.094 -5.297 1 27.5 16 LEU B C 1
ATOM 4982 O O . LEU B 1 16 ? 6.797 32.969 -4.582 1 27.5 16 LEU B O 1
ATOM 4986 N N . TYR B 1 17 ? 5.609 34.344 -6.008 1 23.58 17 TYR B N 1
ATOM 4987 C CA . TYR B 1 17 ? 6.383 35.5 -5.559 1 23.58 17 TYR B CA 1
ATOM 4988 C C . TYR B 1 17 ? 5.91 35.969 -4.188 1 23.58 17 TYR B C 1
ATOM 4990 O O . TYR B 1 17 ? 4.793 36.469 -4.051 1 23.58 17 TYR B O 1
ATOM 4998 N N . PHE B 1 18 ? 6.176 35.406 -3.121 1 21.86 18 PHE B N 1
ATOM 4999 C CA . PHE B 1 18 ? 6.227 36.281 -1.941 1 21.86 18 PHE B CA 1
ATOM 5000 C C . PHE B 1 18 ? 6.809 37.625 -2.287 1 21.86 18 PHE B C 1
ATOM 5002 O O . PHE B 1 18 ? 7.836 37.719 -2.965 1 21.86 18 PHE B O 1
ATOM 5009 N N . LYS B 1 19 ? 5.949 38.688 -2.43 1 24.14 19 LYS B N 1
ATOM 5010 C CA . LYS B 1 19 ? 6.332 40.094 -2.645 1 24.14 19 LYS B CA 1
ATOM 5011 C C . LYS B 1 19 ? 7.641 40.406 -1.937 1 24.14 19 LYS B C 1
ATOM 5013 O O . LYS B 1 19 ? 7.664 40.594 -0.717 1 24.14 19 LYS B O 1
ATOM 5018 N N . THR B 1 20 ? 8.844 39.781 -2.195 1 22.28 20 THR B N 1
ATOM 5019 C CA . THR B 1 20 ? 10.031 40.5 -1.754 1 22.28 20 THR B CA 1
ATOM 5020 C C . THR B 1 20 ? 9.922 41.969 -2.107 1 22.28 20 THR B C 1
ATOM 5022 O O . THR B 1 20 ? 9.211 42.344 -3.045 1 22.28 20 THR B O 1
ATOM 5025 N N . GLN B 1 21 ? 10.211 43 -1.192 1 22.58 21 GLN B N 1
ATOM 5026 C CA . GLN B 1 21 ? 10.492 44.406 -1.357 1 22.58 21 GLN B CA 1
ATOM 5027 C C . GLN B 1 21 ? 11.109 44.688 -2.725 1 22.58 21 GLN B C 1
ATOM 5029 O O . GLN B 1 21 ? 11.867 43.875 -3.252 1 22.58 21 GLN B O 1
ATOM 5034 N N . THR B 1 22 ? 10.359 45.5 -3.531 1 23.78 22 THR B N 1
ATOM 5035 C CA . THR B 1 22 ? 10.641 46.125 -4.82 1 23.78 22 THR B CA 1
ATOM 5036 C C . THR B 1 22 ? 12.109 46.531 -4.906 1 23.78 22 THR B C 1
ATOM 5038 O O . THR B 1 22 ? 12.531 47.469 -4.219 1 23.78 22 THR B O 1
ATOM 5041 N N . VAL B 1 23 ? 13.031 45.656 -4.812 1 22.53 23 VAL B N 1
ATOM 5042 C CA . VAL B 1 23 ? 14.32 46.219 -5.195 1 22.53 23 VAL B CA 1
ATOM 5043 C C . VAL B 1 23 ? 14.195 46.906 -6.555 1 22.53 23 VAL B C 1
ATOM 5045 O O . VAL B 1 23 ? 13.852 46.25 -7.551 1 22.53 23 VAL B O 1
ATOM 5048 N N . CYS B 1 24 ? 13.68 48.219 -6.531 1 21.52 24 CYS B N 1
ATOM 5049 C CA . CYS B 1 24 ? 13.68 49.219 -7.59 1 21.52 24 CYS B CA 1
ATOM 5050 C C . CYS B 1 24 ? 14.906 49.062 -8.484 1 21.52 24 CYS B C 1
ATOM 5052 O O . CYS B 1 24 ? 16.031 49.312 -8.047 1 21.52 24 CYS B O 1
ATOM 5054 N N . LEU B 1 25 ? 14.906 48.031 -9.172 1 22.94 25 LEU B N 1
ATOM 5055 C CA . LEU B 1 25 ? 16 48.094 -10.141 1 22.94 25 LEU B CA 1
ATOM 5056 C C . LEU B 1 25 ? 15.898 49.344 -10.984 1 22.94 25 LEU B C 1
ATOM 5058 O O . LEU B 1 25 ? 14.961 49.5 -11.781 1 22.94 25 LEU B O 1
ATOM 5062 N N . VAL B 1 26 ? 16.203 50.562 -10.297 1 22.97 26 VAL B N 1
ATOM 5063 C CA . VAL B 1 26 ? 16.312 51.875 -10.922 1 22.97 26 VAL B CA 1
ATOM 5064 C C . VAL B 1 26 ? 17.094 51.75 -12.234 1 22.97 26 VAL B C 1
ATOM 5066 O O . VAL B 1 26 ? 18.156 51.125 -12.281 1 22.97 26 VAL B O 1
ATOM 5069 N N . PRO B 1 27 ? 16.328 51.812 -13.219 1 25.02 27 PRO B N 1
ATOM 5070 C CA . PRO B 1 27 ? 17.062 51.938 -14.484 1 25.02 27 PRO B CA 1
ATOM 5071 C C . PRO B 1 27 ? 18.125 53.031 -14.453 1 25.02 27 PRO B C 1
ATOM 5073 O O . PRO B 1 27 ? 17.922 54.062 -13.844 1 25.02 27 PRO B O 1
ATOM 5076 N N . VAL B 1 28 ? 19.391 52.594 -14.477 1 23.23 28 VAL B N 1
ATOM 5077 C CA . VAL B 1 28 ? 20.578 53.438 -14.453 1 23.23 28 VAL B CA 1
ATOM 5078 C C . VAL B 1 28 ? 20.406 54.594 -15.445 1 23.23 28 VAL B C 1
ATOM 5080 O O . VAL B 1 28 ? 20.594 54.406 -16.656 1 23.23 28 VAL B O 1
ATOM 5083 N N . THR B 1 29 ? 19.078 55.156 -15.531 1 23.75 29 THR B N 1
ATOM 5084 C CA . THR B 1 29 ? 19.281 56.312 -16.406 1 23.75 29 THR B CA 1
ATOM 5085 C C . THR B 1 29 ? 20.453 57.156 -15.945 1 23.75 29 THR B C 1
ATOM 5087 O O . THR B 1 29 ? 20.891 57.031 -14.797 1 23.75 29 THR B O 1
ATOM 5090 N N . SER B 1 30 ? 20.703 58.312 -16.625 1 24.31 30 SER B N 1
ATOM 5091 C CA . SER B 1 30 ? 21.75 59.312 -16.609 1 24.31 30 SER B CA 1
ATOM 5092 C C . SER B 1 30 ? 21.984 59.875 -15.211 1 24.31 30 SER B C 1
ATOM 5094 O O . SER B 1 30 ? 21.031 60.031 -14.438 1 24.31 30 SER B O 1
ATOM 5096 N N . VAL B 1 31 ? 23.297 59.656 -14.711 1 25.48 31 VAL B N 1
ATOM 5097 C CA . VAL B 1 31 ? 24.062 59.875 -13.484 1 25.48 31 VAL B CA 1
ATOM 5098 C C . VAL B 1 31 ? 23.797 61.281 -12.945 1 25.48 31 VAL B C 1
ATOM 5100 O O . VAL B 1 31 ? 24.406 62.25 -13.406 1 25.48 31 VAL B O 1
ATOM 5103 N N . ASN B 1 32 ? 22.656 61.969 -13.25 1 25.05 32 ASN B N 1
ATOM 5104 C CA . ASN B 1 32 ? 22.828 63.25 -12.578 1 25.05 32 ASN B CA 1
ATOM 5105 C C . ASN B 1 32 ? 23.141 63.062 -11.094 1 25.05 32 ASN B C 1
ATOM 5107 O O . ASN B 1 32 ? 22.609 62.156 -10.445 1 25.05 32 ASN B O 1
ATOM 5111 N N . ASN B 1 33 ? 24.375 63.656 -10.594 1 25.86 33 ASN B N 1
ATOM 5112 C CA . ASN B 1 33 ? 25.203 63.531 -9.398 1 25.86 33 ASN B CA 1
ATOM 5113 C C . ASN B 1 33 ? 24.375 63.719 -8.125 1 25.86 33 ASN B C 1
ATOM 5115 O O . ASN B 1 33 ? 24.922 64 -7.062 1 25.86 33 ASN B O 1
ATOM 5119 N N . ASN B 1 34 ? 23.109 64.062 -8.242 1 25.98 34 ASN B N 1
ATOM 5120 C CA . ASN B 1 34 ? 22.656 64.375 -6.891 1 25.98 34 ASN B CA 1
ATOM 5121 C C . ASN B 1 34 ? 22.734 63.156 -5.957 1 25.98 34 ASN B C 1
ATOM 5123 O O . ASN B 1 34 ? 22.141 62.125 -6.238 1 25.98 34 ASN B O 1
ATOM 5127 N N . THR B 1 35 ? 23.922 63.094 -5.18 1 28.78 35 THR B N 1
ATOM 5128 C CA . THR B 1 35 ? 24.359 62.125 -4.176 1 28.78 35 THR B CA 1
ATOM 5129 C C . THR B 1 35 ? 23.219 61.781 -3.223 1 28.78 35 THR B C 1
ATOM 5131 O O . THR B 1 35 ? 23.422 61.688 -2.01 1 28.78 35 THR B O 1
ATOM 5134 N N . SER B 1 36 ? 22 61.906 -3.582 1 23.5 36 SER B N 1
ATOM 5135 C CA . SER B 1 36 ? 21.141 61.5 -2.465 1 23.5 36 SER B CA 1
ATOM 5136 C C . SER B 1 36 ? 21.484 60.094 -1.992 1 23.5 36 SER B C 1
ATOM 5138 O O . SER B 1 36 ? 21.609 59.188 -2.805 1 23.5 36 SER B O 1
ATOM 5140 N N . LYS B 1 37 ? 22.156 60 -0.846 1 28.27 37 LYS B N 1
ATOM 5141 C CA . LYS B 1 37 ? 22.484 58.812 -0.077 1 28.27 37 LYS B CA 1
ATOM 5142 C C . LYS B 1 37 ? 21.344 57.812 -0.105 1 28.27 37 LYS B C 1
ATOM 5144 O O . LYS B 1 37 ? 20.25 58.062 0.409 1 28.27 37 LYS B O 1
ATOM 5149 N N . CYS B 1 38 ? 21.203 57.188 -1.221 1 28.22 38 CYS B N 1
ATOM 5150 C CA . CYS B 1 38 ? 20.359 56.031 -1.172 1 28.22 38 CYS B CA 1
ATOM 5151 C C . CYS B 1 38 ? 20.609 55.219 0.101 1 28.22 38 CYS B C 1
ATOM 5153 O O . CYS B 1 38 ? 21.719 54.719 0.324 1 28.22 38 CYS B O 1
ATOM 5155 N N . ARG B 1 39 ? 20 55.656 1.235 1 27.84 39 ARG B N 1
ATOM 5156 C CA . ARG B 1 39 ? 20 54.812 2.42 1 27.84 39 ARG B CA 1
ATOM 5157 C C . ARG B 1 39 ? 19.953 53.344 2.037 1 27.84 39 ARG B C 1
ATOM 5159 O O . ARG B 1 39 ? 19.078 52.938 1.259 1 27.84 39 ARG B O 1
ATOM 5166 N N . ALA B 1 40 ? 21.125 52.812 2.051 1 34 40 ALA B N 1
ATOM 5167 C CA . ALA B 1 40 ? 21.312 51.344 2.043 1 34 40 ALA B CA 1
ATOM 5168 C C . ALA B 1 40 ? 20.109 50.656 2.684 1 34 40 ALA B C 1
ATOM 5170 O O . ALA B 1 40 ? 19.812 50.875 3.863 1 34 40 ALA B O 1
ATOM 5171 N N . GLN B 1 41 ? 19.031 50.562 1.954 1 30.02 41 GLN B N 1
ATOM 5172 C CA . GLN B 1 41 ? 18.016 49.656 2.494 1 30.02 41 GLN B CA 1
ATOM 5173 C C . GLN B 1 41 ? 18.625 48.594 3.373 1 30.02 41 GLN B C 1
ATOM 5175 O O . GLN B 1 41 ? 19.578 47.906 2.967 1 30.02 41 GLN B O 1
ATOM 5180 N N . SER B 1 42 ? 18.641 48.688 4.629 1 33.97 42 SER B N 1
ATOM 5181 C CA . SER B 1 42 ? 19.078 47.719 5.652 1 33.97 42 SER B CA 1
ATOM 5182 C C . SER B 1 42 ? 18.766 46.281 5.242 1 33.97 42 SER B C 1
ATOM 5184 O O . SER B 1 42 ? 17.625 45.969 4.914 1 33.97 42 SER B O 1
ATOM 5186 N N . THR B 1 43 ? 19.547 45.594 4.414 1 41.53 43 THR B N 1
ATOM 5187 C CA . THR B 1 43 ? 19.516 44.156 4.168 1 41.53 43 THR B CA 1
ATOM 5188 C C . THR B 1 43 ? 19.062 43.406 5.414 1 41.53 43 THR B C 1
ATOM 5190 O O . THR B 1 43 ? 19.719 43.469 6.453 1 41.53 43 THR B O 1
ATOM 5193 N N . GLN B 1 44 ? 17.859 43.344 5.695 1 44.91 44 GLN B N 1
ATOM 5194 C CA . GLN B 1 44 ? 17.297 42.531 6.789 1 44.91 44 GLN B CA 1
ATOM 5195 C C . GLN B 1 44 ? 18.016 41.188 6.918 1 44.91 44 GLN B C 1
ATOM 5197 O O . GLN B 1 44 ? 18.094 40.438 5.953 1 44.91 44 GLN B O 1
ATOM 5202 N N . ALA B 1 45 ? 18.969 40.969 7.793 1 57.12 45 ALA B N 1
ATOM 5203 C CA . ALA B 1 45 ? 19.641 39.75 8.172 1 57.12 45 ALA B CA 1
ATOM 5204 C C . ALA B 1 45 ? 18.672 38.562 8.195 1 57.12 45 ALA B C 1
ATOM 5206 O O . ALA B 1 45 ? 17.5 38.719 8.562 1 57.12 45 ALA B O 1
ATOM 5207 N N . ALA B 1 46 ? 19.141 37.406 7.562 1 67.5 46 ALA B N 1
ATOM 5208 C CA . ALA B 1 46 ? 18.344 36.188 7.566 1 67.5 46 ALA B CA 1
ATOM 5209 C C . ALA B 1 46 ? 17.922 35.812 8.984 1 67.5 46 ALA B C 1
ATOM 5211 O O . ALA B 1 46 ? 18.75 35.719 9.883 1 67.5 46 ALA B O 1
ATOM 5212 N N . LYS B 1 47 ? 16.688 35.812 9.156 1 79.75 47 LYS B N 1
ATOM 5213 C CA . LYS B 1 47 ? 16.109 35.469 10.453 1 79.75 47 LYS B CA 1
ATOM 5214 C C . LYS B 1 47 ? 16.578 34.094 10.891 1 79.75 47 LYS B C 1
ATOM 5216 O O . LYS B 1 47 ? 16.547 33.125 10.109 1 79.75 47 LYS B O 1
ATOM 5221 N N . GLU B 1 48 ? 17.047 33.938 12.109 1 89.25 48 GLU B N 1
ATOM 5222 C CA . GLU B 1 48 ? 17.484 32.688 12.656 1 89.25 48 GLU B CA 1
ATOM 5223 C C . GLU B 1 48 ? 16.297 31.859 13.18 1 89.25 48 GLU B C 1
ATOM 5225 O O . GLU B 1 48 ? 15.375 32.406 13.766 1 89.25 48 GLU B O 1
ATOM 5230 N N . SER B 1 49 ? 16.359 30.594 12.805 1 93.12 49 SER B N 1
ATOM 5231 C CA . SER B 1 49 ? 15.328 29.688 13.258 1 93.12 49 SER B CA 1
ATOM 5232 C C . SER B 1 49 ? 15.867 28.703 14.289 1 93.12 49 SER B C 1
ATOM 5234 O O . SER B 1 49 ? 17.016 28.25 14.195 1 93.12 49 SER B O 1
ATOM 5236 N N . ARG B 1 50 ? 14.992 28.328 15.211 1 94.44 50 ARG B N 1
ATOM 5237 C CA . ARG B 1 50 ? 15.359 27.312 16.203 1 94.44 50 ARG B CA 1
ATOM 5238 C C . ARG B 1 50 ? 14.852 25.938 15.773 1 94.44 50 ARG B C 1
ATOM 5240 O O . ARG B 1 50 ? 15.109 24.938 16.453 1 94.44 50 ARG B O 1
ATOM 5247 N N . SER B 1 51 ? 14.164 25.922 14.68 1 96.19 51 SER B N 1
ATOM 5248 C CA . SER B 1 51 ? 13.672 24.672 14.125 1 96.19 51 SER B CA 1
ATOM 5249 C C . SER B 1 51 ? 14.82 23.781 13.664 1 96.19 51 SER B C 1
ATOM 5251 O O . SER B 1 51 ? 15.703 24.234 12.922 1 96.19 51 SER B O 1
ATOM 5253 N N . PHE B 1 52 ? 14.828 22.547 14.156 1 97.25 52 PHE B N 1
ATOM 5254 C CA . PHE B 1 52 ? 15.836 21.594 13.695 1 97.25 52 PHE B CA 1
ATOM 5255 C C . PHE B 1 52 ? 15.75 21.422 12.188 1 97.25 52 PHE B C 1
ATOM 5257 O O . PHE B 1 52 ? 16.781 21.438 11.5 1 97.25 52 PHE B O 1
ATOM 5264 N N . ALA B 1 53 ? 14.523 21.203 11.68 1 97.75 53 ALA B N 1
ATOM 5265 C CA . ALA B 1 53 ? 14.32 20.891 10.273 1 97.75 53 ALA B CA 1
ATOM 5266 C C . ALA B 1 53 ? 14.75 22.047 9.375 1 97.75 53 ALA B C 1
ATOM 5268 O O . ALA B 1 53 ? 15.336 21.844 8.312 1 97.75 53 ALA B O 1
ATOM 5269 N N . MET B 1 54 ? 14.43 23.266 9.773 1 96.81 54 MET B N 1
ATOM 5270 C CA . MET B 1 54 ? 14.898 24.422 9.016 1 96.81 54 MET B CA 1
ATOM 5271 C C . MET B 1 54 ? 16.422 24.422 8.906 1 96.81 54 MET B C 1
ATOM 5273 O O . MET B 1 54 ? 16.969 24.625 7.816 1 96.81 54 MET B O 1
ATOM 5277 N N . ASN B 1 55 ? 17.062 24.172 10 1 96.31 55 ASN B N 1
ATOM 5278 C CA . ASN B 1 55 ? 18.516 24.25 10.039 1 96.31 55 ASN B CA 1
ATOM 5279 C C . ASN B 1 55 ? 19.156 23.031 9.383 1 96.31 55 ASN B C 1
ATOM 5281 O O . ASN B 1 55 ? 20.297 23.109 8.922 1 96.31 55 ASN B O 1
ATOM 5285 N N . LEU B 1 56 ? 18.422 21.922 9.367 1 97.75 56 LEU B N 1
ATOM 5286 C CA . LEU B 1 56 ? 18.859 20.75 8.625 1 97.75 56 LEU B CA 1
ATOM 5287 C C . LEU B 1 56 ? 19.188 21.109 7.18 1 97.75 56 LEU B C 1
ATOM 5289 O O . LEU B 1 56 ? 20.172 20.609 6.625 1 97.75 56 LEU B O 1
ATOM 5293 N N . PHE B 1 57 ? 18.422 21.938 6.57 1 97.62 57 PHE B N 1
ATOM 5294 C CA . PHE B 1 57 ? 18.594 22.297 5.168 1 97.62 57 PHE B CA 1
ATOM 5295 C C . PHE B 1 57 ? 19.859 23.125 4.973 1 97.62 57 PHE B C 1
ATOM 5297 O O . PHE B 1 57 ? 20.344 23.281 3.846 1 97.62 57 PHE B O 1
ATOM 5304 N N . ARG B 1 58 ? 20.438 23.609 6.059 1 94.19 58 ARG B N 1
ATOM 5305 C CA . ARG B 1 58 ? 21.719 24.297 6.02 1 94.19 58 ARG B CA 1
ATOM 5306 C C . ARG B 1 58 ? 22.859 23.359 6.402 1 94.19 58 ARG B C 1
ATOM 5308 O O . ARG B 1 58 ? 24.016 23.781 6.434 1 94.19 58 ARG B O 1
ATOM 5315 N N . GLY B 1 59 ? 22.5 22.109 6.754 1 94.25 59 GLY B N 1
ATOM 5316 C CA . GLY B 1 59 ? 23.5 21.172 7.227 1 94.25 59 GLY B CA 1
ATOM 5317 C C . GLY B 1 59 ? 23.953 21.438 8.648 1 94.25 59 GLY B C 1
ATOM 5318 O O . GLY B 1 59 ? 25.047 21.031 9.047 1 94.25 59 GLY B O 1
ATOM 5319 N N . ASN B 1 60 ? 23.125 22.203 9.391 1 91.88 60 ASN B N 1
ATOM 5320 C CA . ASN B 1 60 ? 23.438 22.578 10.766 1 91.88 60 ASN B CA 1
ATOM 5321 C C . ASN B 1 60 ? 22.531 21.859 11.758 1 91.88 60 ASN B C 1
ATOM 5323 O O . ASN B 1 60 ? 21.438 21.422 11.406 1 91.88 60 ASN B O 1
ATOM 5327 N N . VAL B 1 61 ? 23.094 21.719 12.969 1 94 61 VAL B N 1
ATOM 5328 C CA . VAL B 1 61 ? 22.297 21.125 14.031 1 94 61 VAL B CA 1
ATOM 5329 C C . VAL B 1 61 ? 21.984 22.172 15.102 1 94 61 VAL B C 1
ATOM 5331 O O . VAL B 1 61 ? 22.891 22.641 15.797 1 94 61 VAL B O 1
ATOM 5334 N N . ILE B 1 62 ? 20.797 22.641 15.086 1 94.12 62 ILE B N 1
ATOM 5335 C CA . ILE B 1 62 ? 20.25 23.312 16.25 1 94.12 62 ILE B CA 1
ATOM 5336 C C . ILE B 1 62 ? 19.422 22.344 17.078 1 94.12 62 ILE B C 1
ATOM 5338 O O . ILE B 1 62 ? 18.359 21.875 16.625 1 94.12 62 ILE B O 1
ATOM 5342 N N . SER B 1 63 ? 19.875 22.062 18.266 1 94.31 63 SER B N 1
ATOM 5343 C CA . SER B 1 63 ? 19.422 20.859 18.969 1 94.31 63 SER B CA 1
ATOM 5344 C C . SER B 1 63 ? 18.25 21.188 19.891 1 94.31 63 SER B C 1
ATOM 5346 O O . SER B 1 63 ? 17.594 20.266 20.422 1 94.31 63 SER B O 1
ATOM 5348 N N . ASP B 1 64 ? 17.797 22.359 20.047 1 92.06 64 ASP B N 1
ATOM 5349 C CA . ASP B 1 64 ? 16.875 22.828 21.078 1 92.06 64 ASP B CA 1
ATOM 5350 C C . ASP B 1 64 ? 15.547 22.062 21.016 1 92.06 64 ASP B C 1
ATOM 5352 O O . ASP B 1 64 ? 14.93 21.781 22.047 1 92.06 64 ASP B O 1
ATOM 5356 N N . GLN B 1 65 ? 15.211 21.734 19.828 1 95.88 65 GLN B N 1
ATOM 5357 C CA . GLN B 1 65 ? 13.883 21.156 19.656 1 95.88 65 GLN B CA 1
ATOM 5358 C C . GLN B 1 65 ? 13.945 19.641 19.516 1 95.88 65 GLN B C 1
ATOM 5360 O O . GLN B 1 65 ? 12.922 18.984 19.312 1 95.88 65 GLN B O 1
ATOM 5365 N N . VAL B 1 66 ? 15.188 19.031 19.703 1 97.75 66 VAL B N 1
ATOM 5366 C CA . VAL B 1 66 ? 15.242 17.594 19.422 1 97.75 66 VAL B CA 1
ATOM 5367 C C . VAL B 1 66 ? 16.016 16.891 20.531 1 97.75 66 VAL B C 1
ATOM 5369 O O . VAL B 1 66 ? 15.836 15.68 20.75 1 97.75 66 VAL B O 1
ATOM 5372 N N . PHE B 1 67 ? 16.891 17.531 21.266 1 97.25 67 PHE B N 1
ATOM 5373 C CA . PHE B 1 67 ? 17.641 16.906 22.359 1 97.25 67 PHE B CA 1
ATOM 5374 C C . PHE B 1 67 ? 17.578 17.766 23.625 1 97.25 67 PHE B C 1
ATOM 5376 O O . PHE B 1 67 ? 17.766 18.984 23.562 1 97.25 67 PHE B O 1
ATOM 5383 N N . PRO B 1 68 ? 17.453 17.203 24.734 1 97.31 68 PRO B N 1
ATOM 5384 C CA . PRO B 1 68 ? 17 15.82 24.922 1 97.31 68 PRO B CA 1
ATOM 5385 C C . PRO B 1 68 ? 15.555 15.617 24.484 1 97.31 68 PRO B C 1
ATOM 5387 O O . PRO B 1 68 ? 14.852 16.578 24.188 1 97.31 68 PRO B O 1
ATOM 5390 N N . PHE B 1 69 ? 15.164 14.383 24.375 1 98.31 69 PHE B N 1
ATOM 5391 C CA . PHE B 1 69 ? 13.758 14.125 24.094 1 98.31 69 PHE B CA 1
ATOM 5392 C C . PHE B 1 69 ? 12.859 14.82 25.109 1 98.31 69 PHE B C 1
ATOM 5394 O O . PHE B 1 69 ? 13.031 14.648 26.312 1 98.31 69 PHE B O 1
ATOM 5401 N N . PRO B 1 70 ? 11.906 15.531 24.688 1 96.06 70 PRO B N 1
ATOM 5402 C CA . PRO B 1 70 ? 11.25 16.5 25.578 1 96.06 70 PRO B CA 1
ATOM 5403 C C . PRO B 1 70 ? 10.328 15.828 26.594 1 96.06 70 PRO B C 1
ATOM 5405 O O . PRO B 1 70 ? 9.672 14.836 26.266 1 96.06 70 PRO B O 1
ATOM 5408 N N . GLU B 1 71 ? 10.32 16.297 27.734 1 94.69 71 GLU B N 1
ATOM 5409 C CA . GLU B 1 71 ? 9.391 16.047 28.828 1 94.69 71 GLU B CA 1
ATOM 5410 C C . GLU B 1 71 ? 8.742 17.344 29.328 1 94.69 71 GLU B C 1
ATOM 5412 O O . GLU B 1 71 ? 9.297 18.016 30.188 1 94.69 71 GLU B O 1
ATOM 5417 N N . VAL B 1 72 ? 7.523 17.547 28.953 1 96.81 72 VAL B N 1
ATOM 5418 C CA . VAL B 1 72 ? 7.027 18.922 29.062 1 96.81 72 VAL B CA 1
ATOM 5419 C C . VAL B 1 72 ? 5.902 18.984 30.094 1 96.81 72 VAL B C 1
ATOM 5421 O O . VAL B 1 72 ? 5.586 20.047 30.609 1 96.81 72 VAL B O 1
ATOM 5424 N N . LEU B 1 73 ? 5.34 17.844 30.484 1 97.81 73 LEU B N 1
ATOM 5425 C CA . LEU B 1 73 ? 4.207 17.859 31.406 1 97.81 73 LEU B CA 1
ATOM 5426 C C . LEU B 1 73 ? 4.676 18.094 32.844 1 97.81 73 LEU B C 1
ATOM 5428 O O . LEU B 1 73 ? 5.621 17.453 33.281 1 97.81 73 LEU B O 1
ATOM 5432 N N . ASN B 1 74 ? 4.059 18.969 33.531 1 96.88 74 ASN B N 1
ATOM 5433 C CA . ASN B 1 74 ? 4.289 19.078 34.969 1 96.88 74 ASN B CA 1
ATOM 5434 C C . ASN B 1 74 ? 3.5 18.016 35.75 1 96.88 74 ASN B C 1
ATOM 5436 O O . ASN B 1 74 ? 2.744 17.25 35.156 1 96.88 74 ASN B O 1
ATOM 5440 N N . GLU B 1 75 ? 3.705 17.953 37 1 96.94 75 GLU B N 1
ATOM 5441 C CA . GLU B 1 75 ? 3.137 16.891 37.812 1 96.94 75 GLU B CA 1
ATOM 5442 C C . GLU B 1 75 ? 1.611 16.938 37.812 1 96.94 75 GLU B C 1
ATOM 5444 O O . GLU B 1 75 ? 0.953 15.891 37.75 1 96.94 75 GLU B O 1
ATOM 5449 N N . ASP B 1 76 ? 1.059 18.078 37.844 1 96.94 76 ASP B N 1
ATOM 5450 C CA . ASP B 1 76 ? -0.393 18.219 37.812 1 96.94 76 ASP B CA 1
ATOM 5451 C C . ASP B 1 76 ? -0.981 17.766 36.5 1 96.94 76 ASP B C 1
ATOM 5453 O O . ASP B 1 76 ? -2.008 17.078 36.469 1 96.94 76 ASP B O 1
ATOM 5457 N N . GLN B 1 77 ? -0.324 18.172 35.438 1 97.44 77 GLN B N 1
ATOM 5458 C CA . GLN B 1 77 ? -0.76 17.766 34.094 1 97.44 77 GLN B CA 1
ATOM 5459 C C . GLN B 1 77 ? -0.664 16.25 33.906 1 97.44 77 GLN B C 1
ATOM 5461 O O . GLN B 1 77 ? -1.555 15.633 33.344 1 97.44 77 GLN B O 1
ATOM 5466 N N . LYS B 1 78 ? 0.395 15.703 34.375 1 97.38 78 LYS B N 1
ATOM 5467 C CA . LYS B 1 78 ? 0.58 14.258 34.312 1 97.38 78 LYS B CA 1
ATOM 5468 C C . LYS B 1 78 ? -0.527 13.523 35.062 1 97.38 78 LYS B C 1
ATOM 5470 O O . LYS B 1 78 ? -1.061 12.523 34.594 1 97.38 78 LYS B O 1
ATOM 5475 N N . GLN B 1 79 ? -0.761 13.969 36.25 1 96.88 79 GLN B N 1
ATOM 5476 C CA . GLN B 1 79 ? -1.8 13.352 37.062 1 96.88 79 GLN B CA 1
ATOM 5477 C C . GLN B 1 79 ? -3.166 13.453 36.406 1 96.88 79 GLN B C 1
ATOM 5479 O O . GLN B 1 79 ? -3.898 12.469 36.312 1 96.88 79 GLN B O 1
ATOM 5484 N N . THR B 1 80 ? -3.463 14.594 35.906 1 96.56 80 THR B N 1
ATOM 5485 C CA . THR B 1 80 ? -4.727 14.82 35.188 1 96.56 80 THR B CA 1
ATOM 5486 C C . THR B 1 80 ? -4.852 13.883 34 1 96.56 80 THR B C 1
ATOM 5488 O O . THR B 1 80 ? -5.887 13.242 33.812 1 96.56 80 THR B O 1
ATOM 5491 N N . LEU B 1 81 ? -3.834 13.875 33.219 1 97.75 81 LEU B N 1
ATOM 5492 C CA . LEU B 1 81 ? -3.852 13.062 32.031 1 97.75 81 LEU B CA 1
ATOM 5493 C C . LEU B 1 81 ? -3.975 11.578 32.375 1 97.75 81 LEU B C 1
ATOM 5495 O O . LEU B 1 81 ? -4.711 10.844 31.703 1 97.75 81 LEU B O 1
ATOM 5499 N N . SER B 1 82 ? -3.256 11.125 33.344 1 96.62 82 SER B N 1
ATOM 5500 C CA . SER B 1 82 ? -3.305 9.727 33.75 1 96.62 82 SER B CA 1
ATOM 5501 C C . SER B 1 82 ? -4.715 9.32 34.156 1 96.62 82 SER B C 1
ATOM 5503 O O . SER B 1 82 ? -5.117 8.172 33.969 1 96.62 82 SER B O 1
ATOM 5505 N N . GLU B 1 83 ? -5.473 10.242 34.688 1 96.31 83 GLU B N 1
ATOM 5506 C CA . GLU B 1 83 ? -6.84 9.969 35.125 1 96.31 83 GLU B CA 1
ATOM 5507 C C . GLU B 1 83 ? -7.793 9.922 33.906 1 96.31 83 GLU B C 1
ATOM 5509 O O . GLU B 1 83 ? -8.875 9.336 34 1 96.31 83 GLU B O 1
ATOM 5514 N N . LEU B 1 84 ? -7.395 10.477 32.812 1 97.44 84 LEU B N 1
ATOM 5515 C CA . LEU B 1 84 ? -8.242 10.531 31.641 1 97.44 84 LEU B CA 1
ATOM 5516 C C . LEU B 1 84 ? -7.996 9.328 30.734 1 97.44 84 LEU B C 1
ATOM 5518 O O . LEU B 1 84 ? -8.891 8.898 30.016 1 97.44 84 LEU B O 1
ATOM 5522 N N . VAL B 1 85 ? -6.844 8.828 30.766 1 97.88 85 VAL B N 1
ATOM 5523 C CA . VAL B 1 85 ? -6.383 7.832 29.797 1 97.88 85 VAL B CA 1
ATOM 5524 C C . VAL B 1 85 ? -7.215 6.559 29.938 1 97.88 85 VAL B C 1
ATOM 5526 O O . VAL B 1 85 ? -7.781 6.074 28.953 1 97.88 85 VAL B O 1
ATOM 5529 N N . ASP B 1 86 ? -7.359 5.996 31.109 1 96.88 86 ASP B N 1
ATOM 5530 C CA . ASP B 1 86 ? -8.039 4.719 31.312 1 96.88 86 ASP B CA 1
ATOM 5531 C C . ASP B 1 86 ? -9.523 4.828 30.984 1 96.88 86 ASP B C 1
ATOM 5533 O O . ASP B 1 86 ? -10.07 3.986 30.266 1 96.88 86 ASP B O 1
ATOM 5537 N N . PRO B 1 87 ? -10.18 5.867 31.516 1 96.88 87 PRO B N 1
ATOM 5538 C CA . PRO B 1 87 ? -11.586 6.016 31.156 1 96.88 87 PRO B CA 1
ATOM 5539 C C . PRO B 1 87 ? -11.805 6.18 29.641 1 96.88 87 PRO B C 1
ATOM 5541 O O . PRO B 1 87 ? -12.773 5.652 29.094 1 96.88 87 PRO B O 1
ATOM 5544 N N . CYS B 1 88 ? -10.961 6.883 29.047 1 97.88 88 CYS B N 1
ATOM 5545 C CA . CYS B 1 88 ? -11.047 7.055 27.594 1 97.88 88 CYS B CA 1
ATOM 5546 C C . CYS B 1 88 ? -10.906 5.719 26.875 1 97.88 88 CYS B C 1
ATOM 5548 O O . CYS B 1 88 ? -11.727 5.379 26.016 1 97.88 88 CYS B O 1
ATOM 5550 N N . ALA B 1 89 ? -9.898 4.98 27.219 1 97.81 89 ALA B N 1
ATOM 5551 C CA . ALA B 1 89 ? -9.68 3.668 26.609 1 97.81 89 ALA B CA 1
ATOM 5552 C C . ALA B 1 89 ? -10.867 2.744 26.859 1 97.81 89 ALA B C 1
ATOM 5554 O O . ALA B 1 89 ? -11.32 2.051 25.953 1 97.81 89 ALA B O 1
ATOM 5555 N N . LYS B 1 90 ? -11.391 2.729 28.078 1 97.75 90 LYS B N 1
ATOM 5556 C CA . LYS B 1 90 ? -12.516 1.872 28.438 1 97.75 90 LYS B CA 1
ATOM 5557 C C . LYS B 1 90 ? -13.766 2.236 27.641 1 97.75 90 LYS B C 1
ATOM 5559 O O . LYS B 1 90 ? -14.539 1.358 27.266 1 97.75 90 LYS B O 1
ATOM 5564 N N . PHE B 1 91 ? -13.984 3.498 27.484 1 98.06 91 PHE B N 1
ATOM 5565 C CA . PHE B 1 91 ? -15.117 3.953 26.672 1 98.06 91 PHE B CA 1
ATOM 5566 C C . PHE B 1 91 ? -15.07 3.352 25.281 1 98.06 91 PHE B C 1
ATOM 5568 O O . PHE B 1 91 ? -16.078 2.873 24.766 1 98.06 91 PHE B O 1
ATOM 5575 N N . PHE B 1 92 ? -13.938 3.326 24.672 1 98.19 92 PHE B N 1
ATOM 5576 C CA . PHE B 1 92 ? -13.812 2.84 23.297 1 98.19 92 PHE B CA 1
ATOM 5577 C C . PHE B 1 92 ? -13.867 1.318 23.266 1 98.19 92 PHE B C 1
ATOM 5579 O O . PHE B 1 92 ? -14.242 0.733 22.234 1 98.19 92 PHE B O 1
ATOM 5586 N N . GLU B 1 93 ? -13.586 0.677 24.344 1 97.12 93 GLU B N 1
ATOM 5587 C CA . GLU B 1 93 ? -13.641 -0.78 24.422 1 97.12 93 GLU B CA 1
ATOM 5588 C C . GLU B 1 93 ? -15.055 -1.268 24.719 1 97.12 93 GLU B C 1
ATOM 5590 O O . GLU B 1 93 ? -15.469 -2.324 24.234 1 97.12 93 GLU B O 1
ATOM 5595 N N . GLU B 1 94 ? -15.781 -0.407 25.469 1 97.5 94 GLU B N 1
ATOM 5596 C CA . GLU B 1 94 ? -17 -0.954 26.031 1 97.5 94 GLU B CA 1
ATOM 5597 C C . GLU B 1 94 ? -18.234 -0.258 25.469 1 97.5 94 GLU B C 1
ATOM 5599 O O . GLU B 1 94 ? -19.328 -0.823 25.469 1 97.5 94 GLU B O 1
ATOM 5604 N N . VAL B 1 95 ? -18.047 0.954 25 1 97.81 95 VAL B N 1
ATOM 5605 C CA . VAL B 1 95 ? -19.203 1.732 24.578 1 97.81 95 VAL B CA 1
ATOM 5606 C C . VAL B 1 95 ? -19.141 1.969 23.078 1 97.81 95 VAL B C 1
ATOM 5608 O O . VAL B 1 95 ? -20.094 1.653 22.359 1 97.81 95 VAL B O 1
ATOM 5611 N N . ASN B 1 96 ? -18.078 2.518 22.625 1 98.38 96 ASN B N 1
ATOM 5612 C CA . ASN B 1 96 ? -17.922 2.725 21.188 1 98.38 96 ASN B CA 1
ATOM 5613 C C . ASN B 1 96 ? -17.875 1.401 20.438 1 98.38 96 ASN B C 1
ATOM 5615 O O . ASN B 1 96 ? -17.312 0.42 20.938 1 98.38 96 ASN B O 1
ATOM 5619 N N . ASP B 1 97 ? -18.516 1.349 19.312 1 98.06 97 ASP B N 1
ATOM 5620 C CA . ASP B 1 97 ? -18.469 0.196 18.422 1 98.06 97 ASP B CA 1
ATOM 5621 C C . ASP B 1 97 ? -18.125 0.62 16.984 1 98.06 97 ASP B C 1
ATOM 5623 O O . ASP B 1 97 ? -19 0.987 16.219 1 98.06 97 ASP B O 1
ATOM 5627 N N . ALA B 1 98 ? -16.844 0.491 16.672 1 98.38 98 ALA B N 1
ATOM 5628 C CA . ALA B 1 98 ? -16.344 0.987 15.398 1 98.38 98 ALA B CA 1
ATOM 5629 C C . ALA B 1 98 ? -17 0.265 14.234 1 98.38 98 ALA B C 1
ATOM 5631 O O . ALA B 1 98 ? -17.281 0.871 13.195 1 98.38 98 ALA B O 1
ATOM 5632 N N . THR B 1 99 ? -17.156 -1.034 14.359 1 97.62 99 THR B N 1
ATOM 5633 C CA . THR B 1 99 ? -17.812 -1.822 13.32 1 97.62 99 THR B CA 1
ATOM 5634 C C . THR B 1 99 ? -19.25 -1.355 13.109 1 97.62 99 THR B C 1
ATOM 5636 O O . THR B 1 99 ? -19.688 -1.202 11.969 1 97.62 99 THR B O 1
ATOM 5639 N N . LYS B 1 100 ? -19.953 -1.157 14.18 1 98.06 100 LYS B N 1
ATOM 5640 C CA . LYS B 1 100 ? -21.312 -0.666 14.102 1 98.06 100 LYS B CA 1
ATOM 5641 C C . LYS B 1 100 ? -21.375 0.719 13.461 1 98.06 100 LYS B C 1
ATOM 5643 O O . LYS B 1 100 ? -22.234 0.988 12.617 1 98.06 100 LYS B O 1
ATOM 5648 N N . ASN B 1 101 ? -20.484 1.611 13.898 1 98.75 101 ASN B N 1
ATOM 5649 C CA . ASN B 1 101 ? -20.406 2.945 13.312 1 98.75 101 ASN B CA 1
ATOM 5650 C C . ASN B 1 101 ? -20.188 2.879 11.805 1 98.75 101 ASN B C 1
ATOM 5652 O O . ASN B 1 101 ? -20.797 3.637 11.055 1 98.75 101 ASN B O 1
ATOM 5656 N N . ASP B 1 102 ? -19.344 1.989 11.359 1 98.31 102 ASP B N 1
ATOM 5657 C CA . ASP B 1 102 ? -19.062 1.796 9.945 1 98.31 102 ASP B CA 1
ATOM 5658 C C . ASP B 1 102 ? -20.297 1.313 9.188 1 98.31 102 ASP B C 1
ATOM 5660 O O . ASP B 1 102 ? -20.594 1.813 8.102 1 98.31 102 ASP B O 1
ATOM 5664 N N . GLN B 1 103 ? -20.984 0.387 9.727 1 97.31 103 GLN B N 1
ATOM 5665 C CA . GLN B 1 103 ? -22.172 -0.187 9.102 1 97.31 103 GLN B CA 1
ATOM 5666 C C . GLN B 1 103 ? -23.297 0.844 9.008 1 97.31 103 GLN B C 1
ATOM 5668 O O . GLN B 1 103 ? -24 0.909 7.996 1 97.31 103 GLN B O 1
ATOM 5673 N N . LEU B 1 104 ? -23.391 1.686 10.031 1 97.94 104 LEU B N 1
ATOM 5674 C CA . LEU B 1 104 ? -24.438 2.689 10.094 1 97.94 104 LEU B CA 1
ATOM 5675 C C . LEU B 1 104 ? -24.094 3.893 9.219 1 97.94 104 LEU B C 1
ATOM 5677 O O . LEU B 1 104 ? -24.969 4.699 8.898 1 97.94 104 LEU B O 1
ATOM 5681 N N . GLU B 1 105 ? -22.828 4.059 8.914 1 98 105 GLU B N 1
ATOM 5682 C CA . GLU B 1 105 ? -22.281 5.23 8.234 1 98 105 GLU B CA 1
ATOM 5683 C C . GLU B 1 105 ? -22.578 6.508 9.016 1 98 105 GLU B C 1
ATOM 5685 O O . GLU B 1 105 ? -22.969 7.52 8.438 1 98 105 GLU B O 1
ATOM 5690 N N . LYS B 1 106 ? -22.5 6.379 10.281 1 98.06 106 LYS B N 1
ATOM 5691 C CA . LYS B 1 106 ? -22.594 7.457 11.266 1 98.06 106 LYS B CA 1
ATOM 5692 C C . LYS B 1 106 ? -22.109 6.992 12.641 1 98.06 106 LYS B C 1
ATOM 5694 O O . LYS B 1 106 ? -22.062 5.789 12.906 1 98.06 106 LYS B O 1
ATOM 5699 N N . VAL B 1 107 ? -21.734 7.871 13.492 1 98.44 107 VAL B N 1
ATOM 5700 C CA . VAL B 1 107 ? -21.453 7.512 14.875 1 98.44 107 VAL B CA 1
ATOM 5701 C C . VAL B 1 107 ? -22.734 7.16 15.602 1 98.44 107 VAL B C 1
ATOM 5703 O O . VAL B 1 107 ? -23.672 7.965 15.641 1 98.44 107 VAL B O 1
ATOM 5706 N N . ASP B 1 108 ? -22.734 6.035 16.156 1 97.88 108 ASP B N 1
ATOM 5707 C CA . ASP B 1 108 ? -23.922 5.574 16.875 1 97.88 108 ASP B CA 1
ATOM 5708 C C . ASP B 1 108 ? -24.281 6.523 18.016 1 97.88 108 ASP B C 1
ATOM 5710 O O . ASP B 1 108 ? -23.391 7.129 18.625 1 97.88 108 ASP B O 1
ATOM 5714 N N . ASN B 1 109 ? -25.562 6.641 18.328 1 97.38 109 ASN B N 1
ATOM 5715 C CA . ASN B 1 109 ? -26.062 7.617 19.297 1 97.38 109 ASN B CA 1
ATOM 5716 C C . ASN B 1 109 ? -25.422 7.426 20.672 1 97.38 109 ASN B C 1
ATOM 5718 O O . ASN B 1 109 ? -25.062 8.398 21.328 1 97.38 109 ASN B O 1
ATOM 5722 N N . ALA B 1 110 ? -25.297 6.238 21.031 1 97.44 110 ALA B N 1
ATOM 5723 C CA . ALA B 1 110 ? -24.703 5.969 22.344 1 97.44 110 ALA B CA 1
ATOM 5724 C C . ALA B 1 110 ? -23.25 6.422 22.375 1 97.44 110 ALA B C 1
ATOM 5726 O O . ALA B 1 110 ? -22.797 6.984 23.375 1 97.44 110 ALA B O 1
ATOM 5727 N N . SER B 1 111 ? -22.531 6.133 21.328 1 98.12 111 SER B N 1
ATOM 5728 C CA . SER B 1 111 ? -21.141 6.582 21.219 1 98.12 111 SER B CA 1
ATOM 5729 C C . SER B 1 111 ? -21.062 8.102 21.188 1 98.12 111 SER B C 1
ATOM 5731 O O . SER B 1 111 ? -20.219 8.695 21.875 1 98.12 111 SER B O 1
ATOM 5733 N N . MET B 1 112 ? -21.922 8.734 20.469 1 98.12 112 MET B N 1
ATOM 5734 C CA . MET B 1 112 ? -21.922 10.188 20.344 1 98.12 112 MET B CA 1
ATOM 5735 C C . MET B 1 112 ? -22.203 10.844 21.688 1 98.12 112 MET B C 1
ATOM 5737 O O . MET B 1 112 ? -21.516 11.781 22.094 1 98.12 112 MET B O 1
ATOM 5741 N N . ASP B 1 113 ? -23.219 10.352 22.344 1 97.81 113 ASP B N 1
ATOM 5742 C CA . ASP B 1 113 ? -23.594 10.898 23.641 1 97.81 113 ASP B CA 1
ATOM 5743 C C . ASP B 1 113 ? -22.469 10.695 24.672 1 97.81 113 ASP B C 1
ATOM 5745 O O . ASP B 1 113 ? -22.172 11.594 25.453 1 97.81 113 ASP B O 1
ATOM 5749 N N . GLY B 1 114 ? -21.922 9.508 24.625 1 98 114 GLY B N 1
ATOM 5750 C CA . GLY B 1 114 ? -20.812 9.234 25.531 1 98 114 GLY B CA 1
ATOM 5751 C C . GLY B 1 114 ? -19.609 10.141 25.297 1 98 114 GLY B C 1
ATOM 5752 O O . GLY B 1 114 ? -18.953 10.578 26.25 1 98 114 GLY B O 1
ATOM 5753 N N . LEU B 1 115 ? -19.297 10.422 24.062 1 98.44 115 LEU B N 1
ATOM 5754 C CA . LEU B 1 115 ? -18.203 11.328 23.703 1 98.44 115 LEU B CA 1
ATOM 5755 C C . LEU B 1 115 ? -18.484 12.734 24.234 1 98.44 115 LEU B C 1
ATOM 5757 O O . LEU B 1 115 ? -17.578 13.383 24.766 1 98.44 115 LEU B O 1
ATOM 5761 N N . LYS B 1 116 ? -19.703 13.172 24.109 1 98.06 116 LYS B N 1
ATOM 5762 C CA . LYS B 1 116 ? -20.094 14.477 24.625 1 98.06 116 LYS B CA 1
ATOM 5763 C C . LYS B 1 116 ? -19.938 14.531 26.141 1 98.06 116 LYS B C 1
ATOM 5765 O O . LYS B 1 116 ? -19.375 15.484 26.688 1 98.06 116 LYS B O 1
ATOM 5770 N N . GLU B 1 117 ? -20.375 13.508 26.766 1 97.19 117 GLU B N 1
ATOM 5771 C CA . GLU B 1 117 ? -20.328 13.438 28.234 1 97.19 117 GLU B CA 1
ATOM 5772 C C . GLU B 1 117 ? -18.891 13.438 28.75 1 97.19 117 GLU B C 1
ATOM 5774 O O . GLU B 1 117 ? -18.594 14.023 29.797 1 97.19 117 GLU B O 1
ATOM 5779 N N . MET B 1 118 ? -18.016 12.883 27.969 1 96.88 118 MET B N 1
ATOM 5780 C CA . MET B 1 118 ? -16.625 12.766 28.375 1 96.88 118 MET B CA 1
ATOM 5781 C C . MET B 1 118 ? -15.859 14.047 28.094 1 96.88 118 MET B C 1
ATOM 5783 O O . MET B 1 118 ? -14.719 14.211 28.531 1 96.88 118 MET B O 1
ATOM 5787 N N . GLY B 1 119 ? -16.484 14.984 27.391 1 97.56 119 GLY B N 1
ATOM 5788 C CA . GLY B 1 119 ? -15.82 16.234 27.031 1 97.56 119 GLY B CA 1
ATOM 5789 C C . GLY B 1 119 ? -14.922 16.094 25.828 1 97.56 119 GLY B C 1
ATOM 5790 O O . GLY B 1 119 ? -14.023 16.922 25.625 1 97.56 119 GLY B O 1
ATOM 5791 N N . ALA B 1 120 ? -15.148 15.086 24.984 1 98.44 120 ALA B N 1
ATOM 5792 C CA . ALA B 1 120 ? -14.266 14.742 23.875 1 98.44 120 ALA B CA 1
ATOM 5793 C C . ALA B 1 120 ? -14.328 15.789 22.781 1 98.44 120 ALA B C 1
ATOM 5795 O O . ALA B 1 120 ? -13.477 15.82 21.891 1 98.44 120 ALA B O 1
ATOM 5796 N N . PHE B 1 121 ? -15.242 16.703 22.781 1 98.62 121 PHE B N 1
ATOM 5797 C CA . PHE B 1 121 ? -15.445 17.688 21.719 1 98.62 121 PHE B CA 1
ATOM 5798 C C . PHE B 1 121 ? -14.711 18.984 22.031 1 98.62 121 PHE B C 1
ATOM 5800 O O . PHE B 1 121 ? -14.617 19.875 21.188 1 98.62 121 PHE B O 1
ATOM 5807 N N . GLY B 1 122 ? -14.18 19.188 23.219 1 98.56 122 GLY B N 1
ATOM 5808 C CA . GLY B 1 122 ? -13.508 20.422 23.609 1 98.56 122 GLY B CA 1
ATOM 5809 C C . GLY B 1 122 ? -12.242 20.172 24.406 1 98.56 122 GLY B C 1
ATOM 5810 O O . GLY B 1 122 ? -12.055 20.781 25.469 1 98.56 122 GLY B O 1
ATOM 5811 N N . LEU B 1 123 ? -11.375 19.25 23.922 1 98.38 123 LEU B N 1
ATOM 5812 C CA . LEU B 1 123 ? -10.227 18.797 24.688 1 98.38 123 LEU B CA 1
ATOM 5813 C C . LEU B 1 123 ? -9.273 19.938 24.984 1 98.38 123 LEU B C 1
ATOM 5815 O O . LEU B 1 123 ? -8.766 20.062 26.094 1 98.38 123 LEU B O 1
ATOM 5819 N N . GLN B 1 124 ? -9.039 20.828 23.984 1 97.88 124 GLN B N 1
ATOM 5820 C CA . GLN B 1 124 ? -8.047 21.891 24.172 1 97.88 124 GLN B CA 1
ATOM 5821 C C . GLN B 1 124 ? -8.719 23.234 24.438 1 97.88 124 GLN B C 1
ATOM 5823 O O . GLN B 1 124 ? -8.047 24.25 24.594 1 97.88 124 GLN B O 1
ATOM 5828 N N . VAL B 1 125 ? -10.086 23.297 24.5 1 98.62 125 VAL B N 1
ATOM 5829 C CA . VAL B 1 125 ? -10.797 24.516 24.859 1 98.62 125 VAL B CA 1
ATOM 5830 C C . VAL B 1 125 ? -10.539 24.859 26.328 1 98.62 125 VAL B C 1
ATOM 5832 O O . VAL B 1 125 ? -10.625 23.984 27.188 1 98.62 125 VAL B O 1
ATOM 5835 N N . PRO B 1 126 ? -10.219 26.156 26.625 1 97.94 126 PRO B N 1
ATOM 5836 C CA . PRO B 1 126 ? -9.992 26.531 28.016 1 97.94 126 PRO B CA 1
ATOM 5837 C C . PRO B 1 126 ? -11.188 26.219 28.922 1 97.94 126 PRO B C 1
ATOM 5839 O O . PRO B 1 126 ? -12.336 26.25 28.469 1 97.94 126 PRO B O 1
ATOM 5842 N N . PHE B 1 127 ? -10.891 26.078 30.156 1 97.12 127 PHE B N 1
ATOM 5843 C CA . PHE B 1 127 ? -11.898 25.75 31.156 1 97.12 127 PHE B CA 1
ATOM 5844 C C . PHE B 1 127 ? -12.969 26.828 31.219 1 97.12 127 PHE B C 1
ATOM 5846 O O . PHE B 1 127 ? -14.156 26.531 31.391 1 97.12 127 PHE B O 1
ATOM 5853 N N . ASP B 1 128 ? -12.508 28.016 31.047 1 97.25 128 ASP B N 1
ATOM 5854 C CA . ASP B 1 128 ? -13.414 29.156 31.141 1 97.25 128 ASP B CA 1
ATOM 5855 C C . ASP B 1 128 ? -14.492 29.109 30.047 1 97.25 128 ASP B C 1
ATOM 5857 O O . ASP B 1 128 ? -15.547 29.734 30.188 1 97.25 128 ASP B O 1
ATOM 5861 N N . TYR B 1 129 ? -14.25 28.312 29.031 1 98.12 129 TYR B N 1
ATOM 5862 C CA . TYR B 1 129 ? -15.211 28.188 27.938 1 98.12 129 TYR B CA 1
ATOM 5863 C C . TYR B 1 129 ? -15.812 26.781 27.906 1 98.12 129 TYR B C 1
ATOM 5865 O O . TYR B 1 129 ? -16.406 26.391 26.906 1 98.12 129 TYR B O 1
ATOM 5873 N N . GLY B 1 130 ? -15.594 26.031 28.953 1 97.06 130 GLY B N 1
ATOM 5874 C CA . GLY B 1 130 ? -16.281 24.75 29.094 1 97.06 130 GLY B CA 1
ATOM 5875 C C . GLY B 1 130 ? -15.469 23.578 28.562 1 97.06 130 GLY B C 1
ATOM 5876 O O . GLY B 1 130 ? -15.984 22.469 28.438 1 97.06 130 GLY B O 1
ATOM 5877 N N . GLY B 1 131 ? -14.219 23.812 28.203 1 98.31 131 GLY B N 1
ATOM 5878 C CA . GLY B 1 131 ? -13.383 22.734 27.719 1 98.31 131 GLY B CA 1
ATOM 5879 C C . GLY B 1 131 ? -12.547 22.078 28.797 1 98.31 131 GLY B C 1
ATOM 5880 O O . GLY B 1 131 ? -12.805 22.266 29.984 1 98.31 131 GLY B O 1
ATOM 5881 N N . LEU B 1 132 ? -11.625 21.172 28.344 1 97.69 132 LEU B N 1
ATOM 5882 C CA . LEU B 1 132 ? -10.797 20.453 29.297 1 97.69 132 LEU B CA 1
ATOM 5883 C C . LEU B 1 132 ? -9.438 21.109 29.469 1 97.69 132 LEU B C 1
ATOM 5885 O O . LEU B 1 132 ? -8.656 20.734 30.344 1 97.69 132 LEU B O 1
ATOM 5889 N N . GLY B 1 133 ? -9.094 22.094 28.641 1 97.62 133 GLY B N 1
ATOM 5890 C CA . GLY B 1 133 ? -7.887 22.875 28.797 1 97.62 133 GLY B CA 1
ATOM 5891 C C . GLY B 1 133 ? -6.617 22.078 28.594 1 97.62 133 GLY B C 1
ATOM 5892 O O . GLY B 1 133 ? -5.574 22.391 29.156 1 97.62 133 GLY B O 1
ATOM 5893 N N . LEU B 1 134 ? -6.625 21.062 27.797 1 98.06 134 LEU B N 1
ATOM 5894 C CA . LEU B 1 134 ? -5.469 20.188 27.625 1 98.06 134 LEU B CA 1
ATOM 5895 C C . LEU B 1 134 ? -4.418 20.859 26.734 1 98.06 134 LEU B C 1
ATOM 5897 O O . LEU B 1 134 ? -4.762 21.609 25.828 1 98.06 134 LEU B O 1
ATOM 5901 N N . THR B 1 135 ? -3.148 20.594 27.031 1 97.56 135 THR B N 1
ATOM 5902 C CA . THR B 1 135 ? -2.051 21.016 26.172 1 97.56 135 THR B CA 1
ATOM 5903 C C . THR B 1 135 ? -1.984 20.125 24.922 1 97.56 135 THR B C 1
ATOM 5905 O O . THR B 1 135 ? -2.744 19.172 24.797 1 97.56 135 THR B O 1
ATOM 5908 N N . ASN B 1 136 ? -1.079 20.469 24 1 97.62 136 ASN B N 1
ATOM 5909 C CA . ASN B 1 136 ? -0.92 19.672 22.781 1 97.62 136 ASN B CA 1
ATOM 5910 C C . ASN B 1 136 ? -0.476 18.25 23.109 1 97.62 136 ASN B C 1
ATOM 5912 O O . ASN B 1 136 ? -0.952 17.297 22.5 1 97.62 136 ASN B O 1
ATOM 5916 N N . THR B 1 137 ? 0.427 18.062 24 1 98.5 137 THR B N 1
ATOM 5917 C CA . THR B 1 137 ? 0.927 16.75 24.391 1 98.5 137 THR B CA 1
ATOM 5918 C C . THR B 1 137 ? -0.182 15.914 25.016 1 98.5 137 THR B C 1
ATOM 5920 O O . THR B 1 137 ? -0.313 14.719 24.734 1 98.5 137 THR B O 1
ATOM 5923 N N . MET B 1 138 ? -0.961 16.547 25.906 1 98.38 138 MET B N 1
ATOM 5924 C CA . MET B 1 138 ? -2.086 15.859 26.531 1 98.38 138 MET B CA 1
ATOM 5925 C C . MET B 1 138 ? -3.127 15.469 25.484 1 98.38 138 MET B C 1
ATOM 5927 O O . MET B 1 138 ? -3.65 14.352 25.516 1 98.38 138 MET B O 1
ATOM 5931 N N . TYR B 1 139 ? -3.402 16.359 24.594 1 98.25 139 TYR B N 1
ATOM 5932 C CA . TYR B 1 139 ? -4.289 16.094 23.469 1 98.25 139 TYR B CA 1
ATOM 5933 C C . TYR B 1 139 ? -3.797 14.906 22.656 1 98.25 139 TYR B C 1
ATOM 5935 O O . TYR B 1 139 ? -4.578 14.016 22.312 1 98.25 139 TYR B O 1
ATOM 5943 N N . ALA B 1 140 ? -2.533 14.898 22.359 1 98.25 140 ALA B N 1
ATOM 5944 C CA . ALA B 1 140 ? -1.925 13.836 21.562 1 98.25 140 ALA B CA 1
ATOM 5945 C C . ALA B 1 140 ? -2.162 12.469 22.203 1 98.25 140 ALA B C 1
ATOM 5947 O O . ALA B 1 140 ? -2.453 11.492 21.5 1 98.25 140 ALA B O 1
ATOM 5948 N N . ARG B 1 141 ? -2.08 12.375 23.469 1 98.62 141 ARG B N 1
ATOM 5949 C CA . ARG B 1 141 ? -2.217 11.102 24.172 1 98.62 141 ARG B CA 1
ATOM 5950 C C . ARG B 1 141 ? -3.631 10.547 24.031 1 98.62 141 ARG B C 1
ATOM 5952 O O . ARG B 1 141 ? -3.814 9.344 23.828 1 98.62 141 ARG B O 1
ATOM 5959 N N . LEU B 1 142 ? -4.621 11.391 24.172 1 98.62 142 LEU B N 1
ATOM 5960 C CA . LEU B 1 142 ? -6 10.938 24.047 1 98.62 142 LEU B CA 1
ATOM 5961 C C . LEU B 1 142 ? -6.344 10.586 22.609 1 98.62 142 LEU B C 1
ATOM 5963 O O . LEU B 1 142 ? -7.047 9.609 22.359 1 98.62 142 LEU B O 1
ATOM 5967 N N . VAL B 1 143 ? -5.828 11.344 21.688 1 98.31 143 VAL B N 1
ATOM 5968 C CA . VAL B 1 143 ? -6.09 11.109 20.281 1 98.31 143 VAL B CA 1
ATOM 5969 C C . VAL B 1 143 ? -5.449 9.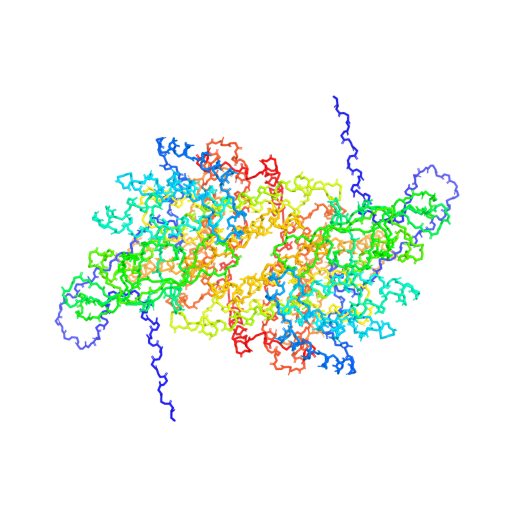789 19.844 1 98.31 143 VAL B C 1
ATOM 5971 O O . VAL B 1 143 ? -5.992 9.07 19 1 98.31 143 VAL B O 1
ATOM 5974 N N . GLU B 1 144 ? -4.336 9.484 20.422 1 98.44 144 GLU B N 1
ATOM 5975 C CA . GLU B 1 144 ? -3.695 8.188 20.203 1 98.44 144 GLU B CA 1
ATOM 5976 C C . GLU B 1 144 ? -4.637 7.039 20.547 1 98.44 144 GLU B C 1
ATOM 5978 O O . GLU B 1 144 ? -4.715 6.055 19.812 1 98.44 144 GLU B O 1
ATOM 5983 N N . ILE B 1 145 ? -5.375 7.164 21.625 1 98.62 145 ILE B N 1
ATOM 5984 C CA . ILE B 1 145 ? -6.328 6.145 22.047 1 98.62 145 ILE B CA 1
ATOM 5985 C C . ILE B 1 145 ? -7.469 6.047 21.047 1 98.62 145 ILE B C 1
ATOM 5987 O O . ILE B 1 145 ? -7.883 4.949 20.672 1 98.62 145 ILE B O 1
ATOM 5991 N N . VAL B 1 146 ? -7.98 7.164 20.609 1 98.69 146 VAL B N 1
ATOM 5992 C CA . VAL B 1 146 ? -9.062 7.172 19.625 1 98.69 146 VAL B CA 1
ATOM 5993 C C . VAL B 1 146 ? -8.602 6.469 18.359 1 98.69 146 VAL B C 1
ATOM 5995 O O . VAL B 1 146 ? -9.32 5.625 17.812 1 98.69 146 VAL B O 1
ATOM 5998 N N . GLY B 1 147 ? -7.375 6.801 17.906 1 98.69 147 GLY B N 1
ATOM 5999 C CA . GLY B 1 147 ? -6.824 6.223 16.688 1 98.69 147 GLY B CA 1
ATOM 6000 C C . GLY B 1 147 ? -6.645 4.719 16.766 1 98.69 147 GLY B C 1
ATOM 6001 O O . GLY B 1 147 ? -6.738 4.02 15.758 1 98.69 147 GLY B O 1
ATOM 6002 N N . ALA B 1 148 ? -6.414 4.246 17.953 1 98.75 148 ALA B N 1
ATOM 6003 C CA . ALA B 1 148 ? -6.234 2.811 18.172 1 98.75 148 ALA B CA 1
ATOM 6004 C C . ALA B 1 148 ? -7.551 2.062 17.984 1 98.75 148 ALA B C 1
ATOM 6006 O O . ALA B 1 148 ? -7.559 0.846 17.781 1 98.75 148 ALA B O 1
ATOM 6007 N N . HIS B 1 149 ? -8.68 2.811 18.047 1 98.62 149 HIS B N 1
ATOM 6008 C CA . HIS B 1 149 ? -9.945 2.092 18.156 1 98.62 149 HIS B CA 1
ATOM 6009 C C . HIS B 1 149 ? -10.867 2.406 16.984 1 98.62 149 HIS B C 1
ATOM 6011 O O . HIS B 1 149 ? -11.539 1.516 16.469 1 98.62 149 HIS B O 1
ATOM 6017 N N . ASP B 1 150 ? -10.93 3.709 16.578 1 98.81 150 ASP B N 1
ATOM 6018 C CA . ASP B 1 150 ? -11.938 4.062 15.594 1 98.81 150 ASP B CA 1
ATOM 6019 C C . ASP B 1 150 ? -11.547 5.324 14.828 1 98.81 150 ASP B C 1
ATOM 6021 O O . ASP B 1 150 ? -11.805 6.438 15.289 1 98.81 150 ASP B O 1
ATOM 6025 N N . LEU B 1 151 ? -11.109 5.152 13.609 1 98.81 151 LEU B N 1
ATOM 6026 C CA . LEU B 1 151 ? -10.641 6.273 12.805 1 98.81 151 LEU B CA 1
ATOM 6027 C C . LEU B 1 151 ? -11.812 7.117 12.305 1 98.81 151 LEU B C 1
ATOM 6029 O O . LEU B 1 151 ? -11.664 8.32 12.07 1 98.81 151 LEU B O 1
ATOM 6033 N N . GLY B 1 152 ? -13.031 6.508 12.102 1 98.69 152 GLY B N 1
ATOM 6034 C CA . GLY B 1 152 ? -14.211 7.301 11.773 1 98.69 152 GLY B CA 1
ATOM 6035 C C . GLY B 1 152 ? -14.555 8.32 12.844 1 98.69 152 GLY B C 1
ATOM 6036 O O . GLY B 1 152 ? -14.836 9.477 12.539 1 98.69 152 GLY B O 1
ATOM 6037 N N . VAL B 1 153 ? -14.5 7.902 14.078 1 98.81 153 VAL B N 1
ATOM 6038 C CA . VAL B 1 153 ? -14.75 8.789 15.203 1 98.81 153 VAL B CA 1
ATOM 6039 C C . VAL B 1 153 ? -13.625 9.812 15.32 1 98.81 153 VAL B C 1
ATOM 6041 O O . VAL B 1 153 ? -13.875 10.984 15.609 1 98.81 153 VAL B O 1
ATOM 6044 N N . ALA B 1 154 ? -12.406 9.359 15.078 1 98.69 154 ALA B N 1
ATOM 6045 C CA . ALA B 1 154 ? -11.266 10.281 15.133 1 98.69 154 ALA B CA 1
ATOM 6046 C C . ALA B 1 154 ? -11.461 11.453 14.172 1 98.69 154 ALA B C 1
ATOM 6048 O O . ALA B 1 154 ? -11.188 12.602 14.523 1 98.69 154 ALA B O 1
ATOM 6049 N N . ILE B 1 155 ? -11.953 11.148 13 1 98.31 155 ILE B N 1
ATOM 6050 C CA . ILE B 1 155 ? -12.125 12.203 12.008 1 98.31 155 ILE B CA 1
ATOM 6051 C C . ILE B 1 155 ? -13.312 13.086 12.398 1 98.31 155 ILE B C 1
ATOM 6053 O O . ILE B 1 155 ? -13.273 14.305 12.203 1 98.31 155 ILE B O 1
ATOM 6057 N N . THR B 1 156 ? -14.336 12.508 12.938 1 98.62 156 THR B N 1
ATOM 6058 C CA . THR B 1 156 ? -15.469 13.297 13.414 1 98.62 156 THR B CA 1
ATOM 6059 C C . THR B 1 156 ? -15.023 14.305 14.469 1 98.62 156 THR B C 1
ATOM 6061 O O . THR B 1 156 ? -15.352 15.492 14.375 1 98.62 156 THR B O 1
ATOM 6064 N N . LEU B 1 157 ? -14.281 13.836 15.391 1 98.62 157 LEU B N 1
ATOM 6065 C CA . LEU B 1 157 ? -13.789 14.688 16.469 1 98.62 157 LEU B CA 1
ATOM 6066 C C . LEU B 1 157 ? -12.75 15.68 15.969 1 98.62 157 LEU B C 1
ATOM 6068 O O . LEU B 1 157 ? -12.781 16.859 16.328 1 98.62 157 LEU B O 1
ATOM 6072 N N . GLY B 1 158 ? -11.828 15.18 15.109 1 97.94 158 GLY B N 1
ATOM 6073 C CA . GLY B 1 158 ? -10.773 16.031 14.578 1 97.94 158 GLY B CA 1
ATOM 6074 C C . GLY B 1 158 ? -11.305 17.156 13.695 1 97.94 158 GLY B C 1
ATOM 6075 O O . GLY B 1 158 ? -10.883 18.297 13.828 1 97.94 158 GLY B O 1
ATOM 6076 N N . ALA B 1 159 ? -12.234 16.828 12.844 1 98.06 159 ALA B N 1
ATOM 6077 C CA . ALA B 1 159 ? -12.82 17.844 11.969 1 98.06 159 ALA B CA 1
ATOM 6078 C C . ALA B 1 159 ? -13.531 18.922 12.781 1 98.06 159 ALA B C 1
ATOM 6080 O O . ALA B 1 159 ? -13.586 20.078 12.375 1 98.06 159 ALA B O 1
ATOM 6081 N N . HIS B 1 160 ? -14 18.547 13.914 1 98.56 160 HIS B N 1
ATOM 6082 C CA . HIS B 1 160 ? -14.703 19.453 14.805 1 98.56 160 HIS B CA 1
ATOM 6083 C C . HIS B 1 160 ? -13.734 20.375 15.539 1 98.56 160 HIS B C 1
ATOM 6085 O O . HIS B 1 160 ? -13.891 21.594 15.516 1 98.56 160 HIS B O 1
ATOM 6091 N N . GLN B 1 161 ? -12.68 19.797 16.047 1 97.94 161 GLN B N 1
ATOM 6092 C CA . GLN B 1 161 ? -11.969 20.594 17.047 1 97.94 161 GLN B CA 1
ATOM 6093 C C . GLN B 1 161 ? -10.531 20.859 16.625 1 97.94 161 GLN B C 1
ATOM 6095 O O . GLN B 1 161 ? -9.898 21.797 17.109 1 97.94 161 GLN B O 1
ATOM 6100 N N . SER B 1 162 ? -9.992 20.031 15.703 1 96.75 162 SER B N 1
ATOM 6101 C CA . SER B 1 162 ? -8.625 20.25 15.242 1 96.75 162 SER B CA 1
ATOM 6102 C C . SER B 1 162 ? -8.586 21.234 14.078 1 96.75 162 SER B C 1
ATOM 6104 O O . SER B 1 162 ? -7.551 21.844 13.812 1 96.75 162 SER B O 1
ATOM 6106 N N . ILE B 1 163 ? -9.719 21.328 13.359 1 96.56 163 ILE B N 1
ATOM 6107 C CA . ILE B 1 163 ? -9.727 22.281 12.258 1 96.56 163 ILE B CA 1
ATOM 6108 C C . ILE B 1 163 ? -11.016 23.094 12.289 1 96.56 163 ILE B C 1
ATOM 6110 O O . ILE B 1 163 ? -10.992 24.328 12.148 1 96.56 163 ILE B O 1
ATOM 6114 N N . GLY B 1 164 ? -12.117 22.531 12.664 1 98.25 164 GLY B N 1
ATOM 6115 C CA . GLY B 1 164 ? -13.422 23.156 12.578 1 98.25 164 GLY B CA 1
ATOM 6116 C C . GLY B 1 164 ? -13.5 24.469 13.336 1 98.25 164 GLY B C 1
ATOM 6117 O O . GLY B 1 164 ? -13.75 25.531 12.75 1 98.25 164 GLY B O 1
ATOM 6118 N N . PHE B 1 165 ? -13.281 24.391 14.641 1 98.62 165 PHE B N 1
ATOM 6119 C CA . PHE B 1 165 ? -13.367 25.641 15.391 1 98.62 165 PHE B CA 1
ATOM 6120 C C . PHE B 1 165 ? -11.992 26.078 15.867 1 98.62 165 PHE B C 1
ATOM 6122 O O . PHE B 1 165 ? -11.875 26.984 16.703 1 98.62 165 PHE B O 1
ATOM 6129 N N . LYS B 1 166 ? -10.922 25.453 15.328 1 97.88 166 LYS B N 1
ATOM 6130 C CA . LYS B 1 166 ? -9.562 25.797 15.742 1 97.88 166 LYS B CA 1
ATOM 6131 C C . LYS B 1 166 ? -9.234 27.25 15.422 1 97.88 166 LYS B C 1
ATOM 6133 O O . LYS B 1 166 ? -8.508 27.906 16.172 1 97.88 166 LYS B O 1
ATOM 6138 N N . GLY B 1 167 ? -9.789 27.719 14.32 1 97.75 167 GLY B N 1
ATOM 6139 C CA . GLY B 1 167 ? -9.609 29.125 13.992 1 97.75 167 GLY B CA 1
ATOM 6140 C C . GLY B 1 167 ? -10.125 30.062 15.07 1 97.75 167 GLY B C 1
ATOM 6141 O O . GLY B 1 167 ? -9.5 31.078 15.359 1 97.75 167 GLY B O 1
ATOM 6142 N N . ILE B 1 168 ? -11.242 29.719 15.656 1 98.62 168 ILE B N 1
ATOM 6143 C CA . ILE B 1 168 ? -11.805 30.516 16.734 1 98.62 168 ILE B CA 1
ATOM 6144 C C . ILE B 1 168 ? -10.883 30.469 17.953 1 98.62 168 ILE B C 1
ATOM 6146 O O . ILE B 1 168 ? -10.648 31.5 18.594 1 98.62 168 ILE B O 1
ATOM 6150 N N . LEU B 1 169 ? -10.391 29.328 18.172 1 97.25 169 LEU B N 1
ATOM 6151 C CA . LEU B 1 169 ? -9.492 29.156 19.312 1 97.25 169 LEU B CA 1
ATOM 6152 C C . LEU B 1 169 ? -8.211 29.969 19.125 1 97.25 169 LEU B C 1
ATOM 6154 O O . LEU B 1 169 ? -7.734 30.594 20.078 1 97.25 169 LEU B O 1
ATOM 6158 N N . LEU B 1 170 ? -7.648 30 17.938 1 95.81 170 LEU B N 1
ATOM 6159 C CA . LEU B 1 170 ? -6.332 30.594 17.688 1 95.81 170 LEU B CA 1
ATOM 6160 C C . LEU B 1 170 ? -6.449 32.094 17.406 1 95.81 170 LEU B C 1
ATOM 6162 O O . LEU B 1 170 ? -5.59 32.875 17.812 1 95.81 170 LEU B O 1
ATOM 6166 N N . PHE B 1 171 ? -7.543 32.469 16.75 1 97.38 171 PHE B N 1
ATOM 6167 C CA . PHE B 1 171 ? -7.562 33.844 16.203 1 97.38 171 PHE B CA 1
ATOM 6168 C C . PHE B 1 171 ? -8.797 34.594 16.672 1 97.38 171 PHE B C 1
ATOM 6170 O O . PHE B 1 171 ? -8.914 35.812 16.453 1 97.38 171 PHE B O 1
ATOM 6177 N N . GLY B 1 172 ? -9.719 33.969 17.312 1 98.44 172 GLY B N 1
ATOM 6178 C CA . GLY B 1 172 ? -10.922 34.625 17.781 1 98.44 172 GLY B CA 1
ATOM 6179 C C . GLY B 1 172 ? -10.664 35.688 18.828 1 98.44 172 GLY B C 1
ATOM 6180 O O . GLY B 1 172 ? -9.781 35.531 19.672 1 98.44 172 GLY B O 1
ATOM 6181 N N . ASN B 1 173 ? -11.422 36.781 18.719 1 97.94 173 ASN B N 1
ATOM 6182 C CA . ASN B 1 173 ? -11.391 37.75 19.812 1 97.94 173 ASN B CA 1
ATOM 6183 C C . ASN B 1 173 ? -12.227 37.25 21 1 97.94 173 ASN B C 1
ATOM 6185 O O . ASN B 1 173 ? -12.812 36.188 20.953 1 97.94 173 ASN B O 1
ATOM 6189 N N . HIS B 1 174 ? -12.258 38.062 22.047 1 97.81 174 HIS B N 1
ATOM 6190 C CA . HIS B 1 174 ? -12.922 37.656 23.281 1 97.81 174 HIS B CA 1
ATOM 6191 C C . HIS B 1 174 ? -14.406 37.406 23.047 1 97.81 174 HIS B C 1
ATOM 6193 O O . HIS B 1 174 ? -14.961 36.406 23.547 1 97.81 174 HIS B O 1
ATOM 6199 N N . GLU B 1 175 ? -15.062 38.219 22.281 1 98.44 175 GLU B N 1
ATOM 6200 C CA . GLU B 1 175 ? -16.484 38.094 22.031 1 98.44 175 GLU B CA 1
ATOM 6201 C C . GLU B 1 175 ? -16.797 36.844 21.219 1 98.44 175 GLU B C 1
ATOM 6203 O O . GLU B 1 175 ? -17.766 36.125 21.516 1 98.44 175 GLU B O 1
ATOM 6208 N N . GLN B 1 176 ? -16.031 36.594 20.219 1 98.75 176 GLN B N 1
ATOM 6209 C CA . GLN B 1 176 ? -16.203 35.406 19.391 1 98.75 176 GLN B CA 1
ATOM 6210 C C . GLN B 1 176 ? -16 34.156 20.203 1 98.75 176 GLN B C 1
ATOM 6212 O O . GLN B 1 176 ? -16.812 33.219 20.109 1 98.75 176 GLN B O 1
ATOM 6217 N N . LYS B 1 177 ? -14.969 34.094 21 1 98.81 177 LYS B N 1
ATOM 6218 C CA . LYS B 1 177 ? -14.695 32.906 21.828 1 98.81 177 LYS B CA 1
ATOM 6219 C C . LYS B 1 177 ? -15.82 32.688 22.844 1 98.81 177 LYS B C 1
ATOM 6221 O O . LYS B 1 177 ? -16.266 31.547 23.016 1 98.81 177 LYS B O 1
ATOM 6226 N N . THR B 1 178 ? -16.219 33.75 23.453 1 98.56 178 THR B N 1
ATOM 6227 C CA . THR B 1 178 ? -17.281 33.656 24.453 1 98.56 178 THR B CA 1
ATOM 6228 C C . THR B 1 178 ? -18.578 33.156 23.812 1 98.56 178 THR B C 1
ATOM 6230 O O . THR B 1 178 ? -19.328 32.406 24.422 1 98.56 178 THR B O 1
ATOM 6233 N N . LYS B 1 179 ? -18.781 33.562 22.656 1 98.62 179 LYS B N 1
ATOM 6234 C CA . LYS B 1 179 ? -20.031 33.25 21.969 1 98.62 179 LYS B CA 1
ATOM 6235 C C . LYS B 1 179 ? -20.047 31.797 21.5 1 98.62 179 LYS B C 1
ATOM 6237 O O . LYS B 1 179 ? -21.062 31.109 21.578 1 98.62 179 LYS B O 1
ATOM 6242 N N . TYR B 1 180 ? -18.969 31.266 21.016 1 98.81 180 TYR B N 1
ATOM 6243 C CA . TYR B 1 180 ? -19.047 30.047 20.234 1 98.81 180 TYR B CA 1
ATOM 6244 C C . TYR B 1 180 ? -18.406 28.875 20.969 1 98.81 180 TYR B C 1
ATOM 6246 O O . TYR B 1 180 ? -18.891 27.75 20.891 1 98.81 180 TYR B O 1
ATOM 6254 N N . LEU B 1 181 ? -17.375 29.047 21.734 1 98.81 181 LEU B N 1
ATOM 6255 C CA . LEU B 1 181 ? -16.562 27.953 22.25 1 98.81 181 LEU B CA 1
ATOM 6256 C C . LEU B 1 181 ? -17.344 27.109 23.25 1 98.81 181 LEU B C 1
ATOM 6258 O O . LEU B 1 181 ? -17.219 25.891 23.281 1 98.81 181 LEU B O 1
ATOM 6262 N N . PRO B 1 182 ? -18.188 27.734 24.094 1 98.69 182 PRO B N 1
ATOM 6263 C CA . PRO B 1 182 ? -18.875 26.922 25.109 1 98.69 182 PRO B CA 1
ATOM 6264 C C . PRO B 1 182 ? -19.75 25.828 24.484 1 98.69 182 PRO B C 1
ATOM 6266 O O . PRO B 1 182 ? -19.688 24.672 24.906 1 98.69 182 PRO B O 1
ATOM 6269 N N . THR B 1 183 ? -20.547 26.094 23.453 1 98.69 183 THR B N 1
ATOM 6270 C CA . THR B 1 183 ? -21.422 25.094 22.859 1 98.69 183 THR B CA 1
ATOM 6271 C C . THR B 1 183 ? -20.625 24.125 22 1 98.69 183 THR B C 1
ATOM 6273 O O . THR B 1 183 ? -21 22.953 21.859 1 98.69 183 THR B O 1
ATOM 6276 N N . LEU B 1 184 ? -19.547 24.594 21.453 1 98.81 184 LEU B N 1
ATOM 6277 C CA . LEU B 1 184 ? -18.672 23.719 20.672 1 98.81 184 LEU B CA 1
ATOM 6278 C C . LEU B 1 184 ? -17.922 22.75 21.562 1 98.81 184 LEU B C 1
ATOM 6280 O O . LEU B 1 184 ? -17.766 21.578 21.234 1 98.81 184 LEU B O 1
ATOM 6284 N N . ALA B 1 185 ? -17.5 23.219 22.734 1 98.69 185 ALA B N 1
ATOM 6285 C CA . ALA B 1 185 ? -16.719 22.406 23.672 1 98.69 185 ALA B CA 1
ATOM 6286 C C . ALA B 1 185 ? -17.547 21.234 24.203 1 98.69 185 ALA B C 1
ATOM 6288 O O . ALA B 1 185 ? -17 20.156 24.438 1 98.69 185 ALA B O 1
ATOM 6289 N N . THR B 1 186 ? -18.875 21.422 24.328 1 98.12 186 THR B N 1
ATOM 6290 C CA . THR B 1 186 ? -19.734 20.406 24.891 1 98.12 186 THR B CA 1
ATOM 6291 C C . THR B 1 186 ? -20.234 19.453 23.797 1 98.12 186 THR B C 1
ATOM 6293 O O . THR B 1 186 ? -20.75 18.375 24.094 1 98.12 186 THR B O 1
ATOM 6296 N N . GLY B 1 187 ? -20.078 19.828 22.609 1 98.25 187 GLY B N 1
ATOM 6297 C CA . GLY B 1 187 ? -20.609 19.047 21.5 1 98.25 187 GLY B CA 1
ATOM 6298 C C . GLY B 1 187 ? -22.062 19.328 21.219 1 98.25 187 GLY B C 1
ATOM 6299 O O . GLY B 1 187 ? -22.703 18.625 20.422 1 98.25 187 GLY B O 1
ATOM 6300 N N . GLU B 1 188 ? -22.594 20.312 21.875 1 98.31 188 GLU B N 1
ATOM 6301 C CA . GLU B 1 188 ? -23.953 20.734 21.547 1 98.31 188 GLU B CA 1
ATOM 6302 C C . GLU B 1 188 ? -24.062 21.172 20.094 1 98.31 188 GLU B C 1
ATOM 6304 O O . GLU B 1 188 ? -25.047 20.844 19.422 1 98.31 188 GLU B O 1
ATOM 6309 N N . LYS B 1 189 ? -23.141 21.922 19.672 1 98.69 189 LYS B N 1
ATOM 6310 C CA . LYS B 1 189 ? -23.016 22.266 18.266 1 98.69 189 LYS B CA 1
ATOM 6311 C C . LYS B 1 189 ? -21.734 21.672 17.672 1 98.69 189 LYS B C 1
ATOM 6313 O O . LYS B 1 189 ? -20.703 21.594 18.359 1 98.69 189 LYS B O 1
ATOM 6318 N N . ILE B 1 190 ? -21.859 21.266 16.438 1 98.75 190 ILE B N 1
ATOM 6319 C CA . ILE B 1 190 ? -20.734 20.703 15.719 1 98.75 190 ILE B CA 1
ATOM 6320 C C . ILE B 1 190 ? -20.172 21.734 14.734 1 98.75 190 ILE B C 1
ATOM 6322 O O . ILE B 1 190 ? -20.922 22.5 14.148 1 98.75 190 ILE B O 1
ATOM 6326 N N . ALA B 1 191 ? -18.875 21.703 14.633 1 98.94 191 ALA B N 1
ATOM 6327 C CA . ALA B 1 191 ? -18.219 22.656 13.727 1 98.94 191 ALA B CA 1
ATOM 6328 C C . ALA B 1 191 ? -17.625 21.938 12.516 1 98.94 191 ALA B C 1
ATOM 6330 O O . ALA B 1 191 ? -17.422 20.719 12.539 1 98.94 191 ALA B O 1
ATOM 6331 N N . ALA B 1 192 ? -17.406 22.672 11.43 1 98.88 192 ALA B N 1
ATOM 6332 C CA . ALA B 1 192 ? -16.75 22.172 10.219 1 98.88 192 ALA B CA 1
ATOM 6333 C C . ALA B 1 192 ? -15.82 23.234 9.633 1 98.88 192 ALA B C 1
ATOM 6335 O O . ALA B 1 192 ? -16.016 24.438 9.852 1 98.88 192 ALA B O 1
ATOM 6336 N N . PHE B 1 193 ? -14.789 22.812 8.992 1 98.62 193 PHE B N 1
ATOM 6337 C CA . PHE B 1 193 ? -13.789 23.609 8.297 1 98.62 193 PHE B CA 1
ATOM 6338 C C . PHE B 1 193 ? -14.07 23.641 6.801 1 98.62 193 PHE B C 1
ATOM 6340 O O . PHE B 1 193 ? -14.047 22.609 6.137 1 98.62 193 PHE B O 1
ATOM 6347 N N . CYS B 1 194 ? -14.32 24.812 6.215 1 98.75 194 CYS B N 1
ATOM 6348 C CA . CYS B 1 194 ? -14.766 24.938 4.832 1 98.75 194 CYS B CA 1
ATOM 6349 C C . CYS B 1 194 ? -13.742 25.672 3.986 1 98.75 194 CYS B C 1
ATOM 6351 O O . CYS B 1 194 ? -13.836 26.891 3.805 1 98.75 194 CYS B O 1
ATOM 6353 N N . LEU B 1 195 ? -12.875 24.906 3.299 1 98.44 195 LEU B N 1
ATOM 6354 C CA . LEU B 1 195 ? -11.82 25.484 2.473 1 98.44 195 LEU B CA 1
ATOM 6355 C C . LEU B 1 195 ? -11.898 24.953 1.046 1 98.44 195 LEU B C 1
ATOM 6357 O O . LEU B 1 195 ? -12.07 25.719 0.1 1 98.44 195 LEU B O 1
ATOM 6361 N N . THR B 1 196 ? -11.906 23.656 0.842 1 98.12 196 THR B N 1
ATOM 6362 C CA . THR B 1 196 ? -11.773 22.984 -0.445 1 98.12 196 THR B CA 1
ATOM 6363 C C . THR B 1 196 ? -12.984 23.266 -1.328 1 98.12 196 THR B C 1
ATOM 6365 O O . THR B 1 196 ? -14.125 23.266 -0.85 1 98.12 196 THR B O 1
ATOM 6368 N N . GLU B 1 197 ? -12.727 23.594 -2.496 1 98.25 197 GLU B N 1
ATOM 6369 C CA . GLU B 1 197 ? -13.758 23.766 -3.518 1 98.25 197 GLU B CA 1
ATOM 6370 C C . GLU B 1 197 ? -13.508 22.859 -4.711 1 98.25 197 GLU B C 1
ATOM 6372 O O . GLU B 1 197 ? -12.445 22.234 -4.816 1 98.25 197 GLU B O 1
ATOM 6377 N N . SER B 1 198 ? -14.477 22.719 -5.586 1 96.25 198 SER B N 1
ATOM 6378 C CA . SER B 1 198 ? -14.359 21.844 -6.742 1 96.25 198 SER B CA 1
ATOM 6379 C C . SER B 1 198 ? -13.156 22.203 -7.598 1 96.25 198 SER B C 1
ATOM 6381 O O . SER B 1 198 ? -12.453 21.328 -8.109 1 96.25 198 SER B O 1
ATOM 6383 N N . SER B 1 199 ? -12.859 23.438 -7.723 1 95.44 199 SER B N 1
ATOM 6384 C CA . SER B 1 199 ? -11.766 23.891 -8.578 1 95.44 199 SER B CA 1
ATOM 6385 C C . SER B 1 199 ? -10.5 24.141 -7.777 1 95.44 199 SER B C 1
ATOM 6387 O O . SER B 1 199 ? -9.414 24.297 -8.352 1 95.44 199 SER B O 1
ATOM 6389 N N . SER B 1 200 ? -10.609 24.172 -6.426 1 95.75 200 SER B N 1
ATOM 6390 C CA . SER B 1 200 ? -9.477 24.547 -5.582 1 95.75 200 SER B CA 1
ATOM 6391 C C . SER B 1 200 ? -9.258 23.531 -4.461 1 95.75 200 SER B C 1
ATOM 6393 O O . SER B 1 200 ? -10.055 23.453 -3.523 1 95.75 200 SER B O 1
ATOM 6395 N N . GLY B 1 201 ? -8.18 22.781 -4.566 1 95.38 201 GLY B N 1
ATOM 6396 C CA . GLY B 1 201 ? -7.715 21.875 -3.525 1 95.38 201 GLY B CA 1
ATOM 6397 C C . GLY B 1 201 ? -6.379 22.297 -2.934 1 95.38 201 GLY B C 1
ATOM 6398 O O . GLY B 1 201 ? -6.32 23.188 -2.086 1 95.38 201 GLY B O 1
ATOM 6399 N N . SER B 1 202 ? -5.316 21.719 -3.457 1 93.62 202 SER B N 1
ATOM 6400 C CA . SER B 1 202 ? -3.967 22.062 -3.02 1 93.62 202 SER B CA 1
ATOM 6401 C C . SER B 1 202 ? -3.658 23.547 -3.281 1 93.62 202 SER B C 1
ATOM 6403 O O . SER B 1 202 ? -2.898 24.156 -2.535 1 93.62 202 SER B O 1
ATOM 6405 N N . ASP B 1 203 ? -4.223 24.047 -4.289 1 93.5 203 ASP B N 1
ATOM 6406 C CA . ASP B 1 203 ? -4.113 25.469 -4.594 1 93.5 203 ASP B CA 1
ATOM 6407 C C . ASP B 1 203 ? -5.176 26.281 -3.848 1 93.5 203 ASP B C 1
ATOM 6409 O O . ASP B 1 203 ? -6.004 26.953 -4.469 1 93.5 203 ASP B O 1
ATOM 6413 N N . ALA B 1 204 ? -5.066 26.375 -2.584 1 92.25 204 ALA B N 1
ATOM 6414 C CA . ALA B 1 204 ? -6.113 26.891 -1.701 1 92.25 204 ALA B CA 1
ATOM 6415 C C . ALA B 1 204 ? -6.293 28.391 -1.874 1 92.25 204 ALA B C 1
ATOM 6417 O O . ALA B 1 204 ? -7.363 28.938 -1.578 1 92.25 204 ALA B O 1
ATOM 6418 N N . SER B 1 205 ? -5.332 29.062 -2.371 1 92.12 205 SER B N 1
ATOM 6419 C CA . SER B 1 205 ? -5.434 30.5 -2.535 1 92.12 205 SER B CA 1
ATOM 6420 C C . SER B 1 205 ? -6.344 30.859 -3.705 1 92.12 205 SER B C 1
ATOM 6422 O O . SER B 1 205 ? -6.762 32.031 -3.842 1 92.12 205 SER B O 1
ATOM 6424 N N . SER B 1 206 ? -6.688 29.844 -4.5 1 94.75 206 SER B N 1
ATOM 6425 C CA . SER B 1 206 ? -7.457 30.125 -5.707 1 94.75 206 SER B CA 1
ATOM 6426 C C . SER B 1 206 ? -8.945 29.906 -5.477 1 94.75 206 SER B C 1
ATOM 6428 O O . SER B 1 206 ? -9.727 29.828 -6.43 1 94.75 206 SER B O 1
ATOM 6430 N N . ILE B 1 207 ? -9.375 29.812 -4.285 1 97.69 207 ILE B N 1
ATOM 6431 C CA . ILE B 1 207 ? -10.789 29.562 -4.008 1 97.69 207 ILE B CA 1
ATOM 6432 C C . ILE B 1 207 ? -11.633 30.672 -4.637 1 97.69 207 ILE B C 1
ATOM 6434 O O . ILE B 1 207 ? -11.148 31.781 -4.863 1 97.69 207 ILE B O 1
ATOM 6438 N N . ARG B 1 208 ? -12.984 30.328 -4.895 1 97.81 208 ARG B N 1
ATOM 6439 C CA . ARG B 1 208 ? -13.828 31.234 -5.668 1 97.81 208 ARG B CA 1
ATOM 6440 C C . ARG B 1 208 ? -15 31.734 -4.832 1 97.81 208 ARG B C 1
ATOM 6442 O O . ARG B 1 208 ? -15.672 32.688 -5.215 1 97.81 208 ARG B O 1
ATOM 6449 N N . THR B 1 209 ? -15.25 31.109 -3.684 1 98.75 209 THR B N 1
ATOM 6450 C CA . THR B 1 209 ? -16.25 31.656 -2.771 1 98.75 209 THR B CA 1
ATOM 6451 C C . THR B 1 209 ? -15.961 33.125 -2.467 1 98.75 209 THR B C 1
ATOM 6453 O O . THR B 1 209 ? -14.805 33.5 -2.25 1 98.75 209 THR B O 1
ATOM 6456 N N . THR B 1 210 ? -17.078 33.906 -2.463 1 98.69 210 THR B N 1
ATOM 6457 C CA . THR B 1 210 ? -16.875 35.344 -2.268 1 98.69 210 THR B CA 1
ATOM 6458 C C . THR B 1 210 ? -17.656 35.844 -1.058 1 98.69 210 THR B C 1
ATOM 6460 O O . THR B 1 210 ? -18.703 35.281 -0.721 1 98.69 210 THR B O 1
ATOM 6463 N N . ALA B 1 211 ? -17.078 36.781 -0.4 1 98.75 211 ALA B N 1
ATOM 6464 C CA . ALA B 1 211 ? -17.734 37.594 0.632 1 98.75 211 ALA B CA 1
ATOM 6465 C C . ALA B 1 211 ? -17.641 39.062 0.332 1 98.75 211 ALA B C 1
ATOM 6467 O O . ALA B 1 211 ? -16.547 39.656 0.362 1 98.75 211 ALA B O 1
ATOM 6468 N N . THR B 1 212 ? -18.781 39.656 0.039 1 98.19 212 THR B N 1
ATOM 6469 C CA . THR B 1 212 ? -18.812 41.094 -0.307 1 98.19 212 THR B CA 1
ATOM 6470 C C . THR B 1 212 ? -19.438 41.906 0.826 1 98.19 212 THR B C 1
ATOM 6472 O O . THR B 1 212 ? -20.531 41.594 1.292 1 98.19 212 THR B O 1
ATOM 6475 N N . LEU B 1 213 ? -18.703 42.969 1.245 1 97.12 213 LEU B N 1
ATOM 6476 C CA . LEU B 1 213 ? -19.219 43.812 2.305 1 97.12 213 LEU B CA 1
ATOM 6477 C C . LEU B 1 213 ? -20.469 44.562 1.847 1 97.12 213 LEU B C 1
ATOM 6479 O O . LEU B 1 213 ? -20.5 45.094 0.736 1 97.12 213 LEU B O 1
ATOM 6483 N N . SER B 1 214 ? -21.484 44.562 2.727 1 97.31 214 SER B N 1
ATOM 6484 C CA . SER B 1 214 ? -22.719 45.281 2.414 1 97.31 214 SER B CA 1
ATOM 6485 C C . SER B 1 214 ? -22.484 46.781 2.326 1 97.31 214 SER B C 1
ATOM 6487 O O . SER B 1 214 ? -21.5 47.281 2.873 1 97.31 214 SER B O 1
ATOM 6489 N N . ALA B 1 215 ? -23.422 47.406 1.71 1 96.25 215 ALA B N 1
ATOM 6490 C CA . ALA B 1 215 ? -23.281 48.875 1.505 1 96.25 215 ALA B CA 1
ATOM 6491 C C . ALA B 1 215 ? -23.203 49.594 2.838 1 96.25 215 ALA B C 1
ATOM 6493 O O . ALA B 1 215 ? -22.5 50.594 2.959 1 96.25 215 ALA B O 1
ATOM 6494 N N . ASP B 1 216 ? -23.875 49.125 3.781 1 96.75 216 ASP B N 1
ATOM 6495 C CA . ASP B 1 216 ? -23.922 49.781 5.082 1 96.75 216 ASP B CA 1
ATOM 6496 C C . ASP B 1 216 ? -22.781 49.312 5.984 1 96.75 216 ASP B C 1
ATOM 6498 O O . ASP B 1 216 ? -22.656 49.75 7.125 1 96.75 216 ASP B O 1
ATOM 6502 N N . GLY B 1 217 ? -22.031 48.344 5.582 1 96.12 217 GLY B N 1
ATOM 6503 C CA . GLY B 1 217 ? -20.859 47.844 6.297 1 96.12 217 GLY B CA 1
ATOM 6504 C C . GLY B 1 217 ? -21.188 46.938 7.465 1 96.12 217 GLY B C 1
ATOM 6505 O O . GLY B 1 217 ? -20.312 46.562 8.242 1 96.12 217 GLY B O 1
ATOM 6506 N N . SER B 1 218 ? -22.406 46.5 7.52 1 97.44 218 SER B N 1
ATOM 6507 C CA . SER B 1 218 ? -22.859 45.781 8.711 1 97.44 218 SER B CA 1
ATOM 6508 C C . SER B 1 218 ? -22.594 44.281 8.586 1 97.44 218 SER B C 1
ATOM 6510 O O . SER B 1 218 ? -22.484 43.594 9.594 1 97.44 218 SER B O 1
ATOM 6512 N N . HIS B 1 219 ? -22.594 43.844 7.414 1 98.38 219 HIS B N 1
ATOM 6513 C CA . HIS B 1 219 ? -22.406 42.406 7.199 1 98.38 219 HIS B CA 1
ATOM 6514 C C . HIS B 1 219 ? -21.781 42.125 5.84 1 98.38 219 HIS B C 1
ATOM 6516 O O . HIS B 1 219 ? -21.656 43.031 5.012 1 98.38 219 HIS B O 1
ATOM 6522 N N . TYR B 1 220 ? -21.234 40.875 5.676 1 98.62 220 TYR B N 1
ATOM 6523 C CA . TYR B 1 220 ? -20.781 40.375 4.387 1 98.62 220 TYR B CA 1
ATOM 6524 C C . TYR B 1 220 ? -21.844 39.469 3.756 1 98.62 220 TYR B C 1
ATOM 6526 O O . TYR B 1 220 ? -22.578 38.781 4.461 1 98.62 220 TYR B O 1
ATOM 6534 N N . ILE B 1 221 ? -21.938 39.531 2.439 1 98.81 221 ILE B N 1
ATOM 6535 C CA . ILE B 1 221 ? -22.766 38.594 1.688 1 98.81 221 ILE B CA 1
ATOM 6536 C C . ILE B 1 221 ? -21.891 37.469 1.113 1 98.81 221 ILE B C 1
ATOM 6538 O O . ILE B 1 221 ? -21.078 37.719 0.222 1 98.81 221 ILE B O 1
ATOM 6542 N N . LEU B 1 222 ? -22.125 36.281 1.64 1 98.88 222 LEU B N 1
ATOM 6543 C CA . LEU B 1 222 ? -21.312 35.125 1.31 1 98.88 222 LEU B CA 1
ATOM 6544 C C . LEU B 1 222 ? -21.984 34.25 0.248 1 98.88 222 LEU B C 1
ATOM 6546 O O . LEU B 1 222 ? -23.141 33.875 0.4 1 98.88 222 LEU B O 1
ATOM 6550 N N . ASN B 1 223 ? -21.297 33.969 -0.873 1 98.88 223 ASN B N 1
ATOM 6551 C CA . ASN B 1 223 ? -21.766 33.125 -1.955 1 98.88 223 ASN B CA 1
ATOM 6552 C C . ASN B 1 223 ? -20.688 32.125 -2.395 1 98.88 223 ASN B C 1
ATOM 6554 O O . ASN B 1 223 ? -19.531 32.5 -2.547 1 98.88 223 ASN B O 1
ATOM 6558 N N . GLY B 1 224 ? -21.094 30.922 -2.494 1 98.75 224 GLY B N 1
ATOM 6559 C CA . GLY B 1 224 ? -20.156 29.922 -2.992 1 98.75 224 GLY B CA 1
ATOM 6560 C C . GLY B 1 224 ? -20.484 28.516 -2.529 1 98.75 224 GLY B C 1
ATOM 6561 O O . GLY B 1 224 ? -21.609 28.234 -2.111 1 98.75 224 GLY B O 1
ATOM 6562 N N . SER B 1 225 ? -19.578 27.578 -2.74 1 98.75 225 SER B N 1
ATOM 6563 C CA . SER B 1 225 ? -19.719 26.188 -2.316 1 98.75 225 SER B CA 1
ATOM 6564 C C . SER B 1 225 ? -18.375 25.578 -1.939 1 98.75 225 SER B C 1
ATOM 6566 O O . SER B 1 225 ? -17.344 25.969 -2.473 1 98.75 225 SER B O 1
ATOM 6568 N N . LYS B 1 226 ? -18.438 24.766 -1.031 1 98.81 226 LYS B N 1
ATOM 6569 C CA . LYS B 1 226 ? -17.281 24.016 -0.553 1 98.81 226 LYS B CA 1
ATOM 6570 C C . LYS B 1 226 ? -17.5 22.516 -0.706 1 98.81 226 LYS B C 1
ATOM 6572 O O . LYS B 1 226 ? -18.641 22.031 -0.625 1 98.81 226 LYS B O 1
ATOM 6577 N N . LEU B 1 227 ? -16.406 21.812 -0.94 1 98.25 227 LEU B N 1
ATOM 6578 C CA . LEU B 1 227 ? -16.453 20.391 -1.259 1 98.25 227 LEU B CA 1
ATOM 6579 C C . LEU B 1 227 ? -15.648 19.578 -0.248 1 98.25 227 LEU B C 1
ATOM 6581 O O . LEU B 1 227 ? -14.641 20.062 0.271 1 98.25 227 LEU B O 1
ATOM 6585 N N . TRP B 1 228 ? -16.109 18.344 0.075 1 98.25 228 TRP B N 1
ATOM 6586 C CA . TRP B 1 228 ? -15.445 17.391 0.96 1 98.25 228 TRP B CA 1
ATOM 6587 C C . TRP B 1 228 ? -15.406 17.922 2.391 1 98.25 228 TRP B C 1
ATOM 6589 O O . TRP B 1 228 ? -14.367 17.828 3.059 1 98.25 228 TRP B O 1
ATOM 6599 N N . ILE B 1 229 ? -16.422 18.453 2.812 1 98.81 229 ILE B N 1
ATOM 6600 C CA . ILE B 1 229 ? -16.422 19.078 4.137 1 98.81 229 ILE B CA 1
ATOM 6601 C C . ILE B 1 229 ? -16.812 18.047 5.188 1 98.81 229 ILE B C 1
ATOM 6603 O O . ILE B 1 229 ? -17.969 17.641 5.277 1 98.81 229 ILE B O 1
ATOM 6607 N N . SER B 1 230 ? -15.805 17.609 5.98 1 98.56 230 SER B N 1
ATOM 6608 C CA . SER B 1 230 ? -16.094 16.719 7.102 1 98.56 230 SER B CA 1
ATOM 6609 C C . SER B 1 230 ? -17.016 17.406 8.117 1 98.56 230 SER B C 1
ATOM 6611 O O . SER B 1 230 ? -16.781 18.547 8.508 1 98.56 230 SER B O 1
ATOM 6613 N N . ASN B 1 231 ? -18.062 16.781 8.508 1 98.75 231 ASN B N 1
ATOM 6614 C CA . ASN B 1 231 ? -19.125 17.25 9.391 1 98.75 231 ASN B CA 1
ATOM 6615 C C . ASN B 1 231 ? -20.031 18.25 8.688 1 98.75 231 ASN B C 1
ATOM 6617 O O . ASN B 1 231 ? -20.891 18.875 9.328 1 98.75 231 ASN B O 1
ATOM 6621 N N . GLY B 1 232 ? -19.875 18.453 7.398 1 98.75 232 GLY B N 1
ATOM 6622 C CA . GLY B 1 232 ? -20.625 19.484 6.684 1 98.75 232 GLY B CA 1
ATOM 6623 C C . GLY B 1 232 ? -22.125 19.281 6.762 1 98.75 232 GLY B C 1
ATOM 6624 O O . GLY B 1 232 ? -22.875 20.266 6.742 1 98.75 232 GLY B O 1
ATOM 6625 N N . GLY B 1 233 ? -22.531 18.062 6.859 1 98.38 233 GLY B N 1
ATOM 6626 C CA . GLY B 1 233 ? -23.953 17.75 6.945 1 98.38 233 GLY B CA 1
ATOM 6627 C C . GLY B 1 233 ? -24.516 17.891 8.352 1 98.38 233 GLY B C 1
ATOM 6628 O O . GLY B 1 233 ? -25.734 17.969 8.531 1 98.38 233 GLY B O 1
ATOM 6629 N N . LEU B 1 234 ? -23.641 18.016 9.297 1 97.88 234 LEU B N 1
ATOM 6630 C CA . LEU B 1 234 ? -24.047 18.016 10.703 1 97.88 234 LEU B CA 1
ATOM 6631 C C . LEU B 1 234 ? -23.797 19.359 11.352 1 97.88 234 LEU B C 1
ATOM 6633 O O . LEU B 1 234 ? -24.422 19.703 12.352 1 97.88 234 LEU B O 1
ATOM 6637 N N . ALA B 1 235 ? -22.922 20.125 10.844 1 98.81 235 ALA B N 1
ATOM 6638 C CA . ALA B 1 235 ? -22.344 21.281 11.523 1 98.81 235 ALA B CA 1
ATOM 6639 C C . ALA B 1 235 ? -23.359 22.422 11.625 1 98.81 235 ALA B C 1
ATOM 6641 O O . ALA B 1 235 ? -24.172 22.625 10.703 1 98.81 235 ALA B O 1
ATOM 6642 N N . GLU B 1 236 ? -23.25 23.141 12.734 1 98.81 236 GLU B N 1
ATOM 6643 C CA . GLU B 1 236 ? -24 24.375 12.938 1 98.81 236 GLU B CA 1
ATOM 6644 C C . GLU B 1 236 ? -23.094 25.594 12.867 1 98.81 236 GLU B C 1
ATOM 6646 O O . GLU B 1 236 ? -23.562 26.719 12.695 1 98.81 236 GLU B O 1
ATOM 6651 N N . ILE B 1 237 ? -21.844 25.359 13.07 1 98.94 237 ILE B N 1
ATOM 6652 C CA . ILE B 1 237 ? -20.844 26.422 13 1 98.94 237 ILE B CA 1
ATOM 6653 C C . ILE B 1 237 ? -19.781 26.047 11.977 1 98.94 237 ILE B C 1
ATOM 6655 O O . ILE B 1 237 ? -19.25 24.938 12 1 98.94 237 ILE B O 1
ATOM 6659 N N . PHE B 1 238 ? -19.469 26.984 11.094 1 98.94 238 PHE B N 1
ATOM 6660 C CA . PHE B 1 238 ? -18.5 26.75 10.023 1 98.94 238 PHE B CA 1
ATOM 6661 C C . PHE B 1 238 ? -17.391 27.781 10.07 1 98.94 238 PHE B C 1
ATOM 6663 O O . PHE B 1 238 ? -17.641 28.969 10.297 1 98.94 238 PHE B O 1
ATOM 6670 N N . THR B 1 239 ? -16.156 27.375 9.977 1 98.94 239 THR B N 1
ATOM 6671 C CA . THR B 1 239 ? -15.086 28.266 9.555 1 98.94 239 THR B CA 1
ATOM 6672 C C . THR B 1 239 ? -14.953 28.266 8.031 1 98.94 239 THR B C 1
ATOM 6674 O O . THR B 1 239 ? -14.531 27.281 7.43 1 98.94 239 THR B O 1
ATOM 6677 N N . VAL B 1 240 ? -15.297 29.406 7.418 1 98.94 240 VAL B N 1
ATOM 6678 C CA . VAL B 1 240 ? -15.391 29.484 5.965 1 98.94 240 VAL B CA 1
ATOM 6679 C C . VAL B 1 240 ? -14.352 30.469 5.43 1 98.94 240 VAL B C 1
ATOM 6681 O O . VAL B 1 240 ? -14.156 31.547 6.004 1 98.94 240 VAL B O 1
ATOM 6684 N N . PHE B 1 241 ? -13.719 30.125 4.363 1 98.81 241 PHE B N 1
ATOM 6685 C CA . PHE B 1 241 ? -12.75 30.984 3.697 1 98.81 241 PHE B CA 1
ATOM 6686 C C . PHE B 1 241 ? -13.297 31.484 2.371 1 98.81 241 PHE B C 1
ATOM 6688 O O . PHE B 1 241 ? -13.844 30.719 1.582 1 98.81 241 PHE B O 1
ATOM 6695 N N . ALA B 1 242 ? -13.164 32.781 2.164 1 98.75 242 ALA B N 1
ATOM 6696 C CA . ALA B 1 242 ? -13.742 33.406 0.978 1 98.75 242 ALA B CA 1
ATOM 6697 C C . ALA B 1 242 ? -12.906 34.594 0.517 1 98.75 242 ALA B C 1
ATOM 6699 O O . ALA B 1 242 ? -12.219 35.219 1.323 1 98.75 242 ALA B O 1
ATOM 6700 N N . GLN B 1 243 ? -13.023 34.844 -0.77 1 98.19 243 GLN B N 1
ATOM 6701 C CA . GLN B 1 243 ? -12.391 36.031 -1.336 1 98.19 243 GLN B CA 1
ATOM 6702 C C . GLN B 1 243 ? -13.125 37.281 -0.919 1 98.19 243 GLN B C 1
ATOM 6704 O O . GLN B 1 243 ? -14.359 37.344 -0.993 1 98.19 243 GLN B O 1
ATOM 6709 N N . THR B 1 244 ? -12.328 38.25 -0.474 1 97.69 244 THR B N 1
ATOM 6710 C CA . THR B 1 244 ? -12.828 39.594 -0.165 1 97.69 244 THR B CA 1
ATOM 6711 C C . THR B 1 244 ? -12.016 40.656 -0.893 1 97.69 244 THR B C 1
ATOM 6713 O O . THR B 1 244 ? -10.828 40.469 -1.158 1 97.69 244 THR B O 1
ATOM 6716 N N . ARG B 1 245 ? -12.773 41.719 -1.229 1 94.69 245 ARG B N 1
ATOM 6717 C CA . ARG B 1 245 ? -12.07 42.875 -1.787 1 94.69 245 ARG B CA 1
ATOM 6718 C C . ARG B 1 245 ? -11.414 43.719 -0.686 1 94.69 245 ARG B C 1
ATOM 6720 O O . ARG B 1 245 ? -12.102 44.219 0.208 1 94.69 245 ARG B O 1
ATOM 6727 N N . VAL B 1 246 ? -10.086 43.75 -0.765 1 93.94 246 VAL B N 1
ATOM 6728 C CA . VAL B 1 246 ? -9.352 44.5 0.25 1 93.94 246 VAL B CA 1
ATOM 6729 C C . VAL B 1 246 ? -8.469 45.562 -0.421 1 93.94 246 VAL B C 1
ATOM 6731 O O . VAL B 1 246 ? -7.965 45.344 -1.524 1 93.94 246 VAL B O 1
ATOM 6734 N N . GLN B 1 247 ? -8.414 46.719 0.21 1 88.88 247 GLN B N 1
ATOM 6735 C CA . GLN B 1 247 ? -7.551 47.781 -0.296 1 88.88 247 GLN B CA 1
ATOM 6736 C C . GLN B 1 247 ? -6.102 47.562 0.127 1 88.88 247 GLN B C 1
ATOM 6738 O O . GLN B 1 247 ? -5.82 47.344 1.306 1 88.88 247 GLN B O 1
ATOM 6743 N N . ASP B 1 248 ? -5.273 47.469 -0.889 1 83.5 248 ASP B N 1
ATOM 6744 C CA . ASP B 1 248 ? -3.852 47.406 -0.579 1 83.5 248 ASP B CA 1
ATOM 6745 C C . ASP B 1 248 ? -3.377 48.656 0.131 1 83.5 248 ASP B C 1
ATOM 6747 O O . ASP B 1 248 ? -3.621 49.781 -0.341 1 83.5 248 ASP B O 1
ATOM 6751 N N . LYS B 1 249 ? -2.693 48.562 1.203 1 75.75 249 LYS B N 1
ATOM 6752 C CA . LYS B 1 249 ? -2.293 49.719 2.01 1 75.75 249 LYS B CA 1
ATOM 6753 C C . LYS B 1 249 ? -1.223 50.531 1.3 1 75.75 249 LYS B C 1
ATOM 6755 O O . LYS B 1 249 ? -1.054 51.719 1.587 1 75.75 249 LYS B O 1
ATOM 6760 N N . LYS B 1 250 ? -0.475 49.719 0.528 1 68.44 250 LYS B N 1
ATOM 6761 C CA . LYS B 1 250 ? 0.635 50.406 -0.13 1 68.44 250 LYS B CA 1
ATOM 6762 C C . LYS B 1 250 ? 0.184 51.062 -1.434 1 68.44 250 LYS B C 1
ATOM 6764 O O . LYS B 1 250 ? 0.483 52.25 -1.684 1 68.44 250 LYS B O 1
ATOM 6769 N N . SER B 1 251 ? -0.521 50.625 -2.186 1 81.06 251 SER B N 1
ATOM 6770 C CA . SER B 1 251 ? -0.841 51.062 -3.533 1 81.06 251 SER B CA 1
ATOM 6771 C C . SER B 1 251 ? -2.225 51.719 -3.586 1 81.06 251 SER B C 1
ATOM 6773 O O . SER B 1 251 ? -2.553 52.406 -4.539 1 81.06 251 SER B O 1
ATOM 6775 N N . GLY B 1 252 ? -2.979 51.438 -2.566 1 82.88 252 GLY B N 1
ATOM 6776 C CA . GLY B 1 252 ? -4.352 51.906 -2.555 1 82.88 252 GLY B CA 1
ATOM 6777 C C . GLY B 1 252 ? -5.258 51.156 -3.506 1 82.88 252 GLY B C 1
ATOM 6778 O O . GLY B 1 252 ? -6.469 51.375 -3.529 1 82.88 252 GLY B O 1
ATOM 6779 N N . THR B 1 253 ? -4.695 50.25 -4.293 1 89 253 THR B N 1
ATOM 6780 C CA . THR B 1 253 ? -5.477 49.469 -5.242 1 89 253 THR B CA 1
ATOM 6781 C C . THR B 1 253 ? -6.207 48.344 -4.535 1 89 253 THR B C 1
ATOM 6783 O O . THR B 1 253 ? -5.727 47.812 -3.527 1 89 253 THR B O 1
ATOM 6786 N N . GLU B 1 254 ? -7.391 48 -5.035 1 90.25 254 GLU B N 1
ATOM 6787 C CA . GLU B 1 254 ? -8.18 46.906 -4.488 1 90.25 254 GLU B CA 1
ATOM 6788 C C . GLU B 1 254 ? -7.738 45.562 -5.078 1 90.25 254 GLU B C 1
ATOM 6790 O O . GLU B 1 254 ? -7.461 45.469 -6.273 1 90.25 254 GLU B O 1
ATOM 6795 N N . LYS B 1 255 ? -7.562 44.625 -4.184 1 92 255 LYS B N 1
ATOM 6796 C CA . LYS B 1 255 ? -7.211 43.281 -4.594 1 92 255 LYS B CA 1
ATOM 6797 C C . LYS B 1 255 ? -8.062 42.25 -3.859 1 92 255 LYS B C 1
ATOM 6799 O O . LYS B 1 255 ? -8.508 42.469 -2.732 1 92 255 LYS B O 1
ATOM 6804 N N . ASP B 1 256 ? -8.367 41.156 -4.531 1 94.31 256 ASP B N 1
ATOM 6805 C CA . ASP B 1 256 ? -9.047 40.062 -3.881 1 94.31 256 ASP B CA 1
ATOM 6806 C C . ASP B 1 256 ? -8.078 39.25 -3.012 1 94.31 256 ASP B C 1
ATOM 6808 O O . ASP B 1 256 ? -6.988 38.875 -3.463 1 94.31 256 ASP B O 1
ATOM 6812 N N . LYS B 1 257 ? -8.406 39.094 -1.761 1 96.31 257 LYS B N 1
ATOM 6813 C CA . LYS B 1 257 ? -7.652 38.281 -0.819 1 96.31 257 LYS B CA 1
ATOM 6814 C C . LYS B 1 257 ? -8.578 37.375 0.008 1 96.31 257 LYS B C 1
ATOM 6816 O O . LYS B 1 257 ? -9.719 37.75 0.287 1 96.31 257 LYS B O 1
ATOM 6821 N N . VAL B 1 258 ? -8.039 36.281 0.414 1 97.81 258 VAL B N 1
ATOM 6822 C CA . VAL B 1 258 ? -8.836 35.344 1.187 1 97.81 258 VAL B CA 1
ATOM 6823 C C . VAL B 1 258 ? -9.016 35.844 2.609 1 97.81 258 VAL B C 1
ATOM 6825 O O . VAL B 1 258 ? -8.062 36.344 3.232 1 97.81 258 VAL B O 1
ATOM 6828 N N . SER B 1 259 ? -10.18 35.875 3.078 1 98.44 259 SER B N 1
ATOM 6829 C CA . SER B 1 259 ? -10.531 36.125 4.469 1 98.44 259 SER B CA 1
ATOM 6830 C C . SER B 1 259 ? -11.195 34.938 5.121 1 98.44 259 SER B C 1
ATOM 6832 O O . SER B 1 259 ? -11.641 34 4.43 1 98.44 259 SER B O 1
ATOM 6834 N N . ALA B 1 260 ? -11.211 34.906 6.457 1 98.81 260 ALA B N 1
ATOM 6835 C CA . ALA B 1 260 ? -11.82 33.812 7.227 1 98.81 260 ALA B CA 1
ATOM 6836 C C . ALA B 1 260 ? -13.055 34.312 7.98 1 98.81 260 ALA B C 1
ATOM 6838 O O . ALA B 1 260 ? -13.062 35.438 8.516 1 98.81 260 ALA B O 1
ATOM 6839 N N . PHE B 1 261 ? -14.117 33.469 8.031 1 98.94 261 PHE B N 1
ATOM 6840 C CA . PHE B 1 261 ? -15.367 33.844 8.664 1 98.94 261 PHE B CA 1
ATOM 6841 C C . PHE B 1 261 ? -15.898 32.75 9.555 1 98.94 261 PHE B C 1
ATOM 6843 O O . PHE B 1 261 ? -15.773 31.562 9.211 1 98.94 261 PHE B O 1
ATOM 6850 N N . ILE B 1 262 ? -16.469 33.125 10.688 1 98.94 262 ILE B N 1
ATOM 6851 C CA . ILE B 1 262 ? -17.344 32.219 11.43 1 98.94 262 ILE B CA 1
ATOM 6852 C C . ILE B 1 262 ? -18.766 32.344 10.875 1 98.94 262 ILE B C 1
ATOM 6854 O O . ILE B 1 262 ? -19.391 33.406 10.922 1 98.94 262 ILE B O 1
ATOM 6858 N N . VAL B 1 263 ? -19.297 31.266 10.367 1 98.94 263 VAL B N 1
ATOM 6859 C CA . VAL B 1 263 ? -20.625 31.266 9.758 1 98.94 263 VAL B CA 1
ATOM 6860 C C . VAL B 1 263 ? -21.531 30.281 10.492 1 98.94 263 VAL B C 1
ATOM 6862 O O . VAL B 1 263 ? -21.141 29.156 10.781 1 98.94 263 VAL B O 1
ATOM 6865 N N . GLU B 1 264 ? -22.719 30.688 10.805 1 98.88 264 GLU B N 1
ATOM 6866 C CA . GLU B 1 264 ? -23.719 29.812 11.422 1 98.88 264 GLU B CA 1
ATOM 6867 C C . GLU B 1 264 ? -24.703 29.281 10.375 1 98.88 264 GLU B C 1
ATOM 6869 O O . GLU B 1 264 ? -25.078 30.016 9.453 1 98.88 264 GLU B O 1
ATOM 6874 N N . ARG B 1 265 ? -25 28.047 10.539 1 98.75 265 ARG B N 1
ATOM 6875 C CA . ARG B 1 265 ? -26.031 27.5 9.656 1 98.75 265 ARG B CA 1
ATOM 6876 C C . ARG B 1 265 ? -27.328 28.297 9.766 1 98.75 265 ARG B C 1
ATOM 6878 O O . ARG B 1 265 ? -28.047 28.453 8.781 1 98.75 265 ARG B O 1
ATOM 6885 N N . SER B 1 266 ? -27.656 28.859 10.867 1 98.38 266 SER B N 1
ATOM 6886 C CA . SER B 1 266 ? -28.906 29.531 11.164 1 98.38 266 SER B CA 1
ATOM 6887 C C . SER B 1 266 ? -28.953 30.922 10.523 1 98.38 266 SER B C 1
ATOM 6889 O O . SER B 1 266 ? -30 31.578 10.539 1 98.38 266 SER B O 1
ATOM 6891 N N . PHE B 1 267 ? -27.875 31.391 9.938 1 98.62 267 PHE B N 1
ATOM 6892 C CA . PHE B 1 267 ? -27.875 32.688 9.297 1 98.62 267 PHE B CA 1
ATOM 6893 C C . PHE B 1 267 ? -28.781 32.688 8.078 1 98.62 267 PHE B C 1
ATOM 6895 O O . PHE B 1 267 ? -29.125 33.781 7.555 1 98.62 267 PHE B O 1
ATOM 6902 N N . GLY B 1 268 ? -29.25 31.484 7.668 1 97.94 268 GLY B N 1
ATOM 6903 C CA . GLY B 1 268 ? -30.016 31.375 6.434 1 97.94 268 GLY B CA 1
ATOM 6904 C C . GLY B 1 268 ? -29.141 31.328 5.191 1 97.94 268 GLY B C 1
ATOM 6905 O O . GLY B 1 268 ? -28.109 32 5.125 1 97.94 268 GLY B O 1
ATOM 6906 N N . GLY B 1 269 ? -29.516 30.469 4.266 1 98.62 269 GLY B N 1
ATOM 6907 C CA . GLY B 1 269 ? -28.781 30.375 3.012 1 98.62 269 GLY B CA 1
ATOM 6908 C C . GLY B 1 269 ? -27.688 29.328 3.053 1 98.62 269 GLY B C 1
ATOM 6909 O O . GLY B 1 269 ? -26.984 29.125 2.062 1 98.62 269 GLY B O 1
ATOM 6910 N N . VAL B 1 270 ? -27.469 28.703 4.172 1 98.88 270 VAL B N 1
ATOM 6911 C CA . VAL B 1 270 ? -26.469 27.641 4.301 1 98.88 270 VAL B CA 1
ATOM 6912 C C . VAL B 1 270 ? -27.156 26.281 4.156 1 98.88 270 VAL B C 1
ATOM 6914 O O . VAL B 1 270 ? -28.031 25.938 4.945 1 98.88 270 VAL B O 1
ATOM 6917 N N . THR B 1 271 ? -26.734 25.469 3.115 1 98.75 271 THR B N 1
ATOM 6918 C CA . THR B 1 271 ? -27.281 24.125 2.914 1 98.75 271 THR B CA 1
ATOM 6919 C C . THR B 1 271 ? -26.156 23.125 2.617 1 98.75 271 THR B C 1
ATOM 6921 O O . THR B 1 271 ? -25.031 23.531 2.352 1 98.75 271 THR B O 1
ATOM 6924 N N . SER B 1 272 ? -26.453 21.875 2.805 1 98.62 272 SER B N 1
ATOM 6925 C CA . SER B 1 272 ? -25.484 20.828 2.502 1 98.62 272 SER B CA 1
ATOM 6926 C C . SER B 1 272 ? -26.078 19.766 1.583 1 98.62 272 SER B C 1
ATOM 6928 O O . SER B 1 272 ? -27.297 19.547 1.588 1 98.62 272 SER B O 1
ATOM 6930 N N . GLY B 1 273 ? -25.25 19.172 0.765 1 97.88 273 GLY B N 1
ATOM 6931 C CA . GLY B 1 273 ? -25.672 18 0.004 1 97.88 273 GLY B CA 1
ATOM 6932 C C . GLY B 1 273 ? -25.797 16.75 0.851 1 97.88 273 GLY B C 1
ATOM 6933 O O . GLY B 1 273 ? -25.625 16.797 2.07 1 97.88 273 GLY B O 1
ATOM 6934 N N . SER B 1 274 ? -26.188 15.633 0.178 1 97.62 274 SER B N 1
ATOM 6935 C CA . SER B 1 274 ? -26.188 14.336 0.845 1 97.62 274 SER B CA 1
ATOM 6936 C C . SER B 1 274 ? -24.797 13.922 1.264 1 97.62 274 SER B C 1
ATOM 6938 O O . SER B 1 274 ? -23.797 14.328 0.646 1 97.62 274 SER B O 1
ATOM 6940 N N . PRO B 1 275 ? -24.672 13.109 2.314 1 98.06 275 PRO B N 1
ATOM 6941 C CA . PRO B 1 275 ? -23.344 12.602 2.688 1 98.06 275 PRO B CA 1
ATOM 6942 C C . PRO B 1 275 ? -22.672 11.844 1.554 1 98.06 275 PRO B C 1
ATOM 6944 O O . PRO B 1 275 ? -23.312 11.039 0.873 1 98.06 275 PRO B O 1
ATOM 6947 N N . GLU B 1 276 ? -21.406 12.102 1.384 1 97.88 276 GLU B N 1
ATOM 6948 C CA . GLU B 1 276 ? -20.609 11.414 0.373 1 97.88 276 GLU B CA 1
ATOM 6949 C C . GLU B 1 276 ? -20.516 9.922 0.67 1 97.88 276 GLU B C 1
ATOM 6951 O O . GLU B 1 276 ? -20.469 9.516 1.833 1 97.88 276 GLU B O 1
ATOM 6956 N N . LYS B 1 277 ? -20.547 9.047 -0.358 1 98 277 LYS B N 1
ATOM 6957 C CA . LYS B 1 277 ? -20.203 7.633 -0.245 1 98 277 LYS B CA 1
ATOM 6958 C C . LYS B 1 277 ? -18.719 7.41 -0.482 1 98 277 LYS B C 1
ATOM 6960 O O . LYS B 1 277 ? -18.203 7.66 -1.577 1 98 277 LYS B O 1
ATOM 6965 N N . LYS B 1 278 ? -18.047 6.871 0.531 1 98.25 278 LYS B N 1
ATOM 6966 C CA . LYS B 1 278 ? -16.578 6.879 0.555 1 98.25 278 LYS B CA 1
ATOM 6967 C C . LYS B 1 278 ? -16.031 5.465 0.71 1 98.25 278 LYS B C 1
ATOM 6969 O O . LYS B 1 278 ? -16.766 4.535 1.03 1 98.25 278 LYS B O 1
ATOM 6974 N N . MET B 1 279 ? -14.742 5.312 0.483 1 98.25 279 MET B N 1
ATOM 6975 C CA . MET B 1 279 ? -14 4.074 0.72 1 98.25 279 MET B CA 1
ATOM 6976 C C . MET B 1 279 ? -14.07 3.672 2.189 1 98.25 279 MET B C 1
ATOM 6978 O O . MET B 1 279 ? -14.266 2.496 2.506 1 98.25 279 MET B O 1
ATOM 6982 N N . GLY B 1 280 ? -13.844 4.602 3.035 1 98.56 280 GLY B N 1
ATOM 6983 C CA . GLY B 1 280 ? -13.797 4.395 4.477 1 98.56 280 GLY B CA 1
ATOM 6984 C C . GLY B 1 280 ? -14.195 5.621 5.266 1 98.56 280 GLY B C 1
ATOM 6985 O O . GLY B 1 280 ? -14.891 6.5 4.75 1 98.56 280 GLY B O 1
ATOM 6986 N N . ILE B 1 281 ? -13.891 5.566 6.586 1 98.69 281 ILE B N 1
ATOM 6987 C CA . ILE B 1 281 ? -14.328 6.555 7.566 1 98.69 281 ILE B CA 1
ATOM 6988 C C . ILE B 1 281 ? -15.812 6.844 7.383 1 98.69 281 ILE B C 1
ATOM 6990 O O . ILE B 1 281 ? -16.219 8.008 7.344 1 98.69 281 ILE B O 1
ATOM 6994 N N . LYS B 1 282 ? -16.516 5.855 7.199 1 98.19 282 LYS B N 1
ATOM 6995 C CA . LYS B 1 282 ? -17.922 5.992 6.852 1 98.19 282 LYS B CA 1
ATOM 6996 C C . LYS B 1 282 ? -18.703 6.641 7.988 1 98.19 282 LYS B C 1
ATOM 6998 O O . LYS B 1 282 ? -19.719 7.297 7.75 1 98.19 282 LYS B O 1
ATOM 7003 N N . ALA B 1 283 ? -18.203 6.473 9.203 1 98.44 283 ALA B N 1
ATOM 7004 C CA . ALA B 1 283 ? -18.875 7.066 10.359 1 98.44 283 ALA B CA 1
ATOM 7005 C C . ALA B 1 283 ? -18.766 8.594 10.32 1 98.44 283 ALA B C 1
ATOM 7007 O O . ALA B 1 283 ? -19.609 9.289 10.898 1 98.44 283 ALA B O 1
ATOM 7008 N N . SER B 1 284 ? -17.734 9.133 9.742 1 98.5 284 SER B N 1
ATOM 7009 C CA . SER B 1 284 ? -17.547 10.57 9.617 1 98.5 284 SER B CA 1
ATOM 7010 C C . SER B 1 284 ? -18.375 11.141 8.477 1 98.5 284 SER B C 1
ATOM 7012 O O . SER B 1 284 ? -18.25 10.703 7.328 1 98.5 284 SER B O 1
ATOM 7014 N N . ASN B 1 285 ? -19.188 12.078 8.797 1 98.56 285 ASN B N 1
ATOM 7015 C CA . ASN B 1 285 ? -19.984 12.758 7.773 1 98.56 285 ASN B CA 1
ATOM 7016 C C . ASN B 1 285 ? -19.109 13.633 6.879 1 98.56 285 ASN B C 1
ATOM 7018 O O . ASN B 1 285 ? -18.188 14.305 7.363 1 98.56 285 ASN B O 1
ATOM 7022 N N . THR B 1 286 ? -19.203 13.57 5.621 1 98.69 286 THR B N 1
ATOM 7023 C CA . THR B 1 286 ? -18.594 14.445 4.629 1 98.69 286 THR B CA 1
ATOM 7024 C C . THR B 1 286 ? -19.625 14.922 3.615 1 98.69 286 THR B C 1
ATOM 7026 O O . THR B 1 286 ? -20.391 14.125 3.068 1 98.69 286 THR B O 1
ATOM 7029 N N . ALA B 1 287 ? -19.672 16.219 3.365 1 98.75 287 ALA B N 1
ATOM 7030 C CA . ALA B 1 287 ? -20.703 16.734 2.461 1 98.75 287 ALA B CA 1
ATOM 7031 C C . ALA B 1 287 ? -20.219 18.016 1.761 1 98.75 287 ALA B C 1
ATOM 7033 O O . ALA B 1 287 ? -19.234 18.625 2.184 1 98.75 287 ALA B O 1
ATOM 7034 N N . GLU B 1 288 ? -20.859 18.281 0.672 1 98.56 288 GLU B N 1
ATOM 7035 C CA . GLU B 1 288 ? -20.766 19.625 0.092 1 98.56 288 GLU B CA 1
ATOM 7036 C C . GLU B 1 288 ? -21.578 20.641 0.905 1 98.56 288 GLU B C 1
ATOM 7038 O O . GLU B 1 288 ? -22.625 20.312 1.448 1 98.56 288 GLU B O 1
ATOM 7043 N N . VAL B 1 289 ? -21.062 21.797 0.987 1 98.88 289 VAL B N 1
ATOM 7044 C CA . VAL B 1 289 ? -21.766 22.875 1.667 1 98.88 289 VAL B CA 1
ATOM 7045 C C . VAL B 1 289 ? -21.953 24.047 0.715 1 98.88 289 VAL B C 1
ATOM 7047 O O . VAL B 1 289 ? -21.016 24.438 0.008 1 98.88 289 VAL B O 1
ATOM 7050 N N . TYR B 1 290 ? -23.125 24.594 0.705 1 98.88 290 TYR B N 1
ATOM 7051 C CA . TYR B 1 290 ? -23.484 25.688 -0.19 1 98.88 290 TYR B CA 1
ATOM 7052 C C . TYR B 1 290 ? -23.828 26.953 0.598 1 98.88 290 TYR B C 1
ATOM 7054 O O . TYR B 1 290 ? -24.453 26.875 1.655 1 98.88 290 TYR B O 1
ATOM 7062 N N . PHE B 1 291 ? -23.391 28.062 0.083 1 98.94 291 PHE B N 1
ATOM 7063 C CA . PHE B 1 291 ? -23.719 29.375 0.608 1 98.94 291 PHE B CA 1
ATOM 7064 C C . PHE B 1 291 ? -24.438 30.219 -0.444 1 98.94 291 PHE B C 1
ATOM 7066 O O . PHE B 1 291 ? -23.859 30.531 -1.491 1 98.94 291 PHE B O 1
ATOM 7073 N N . ASP B 1 292 ? -25.641 30.562 -0.123 1 98.88 292 ASP B N 1
ATOM 7074 C CA . ASP B 1 292 ? -26.453 31.359 -1.031 1 98.88 292 ASP B CA 1
ATOM 7075 C C . ASP B 1 292 ? -26.906 32.656 -0.371 1 98.88 292 ASP B C 1
ATOM 7077 O O . ASP B 1 292 ? -27.906 32.688 0.35 1 98.88 292 ASP B O 1
ATOM 7081 N N . ASN B 1 293 ? -26.25 33.688 -0.677 1 98.69 293 ASN B N 1
ATOM 7082 C CA . ASN B 1 293 ? -26.516 35.031 -0.15 1 98.69 293 ASN B CA 1
ATOM 7083 C C . ASN B 1 293 ? -26.609 35.031 1.372 1 98.69 293 ASN B C 1
ATOM 7085 O O . ASN B 1 293 ? -27.578 35.531 1.936 1 98.69 293 ASN B O 1
ATOM 7089 N N . VAL B 1 294 ? -25.656 34.438 1.991 1 98.88 294 VAL B N 1
ATOM 7090 C CA . VAL B 1 294 ? -25.641 34.344 3.447 1 98.88 294 VAL B CA 1
ATOM 7091 C C . VAL B 1 294 ? -25.172 35.688 4.043 1 98.88 294 VAL B C 1
ATOM 7093 O O . VAL B 1 294 ? -24.078 36.156 3.699 1 98.88 294 VAL B O 1
ATOM 7096 N N . LYS B 1 295 ? -25.922 36.219 4.887 1 98.81 295 LYS B N 1
ATOM 7097 C CA . LYS B 1 295 ? -25.516 37.438 5.582 1 98.81 295 LYS B CA 1
ATOM 7098 C C . LYS B 1 295 ? -24.672 37.094 6.816 1 98.81 295 LYS B C 1
ATOM 7100 O O . LYS B 1 295 ? -25.203 36.594 7.82 1 98.81 295 LYS B O 1
ATOM 7105 N N . VAL B 1 296 ? -23.438 37.406 6.723 1 98.88 296 VAL B N 1
ATOM 7106 C CA . VAL B 1 296 ? -22.5 37.156 7.82 1 98.88 296 VAL B CA 1
ATOM 7107 C C . VAL B 1 296 ? -22.172 38.469 8.531 1 98.88 296 VAL B C 1
ATOM 7109 O O . VAL B 1 296 ? -21.578 39.375 7.941 1 98.88 296 VAL B O 1
ATOM 7112 N N . PRO B 1 297 ? -22.5 38.562 9.734 1 98.75 297 PRO B N 1
ATOM 7113 C CA . PRO B 1 297 ? -22.188 39.812 10.445 1 98.75 297 PRO B CA 1
ATOM 7114 C C . PRO B 1 297 ? -20.719 40.188 10.359 1 98.75 297 PRO B C 1
ATOM 7116 O O . PRO B 1 297 ? -19.844 39.312 10.406 1 98.75 297 PRO B O 1
ATOM 7119 N N . LYS B 1 298 ? -20.438 41.469 10.359 1 98.19 298 LYS B N 1
ATOM 7120 C CA . LYS B 1 298 ? -19.078 41.969 10.258 1 98.19 298 LYS B CA 1
ATOM 7121 C C . LYS B 1 298 ? -18.203 41.438 11.398 1 98.19 298 LYS B C 1
ATOM 7123 O O . LYS B 1 298 ? -17.031 41.156 11.211 1 98.19 298 LYS B O 1
ATOM 7128 N N . GLU B 1 299 ? -18.781 41.312 12.547 1 98.25 299 GLU B N 1
ATOM 7129 C CA . GLU B 1 299 ? -18.047 40.875 13.742 1 98.25 299 GLU B CA 1
ATOM 7130 C C . GLU B 1 299 ? -17.641 39.406 13.648 1 98.25 299 GLU B C 1
ATOM 7132 O O . GLU B 1 299 ? -16.844 38.938 14.453 1 98.25 299 GLU B O 1
ATOM 7137 N N . ASN B 1 300 ? -18.109 38.719 12.609 1 98.81 300 ASN B N 1
ATOM 7138 C CA . ASN B 1 300 ? -17.766 37.312 12.445 1 98.81 300 ASN B CA 1
ATOM 7139 C C . ASN B 1 300 ? -16.562 37.125 11.539 1 98.81 300 ASN B C 1
ATOM 7141 O O . ASN B 1 300 ? -16.156 36 11.258 1 98.81 300 ASN B O 1
ATOM 7145 N N . LEU B 1 301 ? -16.016 38.188 11.086 1 98.56 301 LEU B N 1
ATOM 7146 C CA . LEU B 1 301 ? -14.703 38.125 10.461 1 98.56 301 LEU B CA 1
ATOM 7147 C C . LEU B 1 301 ? -13.664 37.594 11.453 1 98.56 301 LEU B C 1
ATOM 7149 O O . LEU B 1 301 ? -13.523 38.156 12.555 1 98.56 301 LEU B O 1
ATOM 7153 N N . LEU B 1 302 ? -13.086 36.531 11.141 1 98.44 302 LEU B N 1
ATOM 7154 C CA . LEU B 1 302 ? -12.062 35.938 11.992 1 98.44 302 LEU B CA 1
ATOM 7155 C C . LEU B 1 302 ? -10.68 36.469 11.625 1 98.44 302 LEU B C 1
ATOM 7157 O O . LEU B 1 302 ? -10.156 36.156 10.547 1 98.44 302 LEU B O 1
ATOM 7161 N N . GLY B 1 303 ? -10.055 37.156 12.5 1 96.94 303 GLY B N 1
ATOM 7162 C CA . GLY B 1 303 ? -8.844 37.906 12.148 1 96.94 303 GLY B CA 1
ATOM 7163 C C . GLY B 1 303 ? -9.102 39.156 11.344 1 96.94 303 GLY B C 1
ATOM 7164 O O . GLY B 1 303 ? -10.039 39.906 11.633 1 96.94 303 GLY B O 1
ATOM 7165 N N . GLU B 1 304 ? -8.188 39.375 10.391 1 96.06 304 GLU B N 1
ATOM 7166 C CA . GLU B 1 304 ? -8.305 40.562 9.562 1 96.06 304 GLU B CA 1
ATOM 7167 C C . GLU B 1 304 ? -8.688 40.219 8.125 1 96.06 304 GLU B C 1
ATOM 7169 O O . GLU B 1 304 ? -8.375 39.125 7.648 1 96.06 304 GLU B O 1
ATOM 7174 N N . ALA B 1 305 ? -9.422 41.188 7.527 1 96.38 305 ALA B N 1
ATOM 7175 C CA . ALA B 1 305 ? -9.758 41 6.117 1 96.38 305 ALA B CA 1
ATOM 7176 C C . ALA B 1 305 ? -8.5 40.812 5.273 1 96.38 305 ALA B C 1
ATOM 7178 O O . ALA B 1 305 ? -7.512 41.531 5.449 1 96.38 305 ALA B O 1
ATOM 7179 N N . GLY B 1 306 ? -8.523 39.812 4.52 1 96.06 306 GLY B N 1
ATOM 7180 C CA . GLY B 1 306 ? -7.402 39.562 3.627 1 96.06 306 GLY B CA 1
ATOM 7181 C C . GLY B 1 306 ? -6.352 38.656 4.242 1 96.06 306 GLY B C 1
ATOM 7182 O O . GLY B 1 306 ? -5.41 38.219 3.564 1 96.06 306 GLY B O 1
ATOM 7183 N N . GLU B 1 307 ? -6.543 38.219 5.445 1 96.25 307 GLU B N 1
ATOM 7184 C CA . GLU B 1 307 ? -5.539 37.406 6.117 1 96.25 307 GLU B CA 1
ATOM 7185 C C . GLU B 1 307 ? -6.016 35.969 6.281 1 96.25 307 GLU B C 1
ATOM 7187 O O . GLU B 1 307 ? -5.449 35.219 7.07 1 96.25 307 GLU B O 1
ATOM 7192 N N . GLY B 1 308 ? -7.043 35.625 5.598 1 97.06 308 GLY B N 1
ATOM 7193 C CA . GLY B 1 308 ? -7.664 34.312 5.742 1 97.06 308 GLY B CA 1
ATOM 7194 C C . GLY B 1 308 ? -6.738 33.188 5.371 1 97.06 308 GLY B C 1
ATOM 7195 O O . GLY B 1 308 ? -6.812 32.094 5.957 1 97.06 308 GLY B O 1
ATOM 7196 N N . PHE B 1 309 ? -5.926 33.375 4.398 1 94.44 309 PHE B N 1
ATOM 7197 C CA . PHE B 1 309 ? -5.008 32.312 3.984 1 94.44 309 PHE B CA 1
ATOM 7198 C C . PHE B 1 309 ? -4.016 32 5.098 1 94.44 309 PHE B C 1
ATOM 7200 O O . PHE B 1 309 ? -3.719 30.828 5.352 1 94.44 309 PHE B O 1
ATOM 7207 N N . LYS B 1 310 ? -3.529 32.969 5.688 1 93.75 310 LYS B N 1
ATOM 7208 C CA . LYS B 1 310 ? -2.654 32.781 6.84 1 93.75 310 LYS B CA 1
ATOM 7209 C C . LYS B 1 310 ? -3.371 32.031 7.957 1 93.75 310 LYS B C 1
ATOM 7211 O O . LYS B 1 310 ? -2.795 31.141 8.586 1 93.75 310 LYS B O 1
ATOM 7216 N N . VAL B 1 311 ? -4.594 32.406 8.203 1 95.56 311 VAL B N 1
ATOM 7217 C CA . VAL B 1 311 ? -5.41 31.734 9.211 1 95.56 311 VAL B CA 1
ATOM 7218 C C . VAL B 1 311 ? -5.543 30.25 8.867 1 95.56 311 VAL B C 1
ATOM 7220 O O . VAL B 1 311 ? -5.328 29.391 9.719 1 95.56 311 VAL B O 1
ATOM 7223 N N . ALA B 1 312 ? -5.828 29.984 7.629 1 95.75 312 ALA B N 1
ATOM 7224 C CA . ALA B 1 312 ? -6 28.609 7.176 1 95.75 312 ALA B CA 1
ATOM 7225 C C . ALA B 1 312 ? -4.719 27.797 7.371 1 95.75 312 ALA B C 1
ATOM 7227 O O . ALA B 1 312 ? -4.754 26.688 7.906 1 95.75 312 ALA B O 1
ATOM 7228 N N . MET B 1 313 ? -3.611 28.297 7.004 1 91.88 313 MET B N 1
ATOM 7229 C CA . MET B 1 313 ? -2.336 27.578 7.086 1 91.88 313 MET B CA 1
ATOM 7230 C C . MET B 1 313 ? -1.957 27.312 8.539 1 91.88 313 MET B C 1
ATOM 7232 O O . MET B 1 313 ? -1.435 26.25 8.867 1 91.88 313 MET B O 1
ATOM 7236 N N . ASN B 1 314 ? -2.217 28.281 9.336 1 92.69 314 ASN B N 1
ATOM 7237 C CA . ASN B 1 314 ? -1.908 28.109 10.75 1 92.69 314 ASN B CA 1
ATOM 7238 C C . ASN B 1 314 ? -2.773 27.016 11.383 1 92.69 314 ASN B C 1
ATOM 7240 O O . ASN B 1 314 ? -2.297 26.25 12.211 1 92.69 314 ASN B O 1
ATOM 7244 N N . ILE B 1 315 ? -4.035 27.016 11.023 1 94.88 315 ILE B N 1
ATOM 7245 C CA . ILE B 1 315 ? -4.941 25.984 11.523 1 94.88 315 ILE B CA 1
ATOM 7246 C C . ILE B 1 315 ? -4.426 24.609 11.109 1 94.88 315 ILE B C 1
ATOM 7248 O O . ILE B 1 315 ? -4.312 23.703 11.945 1 94.88 315 ILE B O 1
ATOM 7252 N N . LEU B 1 316 ? -4.055 24.453 9.852 1 91.94 316 LEU B N 1
ATOM 7253 C CA . LEU B 1 316 ? -3.631 23.172 9.32 1 91.94 316 LEU B CA 1
ATOM 7254 C C . LEU B 1 316 ? -2.289 22.75 9.914 1 91.94 316 LEU B C 1
ATOM 7256 O O . LEU B 1 316 ? -2.098 21.578 10.258 1 91.94 316 LEU B O 1
ATOM 7260 N N . ASN B 1 317 ? -1.415 23.625 10.078 1 88.38 317 ASN B N 1
ATOM 7261 C CA . ASN B 1 317 ? -0.121 23.312 10.68 1 88.38 317 ASN B CA 1
ATOM 7262 C C . ASN B 1 317 ? -0.264 22.922 12.148 1 88.38 317 ASN B C 1
ATOM 7264 O O . ASN B 1 317 ? 0.46 22.047 12.633 1 88.38 317 ASN B O 1
ATOM 7268 N N . ASN B 1 318 ? -1.173 23.5 12.773 1 88.44 318 ASN B N 1
ATOM 7269 C CA . ASN B 1 318 ? -1.378 23.25 14.195 1 88.44 318 ASN B CA 1
ATOM 7270 C C . ASN B 1 318 ? -2.049 21.891 14.445 1 88.44 318 ASN B C 1
ATOM 7272 O O . ASN B 1 318 ? -1.916 21.328 15.523 1 88.44 318 ASN B O 1
ATOM 7276 N N . GLY B 1 319 ? -2.67 21.406 13.453 1 87.31 319 GLY B N 1
ATOM 7277 C CA . GLY B 1 319 ? -3.439 20.188 13.656 1 87.31 319 GLY B CA 1
ATOM 7278 C C . GLY B 1 319 ? -2.691 18.922 13.242 1 87.31 319 GLY B C 1
ATOM 7279 O O . GLY B 1 319 ? -3.014 17.828 13.695 1 87.31 319 GLY B O 1
ATOM 7280 N N . ARG B 1 320 ? -1.62 19.031 12.531 1 87.25 320 ARG B N 1
ATOM 7281 C CA . ARG B 1 320 ? -0.98 17.891 11.867 1 87.25 320 ARG B CA 1
ATOM 7282 C C . ARG B 1 320 ? -0.311 16.969 12.875 1 87.25 320 ARG B C 1
ATOM 7284 O O . ARG B 1 320 ? -0.238 15.758 12.664 1 87.25 320 ARG B O 1
ATOM 7291 N N . PHE B 1 321 ? 0.213 17.484 14.016 1 87.25 321 PHE B N 1
ATOM 7292 C CA . PHE B 1 321 ? 0.838 16.625 15.008 1 87.25 321 PHE B CA 1
ATOM 7293 C C . PHE B 1 321 ? -0.162 15.609 15.547 1 87.25 321 PHE B C 1
ATOM 7295 O O . PHE B 1 321 ? 0.211 14.484 15.891 1 87.25 321 PHE B O 1
ATOM 7302 N N . GLY B 1 322 ? -1.382 16 15.664 1 94.94 322 GLY B N 1
ATOM 7303 C CA . GLY B 1 322 ? -2.42 15.117 16.156 1 94.94 322 GLY B CA 1
ATOM 7304 C C . GLY B 1 322 ? -2.609 13.883 15.297 1 94.94 322 GLY B C 1
ATOM 7305 O O . GLY B 1 322 ? -2.963 12.812 15.797 1 94.94 322 GLY B O 1
ATOM 7306 N N . MET B 1 323 ? -2.299 14.031 14.078 1 96.94 323 MET B N 1
ATOM 7307 C CA . MET B 1 323 ? -2.455 12.898 13.164 1 96.94 323 MET B CA 1
ATOM 7308 C C . MET B 1 323 ? -1.372 11.852 13.398 1 96.94 323 MET B C 1
ATOM 7310 O O . MET B 1 323 ? -1.624 10.656 13.281 1 96.94 323 MET B O 1
ATOM 7314 N N . ALA B 1 324 ? -0.16 12.328 13.734 1 98.19 324 ALA B N 1
ATOM 7315 C CA . ALA B 1 324 ? 0.908 11.391 14.062 1 98.19 324 ALA B CA 1
ATOM 7316 C C . ALA B 1 324 ? 0.556 10.57 15.305 1 98.19 324 ALA B C 1
ATOM 7318 O O . ALA B 1 324 ? 0.758 9.359 15.336 1 98.19 324 ALA B O 1
ATOM 7319 N N . ALA B 1 325 ? 0.001 11.258 16.297 1 98.62 325 ALA B N 1
ATOM 7320 C CA . ALA B 1 325 ? -0.414 10.555 17.5 1 98.62 325 ALA B CA 1
ATOM 7321 C C . ALA B 1 325 ? -1.534 9.562 17.203 1 98.62 325 ALA B C 1
ATOM 7323 O O . ALA B 1 325 ? -1.479 8.406 17.625 1 98.62 325 ALA B O 1
ATOM 7324 N N . CYS B 1 326 ? -2.516 10.016 16.484 1 98.75 326 CYS B N 1
ATOM 7325 C CA . CYS B 1 326 ? -3.662 9.188 16.109 1 98.75 326 CYS B CA 1
ATOM 7326 C C . CYS B 1 326 ? -3.211 7.918 15.406 1 98.75 326 CYS B C 1
ATOM 7328 O O . CYS B 1 326 ? -3.602 6.816 15.789 1 98.75 326 CYS B O 1
ATOM 7330 N N . LEU B 1 327 ? -2.348 8.07 14.469 1 98.88 327 LEU B N 1
ATOM 7331 C CA . LEU B 1 327 ? -1.953 6.953 13.625 1 98.88 327 LEU B CA 1
ATOM 7332 C C . LEU B 1 327 ? -0.943 6.059 14.336 1 98.88 327 LEU B C 1
ATOM 7334 O O . LEU B 1 327 ? -0.835 4.871 14.023 1 98.88 327 LEU B O 1
ATOM 7338 N N . SER B 1 328 ? -0.187 6.625 15.273 1 98.81 328 SER B N 1
ATOM 7339 C CA . SER B 1 328 ? 0.608 5.758 16.141 1 98.81 328 SER B CA 1
ATOM 7340 C C . SER B 1 328 ? -0.272 4.758 16.875 1 98.81 328 SER B C 1
ATOM 7342 O O . SER B 1 328 ? 0.081 3.584 17 1 98.81 328 SER B O 1
ATOM 7344 N N . GLY B 1 329 ? -1.422 5.246 17.359 1 98.88 329 GLY B N 1
ATOM 7345 C CA . GLY B 1 329 ? -2.387 4.355 17.984 1 98.88 329 GLY B CA 1
ATOM 7346 C C . GLY B 1 329 ? -2.924 3.301 17.047 1 98.88 329 GLY B C 1
ATOM 7347 O O . GLY B 1 329 ? -3.033 2.127 17.406 1 98.88 329 GLY B O 1
ATOM 7348 N N . THR B 1 330 ? -3.227 3.711 15.859 1 98.94 330 THR B N 1
ATOM 7349 C CA . THR B 1 330 ? -3.709 2.783 14.844 1 98.94 330 THR B CA 1
ATOM 7350 C C . THR B 1 330 ? -2.688 1.678 14.594 1 98.94 330 THR B C 1
ATOM 7352 O O . THR B 1 330 ? -3.047 0.501 14.508 1 98.94 330 THR B O 1
ATOM 7355 N N . MET B 1 331 ? -1.426 2.062 14.484 1 98.94 331 MET B N 1
ATOM 7356 C CA . MET B 1 331 ? -0.354 1.103 14.242 1 98.94 331 MET B CA 1
ATOM 7357 C C . MET B 1 331 ? -0.235 0.109 15.391 1 98.94 331 MET B C 1
ATOM 7359 O O . MET B 1 331 ? 0.027 -1.075 15.172 1 98.94 331 MET B O 1
ATOM 7363 N N . LYS B 1 332 ? -0.415 0.59 16.594 1 98.81 332 LYS B N 1
ATOM 7364 C CA . LYS B 1 332 ? -0.353 -0.301 17.75 1 98.81 332 LYS B CA 1
ATOM 7365 C C . LYS B 1 332 ? -1.401 -1.405 17.641 1 98.81 332 LYS B C 1
ATOM 7367 O O . LYS B 1 332 ? -1.113 -2.57 17.922 1 98.81 332 LYS B O 1
ATOM 7372 N N . THR B 1 333 ? -2.561 -1.031 17.25 1 98.75 333 THR B N 1
ATOM 7373 C CA . THR B 1 333 ? -3.633 -2.01 17.094 1 98.75 333 THR B CA 1
ATOM 7374 C C . THR B 1 333 ? -3.299 -3.012 16 1 98.75 333 THR B C 1
ATOM 7376 O O . THR B 1 333 ? -3.539 -4.211 16.156 1 98.75 333 THR B O 1
ATOM 7379 N N . CYS B 1 334 ? -2.793 -2.582 14.93 1 98.88 334 CYS B N 1
ATOM 7380 C CA . CYS B 1 334 ? -2.389 -3.463 13.836 1 98.88 334 CYS B CA 1
ATOM 7381 C C . CYS B 1 334 ? -1.295 -4.422 14.289 1 98.88 334 CYS B C 1
ATOM 7383 O O . CYS B 1 334 ? -1.35 -5.617 13.984 1 98.88 334 CYS B O 1
ATOM 7385 N N . ILE B 1 335 ? -0.286 -3.91 15.016 1 98.94 335 ILE B N 1
ATOM 7386 C CA . ILE B 1 335 ? 0.829 -4.715 15.5 1 98.94 335 ILE B CA 1
ATOM 7387 C C . I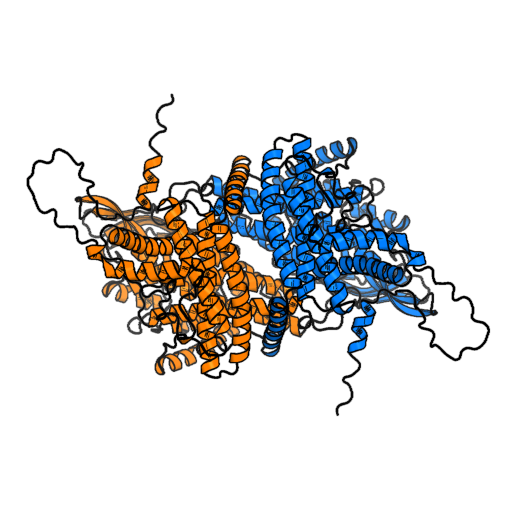LE B 1 335 ? 0.319 -5.754 16.5 1 98.94 335 ILE B C 1
ATOM 7389 O O . ILE B 1 335 ? 0.75 -6.91 16.469 1 98.94 335 ILE B O 1
ATOM 7393 N N . GLN B 1 336 ? -0.572 -5.332 17.312 1 98.88 336 GLN B N 1
ATOM 7394 C CA . GLN B 1 336 ? -1.158 -6.25 18.281 1 98.88 336 GLN B CA 1
ATOM 7395 C C . GLN B 1 336 ? -1.866 -7.406 17.594 1 98.88 336 GLN B C 1
ATOM 7397 O O . GLN B 1 336 ? -1.69 -8.57 17.969 1 98.88 336 GLN B O 1
ATOM 7402 N N . ALA B 1 337 ? -2.682 -7.113 16.609 1 98.88 337 ALA B N 1
ATOM 7403 C CA . ALA B 1 337 ? -3.4 -8.148 15.875 1 98.88 337 ALA B CA 1
ATOM 7404 C C . ALA B 1 337 ? -2.43 -9.094 15.18 1 98.88 337 ALA B C 1
ATOM 7406 O O . ALA B 1 337 ? -2.607 -10.312 15.219 1 98.88 337 ALA B O 1
ATOM 7407 N N . ALA B 1 338 ? -1.424 -8.57 14.562 1 98.88 338 ALA B N 1
ATOM 7408 C CA . ALA B 1 338 ? -0.429 -9.367 13.844 1 98.88 338 ALA B CA 1
ATOM 7409 C C . ALA B 1 338 ? 0.346 -10.266 14.805 1 98.88 338 ALA B C 1
ATOM 7411 O O . ALA B 1 338 ? 0.553 -11.445 14.523 1 98.88 338 ALA B O 1
ATOM 7412 N N . ALA B 1 339 ? 0.798 -9.688 15.898 1 98.88 339 ALA B N 1
ATOM 7413 C CA . ALA B 1 339 ? 1.561 -10.438 16.891 1 98.88 339 ALA B CA 1
ATOM 7414 C C . ALA B 1 339 ? 0.722 -11.562 17.484 1 98.88 339 ALA B C 1
ATOM 7416 O O . ALA B 1 339 ? 1.212 -12.68 17.688 1 98.88 339 ALA B O 1
ATOM 7417 N N . ALA B 1 340 ? -0.511 -11.227 17.812 1 98.75 340 ALA B N 1
ATOM 7418 C CA . ALA B 1 340 ? -1.405 -12.234 18.375 1 98.75 340 ALA B CA 1
ATOM 7419 C C . ALA B 1 340 ? -1.581 -13.406 17.406 1 98.75 340 ALA B C 1
ATOM 7421 O O . ALA B 1 340 ? -1.506 -14.57 17.812 1 98.75 340 ALA B O 1
ATOM 7422 N N . HIS B 1 341 ? -1.81 -13.117 16.188 1 98.56 341 HIS B N 1
ATOM 7423 C CA . HIS B 1 341 ? -1.975 -14.164 15.188 1 98.56 341 HIS B CA 1
ATOM 7424 C C . HIS B 1 341 ? -0.69 -14.969 15.016 1 98.56 341 HIS B C 1
ATOM 7426 O O . HIS B 1 341 ? -0.724 -16.203 14.969 1 98.56 341 HIS B O 1
ATOM 7432 N N . ALA B 1 342 ? 0.412 -14.297 14.898 1 98.62 342 ALA B N 1
ATOM 7433 C CA . ALA B 1 342 ? 1.697 -14.945 14.641 1 98.62 342 ALA B CA 1
ATOM 7434 C C . ALA B 1 342 ? 2.094 -15.867 15.789 1 98.62 342 ALA B C 1
ATOM 7436 O O . ALA B 1 342 ? 2.744 -16.891 15.578 1 98.62 342 ALA B O 1
ATOM 7437 N N . SER B 1 343 ? 1.689 -15.5 16.984 1 98.19 343 SER B N 1
ATOM 7438 C CA . SER B 1 343 ? 2.082 -16.266 18.172 1 98.19 343 SER B CA 1
ATOM 7439 C C . SER B 1 343 ? 1.177 -17.469 18.375 1 98.19 343 SER B C 1
ATOM 7441 O O . SER B 1 343 ? 1.46 -18.328 19.203 1 98.19 343 SER B O 1
ATOM 7443 N N . GLN B 1 344 ? 0.125 -17.578 17.594 1 97.81 344 GLN B N 1
ATOM 7444 C CA . GLN B 1 344 ? -0.83 -18.672 17.797 1 97.81 344 GLN B CA 1
ATOM 7445 C C . GLN B 1 344 ? -0.878 -19.578 16.562 1 97.81 344 GLN B C 1
ATOM 7447 O O . GLN B 1 344 ? -1.061 -20.797 16.703 1 97.81 344 GLN B O 1
ATOM 7452 N N . ARG B 1 345 ? -0.738 -19.031 15.438 1 97.88 345 ARG B N 1
ATOM 7453 C CA . ARG B 1 345 ? -0.875 -19.781 14.188 1 97.88 345 ARG B CA 1
ATOM 7454 C C . ARG B 1 345 ? 0.332 -20.672 13.945 1 97.88 345 ARG B C 1
ATOM 7456 O O . ARG B 1 345 ? 1.477 -20.234 14.047 1 97.88 345 ARG B O 1
ATOM 7463 N N . THR B 1 346 ? 0.075 -21.938 13.68 1 97.38 346 THR B N 1
ATOM 7464 C CA . THR B 1 346 ? 1.133 -22.906 13.391 1 97.38 346 THR B CA 1
ATOM 7465 C C . THR B 1 346 ? 1.057 -23.359 11.938 1 97.38 346 THR B C 1
ATOM 7467 O O . THR B 1 346 ? -0.023 -23.688 11.438 1 97.38 346 THR B O 1
ATOM 7470 N N . GLN B 1 347 ? 2.08 -23.328 11.219 1 96.56 347 GLN B N 1
ATOM 7471 C CA . GLN B 1 347 ? 2.326 -23.875 9.898 1 96.56 347 GLN B CA 1
ATOM 7472 C C . GLN B 1 347 ? 3.703 -24.547 9.828 1 96.56 347 GLN B C 1
ATOM 7474 O O . GLN B 1 347 ? 4.645 -24.094 10.484 1 96.56 347 GLN B O 1
ATOM 7479 N N . PHE B 1 348 ? 3.818 -25.578 9.086 1 95 348 PHE B N 1
ATOM 7480 C CA . PHE B 1 348 ? 5.062 -26.328 8.922 1 95 348 PHE B CA 1
ATOM 7481 C C . PHE B 1 348 ? 5.613 -26.766 10.266 1 95 348 PHE B C 1
ATOM 7483 O O . PHE B 1 348 ? 6.824 -26.719 10.492 1 95 348 PHE B O 1
ATOM 7490 N N . GLY B 1 349 ? 4.723 -27 11.18 1 94.62 349 GLY B N 1
ATOM 7491 C CA . GLY B 1 349 ? 5.07 -27.594 12.453 1 94.62 349 GLY B CA 1
ATOM 7492 C C . GLY B 1 349 ? 5.562 -26.578 13.477 1 94.62 349 GLY B C 1
ATOM 7493 O O . GLY B 1 349 ? 5.945 -26.953 14.586 1 94.62 349 GLY B O 1
ATOM 7494 N N . ARG B 1 350 ? 5.488 -25.328 13.086 1 96.25 350 ARG B N 1
ATOM 7495 C CA . ARG B 1 350 ? 5.969 -24.297 14 1 96.25 350 ARG B CA 1
ATOM 7496 C C . ARG B 1 350 ? 5.043 -23.078 13.992 1 96.25 350 ARG B C 1
ATOM 7498 O O . ARG B 1 350 ? 4.309 -22.859 13.023 1 96.25 350 ARG B O 1
ATOM 7505 N N . ARG B 1 351 ? 5.113 -22.328 15.133 1 97.88 351 ARG B N 1
ATOM 7506 C CA . ARG B 1 351 ? 4.43 -21.047 15.133 1 97.88 351 ARG B CA 1
ATOM 7507 C C . ARG B 1 351 ? 5.016 -20.125 14.07 1 97.88 351 ARG B C 1
ATOM 7509 O O . ARG B 1 351 ? 6.23 -20.078 13.875 1 97.88 351 ARG B O 1
ATOM 7516 N N . ILE B 1 352 ? 4.148 -19.312 13.477 1 98.25 352 ILE B N 1
ATOM 7517 C CA . ILE B 1 352 ? 4.656 -18.594 12.312 1 98.25 352 ILE B CA 1
ATOM 7518 C C . ILE B 1 352 ? 5.547 -17.438 12.773 1 98.25 352 ILE B C 1
ATOM 7520 O O . ILE B 1 352 ? 6.32 -16.891 11.984 1 98.25 352 ILE B O 1
ATOM 7524 N N . ASP B 1 353 ? 5.52 -16.984 14.055 1 98.5 353 ASP B N 1
ATOM 7525 C CA . ASP B 1 353 ? 6.418 -15.938 14.547 1 98.5 353 ASP B CA 1
ATOM 7526 C C . ASP B 1 353 ? 7.863 -16.422 14.555 1 98.5 353 ASP B C 1
ATOM 7528 O O . ASP B 1 353 ? 8.789 -15.625 14.703 1 98.5 353 ASP B O 1
ATOM 7532 N N . SER B 1 354 ? 8.117 -17.719 14.352 1 98.19 354 SER B N 1
ATOM 7533 C CA . SER B 1 354 ? 9.469 -18.266 14.359 1 98.19 354 SER B CA 1
ATOM 7534 C C . SER B 1 354 ? 10.133 -18.109 12.992 1 98.19 354 SER B C 1
ATOM 7536 O O . SER B 1 354 ? 11.344 -18.297 12.859 1 98.19 354 SER B O 1
ATOM 7538 N N . PHE B 1 355 ? 9.406 -17.797 11.938 1 98.06 355 PHE B N 1
ATOM 7539 C CA . PHE B 1 355 ? 9.938 -17.672 10.586 1 98.06 355 PHE B CA 1
ATOM 7540 C C . PHE B 1 355 ? 10.484 -16.266 10.352 1 98.06 355 PHE B C 1
ATOM 7542 O O . PHE B 1 355 ? 9.836 -15.281 10.711 1 98.06 355 PHE B O 1
ATOM 7549 N N . GLY B 1 356 ? 11.672 -16.203 9.703 1 98.69 356 GLY B N 1
ATOM 7550 C CA . GLY B 1 356 ? 12.367 -14.945 9.484 1 98.69 356 GLY B CA 1
ATOM 7551 C C . GLY B 1 356 ? 11.539 -13.93 8.727 1 98.69 356 GLY B C 1
ATOM 7552 O O . GLY B 1 356 ? 11.609 -12.727 9.008 1 98.69 356 GLY B O 1
ATOM 7553 N N . THR B 1 357 ? 10.734 -14.328 7.812 1 98.56 357 THR B N 1
ATOM 7554 C CA . THR B 1 357 ? 9.891 -13.43 7.031 1 98.56 357 THR B CA 1
ATOM 7555 C C . THR B 1 357 ? 8.898 -12.703 7.934 1 98.56 357 THR B C 1
ATOM 7557 O O . THR B 1 357 ? 8.727 -11.484 7.816 1 98.56 357 THR B O 1
ATOM 7560 N N . ILE B 1 358 ? 8.25 -13.422 8.852 1 98.81 358 ILE B N 1
ATOM 7561 C CA . ILE B 1 358 ? 7.277 -12.852 9.773 1 98.81 358 ILE B CA 1
ATOM 7562 C C . ILE B 1 358 ? 7.988 -11.961 10.789 1 98.81 358 ILE B C 1
ATOM 7564 O O . ILE B 1 358 ? 7.496 -10.883 11.141 1 98.81 358 ILE B O 1
ATOM 7568 N N . GLN B 1 359 ? 9.156 -12.406 11.227 1 98.88 359 GLN B N 1
ATOM 7569 C CA . GLN B 1 359 ? 9.945 -11.625 12.172 1 98.88 359 GLN B CA 1
ATOM 7570 C C . GLN B 1 359 ? 10.32 -10.273 11.586 1 98.88 359 GLN B C 1
ATOM 7572 O O . GLN B 1 359 ? 10.25 -9.25 12.273 1 98.88 359 GLN B O 1
ATOM 7577 N N . GLU B 1 360 ? 10.719 -10.273 10.344 1 98.88 360 GLU B N 1
ATOM 7578 C CA . GLU B 1 360 ? 11.078 -9.008 9.703 1 98.88 360 GLU B CA 1
ATOM 7579 C C . GLU B 1 360 ? 9.875 -8.078 9.625 1 98.88 360 GLU B C 1
ATOM 7581 O O . GLU B 1 360 ? 10 -6.871 9.867 1 98.88 360 GLU B O 1
ATOM 7586 N N . LYS B 1 361 ? 8.727 -8.602 9.297 1 98.88 361 LYS B N 1
ATOM 7587 C CA . LYS B 1 361 ? 7.52 -7.789 9.195 1 98.88 361 LYS B CA 1
ATOM 7588 C C . LYS B 1 361 ? 7.176 -7.156 10.547 1 98.88 361 LYS B C 1
ATOM 7590 O O . LYS B 1 361 ? 6.938 -5.949 10.625 1 98.88 361 LYS B O 1
ATOM 7595 N N . LEU B 1 362 ? 7.191 -7.949 11.57 1 98.94 362 LEU B N 1
ATOM 7596 C CA . LEU B 1 362 ? 6.855 -7.453 12.906 1 98.94 362 LEU B CA 1
ATOM 7597 C C . LEU B 1 362 ? 7.867 -6.41 13.367 1 98.94 362 LEU B C 1
ATOM 7599 O O . LEU B 1 362 ? 7.488 -5.395 13.953 1 98.94 362 LEU B O 1
ATOM 7603 N N . ALA B 1 363 ? 9.117 -6.66 13.078 1 98.94 363 ALA B N 1
ATOM 7604 C CA . ALA B 1 363 ? 10.172 -5.73 13.484 1 98.94 363 ALA B CA 1
ATOM 7605 C C . ALA B 1 363 ? 10 -4.383 12.789 1 98.94 363 ALA B C 1
ATOM 7607 O O . ALA B 1 363 ? 10.094 -3.332 13.422 1 98.94 363 ALA B O 1
ATOM 7608 N N . ARG B 1 364 ? 9.766 -4.418 11.516 1 98.88 364 ARG B N 1
ATOM 7609 C CA . ARG B 1 364 ? 9.633 -3.184 10.75 1 98.88 364 ARG B CA 1
ATOM 7610 C C . ARG B 1 364 ? 8.383 -2.412 11.18 1 98.88 364 ARG B C 1
ATOM 7612 O O . ARG B 1 364 ? 8.414 -1.184 11.273 1 98.88 364 ARG B O 1
ATOM 7619 N N . MET B 1 365 ? 7.246 -3.109 11.406 1 98.88 365 MET B N 1
ATOM 7620 C CA . MET B 1 365 ? 6.043 -2.461 11.922 1 98.88 365 MET B CA 1
ATOM 7621 C C . MET B 1 365 ? 6.34 -1.726 13.227 1 98.88 365 MET B C 1
ATOM 7623 O O . MET B 1 365 ? 5.938 -0.574 13.398 1 98.88 365 MET B O 1
ATOM 7627 N N . SER B 1 366 ? 7.082 -2.359 14.023 1 98.81 366 SER B N 1
ATOM 7628 C CA . SER B 1 366 ? 7.43 -1.774 15.32 1 98.81 366 SER B CA 1
ATOM 7629 C C . SER B 1 366 ? 8.32 -0.55 15.148 1 98.81 366 SER B C 1
ATOM 7631 O O . SER B 1 366 ? 8.148 0.454 15.844 1 98.81 366 SER B O 1
ATOM 7633 N N . MET B 1 367 ? 9.266 -0.634 14.297 1 98.88 367 MET B N 1
ATOM 7634 C CA . MET B 1 367 ? 10.164 0.489 14.047 1 98.88 367 MET B CA 1
ATOM 7635 C C . MET B 1 367 ? 9.391 1.709 13.562 1 98.88 367 MET B C 1
ATOM 7637 O O . MET B 1 367 ? 9.602 2.818 14.055 1 98.88 367 MET B O 1
ATOM 7641 N N . TYR B 1 368 ? 8.492 1.484 12.633 1 98.94 368 TYR B N 1
ATOM 7642 C CA . TYR B 1 368 ? 7.734 2.59 12.055 1 98.94 368 TYR B CA 1
ATOM 7643 C C . TYR B 1 368 ? 6.797 3.207 13.086 1 98.94 368 TYR B C 1
ATOM 7645 O O . TYR B 1 368 ? 6.621 4.43 13.117 1 98.94 368 TYR B O 1
ATOM 7653 N N . GLN B 1 369 ? 6.238 2.342 13.883 1 98.94 369 GLN B N 1
ATOM 7654 C CA . GLN B 1 369 ? 5.391 2.85 14.953 1 98.94 369 GLN B CA 1
ATOM 7655 C C . GLN B 1 369 ? 6.203 3.656 15.961 1 98.94 369 GLN B C 1
ATOM 7657 O O . GLN B 1 369 ? 5.77 4.719 16.406 1 98.94 369 GLN B O 1
ATOM 7662 N N . TYR B 1 370 ? 7.387 3.195 16.297 1 98.94 370 TYR B N 1
ATOM 7663 C CA . TYR B 1 370 ? 8.258 3.859 17.266 1 98.94 370 TYR B CA 1
ATOM 7664 C C . TYR B 1 370 ? 8.68 5.234 16.766 1 98.94 370 TYR B C 1
ATOM 7666 O O . TYR B 1 370 ? 8.672 6.211 17.516 1 98.94 370 TYR B O 1
ATOM 7674 N N . VAL B 1 371 ? 8.992 5.324 15.539 1 98.94 371 VAL B N 1
ATOM 7675 C CA . VAL B 1 371 ? 9.383 6.594 14.93 1 98.94 371 VAL B CA 1
ATOM 7676 C C . VAL B 1 371 ? 8.195 7.555 14.938 1 98.94 371 VAL B C 1
ATOM 7678 O O . VAL B 1 371 ? 8.328 8.711 15.328 1 98.94 371 VAL B O 1
ATOM 7681 N N . THR B 1 372 ? 7.035 7.094 14.562 1 98.88 372 THR B N 1
ATOM 7682 C CA . THR B 1 372 ? 5.832 7.914 14.477 1 98.88 372 THR B CA 1
ATOM 7683 C C . THR B 1 372 ? 5.469 8.484 15.852 1 98.88 372 THR B C 1
ATOM 7685 O O . THR B 1 372 ? 5.191 9.68 15.977 1 98.88 372 THR B O 1
ATOM 7688 N N . GLU B 1 373 ? 5.504 7.586 16.75 1 98.81 373 GLU B N 1
ATOM 7689 C CA . GLU B 1 373 ? 5.184 8.008 18.109 1 98.81 373 GLU B CA 1
ATOM 7690 C C . GLU B 1 373 ? 6.207 9.016 18.625 1 98.81 373 GLU B C 1
ATOM 7692 O O . GLU B 1 373 ? 5.844 9.984 19.297 1 98.81 373 GLU B O 1
ATOM 7697 N N . SER B 1 374 ? 7.457 8.812 18.328 1 98.88 374 SER B N 1
ATOM 7698 C CA . SER B 1 374 ? 8.508 9.742 18.719 1 98.88 374 SER B CA 1
ATOM 7699 C C . SER B 1 374 ? 8.289 11.117 18.109 1 98.88 374 SER B C 1
ATOM 7701 O O . SER B 1 374 ? 8.422 12.141 18.781 1 98.88 374 SER B O 1
ATOM 7703 N N . MET B 1 375 ? 7.926 11.18 16.859 1 98.62 375 MET B N 1
ATOM 7704 C CA . MET B 1 375 ? 7.668 12.453 16.203 1 98.62 375 MET B CA 1
ATOM 7705 C C . MET B 1 375 ? 6.473 13.164 16.828 1 98.62 375 MET B C 1
ATOM 7707 O O . MET B 1 375 ? 6.512 14.375 17.047 1 98.62 375 MET B O 1
ATOM 7711 N N . ALA B 1 376 ? 5.414 12.398 17.094 1 98.38 376 ALA B N 1
ATOM 7712 C CA . ALA B 1 376 ? 4.191 12.984 17.625 1 98.38 376 ALA B CA 1
ATOM 7713 C C . ALA B 1 376 ? 4.473 13.734 18.938 1 98.38 376 ALA B C 1
ATOM 7715 O O . ALA B 1 376 ? 4.051 14.883 19.094 1 98.38 376 ALA B O 1
ATOM 7716 N N . TYR B 1 377 ? 5.219 13.117 19.75 1 98.44 377 TYR B N 1
ATOM 7717 C CA . TYR B 1 377 ? 5.402 13.68 21.078 1 98.44 377 TYR B CA 1
ATOM 7718 C C . TYR B 1 377 ? 6.57 14.664 21.109 1 98.44 377 TYR B C 1
ATOM 7720 O O . TYR B 1 377 ? 6.656 15.516 21.984 1 98.44 377 TYR B O 1
ATOM 7728 N N . MET B 1 378 ? 7.469 14.594 20.094 1 98.31 378 MET B N 1
ATOM 7729 C CA . MET B 1 378 ? 8.477 15.633 19.922 1 98.31 378 MET B CA 1
ATOM 7730 C C . MET B 1 378 ? 7.844 16.938 19.453 1 98.31 378 MET B C 1
ATOM 7732 O O . MET B 1 378 ? 8.078 18 20.047 1 98.31 378 MET B O 1
ATOM 7736 N N . VAL B 1 379 ? 6.988 16.875 18.484 1 97.94 379 VAL B N 1
ATOM 7737 C CA . VAL B 1 379 ? 6.379 18.062 17.906 1 97.94 379 VAL B CA 1
ATOM 7738 C C . VAL B 1 379 ? 5.398 18.688 18.891 1 97.94 379 VAL B C 1
ATOM 7740 O O . VAL B 1 379 ? 5.406 19.906 19.109 1 97.94 379 VAL B O 1
ATOM 7743 N N . SER B 1 380 ? 4.555 17.859 19.547 1 97.75 380 SER B N 1
ATOM 7744 C CA . SER B 1 380 ? 3.584 18.391 20.5 1 97.75 380 SER B CA 1
ATOM 7745 C C . SER B 1 380 ? 4.277 19.047 21.688 1 97.75 380 SER B C 1
ATOM 7747 O O . SER B 1 380 ? 3.846 20.094 22.172 1 97.75 380 SER B O 1
ATOM 7749 N N . ALA B 1 381 ? 5.352 18.438 22.125 1 98.06 381 ALA B N 1
ATOM 7750 C CA . ALA B 1 381 ? 6.094 19 23.25 1 98.06 381 ALA B CA 1
ATOM 7751 C C . ALA B 1 381 ? 6.734 20.328 22.859 1 98.06 381 ALA B C 1
ATOM 7753 O O . ALA B 1 381 ? 6.758 21.266 23.672 1 98.06 381 ALA B O 1
ATOM 7754 N N . ASN B 1 382 ? 7.312 20.391 21.688 1 96.94 382 ASN B N 1
ATOM 7755 C CA . ASN B 1 382 ? 7.883 21.641 21.219 1 96.94 382 ASN B CA 1
ATOM 7756 C C . ASN B 1 382 ? 6.84 22.766 21.156 1 96.94 382 ASN B C 1
ATOM 7758 O O . ASN B 1 382 ? 7.113 23.891 21.547 1 96.94 382 ASN B O 1
ATOM 7762 N N . MET B 1 383 ? 5.676 22.406 20.75 1 96.38 383 MET B N 1
ATOM 7763 C CA . MET B 1 383 ? 4.578 23.375 20.719 1 96.38 383 MET B CA 1
ATOM 7764 C C . MET B 1 383 ? 4.234 23.844 22.141 1 96.38 383 MET B C 1
ATOM 7766 O O . MET B 1 383 ? 4.059 25.031 22.375 1 96.38 383 MET B O 1
ATOM 7770 N N . ASP B 1 384 ? 4.168 22.906 23.047 1 97.25 384 ASP B N 1
ATOM 7771 C CA . ASP B 1 384 ? 3.816 23.219 24.422 1 97.25 384 ASP B CA 1
ATOM 7772 C C . ASP B 1 384 ? 4.891 24.078 25.078 1 97.25 384 ASP B C 1
ATOM 7774 O O . ASP B 1 384 ? 4.598 24.844 26.016 1 97.25 384 ASP B O 1
ATOM 7778 N N . GLN B 1 385 ? 6.078 23.938 24.547 1 96.38 385 GLN B N 1
ATOM 7779 C CA . GLN B 1 385 ? 7.191 24.719 25.094 1 96.38 385 GLN B CA 1
ATOM 7780 C C . GLN B 1 385 ? 7.281 26.094 24.453 1 96.38 385 GLN B C 1
ATOM 7782 O O . GLN B 1 385 ? 8.18 26.875 24.766 1 96.38 385 GLN B O 1
ATOM 7787 N N . GLY B 1 386 ? 6.469 26.375 23.516 1 93.81 386 GLY B N 1
ATOM 7788 C CA . GLY B 1 386 ? 6.359 27.719 23 1 93.81 386 GLY B CA 1
ATOM 7789 C C . GLY B 1 386 ? 6.98 27.891 21.625 1 93.81 386 GLY B C 1
ATOM 7790 O O . GLY B 1 386 ? 7.012 28.984 21.078 1 93.81 386 GLY B O 1
ATOM 7791 N N . SER B 1 387 ? 7.422 26.766 21.062 1 93.5 387 SER B N 1
ATOM 7792 C CA . SER B 1 387 ? 7.973 26.875 19.719 1 93.5 387 SER B CA 1
ATOM 7793 C C . SER B 1 387 ? 6.918 27.344 18.719 1 93.5 387 SER B C 1
ATOM 7795 O O . SER B 1 387 ? 5.785 26.859 18.734 1 93.5 387 SER B O 1
ATOM 7797 N N . THR B 1 388 ? 7.344 28.312 17.859 1 90.88 388 THR B N 1
ATOM 7798 C CA . THR B 1 388 ? 6.414 28.844 16.875 1 90.88 388 THR B CA 1
ATOM 7799 C C . THR B 1 388 ? 6.777 28.344 15.477 1 90.88 388 THR B C 1
ATOM 7801 O O . THR B 1 388 ? 5.973 28.453 14.547 1 90.88 388 THR B O 1
ATOM 7804 N N . GLU B 1 389 ? 7.973 27.859 15.383 1 92.94 389 GLU B N 1
ATOM 7805 C CA . GLU B 1 389 ? 8.406 27.312 14.102 1 92.94 389 GLU B CA 1
ATOM 7806 C C . GLU B 1 389 ? 8.508 25.797 14.156 1 92.94 389 GLU B C 1
ATOM 7808 O O . GLU B 1 389 ? 9.484 25.25 14.688 1 92.94 389 GLU B O 1
ATOM 7813 N N . PHE B 1 390 ? 7.523 25.109 13.625 1 94.81 390 PHE B N 1
ATOM 7814 C CA . PHE B 1 390 ? 7.477 23.656 13.625 1 94.81 390 PHE B CA 1
ATOM 7815 C C . PHE B 1 390 ? 6.781 23.141 12.375 1 94.81 390 PHE B C 1
ATOM 7817 O O . PHE B 1 390 ? 6.391 21.969 12.312 1 94.81 390 PHE B O 1
ATOM 7824 N N . GLN B 1 391 ? 6.559 24.016 11.422 1 94.88 391 GLN B N 1
ATOM 7825 C CA . GLN B 1 391 ? 5.711 23.672 10.281 1 94.88 391 GLN B CA 1
ATOM 7826 C C . GLN B 1 391 ? 6.316 22.531 9.461 1 94.88 391 GLN B C 1
ATOM 7828 O O . GLN B 1 391 ? 5.598 21.672 8.969 1 94.88 391 GLN B O 1
ATOM 7833 N N . ILE B 1 392 ? 7.672 22.5 9.281 1 97.44 392 ILE B N 1
ATOM 7834 C CA . ILE B 1 392 ? 8.312 21.438 8.516 1 97.44 392 ILE B CA 1
ATOM 7835 C C . ILE B 1 392 ? 8.227 20.125 9.297 1 97.44 392 ILE B C 1
ATOM 7837 O O . ILE B 1 392 ? 7.891 19.078 8.734 1 97.44 392 ILE B O 1
ATOM 7841 N N . GLU B 1 393 ? 8.5 20.203 10.617 1 97.94 393 GLU B N 1
ATOM 7842 C CA . GLU B 1 393 ? 8.43 19.016 11.477 1 97.94 393 GLU B CA 1
ATOM 7843 C C . GLU B 1 393 ? 7.016 18.438 11.484 1 97.94 393 GLU B C 1
ATOM 7845 O O . GLU B 1 393 ? 6.844 17.219 11.43 1 97.94 393 GLU B O 1
ATOM 7850 N N . ALA B 1 394 ? 6.012 19.312 11.523 1 97.38 394 ALA B N 1
ATOM 7851 C CA . ALA B 1 394 ? 4.617 18.875 11.516 1 97.38 394 ALA B CA 1
ATOM 7852 C C . ALA B 1 394 ? 4.258 18.203 10.195 1 97.38 394 ALA B C 1
ATOM 7854 O O . ALA B 1 394 ? 3.596 17.172 10.18 1 97.38 394 ALA B O 1
ATOM 7855 N N . ALA B 1 395 ? 4.703 18.781 9.109 1 97.94 395 ALA B N 1
ATOM 7856 C CA . ALA B 1 395 ? 4.453 18.188 7.797 1 97.94 395 ALA B CA 1
ATOM 7857 C C . ALA B 1 395 ? 5.121 16.828 7.668 1 97.94 395 ALA B C 1
ATOM 7859 O O . ALA B 1 395 ? 4.512 15.875 7.18 1 97.94 395 ALA B O 1
ATOM 7860 N N . ILE B 1 396 ? 6.359 16.734 8.125 1 98.62 396 ILE B N 1
ATOM 7861 C CA . ILE B 1 396 ? 7.102 15.477 8.094 1 98.62 396 ILE B CA 1
ATOM 7862 C C . ILE B 1 396 ? 6.363 14.422 8.906 1 98.62 396 ILE B C 1
ATOM 7864 O O . ILE B 1 396 ? 6.215 13.281 8.461 1 98.62 396 ILE B O 1
ATOM 7868 N N . SER B 1 397 ? 5.898 14.812 10.062 1 98.38 397 SER B N 1
ATOM 7869 C CA . SER B 1 397 ? 5.242 13.852 10.945 1 98.38 397 SER B CA 1
ATOM 7870 C C . SER B 1 397 ? 3.973 13.297 10.312 1 98.38 397 SER B C 1
ATOM 7872 O O . SER B 1 397 ? 3.668 12.109 10.461 1 98.38 397 SER B O 1
ATOM 7874 N N . LYS B 1 398 ? 3.225 14.125 9.609 1 98 398 LYS B N 1
ATOM 7875 C CA . LYS B 1 398 ? 2.018 13.648 8.938 1 98 398 LYS B CA 1
ATOM 7876 C C . LYS B 1 398 ? 2.359 12.688 7.809 1 98 398 LYS B C 1
ATOM 7878 O O . LYS B 1 398 ? 1.739 11.625 7.68 1 98 398 LYS B O 1
ATOM 7883 N N . ILE B 1 399 ? 3.324 13.086 6.961 1 98.69 399 ILE B N 1
ATOM 7884 C CA . ILE B 1 399 ? 3.723 12.234 5.848 1 98.69 399 ILE B CA 1
ATOM 7885 C C . ILE B 1 399 ? 4.16 10.867 6.371 1 98.69 399 ILE B C 1
ATOM 7887 O O . ILE B 1 399 ? 3.654 9.836 5.93 1 98.69 399 ILE B O 1
ATOM 7891 N N . TYR B 1 400 ? 5.059 10.891 7.363 1 98.75 400 TYR B N 1
ATOM 7892 C CA . TYR B 1 400 ? 5.648 9.664 7.879 1 98.75 400 TYR B CA 1
ATOM 7893 C C . TYR B 1 400 ? 4.594 8.797 8.555 1 98.75 400 TYR B C 1
ATOM 7895 O O . TYR B 1 400 ? 4.559 7.578 8.352 1 98.75 400 TYR B O 1
ATOM 7903 N N . ALA B 1 401 ? 3.75 9.414 9.328 1 98.88 401 ALA B N 1
ATOM 7904 C CA . ALA B 1 401 ? 2.738 8.68 10.086 1 98.88 401 ALA B CA 1
ATOM 7905 C C . ALA B 1 401 ? 1.746 7.996 9.156 1 98.88 401 ALA B C 1
ATOM 7907 O O . ALA B 1 401 ? 1.439 6.812 9.328 1 98.88 401 ALA B O 1
ATOM 7908 N N . SER B 1 402 ? 1.25 8.727 8.227 1 98.75 402 SER B N 1
ATOM 7909 C CA . SER B 1 402 ? 0.213 8.195 7.352 1 98.75 402 SER B CA 1
ATOM 7910 C C . SER B 1 402 ? 0.758 7.078 6.465 1 98.75 402 SER B C 1
ATOM 7912 O O . SER B 1 402 ? 0.109 6.043 6.289 1 98.75 402 SER B O 1
ATOM 7914 N N . GLU B 1 403 ? 1.965 7.211 5.949 1 98.81 403 GLU B N 1
ATOM 7915 C CA . GLU B 1 403 ? 2.561 6.172 5.113 1 98.81 403 GLU B CA 1
ATOM 7916 C C . GLU B 1 403 ? 2.994 4.973 5.949 1 98.81 403 GLU B C 1
ATOM 7918 O O . GLU B 1 403 ? 2.875 3.828 5.508 1 98.81 403 GLU B O 1
ATOM 7923 N N . SER B 1 404 ? 3.488 5.211 7.164 1 98.88 404 SER B N 1
ATOM 7924 C CA . SER B 1 404 ? 3.865 4.121 8.055 1 98.88 404 SER B CA 1
ATOM 7925 C C . SER B 1 404 ? 2.643 3.338 8.523 1 98.88 404 SER B C 1
ATOM 7927 O O . SER B 1 404 ? 2.689 2.111 8.625 1 98.88 404 SER B O 1
ATOM 7929 N N . ALA B 1 405 ? 1.592 4.059 8.82 1 98.94 405 ALA B N 1
ATOM 7930 C CA . ALA B 1 405 ? 0.365 3.383 9.234 1 98.94 405 ALA B CA 1
ATOM 7931 C C . ALA B 1 405 ? -0.203 2.535 8.102 1 98.94 405 ALA B C 1
ATOM 7933 O O . ALA B 1 405 ? -0.725 1.442 8.336 1 98.94 405 ALA B O 1
ATOM 7934 N N . TRP B 1 406 ? -0.142 3.08 6.891 1 98.81 406 TRP B N 1
ATOM 7935 C CA . TRP B 1 406 ? -0.552 2.318 5.715 1 98.81 406 TRP B CA 1
ATOM 7936 C C . TRP B 1 406 ? 0.229 1.013 5.609 1 98.81 406 TRP B C 1
ATOM 7938 O O . TRP B 1 406 ? -0.354 -0.051 5.391 1 98.81 406 TRP B O 1
ATOM 7948 N N . TYR B 1 407 ? 1.505 1.082 5.809 1 98.75 407 TYR B N 1
ATOM 7949 C CA . TYR B 1 407 ? 2.361 -0.099 5.785 1 98.75 407 TYR B CA 1
ATOM 7950 C C . TYR B 1 407 ? 1.955 -1.087 6.875 1 98.75 407 TYR B C 1
ATOM 7952 O O . TYR B 1 407 ? 1.825 -2.285 6.613 1 98.75 407 TYR B O 1
ATOM 7960 N N . CYS B 1 408 ? 1.79 -0.641 8.094 1 98.88 408 CYS B N 1
ATOM 7961 C CA . CYS B 1 408 ? 1.487 -1.506 9.227 1 98.88 408 CYS B CA 1
ATOM 7962 C C . CYS B 1 408 ? 0.154 -2.217 9.031 1 98.88 408 CYS B C 1
ATOM 7964 O O . CYS B 1 408 ? 0.041 -3.418 9.289 1 98.88 408 CYS B O 1
ATOM 7966 N N . ALA B 1 409 ? -0.861 -1.462 8.602 1 98.88 409 ALA B N 1
ATOM 7967 C CA . ALA B 1 409 ? -2.168 -2.074 8.375 1 98.88 409 ALA B CA 1
ATOM 7968 C C . ALA B 1 409 ? -2.105 -3.115 7.266 1 98.88 409 ALA B C 1
ATOM 7970 O O . ALA B 1 409 ? -2.674 -4.203 7.391 1 98.88 409 ALA B O 1
ATOM 7971 N N . ASP B 1 410 ? -1.438 -2.82 6.25 1 98.62 410 ASP B N 1
ATOM 7972 C CA . ASP B 1 410 ? -1.283 -3.73 5.121 1 98.62 410 ASP B CA 1
ATOM 7973 C C . ASP B 1 410 ? -0.572 -5.016 5.543 1 98.62 410 ASP B C 1
ATOM 7975 O O . ASP B 1 410 ? -1.004 -6.113 5.188 1 98.62 410 ASP B O 1
ATOM 7979 N N . GLU B 1 411 ? 0.532 -4.863 6.262 1 98.75 411 GLU B N 1
ATOM 7980 C CA . GLU B 1 411 ? 1.303 -6.027 6.684 1 98.75 411 GLU B CA 1
ATOM 7981 C C . GLU B 1 411 ? 0.531 -6.855 7.707 1 98.75 411 GLU B C 1
ATOM 7983 O O . GLU B 1 411 ? 0.654 -8.086 7.738 1 98.75 411 GLU B O 1
ATOM 7988 N N . ALA B 1 412 ? -0.253 -6.176 8.539 1 98.94 412 ALA B N 1
ATOM 7989 C CA . ALA B 1 412 ? -1.09 -6.934 9.469 1 98.94 412 ALA B CA 1
ATOM 7990 C C . ALA B 1 412 ? -2.064 -7.836 8.711 1 98.94 412 ALA B C 1
ATOM 7992 O O . ALA B 1 412 ? -2.209 -9.016 9.047 1 98.94 412 ALA B O 1
ATOM 7993 N N . VAL B 1 413 ? -2.678 -7.277 7.691 1 98.88 413 VAL B N 1
ATOM 7994 C CA . VAL B 1 413 ? -3.564 -8.078 6.855 1 98.88 413 VAL B CA 1
ATOM 7995 C C . VAL B 1 413 ? -2.793 -9.25 6.262 1 98.88 413 VAL B C 1
ATOM 7997 O O . VAL B 1 413 ? -3.287 -10.383 6.246 1 98.88 413 VAL B O 1
ATOM 8000 N N . GLN B 1 414 ? -1.593 -8.984 5.84 1 98.81 414 GLN B N 1
ATOM 8001 C CA . GLN B 1 414 ? -0.789 -10.016 5.188 1 98.81 414 GLN B CA 1
ATOM 8002 C C . GLN B 1 414 ? -0.426 -11.133 6.164 1 98.81 414 GLN B C 1
ATOM 8004 O O . GLN B 1 414 ? -0.487 -12.312 5.812 1 98.81 414 GLN B O 1
ATOM 8009 N N . ILE B 1 415 ? -0.046 -10.781 7.348 1 98.81 415 ILE B N 1
ATOM 8010 C CA . ILE B 1 415 ? 0.369 -11.75 8.352 1 98.81 415 ILE B CA 1
ATOM 8011 C C . ILE B 1 415 ? -0.82 -12.617 8.75 1 98.81 415 ILE B C 1
ATOM 8013 O O . ILE B 1 415 ? -0.674 -13.828 8.945 1 98.81 415 ILE B O 1
ATOM 8017 N N . LEU B 1 416 ? -1.982 -12.031 8.797 1 98.69 416 LEU B N 1
ATOM 8018 C CA . LEU B 1 416 ? -3.168 -12.781 9.195 1 98.69 416 LEU B CA 1
ATOM 8019 C C . LEU B 1 416 ? -3.674 -13.641 8.039 1 98.69 416 LEU B C 1
ATOM 8021 O O . LEU B 1 416 ? -4.492 -14.539 8.242 1 98.69 416 LEU B O 1
ATOM 8025 N N . GLY B 1 417 ? -3.268 -13.383 6.797 1 98 417 GLY B N 1
ATOM 8026 C CA . GLY B 1 417 ? -3.701 -14.156 5.648 1 98 417 GLY B CA 1
ATOM 8027 C C . GLY B 1 417 ? -5.18 -13.992 5.34 1 98 417 GLY B C 1
ATOM 8028 O O . GLY B 1 417 ? -5.684 -12.875 5.281 1 98 417 GLY B O 1
ATOM 8029 N N . GLY B 1 418 ? -5.863 -15.094 5.074 1 98 418 GLY B N 1
ATOM 8030 C CA . GLY B 1 418 ? -7.289 -15.062 4.785 1 98 418 GLY B CA 1
ATOM 8031 C C . GLY B 1 418 ? -8.102 -14.375 5.863 1 98 418 GLY B C 1
ATOM 8032 O O . GLY B 1 418 ? -9.023 -13.609 5.559 1 98 418 GLY B O 1
ATOM 8033 N N . MET B 1 419 ? -7.695 -14.586 7.066 1 97.88 419 MET B N 1
ATOM 8034 C CA . MET B 1 419 ? -8.406 -13.977 8.188 1 97.88 419 MET B CA 1
ATOM 8035 C C . MET B 1 419 ? -8.32 -12.453 8.117 1 97.88 419 MET B C 1
ATOM 8037 O O . MET B 1 419 ? -9.297 -11.766 8.398 1 97.88 419 MET B O 1
ATOM 8041 N N . GLY B 1 420 ? -7.188 -11.945 7.781 1 98.44 420 GLY B N 1
ATOM 8042 C CA . GLY B 1 420 ? -6.98 -10.508 7.715 1 98.44 420 GLY B CA 1
ATOM 8043 C C . GLY B 1 420 ? -7.848 -9.828 6.672 1 98.44 420 GLY B C 1
ATOM 8044 O O . GLY B 1 420 ? -8.109 -8.625 6.766 1 98.44 420 GLY B O 1
ATOM 8045 N N . TYR B 1 421 ? -8.312 -10.586 5.699 1 98.5 421 TYR B N 1
ATOM 8046 C CA . TYR B 1 421 ? -9.117 -10.062 4.598 1 98.5 421 TYR B CA 1
ATOM 8047 C C . TYR B 1 421 ? -10.602 -10.062 4.953 1 98.5 421 TYR B C 1
ATOM 8049 O O . TYR B 1 421 ? -11.414 -9.453 4.254 1 98.5 421 TYR B O 1
ATOM 8057 N N . MET B 1 422 ? -10.961 -10.711 6.07 1 98.5 422 MET B N 1
ATOM 8058 C CA . MET B 1 422 ? -12.352 -10.828 6.504 1 98.5 422 MET B CA 1
ATOM 8059 C C . MET B 1 422 ? -12.742 -9.648 7.395 1 98.5 422 MET B C 1
ATOM 8061 O O . MET B 1 422 ? -11.914 -9.141 8.156 1 98.5 422 MET B O 1
ATOM 8065 N N . LYS B 1 423 ? -14.008 -9.289 7.375 1 97.81 423 LYS B N 1
ATOM 8066 C CA . LYS B 1 423 ? -14.516 -8.18 8.172 1 97.81 423 LYS B CA 1
ATOM 8067 C C . LYS B 1 423 ? -14.375 -8.469 9.664 1 97.81 423 LYS B C 1
ATOM 8069 O O . LYS B 1 423 ? -14.172 -7.551 10.469 1 97.81 423 LYS B O 1
ATOM 8074 N N . ASP B 1 424 ? -14.438 -9.734 9.984 1 96.25 424 ASP B N 1
ATOM 8075 C CA . ASP B 1 424 ? -14.43 -10.133 11.391 1 96.25 424 ASP B CA 1
ATOM 8076 C C . ASP B 1 424 ? -13.117 -9.734 12.062 1 96.25 424 ASP B C 1
ATOM 8078 O O . ASP B 1 424 ? -13.086 -9.469 13.266 1 96.25 424 ASP B O 1
ATOM 8082 N N . ALA B 1 425 ? -12.062 -9.695 11.273 1 97.5 425 ALA B N 1
ATOM 8083 C CA . ALA B 1 425 ? -10.773 -9.32 11.844 1 97.5 425 ALA B CA 1
ATOM 8084 C C . ALA B 1 425 ? -10.688 -7.816 12.07 1 97.5 425 ALA B C 1
ATOM 8086 O O . ALA B 1 425 ? -9.797 -7.336 12.773 1 97.5 425 ALA B O 1
ATOM 8087 N N . GLU B 1 426 ? -11.555 -7.059 11.438 1 97.81 426 GLU B N 1
ATOM 8088 C CA . GLU B 1 426 ? -11.742 -5.617 11.594 1 97.81 426 GLU B CA 1
ATOM 8089 C C . GLU B 1 426 ? -10.609 -4.836 10.938 1 97.81 426 GLU B C 1
ATOM 8091 O O . GLU B 1 426 ? -10.711 -3.621 10.758 1 97.81 426 GLU B O 1
ATOM 8096 N N . LEU B 1 427 ? -9.508 -5.504 10.469 1 98.69 427 LEU B N 1
ATOM 8097 C CA . LEU B 1 427 ? -8.359 -4.832 9.875 1 98.69 427 LEU B CA 1
ATOM 8098 C C . LEU B 1 427 ? -8.727 -4.223 8.523 1 98.69 427 LEU B C 1
ATOM 8100 O O . LEU B 1 427 ? -8.18 -3.188 8.141 1 98.69 427 LEU B O 1
ATOM 8104 N N . GLU B 1 428 ? -9.641 -4.91 7.809 1 98.31 428 GLU B N 1
ATOM 8105 C CA . GLU B 1 428 ? -10.062 -4.379 6.516 1 98.31 428 GLU B CA 1
ATOM 8106 C C . GLU B 1 428 ? -10.664 -2.984 6.664 1 98.31 428 GLU B C 1
ATOM 8108 O O . GLU B 1 428 ? -10.43 -2.109 5.824 1 98.31 428 GLU B O 1
ATOM 8113 N N . ARG B 1 429 ? -11.438 -2.699 7.715 1 98.5 429 ARG B N 1
ATOM 8114 C CA . ARG B 1 429 ? -11.977 -1.37 7.98 1 98.5 429 ARG B CA 1
ATOM 8115 C C . ARG B 1 429 ? -10.859 -0.364 8.227 1 98.5 429 ARG B C 1
ATOM 8117 O O . ARG B 1 429 ? -10.906 0.761 7.727 1 98.5 429 ARG B O 1
ATOM 8124 N N . VAL B 1 430 ? -9.875 -0.788 9 1 98.88 430 VAL B N 1
ATOM 8125 C CA . VAL B 1 430 ? -8.742 0.079 9.312 1 98.88 430 VAL B CA 1
ATOM 8126 C C . VAL B 1 430 ? -8.031 0.48 8.016 1 98.88 430 VAL B C 1
ATOM 8128 O O . VAL B 1 430 ? -7.695 1.651 7.824 1 98.88 430 VAL B O 1
ATOM 8131 N N . VAL B 1 431 ? -7.848 -0.469 7.098 1 98.75 431 VAL B N 1
ATOM 8132 C CA . VAL B 1 431 ? -7.191 -0.201 5.824 1 98.75 431 VAL B CA 1
ATOM 8133 C C . VAL B 1 431 ? -7.996 0.827 5.031 1 98.75 431 VAL B C 1
ATOM 8135 O O . VAL B 1 431 ? -7.441 1.802 4.523 1 98.75 431 VAL B O 1
ATOM 8138 N N . ARG B 1 432 ? -9.25 0.654 4.965 1 98.56 432 ARG B N 1
ATOM 8139 C CA . ARG B 1 432 ? -10.109 1.562 4.215 1 98.56 432 ARG B CA 1
ATOM 8140 C C . ARG B 1 432 ? -10.109 2.955 4.836 1 98.56 432 ARG B C 1
ATOM 8142 O O . ARG B 1 432 ? -10 3.957 4.125 1 98.56 432 ARG B O 1
ATOM 8149 N N . ASP B 1 433 ? -10.188 2.992 6.141 1 98.75 433 ASP B N 1
ATOM 8150 C CA . ASP B 1 433 ? -10.258 4.266 6.852 1 98.75 433 ASP B CA 1
ATOM 8151 C C . ASP B 1 433 ? -8.945 5.035 6.727 1 98.75 433 ASP B C 1
ATOM 8153 O O . ASP B 1 433 ? -8.953 6.258 6.559 1 98.75 433 ASP B O 1
ATOM 8157 N N . LEU B 1 434 ? -7.91 4.32 6.805 1 98.38 434 LEU B N 1
ATOM 8158 C CA . LEU B 1 434 ? -6.59 4.922 6.953 1 98.38 434 LEU B CA 1
ATOM 8159 C C . LEU B 1 434 ? -6.129 5.555 5.641 1 98.38 434 LEU B C 1
ATOM 8161 O O . LEU B 1 434 ? -5.309 6.477 5.648 1 98.38 434 LEU B O 1
ATOM 8165 N N . ARG B 1 435 ? -6.711 5.156 4.535 1 98.44 435 ARG B N 1
ATOM 8166 C CA . ARG B 1 435 ? -6.184 5.531 3.227 1 98.44 435 ARG B CA 1
ATOM 8167 C C . ARG B 1 435 ? -6.344 7.027 2.98 1 98.44 435 ARG B C 1
ATOM 8169 O O . ARG B 1 435 ? -5.543 7.633 2.271 1 98.44 435 ARG B O 1
ATOM 8176 N N . ILE B 1 436 ? -7.238 7.695 3.574 1 98.56 436 ILE B N 1
ATOM 8177 C CA . ILE B 1 436 ? -7.543 9.102 3.324 1 98.56 436 ILE B CA 1
ATOM 8178 C C . ILE B 1 436 ? -6.477 9.984 3.973 1 98.56 436 ILE B C 1
ATOM 8180 O O . ILE B 1 436 ? -6.309 11.141 3.592 1 98.56 436 ILE B O 1
ATOM 8184 N N . PHE B 1 437 ? -5.707 9.508 4.91 1 98.56 437 PHE B N 1
ATOM 8185 C CA . PHE B 1 437 ? -4.773 10.312 5.695 1 98.56 437 PHE B CA 1
ATOM 8186 C C . PHE B 1 437 ? -3.615 10.789 4.832 1 98.56 437 PHE B C 1
ATOM 8188 O O . PHE B 1 437 ? -2.9 11.719 5.203 1 98.56 437 PHE B O 1
ATOM 8195 N N . ARG B 1 438 ? -3.404 10.211 3.676 1 98.56 438 ARG B N 1
ATOM 8196 C CA . ARG B 1 438 ? -2.348 10.648 2.77 1 98.56 438 ARG B CA 1
ATOM 8197 C C . ARG B 1 438 ? -2.857 11.711 1.802 1 98.56 438 ARG B C 1
ATOM 8199 O O . ARG B 1 438 ? -2.1 12.219 0.971 1 98.56 438 ARG B O 1
ATOM 8206 N N . ILE B 1 439 ? -4.164 12.109 1.96 1 98.25 439 ILE B N 1
ATOM 8207 C CA . ILE B 1 439 ? -4.777 13.023 1.002 1 98.25 439 ILE B CA 1
ATOM 8208 C C . ILE B 1 439 ? -5.223 14.297 1.717 1 98.25 439 ILE B C 1
ATOM 8210 O O . ILE B 1 439 ? -4.828 15.406 1.335 1 98.25 439 ILE B O 1
ATOM 8214 N N . PHE B 1 440 ? -5.98 14.164 2.787 1 95.62 440 PHE B N 1
ATOM 8215 C CA . PHE B 1 440 ? -6.602 15.352 3.35 1 95.62 440 PHE B CA 1
ATOM 8216 C C . PHE B 1 440 ? -5.598 16.141 4.18 1 95.62 440 PHE B C 1
ATOM 8218 O O . PHE B 1 440 ? -4.5 15.656 4.469 1 95.62 440 PHE B O 1
ATOM 8225 N N . GLU B 1 441 ? -5.945 17.469 4.457 1 92.25 441 GLU B N 1
ATOM 8226 C CA . GLU B 1 441 ? -5.133 18.422 5.203 1 92.25 441 GLU B CA 1
ATOM 8227 C C . GLU B 1 441 ? -3.756 18.578 4.57 1 92.25 441 GLU B C 1
ATOM 8229 O O . GLU B 1 441 ? -2.75 18.688 5.273 1 92.25 441 GLU B O 1
ATOM 8234 N N . GLY B 1 442 ? -3.76 18.578 3.236 1 94.56 442 GLY B N 1
ATOM 8235 C CA . GLY B 1 442 ? -2.543 18.578 2.439 1 94.56 442 GLY B CA 1
ATOM 8236 C C . GLY B 1 442 ? -2.082 17.188 2.047 1 94.56 442 GLY B C 1
ATOM 8237 O O . GLY B 1 442 ? -1.675 16.406 2.902 1 94.56 442 GLY B O 1
ATOM 8238 N N . THR B 1 443 ? -2.146 16.922 0.724 1 97.44 443 THR B N 1
ATOM 8239 C CA . THR B 1 443 ? -1.693 15.602 0.28 1 97.44 443 THR B CA 1
ATOM 8240 C C . THR B 1 443 ? -0.22 15.398 0.62 1 97.44 443 THR B C 1
ATOM 8242 O O . THR B 1 443 ? 0.54 16.359 0.723 1 97.44 443 THR B O 1
ATOM 8245 N N . ASN B 1 444 ? 0.175 14.133 0.786 1 98.44 444 ASN B N 1
ATOM 8246 C CA . ASN B 1 444 ? 1.579 13.852 1.058 1 98.44 444 ASN B CA 1
ATOM 8247 C C . ASN B 1 444 ? 2.484 14.383 -0.05 1 98.44 444 ASN B C 1
ATOM 8249 O O . ASN B 1 444 ? 3.627 14.758 0.206 1 98.44 444 ASN B O 1
ATOM 8253 N N . ASP B 1 445 ? 1.995 14.492 -1.276 1 97.75 445 ASP B N 1
ATOM 8254 C CA . ASP B 1 445 ? 2.764 15.039 -2.391 1 97.75 445 ASP B CA 1
ATOM 8255 C C . ASP B 1 445 ? 3.029 16.531 -2.193 1 97.75 445 ASP B C 1
ATOM 8257 O O . ASP B 1 445 ? 4.16 17 -2.357 1 97.75 445 ASP B O 1
ATOM 8261 N N . ILE B 1 446 ? 2.004 17.219 -1.812 1 97.06 446 ILE B N 1
ATOM 8262 C CA . ILE B 1 446 ? 2.125 18.656 -1.612 1 97.06 446 ILE B CA 1
ATOM 8263 C C . ILE B 1 446 ? 2.967 18.938 -0.369 1 97.06 446 ILE B C 1
ATOM 8265 O O . ILE B 1 446 ? 3.752 19.875 -0.345 1 97.06 446 ILE B O 1
ATOM 8269 N N . LEU B 1 447 ? 2.812 18.094 0.611 1 97.75 447 LEU B N 1
ATOM 8270 C CA . LEU B 1 447 ? 3.572 18.312 1.839 1 97.75 447 LEU B CA 1
ATOM 8271 C C . LEU B 1 447 ? 5.055 18.031 1.614 1 97.75 447 LEU B C 1
ATOM 8273 O O . LEU B 1 447 ? 5.91 18.672 2.223 1 97.75 447 LEU B O 1
ATOM 8277 N N . ARG B 1 448 ? 5.367 17.094 0.753 1 98.38 448 ARG B N 1
ATOM 8278 C CA . ARG B 1 448 ? 6.766 16.891 0.391 1 98.38 448 ARG B CA 1
ATOM 8279 C C . ARG B 1 448 ? 7.348 18.141 -0.259 1 98.38 448 ARG B C 1
ATOM 8281 O O . ARG B 1 448 ? 8.461 18.547 0.066 1 98.38 448 ARG B O 1
ATOM 8288 N N . LEU B 1 449 ? 6.656 18.703 -1.159 1 97.19 449 LEU B N 1
ATOM 8289 C CA . LEU B 1 449 ? 7.109 19.938 -1.791 1 97.19 449 LEU B CA 1
ATOM 8290 C C . LEU B 1 449 ? 7.223 21.062 -0.767 1 97.19 449 LEU B C 1
ATOM 8292 O O . LEU B 1 449 ? 8.172 21.844 -0.811 1 97.19 449 LEU B O 1
ATOM 8296 N N . PHE B 1 450 ? 6.25 21.109 0.117 1 96.69 450 PHE B N 1
ATOM 8297 C CA . PHE B 1 450 ? 6.281 22.109 1.189 1 96.69 450 PHE B CA 1
ATOM 8298 C C . PHE B 1 450 ? 7.543 21.953 2.029 1 96.69 450 PHE B C 1
ATOM 8300 O O . PHE B 1 450 ? 8.219 22.938 2.322 1 96.69 450 PHE B O 1
ATOM 8307 N N . VAL B 1 451 ? 7.871 20.703 2.416 1 98.25 451 VAL B N 1
ATOM 8308 C CA . VAL B 1 451 ? 9.055 20.406 3.213 1 98.25 451 VAL B CA 1
ATOM 8309 C C . VAL B 1 451 ? 10.305 20.875 2.467 1 98.25 451 VAL B C 1
ATOM 8311 O O . VAL B 1 451 ? 11.117 21.625 3.008 1 98.25 451 VAL B O 1
ATOM 8314 N N . ALA B 1 452 ? 10.414 20.469 1.242 1 98.38 452 ALA B N 1
ATOM 8315 C CA . ALA B 1 452 ? 11.625 20.75 0.466 1 98.38 452 ALA B CA 1
ATOM 8316 C C . ALA B 1 452 ? 11.75 22.234 0.178 1 98.38 452 ALA B C 1
ATOM 8318 O O . ALA B 1 452 ? 12.812 22.828 0.393 1 98.38 452 ALA B O 1
ATOM 8319 N N . LEU B 1 453 ? 10.711 22.844 -0.243 1 96.62 453 LEU B N 1
ATOM 8320 C CA . LEU B 1 453 ? 10.789 24.234 -0.723 1 96.62 453 LEU B CA 1
ATOM 8321 C C . LEU B 1 453 ? 10.922 25.203 0.442 1 96.62 453 LEU B C 1
ATOM 8323 O O . LEU B 1 453 ? 11.633 26.203 0.345 1 96.62 453 LEU B O 1
ATOM 8327 N N . THR B 1 454 ? 10.195 24.953 1.543 1 96.12 454 THR B N 1
ATOM 8328 C CA . THR B 1 454 ? 10.344 25.797 2.721 1 96.12 454 THR B CA 1
ATOM 8329 C C . THR B 1 454 ? 11.758 25.719 3.271 1 96.12 454 THR B C 1
ATOM 8331 O O . THR B 1 454 ? 12.359 26.734 3.615 1 96.12 454 THR B O 1
ATOM 8334 N N . GLY B 1 455 ? 12.266 24.516 3.318 1 97.5 455 GLY B N 1
ATOM 8335 C CA . GLY B 1 455 ? 13.633 24.344 3.787 1 97.5 455 GLY B CA 1
ATOM 8336 C C . GLY B 1 455 ? 14.664 24.969 2.871 1 97.5 455 GLY B C 1
ATOM 8337 O O . GLY B 1 455 ? 15.586 25.641 3.34 1 97.5 455 GLY B O 1
ATOM 8338 N N . ILE B 1 456 ? 14.508 24.766 1.603 1 96.12 456 ILE B N 1
ATOM 8339 C CA . ILE B 1 456 ? 15.445 25.297 0.622 1 96.12 456 ILE B CA 1
ATOM 8340 C C . ILE B 1 456 ? 15.398 26.828 0.633 1 96.12 456 ILE B C 1
ATOM 8342 O O . ILE B 1 456 ? 16.422 27.484 0.485 1 96.12 456 ILE B O 1
ATOM 8346 N N . GLN B 1 457 ? 14.219 27.375 0.73 1 94.44 457 GLN B N 1
ATOM 8347 C CA . GLN B 1 457 ? 14.086 28.812 0.819 1 94.44 457 GLN B CA 1
ATOM 8348 C C . GLN B 1 457 ? 14.859 29.375 2.014 1 94.44 457 GLN B C 1
ATOM 8350 O O . GLN B 1 457 ? 15.539 30.391 1.901 1 94.44 457 GLN B O 1
ATOM 8355 N N . TYR B 1 458 ? 14.711 28.719 3.117 1 94.75 458 TYR B N 1
ATOM 8356 C CA . TYR B 1 458 ? 15.453 29.125 4.309 1 94.75 458 TYR B CA 1
ATOM 8357 C C . TYR B 1 458 ? 16.953 29.047 4.066 1 94.75 458 TYR B C 1
ATOM 8359 O O . TYR B 1 458 ? 17.688 30 4.359 1 94.75 458 TYR B O 1
ATOM 8367 N N . ALA B 1 459 ? 17.438 27.953 3.523 1 93.19 459 ALA B N 1
ATOM 8368 C CA . ALA B 1 459 ? 18.844 27.766 3.23 1 93.19 459 ALA B CA 1
ATOM 8369 C C . ALA B 1 459 ? 19.344 28.797 2.221 1 93.19 459 ALA B C 1
ATOM 8371 O O . ALA B 1 459 ? 20.453 29.328 2.352 1 93.19 459 ALA B O 1
ATOM 8372 N N . GLY B 1 460 ? 18.531 29.016 1.218 1 90.44 460 GLY B N 1
ATOM 8373 C CA . GLY B 1 460 ? 18.875 29.969 0.183 1 90.44 460 GLY B CA 1
ATOM 8374 C C . GLY B 1 460 ? 19.031 31.391 0.711 1 90.44 460 GLY B C 1
ATOM 8375 O O . GLY B 1 460 ? 19.906 32.125 0.27 1 90.44 460 GLY B O 1
ATOM 8376 N N . SER B 1 461 ? 18.188 31.812 1.578 1 88.81 461 SER B N 1
ATOM 8377 C CA . SER B 1 461 ? 18.266 33.156 2.172 1 88.81 461 SER B CA 1
ATOM 8378 C C . SER B 1 461 ? 19.594 33.312 2.918 1 88.81 461 SER B C 1
ATOM 8380 O O . SER B 1 461 ? 20.188 34.406 2.883 1 88.81 461 SER B O 1
ATOM 8382 N N . HIS B 1 462 ? 20.062 32.312 3.48 1 81.88 462 HIS B N 1
ATOM 8383 C CA . HIS B 1 462 ? 21.328 32.344 4.195 1 81.88 462 HIS B CA 1
ATOM 8384 C C . HIS B 1 462 ? 22.5 32.312 3.227 1 81.88 462 HIS B C 1
ATOM 8386 O O . HIS B 1 462 ? 23.531 32.969 3.459 1 81.88 462 HIS B O 1
ATOM 8392 N N . LEU B 1 463 ? 22.312 31.547 2.213 1 80.44 463 LEU B N 1
ATOM 8393 C CA . LEU B 1 463 ? 23.375 31.484 1.209 1 80.44 463 LEU B CA 1
ATOM 8394 C C . LEU B 1 463 ? 23.547 32.812 0.5 1 80.44 463 LEU B C 1
ATOM 8396 O O . LEU B 1 463 ? 24.656 33.219 0.184 1 80.44 463 LEU B O 1
ATOM 8400 N N . LYS B 1 464 ? 22.484 33.469 0.187 1 78.19 464 LYS B N 1
ATOM 8401 C CA . LYS B 1 464 ? 22.531 34.781 -0.427 1 78.19 464 LYS B CA 1
ATOM 8402 C C . LYS B 1 464 ? 23.25 35.781 0.472 1 78.19 464 LYS B C 1
ATOM 8404 O O . LYS B 1 464 ? 24.031 36.594 -0.007 1 78.19 464 LYS B O 1
ATOM 8409 N N . GLU B 1 465 ? 22.984 35.688 1.685 1 70.06 465 GLU B N 1
ATOM 8410 C CA . GLU B 1 465 ? 23.656 36.562 2.639 1 70.06 465 GLU B CA 1
ATOM 8411 C C . GLU B 1 465 ? 25.156 36.281 2.664 1 70.06 465 GLU B C 1
ATOM 8413 O O . GLU B 1 465 ? 25.969 37.188 2.764 1 70.06 465 GLU B O 1
ATOM 8418 N N . LEU B 1 466 ? 25.406 35.031 2.523 1 63.03 466 LEU B N 1
ATOM 8419 C CA . LEU B 1 466 ? 26.812 34.625 2.494 1 63.03 466 LEU B CA 1
ATOM 8420 C C . LEU B 1 466 ? 27.484 35.125 1.227 1 63.03 466 LEU B C 1
ATOM 8422 O O . LEU B 1 466 ? 28.625 35.625 1.275 1 63.03 466 LEU B O 1
ATOM 8426 N N . GLN B 1 467 ? 26.844 35.031 0.183 1 67.62 467 GLN B N 1
ATOM 8427 C CA . GLN B 1 467 ? 27.391 35.5 -1.088 1 67.62 467 GLN B CA 1
ATOM 8428 C C . GLN B 1 467 ? 27.594 37.031 -1.062 1 67.62 467 GLN B C 1
ATOM 8430 O O . GLN B 1 467 ? 28.609 37.531 -1.553 1 67.62 467 GLN B O 1
ATOM 8435 N N . LYS B 1 468 ? 26.688 37.688 -0.494 1 64.81 468 LYS B N 1
ATOM 8436 C CA . LYS B 1 468 ? 26.812 39.156 -0.355 1 64.81 468 LYS B CA 1
ATOM 8437 C C . LYS B 1 468 ? 28 39.5 0.522 1 64.81 468 LYS B C 1
ATOM 8439 O O . LYS B 1 468 ? 28.734 40.469 0.221 1 64.81 468 LYS B O 1
ATOM 8444 N N . ALA B 1 469 ? 28.156 38.688 1.495 1 60.56 469 ALA B N 1
ATOM 8445 C CA . ALA B 1 469 ? 29.266 38.906 2.414 1 60.56 469 ALA B CA 1
ATOM 8446 C C . ALA B 1 469 ? 30.609 38.656 1.736 1 60.56 469 ALA B C 1
ATOM 8448 O O . ALA B 1 469 ? 31.578 39.375 1.987 1 60.56 469 ALA B O 1
ATOM 8449 N N . LEU B 1 470 ? 30.641 37.656 0.927 1 60.16 470 LEU B N 1
ATOM 8450 C CA . LEU B 1 470 ? 31.859 37.281 0.229 1 60.16 470 LEU B CA 1
ATOM 8451 C C . LEU B 1 470 ? 32.219 38.312 -0.828 1 60.16 470 LEU B C 1
ATOM 8453 O O . LEU B 1 470 ? 33.406 38.469 -1.169 1 60.16 470 LEU B O 1
ATOM 8457 N N . LYS B 1 471 ? 31.328 39 -1.331 1 62.91 471 LYS B N 1
ATOM 8458 C CA . LYS B 1 471 ? 31.594 40.062 -2.293 1 62.91 471 LYS B CA 1
ATOM 8459 C C . LYS B 1 471 ? 32.188 41.281 -1.607 1 62.91 471 LYS B C 1
ATOM 8461 O O . LYS B 1 471 ? 32.844 42.125 -2.25 1 62.91 471 LYS B O 1
ATOM 8466 N N . ASN B 1 472 ? 31.891 41.5 -0.342 1 60.94 472 ASN B N 1
ATOM 8467 C CA . ASN B 1 472 ? 32.469 42.562 0.443 1 60.94 472 ASN B CA 1
ATOM 8468 C C . ASN B 1 472 ? 33.156 42.031 1.699 1 60.94 472 ASN B C 1
ATOM 8470 O O . ASN B 1 472 ? 32.719 42.281 2.814 1 60.94 472 ASN B O 1
ATOM 8474 N N . PRO B 1 473 ? 34.281 41.312 1.433 1 58.75 473 PRO B N 1
ATOM 8475 C CA . PRO B 1 473 ? 34.906 40.562 2.508 1 58.75 473 PRO B CA 1
ATOM 8476 C C . PRO B 1 473 ? 35.375 41.438 3.658 1 58.75 473 PRO B C 1
ATOM 8478 O O . PRO B 1 473 ? 35.438 41 4.805 1 58.75 473 PRO B O 1
ATOM 8481 N N . THR B 1 474 ? 35.844 42.562 3.336 1 56.88 474 THR B N 1
ATOM 8482 C CA . THR B 1 474 ? 36.344 43.438 4.371 1 56.88 474 THR B CA 1
ATOM 8483 C C . THR B 1 474 ? 35.281 43.75 5.426 1 56.88 474 THR B C 1
ATOM 8485 O O . THR B 1 474 ? 35.594 43.875 6.609 1 56.88 474 THR B O 1
ATOM 8488 N N . ALA B 1 475 ? 34.125 43.812 4.965 1 52.59 475 ALA B N 1
ATOM 8489 C CA . ALA B 1 475 ? 33.031 44.188 5.883 1 52.59 475 ALA B CA 1
ATOM 8490 C C . ALA B 1 475 ? 32.438 42.969 6.566 1 52.59 475 ALA B C 1
ATOM 8492 O O . ALA B 1 475 ? 31.703 43.094 7.543 1 52.59 475 ALA B O 1
ATOM 8493 N N . ASN B 1 476 ? 32.812 41.75 6.012 1 55.88 476 ASN B N 1
ATOM 8494 C CA . ASN B 1 476 ? 32.094 40.594 6.5 1 55.88 476 ASN B CA 1
ATOM 8495 C C . ASN B 1 476 ? 33.062 39.438 6.875 1 55.88 476 ASN B C 1
ATOM 8497 O O . ASN B 1 476 ? 32.781 38.281 6.621 1 55.88 476 ASN B O 1
ATOM 8501 N N . LEU B 1 477 ? 34.188 39.75 7.305 1 51.66 477 LEU B N 1
ATOM 8502 C CA . LEU B 1 477 ? 35.312 38.844 7.578 1 51.66 477 LEU B CA 1
ATOM 8503 C C . LEU B 1 477 ? 34.844 37.688 8.477 1 51.66 477 LEU B C 1
ATOM 8505 O O . LEU B 1 477 ? 35.281 36.562 8.281 1 51.66 477 LEU B O 1
ATOM 8509 N N . GLY B 1 478 ? 34.031 37.938 9.344 1 46.84 478 GLY B N 1
ATOM 8510 C CA . GLY B 1 478 ? 33.594 36.906 10.289 1 46.84 478 GLY B CA 1
ATOM 8511 C C . GLY B 1 478 ? 32.75 35.812 9.648 1 46.84 478 GLY B C 1
ATOM 8512 O O . GLY B 1 478 ? 33 34.625 9.875 1 46.84 478 GLY B O 1
ATOM 8513 N N . LEU B 1 479 ? 31.906 36.25 8.898 1 50.5 479 LEU B N 1
ATOM 8514 C CA . LEU B 1 479 ? 31.031 35.281 8.227 1 50.5 479 LEU B CA 1
ATOM 8515 C C . LEU B 1 479 ? 31.797 34.438 7.227 1 50.5 479 LEU B C 1
ATOM 8517 O O . LEU B 1 479 ? 31.578 33.219 7.129 1 50.5 479 LEU B O 1
ATOM 8521 N N . ILE B 1 480 ? 32.688 35.031 6.52 1 49.62 480 ILE B N 1
ATOM 8522 C CA . ILE B 1 480 ? 33.5 34.344 5.5 1 49.62 480 ILE B CA 1
ATOM 8523 C C . ILE B 1 480 ? 34.406 33.312 6.156 1 49.62 480 ILE B C 1
ATOM 8525 O O . ILE B 1 480 ? 34.594 32.219 5.645 1 49.62 480 ILE B O 1
ATOM 8529 N N . PHE B 1 481 ? 34.938 33.656 7.305 1 47.28 481 PHE B N 1
ATOM 8530 C CA . PHE B 1 481 ? 35.812 32.75 8.023 1 47.28 481 PHE B CA 1
ATOM 8531 C C . PHE B 1 481 ? 35.031 31.547 8.539 1 47.28 481 PHE B C 1
ATOM 8533 O O . PHE B 1 481 ? 35.5 30.422 8.492 1 47.28 481 PHE B O 1
ATOM 8540 N N . ASP B 1 482 ? 33.844 31.766 8.914 1 50.97 482 ASP B N 1
ATOM 8541 C CA . ASP B 1 482 ? 33.031 30.688 9.477 1 50.97 482 ASP B CA 1
ATOM 8542 C C . ASP B 1 482 ? 32.562 29.719 8.391 1 50.97 482 ASP B C 1
ATOM 8544 O O . ASP B 1 482 ? 32.625 28.516 8.562 1 50.97 482 ASP B O 1
ATOM 8548 N N . VAL B 1 483 ? 32.125 30.25 7.371 1 55.78 483 VAL B N 1
ATOM 8549 C CA . VAL B 1 483 ? 31.641 29.438 6.266 1 55.78 483 VAL B CA 1
ATOM 8550 C C . VAL B 1 483 ? 32.812 28.766 5.555 1 55.78 483 VAL B C 1
ATOM 8552 O O . VAL B 1 483 ? 32.719 27.609 5.152 1 55.78 483 VAL B O 1
ATOM 8555 N N . GLY B 1 484 ? 33.875 29.531 5.367 1 49.53 484 GLY B N 1
ATOM 8556 C CA . GLY B 1 484 ? 35.094 29 4.758 1 49.53 484 GLY B CA 1
ATOM 8557 C C . GLY B 1 484 ? 35.656 27.797 5.508 1 49.53 484 GLY B C 1
ATOM 8558 O O . GLY B 1 484 ? 36.062 26.812 4.895 1 49.53 484 GLY B O 1
ATOM 8559 N N . ALA B 1 485 ? 35.562 27.875 6.766 1 48.12 485 ALA B N 1
ATOM 8560 C CA . ALA B 1 485 ? 36.062 26.781 7.594 1 48.12 485 ALA B CA 1
ATOM 8561 C C . ALA B 1 485 ? 35.188 25.531 7.461 1 48.12 485 ALA B C 1
ATOM 8563 O O . ALA B 1 485 ? 35.688 24.422 7.344 1 48.12 485 ALA B O 1
ATOM 8564 N N . VAL B 1 486 ? 33.875 25.781 7.363 1 55.22 486 VAL B N 1
ATOM 8565 C CA . VAL B 1 486 ? 32.938 24.672 7.27 1 55.22 486 VAL B CA 1
ATOM 8566 C C . VAL B 1 486 ? 33.031 24.016 5.895 1 55.22 486 VAL B C 1
ATOM 8568 O O . VAL B 1 486 ? 33.094 22.781 5.785 1 55.22 486 VAL B O 1
ATOM 8571 N N . ARG B 1 487 ? 33.188 24.875 4.926 1 55.56 487 ARG B N 1
ATOM 8572 C CA . ARG B 1 487 ? 33.312 24.359 3.562 1 55.56 487 ARG B CA 1
ATOM 8573 C C . ARG B 1 487 ? 34.656 23.672 3.346 1 55.56 487 ARG B C 1
ATOM 8575 O O . ARG B 1 487 ? 34.719 22.656 2.668 1 55.56 487 ARG B O 1
ATOM 8582 N N . ALA B 1 488 ? 35.688 24.266 3.826 1 50.34 488 ALA B N 1
ATOM 8583 C CA . ALA B 1 488 ? 37 23.688 3.682 1 50.34 488 ALA B CA 1
ATOM 8584 C C . ALA B 1 488 ? 37.062 22.297 4.316 1 50.34 488 ALA B C 1
ATOM 8586 O O . ALA B 1 488 ? 37.688 21.375 3.758 1 50.34 488 ALA B O 1
ATOM 8587 N N . LYS B 1 489 ? 36.375 22.219 5.406 1 52.81 489 LYS B N 1
ATOM 8588 C CA . LYS B 1 489 ? 36.344 20.922 6.07 1 52.81 489 LYS B CA 1
ATOM 8589 C C . LYS B 1 489 ? 35.531 19.906 5.262 1 52.81 489 LYS B C 1
ATOM 8591 O O . LYS B 1 489 ? 35.906 18.734 5.18 1 52.81 489 LYS B O 1
ATOM 8596 N N . ARG B 1 490 ? 34.562 20.438 4.613 1 57.41 490 ARG B N 1
ATOM 8597 C CA . ARG B 1 490 ? 33.719 19.578 3.775 1 57.41 490 ARG B CA 1
ATOM 8598 C C . ARG B 1 490 ? 34.5 19.094 2.551 1 57.41 490 ARG B C 1
ATOM 8600 O O . ARG B 1 490 ? 34.375 17.938 2.148 1 57.41 490 ARG B O 1
ATOM 8607 N N . LEU B 1 491 ? 35.312 19.938 1.946 1 49.88 491 LEU B N 1
ATOM 8608 C CA . LEU B 1 491 ? 36.031 19.672 0.72 1 49.88 491 LEU B CA 1
ATOM 8609 C C . LEU B 1 491 ? 37.125 18.609 0.961 1 49.88 491 LEU B C 1
ATOM 8611 O O . LEU B 1 491 ? 37.469 17.859 0.052 1 49.88 491 LEU B O 1
ATOM 8615 N N . VAL B 1 492 ? 37.812 18.688 2.125 1 48.53 492 VAL B N 1
ATOM 8616 C CA . VAL B 1 492 ? 38.875 17.734 2.334 1 48.53 492 VAL B CA 1
ATOM 8617 C C . VAL B 1 492 ? 38.344 16.422 2.904 1 48.53 492 VAL B C 1
ATOM 8619 O O . VAL B 1 492 ? 39.094 15.562 3.355 1 48.53 492 VAL B O 1
ATOM 8622 N N . GLY B 1 493 ? 37.062 16.266 2.713 1 49.56 493 GLY B N 1
ATOM 8623 C CA . GLY B 1 493 ? 36.469 14.992 3.084 1 49.56 493 GLY B CA 1
ATOM 8624 C C . GLY B 1 493 ? 36.406 14.781 4.586 1 49.56 493 GLY B C 1
ATOM 8625 O O . GLY B 1 493 ? 36.188 13.656 5.051 1 49.56 493 GLY B O 1
ATOM 8626 N N . LEU B 1 494 ? 37.031 15.688 5.301 1 48 494 LEU B N 1
ATOM 8627 C CA . LEU B 1 494 ? 36.938 15.594 6.754 1 48 494 LEU B CA 1
ATOM 8628 C C . LEU B 1 494 ? 35.531 15.961 7.238 1 48 494 LEU B C 1
ATOM 8630 O O . LEU B 1 494 ? 35.344 16.969 7.934 1 48 494 LEU B O 1
ATOM 8634 N N . ASN B 1 495 ? 34.562 15.836 6.539 1 50.12 495 ASN B N 1
ATOM 8635 C CA . ASN B 1 495 ? 33.188 16.219 6.781 1 50.12 495 ASN B CA 1
ATOM 8636 C C . ASN B 1 495 ? 32.625 15.516 8.008 1 50.12 495 ASN B C 1
ATOM 8638 O O . ASN B 1 495 ? 31.906 14.523 7.879 1 50.12 495 ASN B O 1
ATOM 8642 N N . SER B 1 496 ? 33.344 15.641 9.031 1 57.81 496 SER B N 1
ATOM 8643 C CA . SER B 1 496 ? 32.656 15.117 10.203 1 57.81 496 SER B CA 1
ATOM 8644 C C . SER B 1 496 ? 31.469 15.992 10.586 1 57.81 496 SER B C 1
ATOM 8646 O O . SER B 1 496 ? 31.625 17.203 10.742 1 57.81 496 SER B O 1
ATOM 8648 N N . GLY B 1 497 ? 30.281 15.914 9.984 1 63.97 497 GLY B N 1
ATOM 8649 C CA . GLY B 1 497 ? 29.047 16.562 10.383 1 63.97 497 GLY B CA 1
ATOM 8650 C C . GLY B 1 497 ? 29.062 17.062 11.812 1 63.97 497 GLY B C 1
ATOM 8651 O O . GLY B 1 497 ? 30.047 16.859 12.531 1 63.97 497 GLY B O 1
ATOM 8652 N N . PRO B 1 498 ? 28.094 18.016 12.094 1 78.19 498 PRO B N 1
ATOM 8653 C CA . PRO B 1 498 ? 27.984 18.469 13.484 1 78.19 498 PRO B CA 1
ATOM 8654 C C . PRO B 1 498 ? 27.875 17.297 14.469 1 78.19 498 PRO B C 1
ATOM 8656 O O . PRO B 1 498 ? 27.172 16.328 14.195 1 78.19 498 PRO B O 1
ATOM 8659 N N . SER B 1 499 ? 28.719 17.297 15.422 1 87.94 499 SER B N 1
ATOM 8660 C CA . SER B 1 499 ? 28.703 16.188 16.375 1 87.94 499 SER B CA 1
ATOM 8661 C C . SER B 1 499 ? 27.406 16.141 17.156 1 87.94 499 SER B C 1
ATOM 8663 O O . SER B 1 499 ? 26.922 17.172 17.625 1 87.94 499 SER B O 1
ATOM 8665 N N . LEU B 1 500 ? 26.812 14.977 17.188 1 95.31 500 LEU B N 1
ATOM 8666 C CA . LEU B 1 500 ? 25.609 14.742 18 1 95.31 500 LEU B CA 1
ATOM 8667 C C . LEU B 1 500 ? 25.953 13.969 19.266 1 95.31 500 LEU B C 1
ATOM 8669 O O . LEU B 1 500 ? 25.094 13.719 20.109 1 95.31 500 LEU B O 1
ATOM 8673 N N . LYS B 1 501 ? 27.203 13.664 19.484 1 94.62 501 LYS B N 1
ATOM 8674 C CA . LYS B 1 501 ? 27.641 12.766 20.547 1 94.62 501 LYS B CA 1
ATOM 8675 C C . LYS B 1 501 ? 27.328 13.344 21.922 1 94.62 501 LYS B C 1
ATOM 8677 O O . LYS B 1 501 ? 27.016 12.602 22.859 1 94.62 501 LYS B O 1
ATOM 8682 N N . GLU B 1 502 ? 27.438 14.586 22.031 1 94.5 502 GLU B N 1
ATOM 8683 C CA . GLU B 1 502 ? 27.234 15.219 23.328 1 94.5 502 GLU B CA 1
ATOM 8684 C C . GLU B 1 502 ? 25.781 15.164 23.766 1 94.5 502 GLU B C 1
ATOM 8686 O O . GLU B 1 502 ? 25.469 15.344 24.938 1 94.5 502 GLU B O 1
ATOM 8691 N N . TYR B 1 503 ? 24.922 14.898 22.812 1 96.44 503 TYR B N 1
ATOM 8692 C CA . TYR B 1 503 ? 23.484 14.953 23.109 1 96.44 503 TYR B CA 1
ATOM 8693 C C . TYR B 1 503 ? 22.938 13.555 23.344 1 96.44 503 TYR B C 1
ATOM 8695 O O . TYR B 1 503 ? 21.781 13.406 23.781 1 96.44 503 TYR B O 1
ATOM 8703 N N . VAL B 1 504 ? 23.703 12.516 23.125 1 98.12 504 VAL B N 1
ATOM 8704 C CA . VAL B 1 504 ? 23.109 11.18 23.109 1 98.12 504 VAL B CA 1
ATOM 8705 C C . VAL B 1 504 ? 23.797 10.312 24.172 1 98.12 504 VAL B C 1
ATOM 8707 O O . VAL B 1 504 ? 24.891 10.633 24.641 1 98.12 504 VAL B O 1
ATOM 8710 N N . HIS B 1 505 ? 23.109 9.227 24.562 1 98.38 505 HIS B N 1
ATOM 8711 C CA . HIS B 1 505 ? 23.703 8.219 25.438 1 98.38 505 HIS B CA 1
ATOM 8712 C C . HIS B 1 505 ? 24.953 7.609 24.797 1 98.38 505 HIS B C 1
ATOM 8714 O O . HIS B 1 505 ? 24.984 7.367 23.594 1 98.38 505 HIS B O 1
ATOM 8720 N N . PRO B 1 506 ? 25.969 7.262 25.547 1 97.94 506 PRO B N 1
ATOM 8721 C CA . PRO B 1 506 ? 27.234 6.73 25.016 1 97.94 506 PRO B CA 1
ATOM 8722 C C . PRO B 1 506 ? 27.031 5.469 24.188 1 97.94 506 PRO B C 1
ATOM 8724 O O . PRO B 1 506 ? 27.766 5.238 23.219 1 97.94 506 PRO B O 1
ATOM 8727 N N . ASP B 1 507 ? 26.047 4.723 24.469 1 98.19 507 ASP B N 1
ATOM 8728 C CA . ASP B 1 507 ? 25.797 3.471 23.75 1 98.19 507 ASP B CA 1
ATOM 8729 C C . ASP B 1 507 ? 25.312 3.732 22.328 1 98.19 507 ASP B C 1
ATOM 8731 O O . ASP B 1 507 ? 25.297 2.822 21.5 1 98.19 507 ASP B O 1
ATOM 8735 N N . LEU B 1 508 ? 24.953 4.984 22.062 1 98.56 508 LEU B N 1
ATOM 8736 C CA . LEU B 1 508 ? 24.391 5.289 20.75 1 98.56 508 LEU B CA 1
ATOM 8737 C C . LEU B 1 508 ? 25.297 6.223 19.969 1 98.56 508 LEU B C 1
ATOM 8739 O O . LEU B 1 508 ? 24.859 6.859 19 1 98.56 508 LEU B O 1
ATOM 8743 N N . THR B 1 509 ? 26.562 6.301 20.344 1 97.81 509 THR B N 1
ATOM 8744 C CA . THR B 1 509 ? 27.516 7.207 19.719 1 97.81 509 THR B CA 1
ATOM 8745 C C . THR B 1 509 ? 27.703 6.863 18.25 1 97.81 509 THR B C 1
ATOM 8747 O O . THR B 1 509 ? 27.828 7.758 17.406 1 97.81 509 THR B O 1
ATOM 8750 N N . LYS B 1 510 ? 27.734 5.578 17.953 1 97.25 510 LYS B N 1
ATOM 8751 C CA . LYS B 1 510 ? 27.891 5.172 16.562 1 97.25 510 LYS B CA 1
ATOM 8752 C C . LYS B 1 510 ? 26.672 5.594 15.727 1 97.25 510 LYS B C 1
ATOM 8754 O O . LYS B 1 510 ? 26.828 5.996 14.57 1 97.25 510 LYS B O 1
ATOM 8759 N N . VAL B 1 511 ? 25.531 5.445 16.297 1 98.12 511 VAL B N 1
ATOM 8760 C CA . VAL B 1 511 ? 24.312 5.859 15.625 1 98.12 511 VAL B CA 1
ATOM 8761 C C . VAL B 1 511 ? 24.312 7.375 15.43 1 98.12 511 VAL B C 1
ATOM 8763 O O . VAL B 1 511 ? 23.891 7.879 14.383 1 98.12 511 VAL B O 1
ATOM 8766 N N . ALA B 1 512 ? 24.75 8.086 16.422 1 98.06 512 ALA B N 1
ATOM 8767 C CA . ALA B 1 512 ? 24.875 9.539 16.328 1 98.06 512 ALA B CA 1
ATOM 8768 C C . ALA B 1 512 ? 25.797 9.945 15.18 1 98.06 512 ALA B C 1
ATOM 8770 O O . ALA B 1 512 ? 25.516 10.906 14.461 1 98.06 512 ALA B O 1
ATOM 8771 N N . ASP B 1 513 ? 26.891 9.234 15.031 1 97.31 513 ASP B N 1
ATOM 8772 C CA . ASP B 1 513 ? 27.844 9.508 13.953 1 97.31 513 ASP B CA 1
ATOM 8773 C C . ASP B 1 513 ? 27.172 9.32 12.586 1 97.31 513 ASP B C 1
ATOM 8775 O O . ASP B 1 513 ? 27.391 10.117 11.672 1 97.31 513 ASP B O 1
ATOM 8779 N N . LYS B 1 514 ? 26.422 8.258 12.492 1 97.62 514 LYS B N 1
ATOM 8780 C CA . LYS B 1 514 ? 25.703 7.996 11.242 1 97.62 514 LYS B CA 1
ATOM 8781 C C . LYS B 1 514 ? 24.688 9.094 10.938 1 97.62 514 LYS B C 1
ATOM 8783 O O . LYS B 1 514 ? 24.547 9.516 9.789 1 97.62 514 LYS B O 1
ATOM 8788 N N . THR B 1 515 ? 23.984 9.531 11.93 1 98.31 515 THR B N 1
ATOM 8789 C CA . THR B 1 515 ? 23 10.602 11.773 1 98.31 515 THR B CA 1
ATOM 8790 C C . THR B 1 515 ? 23.688 11.906 11.375 1 98.31 515 THR B C 1
ATOM 8792 O O . THR B 1 515 ? 23.203 12.641 10.508 1 98.31 515 THR B O 1
ATOM 8795 N N . SER B 1 516 ? 24.797 12.164 12.008 1 97.19 516 SER B N 1
ATOM 8796 C CA . SER B 1 516 ? 25.594 13.344 11.68 1 97.19 516 SER B CA 1
ATOM 8797 C C . SER B 1 516 ? 26.047 13.312 10.227 1 97.19 516 SER B C 1
ATOM 8799 O O . SER B 1 516 ? 26.047 14.336 9.547 1 97.19 516 SER B O 1
ATOM 8801 N N . LYS B 1 517 ? 26.453 12.156 9.789 1 96.75 517 LYS B N 1
ATOM 8802 C CA . LYS B 1 517 ? 26.859 11.984 8.398 1 96.75 517 LYS B CA 1
ATOM 8803 C C . LYS B 1 517 ? 25.703 12.305 7.449 1 96.75 517 LYS B C 1
ATOM 8805 O O . LYS B 1 517 ? 25.891 12.977 6.434 1 96.75 517 LYS B O 1
ATOM 8810 N N . ALA B 1 518 ? 24.547 11.828 7.758 1 98.19 518 ALA B N 1
ATOM 8811 C CA . ALA B 1 518 ? 23.359 12.094 6.941 1 98.19 518 ALA B CA 1
ATOM 8812 C C . ALA B 1 518 ? 23.078 13.594 6.867 1 98.19 518 ALA B C 1
ATOM 8814 O O . ALA B 1 518 ? 22.75 14.117 5.797 1 98.19 518 ALA B O 1
ATOM 8815 N N . ILE B 1 519 ? 23.172 14.25 7.965 1 98 519 ILE B N 1
ATOM 8816 C CA . ILE B 1 519 ? 22.906 15.68 8.047 1 98 519 ILE B CA 1
ATOM 8817 C C . ILE B 1 519 ? 23.891 16.438 7.18 1 98 519 ILE B C 1
ATOM 8819 O O . ILE B 1 519 ? 23.516 17.344 6.43 1 98 519 ILE B O 1
ATOM 8823 N N . SER B 1 520 ? 25.141 16.094 7.289 1 96.25 520 SER B N 1
ATOM 8824 C CA . SER B 1 520 ? 26.203 16.75 6.531 1 96.25 520 SER B CA 1
ATOM 8825 C C . SER B 1 520 ? 26 16.578 5.027 1 96.25 520 SER B C 1
ATOM 8827 O O . SER B 1 520 ? 26.109 17.531 4.262 1 96.25 520 SER B O 1
ATOM 8829 N N . LEU B 1 521 ? 25.734 15.32 4.676 1 97.25 521 LEU B N 1
ATOM 8830 C CA . LEU B 1 521 ? 25.5 15.023 3.266 1 97.25 521 LEU B CA 1
ATOM 8831 C C . LEU B 1 521 ? 24.297 15.797 2.74 1 97.25 521 LEU B C 1
ATOM 8833 O O . LEU B 1 521 ? 24.328 16.297 1.614 1 97.25 521 LEU B O 1
ATOM 8837 N N . PHE B 1 522 ? 23.344 15.922 3.492 1 98.19 522 PHE B N 1
ATOM 8838 C CA . PHE B 1 522 ? 22.109 16.609 3.121 1 98.19 522 PHE B CA 1
ATOM 8839 C C . PHE B 1 522 ? 22.375 18.094 2.883 1 98.19 522 PHE B C 1
ATOM 8841 O O . PHE B 1 522 ? 22 18.641 1.843 1 98.19 522 PHE B O 1
ATOM 8848 N N . GLY B 1 523 ? 22.969 18.734 3.848 1 96.62 523 GLY B N 1
ATOM 8849 C CA . GLY B 1 523 ? 23.297 20.141 3.709 1 96.62 523 GLY B CA 1
ATOM 8850 C C . GLY B 1 523 ? 24.109 20.438 2.467 1 96.62 523 GLY B C 1
ATOM 8851 O O . GLY B 1 523 ? 23.844 21.406 1.756 1 96.62 523 GLY B O 1
ATOM 8852 N N . SER B 1 524 ? 25.109 19.594 2.244 1 95.5 524 SER B N 1
ATOM 8853 C CA . SER B 1 524 ? 25.953 19.781 1.078 1 95.5 524 SER B CA 1
ATOM 8854 C C . SER B 1 524 ? 25.172 19.625 -0.219 1 95.5 524 SER B C 1
ATOM 8856 O O . SER B 1 524 ? 25.422 20.344 -1.19 1 95.5 524 SER B O 1
ATOM 8858 N N . THR B 1 525 ? 24.297 18.672 -0.214 1 97.44 525 THR B N 1
ATOM 8859 C CA . THR B 1 525 ? 23.469 18.453 -1.398 1 97.44 525 THR B CA 1
ATOM 8860 C C . THR B 1 525 ? 22.562 19.641 -1.657 1 97.44 525 THR B C 1
ATOM 8862 O O . THR B 1 525 ? 22.422 20.094 -2.797 1 97.44 525 THR B O 1
ATOM 8865 N N . VAL B 1 526 ? 21.922 20.156 -0.638 1 97.31 526 VAL B N 1
ATOM 8866 C CA . VAL B 1 526 ? 21.031 21.297 -0.771 1 97.31 526 VAL B CA 1
ATOM 8867 C C . VAL B 1 526 ? 21.797 22.5 -1.322 1 97.31 526 VAL B C 1
ATOM 8869 O O . VAL B 1 526 ? 21.328 23.188 -2.227 1 97.31 526 VAL B O 1
ATOM 8872 N N . GLU B 1 527 ? 22.969 22.734 -0.796 1 94.5 527 GLU B N 1
ATOM 8873 C CA . GLU B 1 527 ? 23.812 23.812 -1.282 1 94.5 527 GLU B CA 1
ATOM 8874 C C . GLU B 1 527 ? 24.141 23.641 -2.762 1 94.5 527 GLU B C 1
ATOM 8876 O O . GLU B 1 527 ? 24.062 24.594 -3.539 1 94.5 527 GLU B O 1
ATOM 8881 N N . SER B 1 528 ? 24.516 22.438 -3.088 1 95.5 528 SER B N 1
ATOM 8882 C CA . SER B 1 528 ? 24.844 22.156 -4.477 1 95.5 528 SER B CA 1
ATOM 8883 C C . SER B 1 528 ? 23.656 22.391 -5.395 1 95.5 528 SER B C 1
ATOM 8885 O O . SER B 1 528 ? 23.797 22.922 -6.496 1 95.5 528 SER B O 1
ATOM 8887 N N . LEU B 1 529 ? 22.516 22 -5.016 1 96.25 529 LEU B N 1
ATOM 8888 C CA . LEU B 1 529 ? 21.312 22.156 -5.812 1 96.25 529 LEU B CA 1
ATOM 8889 C C . LEU B 1 529 ? 20.953 23.625 -5.969 1 96.25 529 LEU B C 1
ATOM 8891 O O . LEU B 1 529 ? 20.516 24.062 -7.039 1 96.25 529 LEU B O 1
ATOM 8895 N N . LEU B 1 530 ? 21.109 24.406 -4.898 1 94.06 530 LEU B N 1
ATOM 8896 C CA . LEU B 1 530 ? 20.828 25.828 -4.945 1 94.06 530 LEU B CA 1
ATOM 8897 C C . LEU B 1 530 ? 21.781 26.531 -5.906 1 94.06 530 LEU B C 1
ATOM 8899 O O . LEU B 1 530 ? 21.375 27.469 -6.613 1 94.06 530 LEU B O 1
ATOM 8903 N N . MET B 1 531 ? 23 26.109 -5.914 1 93.62 531 MET B N 1
ATOM 8904 C CA . MET B 1 531 ? 23.969 26.672 -6.832 1 93.62 531 MET B CA 1
ATOM 8905 C C . MET B 1 531 ? 23.641 26.312 -8.273 1 93.62 531 MET B C 1
ATOM 8907 O O . MET B 1 531 ? 23.797 27.141 -9.18 1 93.62 531 MET B O 1
ATOM 8911 N N . GLN B 1 532 ? 23.172 25.172 -8.445 1 93.75 532 GLN B N 1
ATOM 8912 C CA . GLN B 1 532 ? 22.922 24.656 -9.789 1 93.75 532 GLN B CA 1
ATOM 8913 C C . GLN B 1 532 ? 21.625 25.234 -10.367 1 93.75 532 GLN B C 1
ATOM 8915 O O . GLN B 1 532 ? 21.578 25.609 -11.539 1 93.75 532 GLN B O 1
ATOM 8920 N N . TYR B 1 533 ? 20.594 25.328 -9.586 1 93.44 533 TYR B N 1
ATOM 8921 C CA . TYR B 1 533 ? 19.266 25.625 -10.141 1 93.44 533 TYR B CA 1
ATOM 8922 C C . TYR B 1 533 ? 18.812 27.016 -9.75 1 93.44 533 TYR B C 1
ATOM 8924 O O . TYR B 1 533 ? 17.938 27.594 -10.398 1 93.44 533 TYR B O 1
ATOM 8932 N N . GLY B 1 534 ? 19.328 27.594 -8.633 1 91.31 534 GLY B N 1
ATOM 8933 C CA . GLY B 1 534 ? 18.781 28.844 -8.117 1 91.31 534 GLY B CA 1
ATOM 8934 C C . GLY B 1 534 ? 17.281 28.766 -7.891 1 91.31 534 GLY B C 1
ATOM 8935 O O . GLY B 1 534 ? 16.781 27.828 -7.258 1 91.31 534 GLY B O 1
ATOM 8936 N N . MET B 1 535 ? 16.609 29.688 -8.406 1 89.81 535 MET B N 1
ATOM 8937 C CA . MET B 1 535 ? 15.156 29.766 -8.234 1 89.81 535 MET B CA 1
ATOM 8938 C C . MET B 1 535 ? 14.453 28.703 -9.078 1 89.81 535 MET B C 1
ATOM 8940 O O . MET B 1 535 ? 13.336 28.297 -8.758 1 89.81 535 MET B O 1
ATOM 8944 N N . LYS B 1 536 ? 15.07 28.219 -10.039 1 93.56 536 LYS B N 1
ATOM 8945 C CA . LYS B 1 536 ? 14.477 27.25 -10.953 1 93.56 536 LYS B CA 1
ATOM 8946 C C . LYS B 1 536 ? 14.297 25.906 -10.273 1 93.56 536 LYS B C 1
ATOM 8948 O O . LYS B 1 536 ? 13.586 25.031 -10.789 1 93.56 536 LYS B O 1
ATOM 8953 N N . ILE B 1 537 ? 14.828 25.734 -9.047 1 95.25 537 ILE B N 1
ATOM 8954 C CA . ILE B 1 537 ? 14.727 24.484 -8.305 1 95.25 537 ILE B CA 1
ATOM 8955 C C . ILE B 1 537 ? 13.258 24.156 -8.031 1 95.25 537 ILE B C 1
ATOM 8957 O O . ILE B 1 537 ? 12.883 23 -7.855 1 95.25 537 ILE B O 1
ATOM 8961 N N . ILE B 1 538 ? 12.414 25.188 -8.047 1 93.88 538 ILE B N 1
ATOM 8962 C CA . ILE B 1 538 ? 11.008 25.031 -7.715 1 93.88 538 ILE B CA 1
ATOM 8963 C C . ILE B 1 538 ? 10.328 24.125 -8.742 1 93.88 538 ILE B C 1
ATOM 8965 O O . ILE B 1 538 ? 9.328 23.469 -8.438 1 93.88 538 ILE B O 1
ATOM 8969 N N . ASP B 1 539 ? 10.93 23.969 -9.922 1 93.94 539 ASP B N 1
ATOM 8970 C CA . ASP B 1 539 ? 10.336 23.188 -11.016 1 93.94 539 ASP B CA 1
ATOM 8971 C C . ASP B 1 539 ? 10.914 21.781 -11.062 1 93.94 539 ASP B C 1
ATOM 8973 O O . ASP B 1 539 ? 10.461 20.953 -11.852 1 93.94 539 ASP B O 1
ATOM 8977 N N . GLU B 1 540 ? 11.867 21.5 -10.227 1 97.56 540 GLU B N 1
ATOM 8978 C CA . GLU B 1 540 ? 12.562 20.203 -10.258 1 97.56 540 GLU B CA 1
ATOM 8979 C C . GLU B 1 540 ? 11.977 19.25 -9.227 1 97.56 540 GLU B C 1
ATOM 8981 O O . GLU B 1 540 ? 12.68 18.812 -8.312 1 97.56 540 GLU B O 1
ATOM 8986 N N . GLN B 1 541 ? 10.688 18.859 -9.477 1 97.94 541 GLN B N 1
ATOM 8987 C CA . GLN B 1 541 ? 9.969 18.125 -8.438 1 97.94 541 GLN B CA 1
ATOM 8988 C C . GLN B 1 541 ? 10.516 16.703 -8.289 1 97.94 541 GLN B C 1
ATOM 8990 O O . GLN B 1 541 ? 10.445 16.125 -7.199 1 97.94 541 GLN B O 1
ATOM 8995 N N . PHE B 1 542 ? 11.117 16.094 -9.406 1 98.62 542 PHE B N 1
ATOM 8996 C CA . PHE B 1 542 ? 11.797 14.805 -9.258 1 98.62 542 PHE B CA 1
ATOM 8997 C C . PHE B 1 542 ? 12.883 14.891 -8.195 1 98.62 542 PHE B C 1
ATOM 8999 O O . PHE B 1 542 ? 13.008 14 -7.359 1 98.62 542 PHE B O 1
ATOM 9006 N N . ILE B 1 543 ? 13.625 15.945 -8.211 1 98.5 543 ILE B N 1
ATOM 9007 C CA . ILE B 1 543 ? 14.742 16.188 -7.301 1 98.5 543 ILE B CA 1
ATOM 9008 C C . ILE B 1 543 ? 14.203 16.562 -5.918 1 98.5 543 ILE B C 1
ATOM 9010 O O . ILE B 1 543 ? 14.656 16.031 -4.906 1 98.5 543 ILE B O 1
ATOM 9014 N N . LEU B 1 544 ? 13.203 17.453 -5.887 1 98.38 544 LEU B N 1
ATOM 9015 C CA . LEU B 1 544 ? 12.648 17.953 -4.637 1 98.38 544 LEU B CA 1
ATOM 9016 C C . LEU B 1 544 ? 12.047 16.828 -3.812 1 98.38 544 LEU B C 1
ATOM 9018 O O . LEU B 1 544 ? 12.12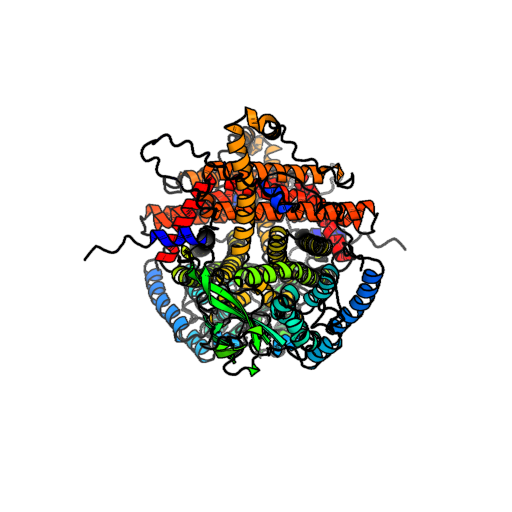5 16.828 -2.582 1 98.38 544 LEU B O 1
ATOM 9022 N N . ASN B 1 545 ? 11.469 15.883 -4.477 1 98.62 545 ASN B N 1
ATOM 9023 C CA . ASN B 1 545 ? 10.914 14.734 -3.764 1 98.62 545 ASN B CA 1
ATOM 9024 C C . ASN B 1 545 ? 12 13.938 -3.053 1 98.62 545 ASN B C 1
ATOM 9026 O O . ASN B 1 545 ? 11.789 13.445 -1.943 1 98.62 545 ASN B O 1
ATOM 9030 N N . ARG B 1 546 ? 13.195 13.789 -3.66 1 98.81 546 ARG B N 1
ATOM 9031 C CA . ARG B 1 546 ? 14.32 13.102 -3.033 1 98.81 546 ARG B CA 1
ATOM 9032 C C . ARG B 1 546 ? 14.844 13.883 -1.832 1 98.81 546 ARG B C 1
ATOM 9034 O O . ARG B 1 546 ? 15.266 13.289 -0.836 1 98.81 546 ARG B O 1
ATOM 9041 N N . VAL B 1 547 ? 14.812 15.156 -1.989 1 98.69 547 VAL B N 1
ATOM 9042 C CA . VAL B 1 547 ? 15.258 16.031 -0.905 1 98.69 547 VAL B CA 1
ATOM 9043 C C . VAL B 1 547 ? 14.289 15.93 0.269 1 98.69 547 VAL B C 1
ATOM 9045 O O . VAL B 1 547 ? 14.711 15.758 1.417 1 98.69 547 VAL B O 1
ATOM 9048 N N . ALA B 1 548 ? 13.023 16.031 -0.007 1 98.81 548 ALA B N 1
ATOM 9049 C CA . ALA B 1 548 ? 12.008 15.945 1.039 1 98.81 548 ALA B CA 1
ATOM 9050 C C . ALA B 1 548 ? 12.086 14.609 1.773 1 98.81 548 ALA B C 1
ATOM 9052 O O . ALA B 1 548 ? 12.047 14.562 3.006 1 98.81 548 ALA B O 1
ATOM 9053 N N . ASP B 1 549 ? 12.219 13.555 1.032 1 98.88 549 ASP B N 1
ATOM 9054 C CA . ASP B 1 549 ? 12.266 12.227 1.63 1 98.88 549 ASP B CA 1
ATOM 9055 C C . ASP B 1 549 ? 13.508 12.062 2.51 1 98.88 549 ASP B C 1
ATOM 9057 O O . ASP B 1 549 ? 13.461 11.375 3.529 1 98.88 549 ASP B O 1
ATOM 9061 N N . SER B 1 550 ? 14.578 12.625 2.076 1 98.94 550 SER B N 1
ATOM 9062 C CA . SER B 1 550 ? 15.797 12.578 2.881 1 98.94 550 SER B CA 1
ATOM 9063 C C . SER B 1 550 ? 15.625 13.352 4.184 1 98.94 550 SER B C 1
ATOM 9065 O O . SER B 1 550 ? 16.078 12.906 5.242 1 98.94 550 SER B O 1
ATOM 9067 N N . ALA B 1 551 ? 14.977 14.531 4.07 1 98.94 551 ALA B N 1
ATOM 9068 C CA . ALA B 1 551 ? 14.695 15.305 5.277 1 98.94 551 ALA B CA 1
ATOM 9069 C C . ALA B 1 551 ? 13.812 14.516 6.238 1 98.94 551 ALA B C 1
ATOM 9071 O O . ALA B 1 551 ? 14.023 14.555 7.453 1 98.94 551 ALA B O 1
ATOM 9072 N N . ILE B 1 552 ? 12.867 13.797 5.734 1 98.94 552 ILE B N 1
ATOM 9073 C CA . ILE B 1 552 ? 11.945 12.992 6.531 1 98.94 552 ILE B CA 1
ATOM 9074 C C . ILE B 1 552 ? 12.711 11.891 7.254 1 98.94 552 ILE B C 1
ATOM 9076 O O . ILE B 1 552 ? 12.523 11.68 8.453 1 98.94 552 ILE B O 1
ATOM 9080 N N . ASP B 1 553 ? 13.625 11.227 6.535 1 98.94 553 ASP B N 1
ATOM 9081 C CA . ASP B 1 553 ? 14.422 10.156 7.129 1 98.94 553 ASP B CA 1
ATOM 9082 C C . ASP B 1 553 ? 15.328 10.688 8.234 1 98.94 553 ASP B C 1
ATOM 9084 O O . ASP B 1 553 ? 15.484 10.055 9.281 1 98.94 553 ASP B O 1
ATOM 9088 N N . ILE B 1 554 ? 15.906 11.805 7.977 1 98.88 554 ILE B N 1
ATOM 9089 C CA . ILE B 1 554 ? 16.844 12.352 8.938 1 98.88 554 ILE B CA 1
ATOM 9090 C C . ILE B 1 554 ? 16.094 12.797 10.195 1 98.88 554 ILE B C 1
ATOM 9092 O O . ILE B 1 554 ? 16.562 12.578 11.312 1 98.88 554 ILE B O 1
ATOM 9096 N N . TYR B 1 555 ? 14.969 13.453 9.992 1 98.88 555 TYR B N 1
ATOM 9097 C CA . TYR B 1 555 ? 14.172 13.82 11.156 1 98.88 555 TYR B CA 1
ATOM 9098 C C . TYR B 1 555 ? 13.719 12.586 11.93 1 98.88 555 TYR B C 1
ATOM 9100 O O . TYR B 1 555 ? 13.648 12.609 13.156 1 98.88 555 TYR B O 1
ATOM 9108 N N . ALA B 1 556 ? 13.414 11.508 11.258 1 98.94 556 ALA B N 1
ATOM 9109 C CA . ALA B 1 556 ? 13.094 10.242 11.906 1 98.94 556 ALA B CA 1
ATOM 9110 C C . ALA B 1 556 ? 14.273 9.727 12.727 1 98.94 556 ALA B C 1
ATOM 9112 O O . ALA B 1 556 ? 14.109 9.328 13.883 1 98.94 556 ALA B O 1
ATOM 9113 N N . MET B 1 557 ? 15.453 9.734 12.141 1 98.88 557 MET B N 1
ATOM 9114 C CA . MET B 1 557 ? 16.672 9.297 12.82 1 98.88 557 MET B CA 1
ATOM 9115 C C . MET B 1 557 ? 16.875 10.07 14.117 1 98.88 557 MET B C 1
ATOM 9117 O O . MET B 1 557 ? 17.078 9.477 15.172 1 98.88 557 MET B O 1
ATOM 9121 N N . VAL B 1 558 ? 16.734 11.383 14.023 1 98.75 558 VAL B N 1
ATOM 9122 C CA . VAL B 1 558 ? 17.047 12.227 15.172 1 98.75 558 VAL B CA 1
ATOM 9123 C C . VAL B 1 558 ? 15.992 12.039 16.25 1 98.75 558 VAL B C 1
ATOM 9125 O O . VAL B 1 558 ? 16.297 12.055 17.438 1 98.75 558 VAL B O 1
ATOM 9128 N N . SER B 1 559 ? 14.758 11.891 15.852 1 98.81 559 SER B N 1
ATOM 9129 C CA . SER B 1 559 ? 13.664 11.719 16.812 1 98.81 559 SER B CA 1
ATOM 9130 C C . SER B 1 559 ? 13.867 10.469 17.656 1 98.81 559 SER B C 1
ATOM 9132 O O . SER B 1 559 ? 13.727 10.516 18.891 1 98.81 559 SER B O 1
ATOM 9134 N N . ILE B 1 560 ? 14.242 9.359 17.031 1 98.81 560 ILE B N 1
ATOM 9135 C CA . ILE B 1 560 ? 14.32 8.117 17.797 1 98.81 560 ILE B CA 1
ATOM 9136 C C . ILE B 1 560 ? 15.68 8.023 18.484 1 98.81 560 ILE B C 1
ATOM 9138 O O . ILE B 1 560 ? 15.82 7.363 19.516 1 98.81 560 ILE B O 1
ATOM 9142 N N . LEU B 1 561 ? 16.703 8.648 17.875 1 98.81 561 LEU B N 1
ATOM 9143 C CA . LEU B 1 561 ? 17.984 8.75 18.562 1 98.81 561 LEU B CA 1
ATOM 9144 C C . LEU B 1 561 ? 17.828 9.477 19.906 1 98.81 561 LEU B C 1
ATOM 9146 O O . LEU B 1 561 ? 18.375 9.055 20.906 1 98.81 561 LEU B O 1
ATOM 9150 N N . SER B 1 562 ? 17.078 10.555 19.875 1 98.81 562 SER B N 1
ATOM 9151 C CA . SER B 1 562 ? 16.797 11.344 21.062 1 98.81 562 SER B CA 1
ATOM 9152 C C . SER B 1 562 ? 16.016 10.516 22.094 1 98.81 562 SER B C 1
ATOM 9154 O O . SER B 1 562 ? 16.406 10.438 23.25 1 98.81 562 SER B O 1
ATOM 9156 N N . ARG B 1 563 ? 14.938 9.883 21.672 1 98.81 563 ARG B N 1
ATOM 9157 C CA . ARG B 1 563 ? 14.07 9.117 22.578 1 98.81 563 ARG B CA 1
ATOM 9158 C C . ARG B 1 563 ? 14.812 7.922 23.156 1 98.81 563 ARG B C 1
ATOM 9160 O O . ARG B 1 563 ? 14.734 7.664 24.359 1 98.81 563 ARG B O 1
ATOM 9167 N N . SER B 1 564 ? 15.484 7.18 22.297 1 98.88 564 SER B N 1
ATOM 9168 C CA . SER B 1 564 ? 16.234 6.012 22.766 1 98.88 564 SER B CA 1
ATOM 9169 C C . SER B 1 564 ? 17.328 6.41 23.75 1 98.88 564 SER B C 1
ATOM 9171 O O . SER B 1 564 ? 17.578 5.699 24.719 1 98.88 564 SER B O 1
ATOM 9173 N N . SER B 1 565 ? 18.016 7.512 23.484 1 98.75 565 SER B N 1
ATOM 9174 C CA . SER B 1 565 ? 19.016 8.023 24.406 1 98.75 565 SER B CA 1
ATOM 9175 C C . SER B 1 565 ? 18.422 8.297 25.781 1 98.75 565 SER B C 1
ATOM 9177 O O . SER B 1 565 ? 19.016 7.953 26.797 1 98.75 565 SER B O 1
ATOM 9179 N N . ARG B 1 566 ? 17.312 8.938 25.766 1 98.31 566 ARG B N 1
ATOM 9180 C CA . ARG B 1 566 ? 16.625 9.203 27.031 1 98.31 566 ARG B CA 1
ATOM 9181 C C . ARG B 1 566 ? 16.281 7.906 27.75 1 98.31 566 ARG B C 1
ATOM 9183 O O . ARG B 1 566 ? 16.453 7.805 28.969 1 98.31 566 ARG B O 1
ATOM 9190 N N . SER B 1 567 ? 15.742 6.938 27.047 1 98.56 567 SER B N 1
ATOM 9191 C CA . SER B 1 567 ? 15.359 5.664 27.641 1 98.56 567 SER B CA 1
ATOM 9192 C C . SER B 1 567 ? 16.562 4.961 28.266 1 98.56 567 SER B C 1
ATOM 9194 O O . SER B 1 567 ? 16.469 4.391 29.359 1 98.56 567 SER B O 1
ATOM 9196 N N . LEU B 1 568 ? 17.656 4.961 27.562 1 98.69 568 LEU B N 1
ATOM 9197 C CA . LEU B 1 568 ? 18.891 4.379 28.078 1 98.69 568 LEU B CA 1
ATOM 9198 C C . LEU B 1 568 ? 19.375 5.129 29.312 1 98.69 568 LEU B C 1
ATOM 9200 O O . LEU B 1 568 ? 19.75 4.508 30.312 1 98.69 568 LEU B O 1
ATOM 9204 N N . ALA B 1 569 ? 19.344 6.453 29.281 1 98.25 569 ALA B N 1
ATOM 9205 C CA . ALA B 1 569 ? 19.797 7.285 30.406 1 98.25 569 ALA B CA 1
ATOM 9206 C C . ALA B 1 569 ? 18.938 7.051 31.641 1 98.25 569 ALA B C 1
ATOM 9208 O O . ALA B 1 569 ? 19.438 7.078 32.75 1 98.25 569 ALA B O 1
ATOM 9209 N N . GLN B 1 570 ? 17.672 6.848 31.391 1 97.75 570 GLN B N 1
ATOM 9210 C CA . GLN B 1 570 ? 16.734 6.645 32.5 1 97.75 570 GLN B CA 1
ATOM 9211 C C . GLN B 1 570 ? 16.641 5.172 32.875 1 97.75 570 GLN B C 1
ATOM 9213 O O . GLN B 1 570 ? 15.898 4.805 33.781 1 97.75 570 GLN B O 1
ATOM 9218 N N . ARG B 1 571 ? 17.328 4.328 32.219 1 97.88 571 ARG B N 1
ATOM 9219 C CA . ARG B 1 571 ? 17.375 2.895 32.469 1 97.88 571 ARG B CA 1
ATOM 9220 C C . ARG B 1 571 ? 15.961 2.303 32.469 1 97.88 571 ARG B C 1
ATOM 9222 O O . ARG B 1 571 ? 15.602 1.572 33.406 1 97.88 571 ARG B O 1
ATOM 9229 N N . LEU B 1 572 ? 15.195 2.691 31.5 1 97.75 572 LEU B N 1
ATOM 9230 C CA . LEU B 1 572 ? 13.852 2.131 31.375 1 97.75 572 LEU B CA 1
ATOM 9231 C C . LEU B 1 572 ? 13.914 0.649 31.016 1 97.75 572 LEU B C 1
ATOM 9233 O O . LEU B 1 572 ? 14.867 0.204 30.359 1 97.75 572 LEU B O 1
ATOM 9237 N N . PRO B 1 573 ? 12.898 -0.119 31.391 1 96.94 573 PRO B N 1
ATOM 9238 C CA . PRO B 1 573 ? 12.891 -1.549 31.078 1 96.94 573 PRO B CA 1
ATOM 9239 C C . PRO B 1 573 ? 12.938 -1.816 29.578 1 96.94 573 PRO B C 1
ATOM 9241 O O . PRO B 1 573 ? 13.469 -2.842 29.141 1 96.94 573 PRO B O 1
ATOM 9244 N N . SER B 1 574 ? 12.461 -0.892 28.797 1 97.88 574 SER B N 1
ATOM 9245 C CA . SER B 1 574 ? 12.398 -1.09 27.344 1 97.88 574 SER B CA 1
ATOM 9246 C C . SER B 1 574 ? 13.625 -0.511 26.656 1 97.88 574 SER B C 1
ATOM 9248 O O . SER B 1 574 ? 13.719 -0.528 25.422 1 97.88 574 SER B O 1
ATOM 9250 N N . ALA B 1 575 ? 14.609 0.023 27.344 1 98.56 575 ALA B N 1
ATOM 9251 C CA . ALA B 1 575 ? 15.719 0.797 26.781 1 98.56 575 ALA B CA 1
ATOM 9252 C C . ALA B 1 575 ? 16.5 -0.025 25.766 1 98.56 575 ALA B C 1
ATOM 9254 O O . ALA B 1 575 ? 16.891 0.483 24.703 1 98.56 575 ALA B O 1
ATOM 9255 N N . GLN B 1 576 ? 16.719 -1.314 26.109 1 98.31 576 GLN B N 1
ATOM 9256 C CA . GLN B 1 576 ? 17.516 -2.154 25.203 1 98.31 576 GLN B CA 1
ATOM 9257 C C . GLN B 1 576 ? 16.75 -2.436 23.906 1 98.31 576 GLN B C 1
ATOM 9259 O O . GLN B 1 576 ? 17.344 -2.475 22.828 1 98.31 576 GLN B O 1
ATOM 9264 N N . HIS B 1 577 ? 15.469 -2.717 24.031 1 98.62 577 HIS B N 1
ATOM 9265 C CA . HIS B 1 577 ? 14.609 -2.887 22.859 1 98.62 577 HIS B CA 1
ATOM 9266 C C . HIS B 1 577 ? 14.625 -1.643 21.984 1 98.62 577 HIS B C 1
ATOM 9268 O O . HIS B 1 577 ? 14.75 -1.745 20.766 1 98.62 577 HIS B O 1
ATOM 9274 N N . GLU B 1 578 ? 14.523 -0.494 22.562 1 98.88 578 GLU B N 1
ATOM 9275 C CA . GLU B 1 578 ? 14.539 0.774 21.844 1 98.88 578 GLU B CA 1
ATOM 9276 C C . GLU B 1 578 ? 15.883 1.004 21.156 1 98.88 578 GLU B C 1
ATOM 9278 O O . GLU B 1 578 ? 15.938 1.527 20.047 1 98.88 578 GLU B O 1
ATOM 9283 N N . SER B 1 579 ? 16.938 0.61 21.859 1 98.81 579 SER B N 1
ATOM 9284 C CA . SER B 1 579 ? 18.266 0.725 21.281 1 98.81 579 SER B CA 1
ATOM 9285 C C . SER B 1 579 ? 18.422 -0.155 20.047 1 98.81 579 SER B C 1
ATOM 9287 O O . SER B 1 579 ? 19.062 0.245 19.078 1 98.81 579 SER B O 1
ATOM 9289 N N . LEU B 1 580 ? 17.828 -1.395 20.094 1 98.69 580 LEU B N 1
ATOM 9290 C CA . LEU B 1 580 ? 17.844 -2.262 18.922 1 98.69 580 LEU B CA 1
ATOM 9291 C C . LEU B 1 580 ? 17.156 -1.585 17.734 1 98.69 580 LEU B C 1
ATOM 9293 O O . LEU B 1 580 ? 17.703 -1.568 16.625 1 98.69 580 LEU B O 1
ATOM 9297 N N . ILE B 1 581 ? 16.031 -1.018 17.984 1 98.88 581 ILE B N 1
ATOM 9298 C CA . ILE B 1 581 ? 15.25 -0.332 16.953 1 98.88 581 ILE B CA 1
ATOM 9299 C C . ILE B 1 581 ? 16.062 0.82 16.375 1 98.88 581 ILE B C 1
ATOM 9301 O O . ILE B 1 581 ? 16.172 0.964 15.148 1 98.88 581 ILE B O 1
ATOM 9305 N N . CYS B 1 582 ? 16.625 1.605 17.234 1 98.88 582 CYS B N 1
ATOM 9306 C CA . CYS B 1 582 ? 17.375 2.791 16.844 1 98.88 582 CYS B CA 1
ATOM 9307 C C . CYS B 1 582 ? 18.547 2.416 15.938 1 98.88 582 CYS B C 1
ATOM 9309 O O . CYS B 1 582 ? 18.797 3.074 14.93 1 98.88 582 CYS B O 1
ATOM 9311 N N . ASN B 1 583 ? 19.234 1.337 16.297 1 98.69 583 ASN B N 1
ATOM 9312 C CA . ASN B 1 583 ? 20.391 0.887 15.531 1 98.69 583 ASN B CA 1
ATOM 9313 C C . ASN B 1 583 ? 19.984 0.428 14.133 1 98.69 583 ASN B C 1
ATOM 9315 O O . ASN B 1 583 ? 20.562 0.877 13.141 1 98.69 583 ASN B O 1
ATOM 9319 N N . VAL B 1 584 ? 19 -0.407 14.047 1 98.81 584 VAL B N 1
ATOM 9320 C CA . VAL B 1 584 ? 18.578 -0.961 12.766 1 98.81 584 VAL B CA 1
ATOM 9321 C C . VAL B 1 584 ? 18.016 0.149 11.883 1 98.81 584 VAL B C 1
ATOM 9323 O O . VAL B 1 584 ? 18.391 0.275 10.711 1 98.81 584 VAL B O 1
ATOM 9326 N N . PHE B 1 585 ? 17.141 0.929 12.453 1 98.81 585 PHE B N 1
ATOM 9327 C CA . PHE B 1 585 ? 16.453 1.954 11.68 1 98.81 585 PHE B CA 1
ATOM 9328 C C . PHE B 1 585 ? 17.453 2.973 11.125 1 98.81 585 PHE B C 1
ATOM 9330 O O . PHE B 1 585 ? 17.391 3.334 9.953 1 98.81 585 PHE B O 1
ATOM 9337 N N . CYS B 1 586 ? 18.344 3.475 11.93 1 98.81 586 CYS B N 1
ATOM 9338 C CA . CYS B 1 586 ? 19.25 4.547 11.516 1 98.81 586 CYS B CA 1
ATOM 9339 C C . CYS B 1 586 ? 20.266 4.043 10.5 1 98.81 586 CYS B C 1
ATOM 9341 O O . CYS B 1 586 ? 20.688 4.785 9.609 1 98.81 586 CYS B O 1
ATOM 9343 N N . ASP B 1 587 ? 20.656 2.748 10.648 1 98.31 587 ASP B N 1
ATOM 9344 C CA . ASP B 1 587 ? 21.516 2.152 9.625 1 98.31 587 ASP B CA 1
ATOM 9345 C C . ASP B 1 587 ? 20.844 2.195 8.258 1 98.31 587 ASP B C 1
ATOM 9347 O O . ASP B 1 587 ? 21.438 2.641 7.273 1 98.31 587 ASP B O 1
ATOM 9351 N N . GLU B 1 588 ? 19.656 1.802 8.258 1 97.88 588 GLU B N 1
ATOM 9352 C CA . GLU B 1 588 ? 18.938 1.713 6.996 1 97.88 588 GLU B CA 1
ATOM 9353 C C . GLU B 1 588 ? 18.531 3.096 6.492 1 97.88 588 GLU B C 1
ATOM 9355 O O . GLU B 1 588 ? 18.547 3.35 5.285 1 97.88 588 GLU B O 1
ATOM 9360 N N . ALA B 1 589 ? 18.172 3.979 7.395 1 98.69 589 ALA B N 1
ATOM 9361 C CA . ALA B 1 589 ? 17.797 5.336 7.004 1 98.69 589 ALA B CA 1
ATOM 9362 C C . ALA B 1 589 ? 18.984 6.066 6.375 1 98.69 589 ALA B C 1
ATOM 9364 O O . ALA B 1 589 ? 18.812 6.84 5.43 1 98.69 589 ALA B O 1
ATOM 9365 N N . LEU B 1 590 ? 20.172 5.883 6.934 1 98.56 590 LEU B N 1
ATOM 9366 C CA . LEU B 1 590 ? 21.359 6.5 6.344 1 98.56 590 LEU B CA 1
ATOM 9367 C C . LEU B 1 590 ? 21.562 6.027 4.906 1 98.56 590 LEU B C 1
ATOM 9369 O O . LEU B 1 590 ? 21.844 6.836 4.016 1 98.56 590 LEU B O 1
ATOM 9373 N N . GLU B 1 591 ? 21.406 4.742 4.73 1 97.38 591 GLU B N 1
ATOM 9374 C CA . GLU B 1 591 ? 21.547 4.195 3.385 1 97.38 591 GLU B CA 1
ATOM 9375 C C . GLU B 1 591 ? 20.516 4.809 2.436 1 97.38 591 GLU B C 1
ATOM 9377 O O . GLU B 1 591 ? 20.828 5.109 1.283 1 97.38 591 GLU B O 1
ATOM 9382 N N . ASN B 1 592 ? 19.359 4.938 2.879 1 98 592 ASN B N 1
ATOM 9383 C CA . ASN B 1 592 ? 18.297 5.551 2.078 1 98 592 ASN B CA 1
ATOM 9384 C C . ASN B 1 592 ? 18.641 6.996 1.722 1 98 592 ASN B C 1
ATOM 9386 O O . ASN B 1 592 ? 18.438 7.418 0.58 1 98 592 ASN B O 1
ATOM 9390 N N . VAL B 1 593 ? 19.047 7.719 2.697 1 98.69 593 VAL B N 1
ATOM 9391 C CA . VAL B 1 593 ? 19.391 9.125 2.502 1 98.69 593 VAL B CA 1
ATOM 9392 C C . VAL B 1 593 ? 20.531 9.234 1.481 1 98.69 593 VAL B C 1
ATOM 9394 O O . VAL B 1 593 ? 20.453 10.047 0.559 1 98.69 593 VAL B O 1
ATOM 9397 N N . GLU B 1 594 ? 21.547 8.398 1.642 1 98.06 594 GLU B N 1
ATOM 9398 C CA . GLU B 1 594 ? 22.688 8.414 0.724 1 98.06 594 GLU B CA 1
ATOM 9399 C C . GLU B 1 594 ? 22.234 8.133 -0.709 1 98.06 594 GLU B C 1
ATOM 9401 O O . GLU B 1 594 ? 22.656 8.828 -1.641 1 98.06 594 GLU B O 1
ATOM 9406 N N . ASN B 1 595 ? 21.391 7.172 -0.829 1 97.5 595 ASN B N 1
ATOM 9407 C CA . ASN B 1 595 ? 20.922 6.801 -2.158 1 97.5 595 ASN B CA 1
ATOM 9408 C C . ASN B 1 595 ? 20.078 7.906 -2.779 1 97.5 595 ASN B C 1
ATOM 9410 O O . ASN B 1 595 ? 20.234 8.227 -3.959 1 97.5 595 ASN B O 1
ATOM 9414 N N . LYS B 1 596 ? 19.203 8.492 -2.025 1 98.44 596 LYS B N 1
ATOM 9415 C CA . LYS B 1 596 ? 18.297 9.523 -2.537 1 98.44 596 LYS B CA 1
ATOM 9416 C C . LYS B 1 596 ? 19.062 10.797 -2.881 1 98.44 596 LYS B C 1
ATOM 9418 O O . LYS B 1 596 ? 18.797 11.438 -3.9 1 98.44 596 LYS B O 1
ATOM 9423 N N . LEU B 1 597 ? 19.969 11.148 -2.031 1 98.44 597 LEU B N 1
ATOM 9424 C CA . LEU B 1 597 ? 20.734 12.352 -2.287 1 98.44 597 LEU B CA 1
ATOM 9425 C C . LEU B 1 597 ? 21.672 12.156 -3.471 1 98.44 597 LEU B C 1
ATOM 9427 O O . LEU B 1 597 ? 21.938 13.094 -4.227 1 98.44 597 LEU B O 1
ATOM 9431 N N . LYS B 1 598 ? 22.219 10.922 -3.607 1 97.69 598 LYS B N 1
ATOM 9432 C CA . LYS B 1 598 ? 22.984 10.602 -4.809 1 97.69 598 LYS B CA 1
ATOM 9433 C C . LYS B 1 598 ? 22.141 10.773 -6.066 1 97.69 598 LYS B C 1
ATOM 9435 O O . LYS B 1 598 ? 22.578 11.383 -7.043 1 97.69 598 LYS B O 1
ATOM 9440 N N . ALA B 1 599 ? 20.969 10.281 -6.043 1 97.62 599 ALA B N 1
ATOM 9441 C CA . ALA B 1 599 ? 20.062 10.367 -7.191 1 97.62 599 ALA B CA 1
ATOM 9442 C C . ALA B 1 599 ? 19.734 11.828 -7.504 1 97.62 599 ALA B C 1
ATOM 9444 O O . ALA B 1 599 ? 19.547 12.188 -8.672 1 97.62 599 ALA B O 1
ATOM 9445 N N . ALA B 1 600 ? 19.625 12.648 -6.5 1 97.75 600 ALA B N 1
ATOM 9446 C CA . ALA B 1 600 ? 19.266 14.055 -6.664 1 97.75 600 ALA B CA 1
ATOM 9447 C C . ALA B 1 600 ? 20.359 14.828 -7.391 1 97.75 600 ALA B C 1
ATOM 9449 O O . ALA B 1 600 ? 20.094 15.883 -7.98 1 97.75 600 ALA B O 1
ATOM 9450 N N . ARG B 1 601 ? 21.578 14.289 -7.418 1 95.88 601 ARG B N 1
ATOM 9451 C CA . ARG B 1 601 ? 22.688 15.047 -7.965 1 95.88 601 ARG B CA 1
ATOM 9452 C C . ARG B 1 601 ? 23.281 14.359 -9.188 1 95.88 601 ARG B C 1
ATOM 9454 O O . ARG B 1 601 ? 23.953 14.992 -10.008 1 95.88 601 ARG B O 1
ATOM 9461 N N . ASP B 1 602 ? 23.016 13.062 -9.328 1 95.12 602 ASP B N 1
ATOM 9462 C CA . ASP B 1 602 ? 23.672 12.227 -10.336 1 95.12 602 ASP B CA 1
ATOM 9463 C C . ASP B 1 602 ? 23.109 12.492 -11.727 1 95.12 602 ASP B C 1
ATOM 9465 O O . ASP B 1 602 ? 21.891 12.438 -11.922 1 95.12 602 ASP B O 1
ATOM 9469 N N . PRO B 1 603 ? 24 12.719 -12.68 1 95.75 603 PRO B N 1
ATOM 9470 C CA . PRO B 1 603 ? 23.547 13 -14.039 1 95.75 603 PRO B CA 1
ATOM 9471 C C . PRO B 1 603 ? 22.75 11.836 -14.648 1 95.75 603 PRO B C 1
ATOM 9473 O O . PRO B 1 603 ? 21.812 12.062 -15.414 1 95.75 603 PRO B O 1
ATOM 9476 N N . GLU B 1 604 ? 23.094 10.633 -14.297 1 95.25 604 GLU B N 1
ATOM 9477 C CA . GLU B 1 604 ? 22.375 9.492 -14.828 1 95.25 604 GLU B CA 1
ATOM 9478 C C . GLU B 1 604 ? 20.938 9.445 -14.305 1 95.25 604 GLU B C 1
ATOM 9480 O O . GLU B 1 604 ? 20.016 9.102 -15.039 1 95.25 604 GLU B O 1
ATOM 9485 N N . SER B 1 605 ? 20.812 9.734 -13.07 1 96.88 605 SER B N 1
ATOM 9486 C CA . SER B 1 605 ? 19.484 9.812 -12.492 1 96.88 605 SER B CA 1
ATOM 9487 C C . SER B 1 605 ? 18.672 10.93 -13.141 1 96.88 605 SER B C 1
ATOM 9489 O O . SER B 1 605 ? 17.469 10.773 -13.383 1 96.88 605 SER B O 1
ATOM 9491 N N . LYS B 1 606 ? 19.297 12.031 -13.406 1 97 606 LYS B N 1
ATOM 9492 C CA . LYS B 1 606 ? 18.609 13.141 -14.047 1 97 606 LYS B CA 1
ATOM 9493 C C . LYS B 1 606 ? 18.094 12.75 -15.438 1 97 606 LYS B C 1
ATOM 9495 O O . LYS B 1 606 ? 17 13.148 -15.836 1 97 606 LYS B O 1
ATOM 9500 N N . LYS B 1 607 ? 18.922 11.992 -16.125 1 98.06 607 LYS B N 1
ATOM 9501 C CA . LYS B 1 607 ? 18.484 11.492 -17.422 1 98.06 607 LYS B CA 1
ATOM 9502 C C . LYS B 1 607 ? 17.266 10.586 -17.281 1 98.06 607 LYS B C 1
ATOM 9504 O O . LYS B 1 607 ? 16.344 10.648 -18.109 1 98.06 607 LYS B O 1
ATOM 9509 N N . ASN B 1 608 ? 17.25 9.758 -16.266 1 98.5 608 ASN B N 1
ATOM 9510 C CA . ASN B 1 608 ? 16.094 8.898 -16.016 1 98.5 608 ASN B CA 1
ATOM 9511 C C . ASN B 1 608 ? 14.859 9.719 -15.656 1 98.5 608 ASN B C 1
ATOM 9513 O O . ASN B 1 608 ? 13.742 9.375 -16.062 1 98.5 608 ASN B O 1
ATOM 9517 N N . PHE B 1 609 ? 15.047 10.82 -14.922 1 98.56 609 PHE B N 1
ATOM 9518 C CA . PHE B 1 609 ? 13.93 11.695 -14.602 1 98.56 609 PHE B CA 1
ATOM 9519 C C . PHE B 1 609 ? 13.336 12.297 -15.867 1 98.56 609 PHE B C 1
ATOM 9521 O O . PHE B 1 609 ? 12.109 12.367 -16 1 98.56 609 PHE B O 1
ATOM 9528 N N . GLN B 1 610 ? 14.188 12.688 -16.766 1 98.5 610 GLN B N 1
ATOM 9529 C CA . GLN B 1 610 ? 13.727 13.227 -18.047 1 98.5 610 GLN B CA 1
ATOM 9530 C C . GLN B 1 610 ? 12.961 12.18 -18.844 1 98.5 610 GLN B C 1
ATOM 9532 O O . GLN B 1 610 ? 11.93 12.477 -19.438 1 98.5 610 GLN B O 1
ATOM 9537 N N . LYS B 1 611 ? 13.492 10.969 -18.828 1 98.81 611 LYS B N 1
ATOM 9538 C CA . LYS B 1 611 ? 12.812 9.883 -19.531 1 98.81 611 LYS B CA 1
ATOM 9539 C C . LYS B 1 611 ? 11.445 9.609 -18.906 1 98.81 611 LYS B C 1
ATOM 9541 O O . LYS B 1 611 ? 10.484 9.328 -19.625 1 98.81 611 LYS B O 1
ATOM 9546 N N . MET B 1 612 ? 11.344 9.703 -17.625 1 98.88 612 MET B N 1
ATOM 9547 C CA . MET B 1 612 ? 10.055 9.469 -16.969 1 98.88 612 MET B CA 1
ATOM 9548 C C . MET B 1 612 ? 9.062 10.57 -17.312 1 98.88 612 MET B C 1
ATOM 9550 O O . MET B 1 612 ? 7.863 10.305 -17.453 1 98.88 612 MET B O 1
ATOM 9554 N N . SER B 1 613 ? 9.539 11.789 -17.453 1 98.75 613 SER B N 1
ATOM 9555 C CA . SER B 1 613 ? 8.664 12.859 -17.922 1 98.75 613 SER B CA 1
ATOM 9556 C C . SER B 1 613 ? 8.117 12.562 -19.312 1 98.75 613 SER B C 1
ATOM 9558 O O . SER B 1 613 ? 6.945 12.828 -19.594 1 98.75 613 SER B O 1
ATOM 9560 N N . LEU B 1 614 ? 8.969 12.008 -20.156 1 98.81 6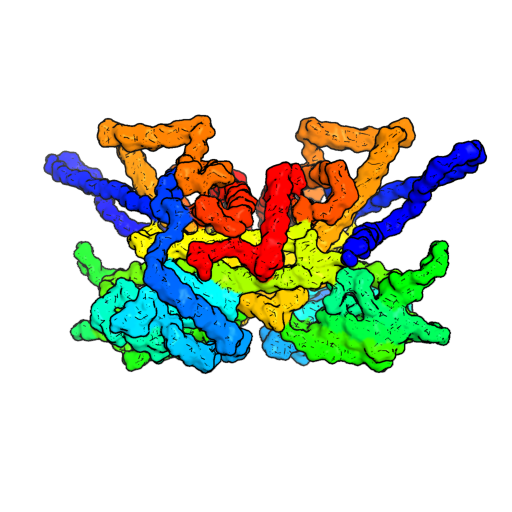14 LEU B N 1
ATOM 9561 C CA . LEU B 1 614 ? 8.547 11.656 -21.5 1 98.81 614 LEU B CA 1
ATOM 9562 C C . LEU B 1 614 ? 7.547 10.508 -21.484 1 98.81 614 LEU B C 1
ATOM 9564 O O . LEU B 1 614 ? 6.555 10.531 -22.219 1 98.81 614 LEU B O 1
ATOM 9568 N N . ILE B 1 615 ? 7.805 9.523 -20.656 1 98.88 615 ILE B N 1
ATOM 9569 C CA . ILE B 1 615 ? 6.887 8.398 -20.516 1 98.88 615 ILE B CA 1
ATOM 9570 C C . ILE B 1 615 ? 5.52 8.898 -20.062 1 98.88 615 ILE B C 1
ATOM 9572 O O . ILE B 1 615 ? 4.488 8.5 -20.609 1 98.88 615 ILE B O 1
ATOM 9576 N N . SER B 1 616 ? 5.535 9.773 -19.094 1 98.81 616 SER B N 1
ATOM 9577 C CA . SER B 1 616 ? 4.285 10.336 -18.594 1 98.81 616 SER B CA 1
ATOM 9578 C C . SER B 1 616 ? 3.531 11.078 -19.688 1 98.81 616 SER B C 1
ATOM 9580 O O . SER B 1 616 ? 2.309 10.961 -19.797 1 98.81 616 SER B O 1
ATOM 9582 N N . ARG B 1 617 ? 4.227 11.844 -20.469 1 98.5 617 ARG B N 1
ATOM 9583 C CA . ARG B 1 617 ? 3.613 12.57 -21.578 1 98.5 617 ARG B CA 1
ATOM 9584 C C . ARG B 1 617 ? 2.934 11.609 -22.547 1 98.5 617 ARG B C 1
ATOM 9586 O O . ARG B 1 617 ? 1.816 11.867 -23 1 98.5 617 ARG B O 1
ATOM 9593 N N . ASP B 1 618 ? 3.621 10.523 -22.828 1 98.69 618 ASP B N 1
ATOM 9594 C CA . ASP B 1 618 ? 3.053 9.516 -23.719 1 98.69 618 ASP B CA 1
ATOM 9595 C C . ASP B 1 618 ? 1.75 8.953 -23.156 1 98.69 618 ASP B C 1
ATOM 9597 O O . ASP B 1 618 ? 0.795 8.719 -23.891 1 98.69 618 ASP B O 1
ATOM 9601 N N . ILE B 1 619 ? 1.713 8.719 -21.875 1 98.69 619 ILE B N 1
ATOM 9602 C CA . ILE B 1 619 ? 0.55 8.148 -21.219 1 98.69 619 ILE B CA 1
ATOM 9603 C C . ILE B 1 619 ? -0.623 9.125 -21.297 1 98.69 619 ILE B C 1
ATOM 9605 O O . ILE B 1 619 ? -1.749 8.727 -21.594 1 98.69 619 ILE B O 1
ATOM 9609 N N . VAL B 1 620 ? -0.375 10.359 -20.984 1 98.56 620 VAL B N 1
ATOM 9610 C CA . VAL B 1 620 ? -1.424 11.375 -21 1 98.56 620 VAL B CA 1
ATOM 9611 C C . VAL B 1 620 ? -1.956 11.562 -22.406 1 98.56 620 VAL B C 1
ATOM 9613 O O . VAL B 1 620 ? -3.168 11.656 -22.625 1 98.56 620 VAL B O 1
ATOM 9616 N N . GLU B 1 621 ? -1.079 1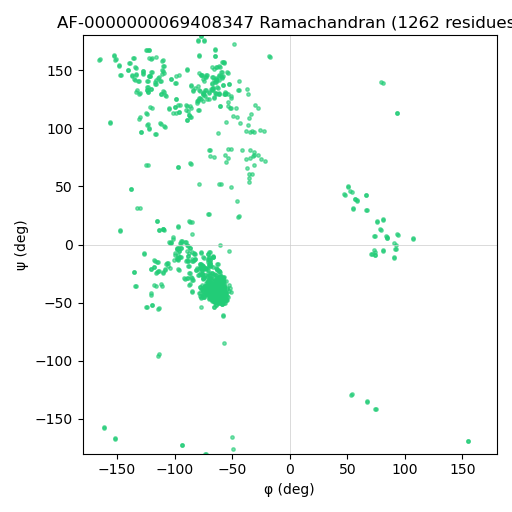1.578 -23.406 1 98.06 621 GLU B N 1
ATOM 9617 C CA . GLU B 1 621 ? -1.476 11.742 -24.797 1 98.06 621 GLU B CA 1
ATOM 9618 C C . GLU B 1 621 ? -2.291 10.547 -25.281 1 98.06 621 GLU B C 1
ATOM 9620 O O . GLU B 1 621 ? -3.26 10.711 -26.031 1 98.06 621 GLU B O 1
ATOM 9625 N N . SER B 1 622 ? -1.888 9.367 -24.812 1 97.62 622 SER B N 1
ATOM 9626 C CA . SER B 1 622 ? -2.576 8.148 -25.234 1 97.62 622 SER B CA 1
ATOM 9627 C C . SER B 1 622 ? -3.857 7.938 -24.438 1 97.62 622 SER B C 1
ATOM 9629 O O . SER B 1 622 ? -4.742 7.188 -24.844 1 97.62 622 SER B O 1
ATOM 9631 N N . GLY B 1 623 ? -3.941 8.555 -23.25 1 97.19 623 GLY B N 1
ATOM 9632 C CA . GLY B 1 623 ? -5.082 8.383 -22.359 1 97.19 623 GLY B CA 1
ATOM 9633 C C . GLY B 1 623 ? -5.02 7.113 -21.531 1 97.19 623 GLY B C 1
ATOM 9634 O O . GLY B 1 623 ? -5.891 6.859 -20.703 1 97.19 623 GLY B O 1
ATOM 9635 N N . CYS B 1 624 ? -4.07 6.32 -21.766 1 96.38 624 CYS B N 1
ATOM 9636 C CA . CYS B 1 624 ? -3.799 5.051 -21.094 1 96.38 624 CYS B CA 1
ATOM 9637 C C . CYS B 1 624 ? -2.355 4.613 -21.328 1 96.38 624 CYS B C 1
ATOM 9639 O O . CYS B 1 624 ? -1.47 5.449 -21.5 1 96.38 624 CYS B O 1
ATOM 9641 N N . VAL B 1 625 ? -2.047 3.283 -21.188 1 97.75 625 VAL B N 1
ATOM 9642 C CA . VAL B 1 625 ? -0.708 2.795 -21.5 1 97.75 625 VAL B CA 1
ATOM 9643 C C . VAL B 1 625 ? -0.39 3.049 -22.969 1 97.75 625 VAL B C 1
ATOM 9645 O O . VAL B 1 625 ? -1.265 2.922 -23.828 1 97.75 625 VAL B O 1
ATOM 9648 N N . ALA B 1 626 ? 0.831 3.41 -23.234 1 98 626 ALA B N 1
ATOM 9649 C CA . ALA B 1 626 ? 1.212 3.818 -24.594 1 98 626 ALA B CA 1
ATOM 9650 C C . ALA B 1 626 ? 1.837 2.658 -25.359 1 98 626 ALA B C 1
ATOM 9652 O O . ALA B 1 626 ? 1.907 2.688 -26.594 1 98 626 ALA B O 1
ATOM 9653 N N . ALA B 1 627 ? 2.346 1.652 -24.625 1 98 627 ALA B N 1
ATOM 9654 C CA . ALA B 1 627 ? 2.916 0.484 -25.297 1 98 627 ALA B CA 1
ATOM 9655 C C . ALA B 1 627 ? 1.837 -0.321 -26.016 1 98 627 ALA B C 1
ATOM 9657 O O . ALA B 1 627 ? 0.733 -0.494 -25.484 1 98 627 ALA B O 1
ATOM 9658 N N . LYS B 1 628 ? 2.168 -0.763 -27.188 1 96.75 628 LYS B N 1
ATOM 9659 C CA . LYS B 1 628 ? 1.246 -1.657 -27.875 1 96.75 628 LYS B CA 1
ATOM 9660 C C . LYS B 1 628 ? 1.133 -2.998 -27.156 1 96.75 628 LYS B C 1
ATOM 9662 O O . LYS B 1 628 ? 2.115 -3.494 -26.594 1 96.75 628 LYS B O 1
ATOM 9667 N N . HIS B 1 629 ? -0.085 -3.498 -27.219 1 97.44 629 HIS B N 1
ATOM 9668 C CA . HIS B 1 629 ? -0.29 -4.812 -26.609 1 97.44 629 HIS B CA 1
ATOM 9669 C C . HIS B 1 629 ? 0.625 -5.855 -27.25 1 97.44 629 HIS B C 1
ATOM 9671 O O . HIS B 1 629 ? 0.861 -5.828 -28.453 1 97.44 629 HIS B O 1
ATOM 9677 N N . PRO B 1 630 ? 1.14 -6.805 -26.469 1 97 630 PRO B N 1
ATOM 9678 C CA . PRO B 1 630 ? 2.105 -7.762 -27.016 1 97 630 PRO B CA 1
ATOM 9679 C C . PRO B 1 630 ? 1.524 -8.594 -28.156 1 97 630 PRO B C 1
ATOM 9681 O O . PRO B 1 630 ? 2.266 -9.062 -29.016 1 97 630 PRO B O 1
ATOM 9684 N N . LEU B 1 631 ? 0.214 -8.711 -28.172 1 97.31 631 LEU B N 1
ATOM 9685 C CA . LEU B 1 631 ? -0.424 -9.5 -29.219 1 97.31 631 LEU B CA 1
ATOM 9686 C C . LEU B 1 631 ? -0.894 -8.602 -30.359 1 97.31 631 LEU B C 1
ATOM 9688 O O . LEU B 1 631 ? -1.413 -9.094 -31.375 1 97.31 631 LEU B O 1
ATOM 9692 N N . GLY B 1 632 ? -0.778 -7.32 -30.188 1 94.69 632 GLY B N 1
ATOM 9693 C CA . GLY B 1 632 ? -1.104 -6.367 -31.234 1 94.69 632 GLY B CA 1
ATOM 9694 C C . GLY B 1 632 ? -2.547 -5.902 -31.188 1 94.69 632 GLY B C 1
ATOM 9695 O O . GLY B 1 632 ? -2.955 -5.047 -31.984 1 94.69 632 GLY B O 1
ATOM 9696 N N . PHE B 1 633 ? -3.314 -6.652 -30.344 1 92.38 633 PHE B N 1
ATOM 9697 C CA . PHE B 1 633 ? -4.715 -6.27 -30.219 1 92.38 633 PHE B CA 1
ATOM 9698 C C . PHE B 1 633 ? -5.238 -6.578 -28.812 1 92.38 633 PHE B C 1
ATOM 9700 O O . PHE B 1 633 ? -4.645 -7.379 -28.094 1 92.38 633 PHE B O 1
#